Protein AF-0000000072974698 (afdb_homodimer)

Sequence (814 aa):
MSFDVVAVRADFPILSREVNGKPLVYLDSGASAQKPNCVIDAINTAYSQEYANVHRGLHYLSSVATEKYEGVRATVAKFLGAQDGNTIVLNSGTTEGINMVAYAWAMNVMTEGDEIILSVMEHHANIVPWHFLRTRMGVKLVWVDTDANGDLDPQKMLDAITPRTKLIAVTHLSNVLGTVVDVKTICHGARERGVATLIDGSQAAVHMPVNVEDIGCDFYPITGHKLYGPSGSGAIYVRPERMAEMRPFMGGGDMIREVHKTEVIYNDAPMKFEAGTPGIVETIGFGVALEYMMGLGMDNIAAHERTLRDYARNKLEGLNWLNVQGTSADKAAIFSFTLEGAAHAHDISTVLDKKGVAVRAGQHCTGPLMDHLGQTATCRASFAMYNTKEDVDALVEALELCHRLFAMSFDVVAVRADFPILSREVNGKPLVYLDSGASAQKPNCVIDAINTAYSQEYANVHRGLHYLSSVATEKYEGVRATVAKFLGAQDGNTIVLNSGTTEGINMVAYAWAMNVMTEGDEIILSVMEHHANIVPWHFLRTRMGVKLVWVDTDANGDLDPQKMLDAITPRTKLIAVTHLSNVLGTVVDVKTICHGARERGVATLIDGSQAAVHMPVNVEDIGCDFYPITGHKLYGPSGSGAIYVRPERMAEMRPFMGGGDMIREVHKTEVIYNDAPMKFEAGTPGIVETIGFGVALEYMMGLGMDNIAAHERTLRDYARNKLEGLNWLNVQGTSADKAAIFSFTLEGAAHAHDISTVLDKKGVAVRAGQHCTGPLMDHLGQTATCRASFAMYNTKEDVDALVEALELCHRLFA

Solvent-accessible surface area (backbone atoms only — not comparable to full-atom values): 39268 Å² total; per-residue (Å²): 131,82,77,54,47,72,65,53,32,68,37,26,60,42,62,75,36,66,33,80,86,22,65,42,35,79,20,37,29,77,77,25,32,71,40,35,48,70,26,57,48,47,38,51,45,35,54,41,68,34,64,43,45,59,84,60,36,73,17,68,42,13,46,53,30,28,53,51,40,59,49,23,38,46,49,52,17,58,62,35,43,42,94,46,40,66,30,38,36,67,46,44,16,34,32,57,38,45,34,40,46,37,64,14,35,47,64,72,74,56,51,65,64,26,28,36,38,33,44,36,65,31,44,28,34,69,43,40,39,59,47,50,41,30,74,74,48,47,31,40,80,42,79,41,72,55,50,94,41,43,42,59,60,46,63,61,58,60,69,67,58,52,98,46,38,50,35,39,40,41,50,34,25,31,89,49,34,10,24,61,43,58,50,40,63,39,23,52,57,30,49,77,71,71,23,46,31,38,36,41,26,56,49,33,61,61,52,34,77,48,42,47,65,78,32,48,48,41,30,41,25,26,32,14,26,44,42,31,14,34,46,27,6,28,30,24,42,35,34,68,75,61,52,73,68,39,50,71,60,49,30,20,32,68,15,43,71,45,48,47,91,88,47,73,42,66,32,63,77,36,42,22,60,38,40,31,79,57,28,49,54,27,37,36,16,24,33,48,20,49,50,52,46,57,70,68,28,41,64,44,44,27,53,54,36,47,53,47,25,54,54,43,49,57,58,51,70,68,36,88,53,49,48,70,43,40,64,37,91,76,31,49,40,31,46,19,32,45,50,66,71,82,54,47,33,63,58,50,29,46,54,24,25,60,64,11,33,32,31,33,32,38,53,84,46,18,41,40,32,30,60,75,69,74,39,87,48,28,25,34,41,17,61,51,74,61,57,50,69,68,47,45,52,51,50,52,52,39,49,52,52,47,48,63,71,57,99,132,82,80,54,46,71,65,52,32,68,38,24,59,42,61,76,37,66,33,80,89,22,66,42,34,80,19,37,30,77,77,24,32,70,37,35,50,71,27,56,49,47,38,50,45,35,53,41,68,34,63,43,45,58,83,62,35,72,18,68,40,14,46,55,30,26,52,50,38,58,50,23,37,46,49,51,17,59,63,35,44,42,95,45,39,64,32,38,36,68,46,44,16,36,32,56,40,45,34,39,45,36,62,14,34,48,64,73,74,55,51,66,64,26,27,36,39,33,44,38,64,32,43,30,35,69,43,41,38,59,48,49,40,30,76,75,47,47,30,38,80,43,78,41,72,55,52,93,41,44,43,59,59,46,62,60,59,59,67,68,57,52,98,47,37,51,34,39,40,39,51,34,24,31,88,51,33,10,26,63,42,60,50,41,61,38,24,51,56,30,49,79,70,72,24,46,29,37,37,40,26,56,48,34,61,59,54,36,77,48,40,46,65,78,29,50,48,40,30,41,23,28,31,15,26,44,43,29,15,33,46,27,6,26,29,23,41,35,33,66,74,60,54,72,67,39,50,70,61,49,33,19,32,70,15,44,70,45,47,48,91,88,45,74,42,65,33,62,75,37,42,22,59,36,40,32,80,56,27,49,54,27,36,36,16,24,32,47,19,48,50,52,46,58,71,68,28,41,66,44,44,27,51,53,36,47,54,47,25,54,52,42,50,56,58,50,68,68,36,88,53,50,48,69,42,40,64,37,91,76,32,50,39,31,46,19,33,44,51,68,70,80,55,48,33,64,56,50,28,45,54,24,25,60,62,11,33,32,33,33,32,38,52,82,46,18,40,38,33,30,60,74,70,73,40,87,47,28,25,32,42,17,64,52,72,58,58,52,70,65,49,45,50,52,50,51,53,40,50,52,50,47,49,63,71,57,98

InterPro domains:
  IPR000192 Aminotransferase class V domain [PF00266] (25-395)
  IPR010970 Cysteine desulfurase, SufS [TIGR01979] (7-406)
  IPR010970 Cysteine desulfurase, SufS [cd06453] (25-399)
  IPR015421 Pyridoxal phosphate-dependent transferase, major domain [G3DSA:3.40.640.10] (36-296)
  IPR015422 Pyridoxal phosphate-dependent transferase, small domain [G3DSA:3.90.1150.10] (8-399)
  IPR015424 Pyridoxal phosphate-dependent transferase [SSF53383] (4-400)
  IPR020578 Aminotransferase class-V, pyridoxal-phosphate binding site [PS00595] (217-236)

Secondary structure (DSSP, 8-state):
----HHHHHHT-GGGG-EETTEE-EE-BTTT-----HHHHHHHHHIIIII---SSS--SHHHHHHHHHHHHHHHHHHHHHT-S-GGGEEEES-HHHHHHHHIIIIIHHH--TT-EEEEETT--GGGTHHHHHHHHHH-PEEEEE---TTS---HHHHHHT--TTEEEEEEESB-TTT-PBP-HHHHHHHHHHTT-EEEEE-TTHHHHS---HHHHT-SEEEEEGGGTTS-TT-EEEEE-HHHHHHPPPSS-SSSSEEEE-SS-EEEPPTTGGG--SS--HHHHHHHHHHHHHHHHH-HHHHHHHHHHHHHHHHHHHHT-TTEEEE---TT--SEEEEEESSS--HHHHHHHHHHTTEE-EEE-TT-HHHHHHHT-S-EEEEE--TT--HHHHHHHHHHHHHHHHHH-/----HHHHHHT-GGGG-EETTEE-EE-BTTT-----HHHHHHHHHIIIII---SSS--SHHHHHHHHHHHHHHHHHHHHHT-S-GGGEEEES-HHHHHHHHIIIIIHHH--TT-EEEEETT--GGGTHHHHHHHHHH-PEEEEE---TTS---HHHHHHT--TTEEEEEEESB-TTT-PBP-HHHHHHHHHHTT-EEEEE-TTHHHHS---HHHHT-SEEEEEGGGTTS-TT-EEEEE-HHHHHHPPPSS-SSSSEEEE-SS-EEEPPTTGGG--SS--HHHHHHHHHHHHHHHHH-HHHHHHHHHHHHHHHHHHHHT-TTEEEE---TT--SEEEEEESSS--HHHHHHHH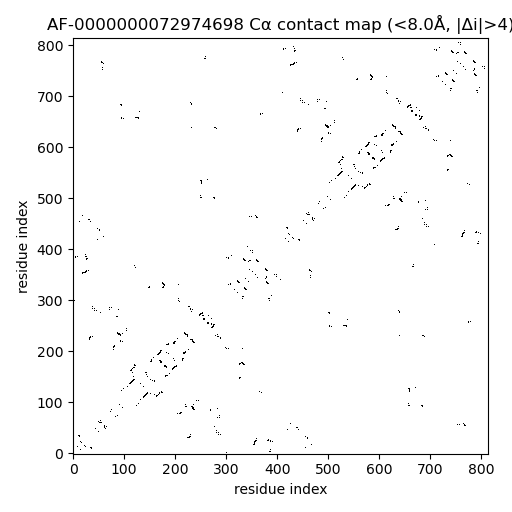HHTTEE-EEE-TT-HHHHHHHT-S-EEEEE--TT--HHHHHHHHHHHHHHHHHH-

Structure (mmCIF, N/CA/C/O backbone):
data_AF-0000000072974698-model_v1
#
loop_
_entity.id
_entity.type
_entity.pdbx_description
1 polymer 'Cysteine desulfurase'
#
loop_
_atom_site.group_PDB
_atom_site.id
_atom_site.type_symbol
_atom_site.label_atom_id
_atom_site.label_alt_id
_atom_site.label_comp_id
_atom_site.label_asym_id
_atom_site.label_entity_id
_atom_site.label_seq_id
_atom_site.pdbx_PDB_ins_code
_atom_site.Cartn_x
_atom_site.Cartn_y
_atom_site.Cartn_z
_atom_site.occupancy
_atom_site.B_iso_or_equiv
_atom_site.auth_seq_id
_atom_site.auth_comp_id
_atom_site.auth_asym_id
_atom_site.auth_atom_id
_atom_site.pdbx_PDB_model_num
ATOM 1 N N . MET A 1 1 ? -24.875 -28.281 -3.152 1 51.97 1 MET A N 1
ATOM 2 C CA . MET A 1 1 ? -25.469 -27.828 -4.41 1 51.97 1 MET A CA 1
ATOM 3 C C . MET A 1 1 ? -24.406 -27.719 -5.5 1 51.97 1 MET A C 1
ATOM 5 O O . MET A 1 1 ? -23.234 -27.453 -5.215 1 51.97 1 MET A O 1
ATOM 9 N N . SER A 1 2 ? -24.641 -28.312 -6.684 1 75.69 2 SER A N 1
ATOM 10 C CA . SER A 1 2 ? -23.703 -28.375 -7.805 1 75.69 2 SER A CA 1
ATOM 11 C C . SER A 1 2 ? -23.297 -26.984 -8.266 1 75.69 2 SER A C 1
ATOM 13 O O . SER A 1 2 ? -24.062 -26.016 -8.125 1 75.69 2 SER A O 1
ATOM 15 N N . PHE A 1 3 ? -22.047 -26.734 -8.547 1 92.62 3 PHE A N 1
ATOM 16 C CA . PHE A 1 3 ? -21.531 -25.484 -9.07 1 92.62 3 PHE A CA 1
ATOM 17 C C . PHE A 1 3 ? -22.234 -25.094 -10.367 1 92.62 3 PHE A C 1
ATOM 19 O O . PHE A 1 3 ? -22.156 -25.812 -11.359 1 92.62 3 PHE A O 1
ATOM 26 N N . ASP A 1 4 ? -23.078 -24.078 -10.336 1 96.75 4 ASP A N 1
ATOM 27 C CA . ASP A 1 4 ? -23.828 -23.609 -11.492 1 96.75 4 ASP A CA 1
ATOM 28 C C . ASP A 1 4 ? -23.078 -22.5 -12.219 1 96.75 4 ASP A C 1
ATOM 30 O O . ASP A 1 4 ? -23.266 -21.312 -11.922 1 96.75 4 ASP A O 1
ATOM 34 N N . VAL A 1 5 ? -22.344 -22.844 -13.273 1 97.56 5 VAL A N 1
ATOM 35 C CA . VAL A 1 5 ? -21.469 -21.906 -13.953 1 97.56 5 VAL A CA 1
ATOM 36 C C . VAL A 1 5 ? -22.297 -20.828 -14.641 1 97.56 5 VAL A C 1
ATOM 38 O O . VAL A 1 5 ? -21.859 -19.672 -14.75 1 97.56 5 VAL A O 1
ATOM 41 N N . VAL A 1 6 ? -23.5 -21.078 -15.094 1 96.94 6 VAL A N 1
ATOM 42 C CA . VAL A 1 6 ? -24.359 -20.109 -15.758 1 96.94 6 VAL A CA 1
ATOM 43 C C . VAL A 1 6 ? -24.734 -19 -14.781 1 96.94 6 VAL A C 1
ATOM 45 O O . VAL A 1 6 ? -24.672 -17.812 -15.125 1 96.94 6 VAL A O 1
ATOM 48 N N . ALA A 1 7 ? -25.109 -19.391 -13.609 1 97.62 7 ALA A N 1
ATOM 49 C CA . ALA A 1 7 ? -25.453 -18.422 -12.57 1 97.62 7 ALA A CA 1
ATOM 50 C C . ALA A 1 7 ? -24.234 -17.594 -12.172 1 97.62 7 ALA A C 1
ATOM 52 O O . ALA A 1 7 ? -24.328 -16.375 -11.969 1 97.62 7 ALA A O 1
ATOM 53 N N . VAL A 1 8 ? -23.078 -18.266 -12.039 1 98.38 8 VAL A N 1
ATOM 54 C CA . VAL A 1 8 ? -21.844 -17.594 -11.656 1 98.38 8 VAL A CA 1
ATOM 55 C C . VAL A 1 8 ? -21.453 -16.578 -12.727 1 98.38 8 VAL A C 1
ATOM 57 O O . VAL A 1 8 ? -21.125 -15.43 -12.414 1 98.38 8 VAL A O 1
ATOM 60 N N . ARG A 1 9 ? -21.469 -16.984 -13.945 1 97.88 9 ARG A N 1
ATOM 61 C CA . ARG A 1 9 ? -21.094 -16.109 -15.062 1 97.88 9 ARG A CA 1
ATOM 62 C C . ARG A 1 9 ? -21.969 -14.867 -15.094 1 97.88 9 ARG A C 1
ATOM 64 O O . ARG A 1 9 ? -21.484 -13.773 -15.414 1 97.88 9 ARG A O 1
ATOM 71 N N . ALA A 1 10 ? -23.266 -14.945 -14.742 1 97.94 10 ALA A N 1
ATOM 72 C CA . ALA A 1 10 ? -24.219 -13.836 -14.75 1 97.94 10 ALA A CA 1
ATOM 73 C C . ALA A 1 10 ? -23.859 -12.797 -13.688 1 97.94 10 ALA A C 1
ATOM 75 O O . ALA A 1 10 ? -24.281 -11.641 -13.781 1 97.94 10 ALA A O 1
ATOM 76 N N . ASP A 1 11 ? -23.062 -13.211 -12.727 1 98.62 11 ASP A N 1
ATOM 77 C CA . ASP A 1 11 ? -22.641 -12.289 -11.672 1 98.62 11 ASP A CA 1
ATOM 78 C C . ASP A 1 11 ? -21.578 -11.32 -12.188 1 98.62 11 ASP A C 1
ATOM 80 O O . ASP A 1 11 ? -21.297 -10.305 -11.547 1 98.62 11 ASP A O 1
ATOM 84 N N . PHE A 1 12 ? -21 -11.625 -13.328 1 98.81 12 PHE A N 1
ATOM 85 C CA . PHE A 1 12 ? -19.922 -10.805 -13.883 1 98.81 12 PHE A CA 1
ATOM 86 C C . PHE A 1 12 ? -20.406 -10.008 -15.086 1 98.81 12 PHE A C 1
ATOM 88 O O . PHE A 1 12 ? -20.391 -10.508 -16.219 1 98.81 12 PHE A O 1
ATOM 95 N N . PRO A 1 13 ? -20.719 -8.75 -14.883 1 98.38 13 PRO A N 1
ATOM 96 C CA . PRO A 1 13 ? -21.391 -7.98 -15.938 1 98.38 13 PRO A CA 1
ATOM 97 C C . PRO A 1 13 ? -20.531 -7.832 -17.188 1 98.38 13 PRO A C 1
ATOM 99 O O . PRO A 1 13 ? -21.062 -7.824 -18.312 1 98.38 13 PRO A O 1
ATOM 102 N N . ILE A 1 14 ? -19.281 -7.793 -17.062 1 98.19 14 ILE A N 1
ATOM 103 C CA . ILE A 1 14 ? -18.391 -7.516 -18.188 1 98.19 14 ILE A CA 1
ATOM 104 C C . ILE A 1 14 ? -18.406 -8.688 -19.156 1 98.19 14 ILE A C 1
ATOM 106 O O . ILE A 1 14 ? -18.125 -8.523 -20.359 1 98.19 14 ILE A O 1
ATOM 110 N N . LEU A 1 15 ? -18.719 -9.898 -18.734 1 97.94 15 LEU A N 1
ATOM 111 C CA . LEU A 1 15 ? -18.641 -11.102 -19.547 1 97.94 15 LEU A CA 1
ATOM 112 C C . LEU A 1 15 ? -19.781 -11.141 -20.562 1 97.94 15 LEU A C 1
ATOM 114 O O . LEU A 1 15 ? -19.766 -11.945 -21.5 1 97.94 15 LEU A O 1
ATOM 118 N N . SER A 1 16 ? -20.719 -10.195 -20.484 1 96.12 16 SER A N 1
ATOM 119 C CA . SER A 1 16 ? -21.828 -10.117 -21.438 1 96.12 16 SER A CA 1
ATOM 120 C C . SER A 1 16 ? -21.5 -9.156 -22.578 1 96.12 16 SER A C 1
ATOM 122 O O . SER A 1 16 ? -22.297 -9.016 -23.516 1 96.12 16 SER A O 1
ATOM 124 N N . ARG A 1 17 ? -20.312 -8.617 -22.547 1 94.88 17 ARG A N 1
ATOM 125 C CA . ARG A 1 17 ? -19.922 -7.648 -23.562 1 94.88 17 ARG A CA 1
ATOM 126 C C . ARG A 1 17 ? -19.5 -8.352 -24.844 1 94.88 17 ARG A C 1
ATOM 128 O O . ARG A 1 17 ? -19.156 -9.531 -24.828 1 94.88 17 ARG A O 1
ATOM 135 N N . GLU A 1 18 ? -19.547 -7.523 -25.891 1 95.94 18 GLU A N 1
ATOM 136 C CA . GLU A 1 18 ? -18.938 -7.93 -27.141 1 95.94 18 GLU A CA 1
ATOM 137 C C . GLU A 1 18 ? -17.656 -7.16 -27.422 1 95.94 18 GLU A C 1
ATOM 139 O O . GLU A 1 18 ? -17.531 -5.996 -27.031 1 95.94 18 GLU A O 1
ATOM 144 N N . VAL A 1 19 ? -16.766 -7.875 -27.938 1 93.25 19 VAL A N 1
ATOM 145 C CA . VAL A 1 19 ? -15.531 -7.293 -28.438 1 93.25 19 VAL A CA 1
ATOM 146 C C . VAL A 1 19 ? -15.375 -7.609 -29.938 1 93.25 19 VAL A C 1
ATOM 148 O O . VAL A 1 19 ? -15.414 -8.781 -30.328 1 93.25 19 VAL A O 1
ATOM 151 N N . ASN A 1 20 ? -15.211 -6.594 -30.719 1 92.62 20 ASN A N 1
ATOM 152 C CA . ASN A 1 20 ? -15.117 -6.754 -32.156 1 92.62 20 ASN A CA 1
ATOM 153 C C . ASN A 1 20 ? -16.328 -7.484 -32.719 1 92.62 20 ASN A C 1
ATOM 155 O O . ASN A 1 20 ? -16.203 -8.336 -33.625 1 92.62 20 ASN A O 1
ATOM 159 N N . GLY A 1 21 ? -17.406 -7.312 -32.156 1 95.12 21 GLY A N 1
ATOM 160 C CA . GLY A 1 21 ? -18.641 -7.883 -32.625 1 95.12 21 GLY A CA 1
ATOM 161 C C . GLY A 1 21 ? -18.844 -9.328 -32.219 1 95.12 21 GLY A C 1
ATOM 162 O O . GLY A 1 21 ? -19.766 -10 -32.719 1 95.12 21 GLY A O 1
ATOM 163 N N . LYS A 1 22 ? -17.984 -9.875 -31.422 1 96.44 22 LYS A N 1
ATOM 164 C CA . LYS A 1 22 ? -18.062 -11.25 -30.938 1 96.44 22 LYS A CA 1
ATOM 165 C C . LYS A 1 22 ? -18.219 -11.289 -29.422 1 96.44 22 LYS A C 1
ATOM 167 O O . LYS A 1 22 ? -17.75 -10.398 -28.719 1 96.44 22 LYS A O 1
ATOM 172 N N . PRO A 1 23 ? -18.938 -12.344 -28.984 1 96.81 23 PRO A N 1
ATOM 173 C CA . PRO A 1 23 ? -19 -12.477 -27.531 1 96.81 23 PRO A CA 1
ATOM 174 C C . PRO A 1 23 ? -17.625 -12.57 -26.875 1 96.81 23 PRO A C 1
ATOM 176 O O . PRO A 1 23 ? -16.734 -13.266 -27.391 1 96.81 23 PRO A O 1
ATOM 179 N N . LEU A 1 24 ? -17.484 -11.891 -25.797 1 98.06 24 LEU A N 1
ATOM 180 C CA . LEU A 1 24 ? -16.203 -11.898 -25.094 1 98.06 24 LEU A CA 1
ATOM 181 C C . LEU A 1 24 ? -15.93 -13.266 -24.469 1 98.06 24 LEU A C 1
ATOM 183 O O . LEU A 1 24 ? -16.75 -13.773 -23.703 1 98.06 24 LEU A O 1
ATOM 187 N N . VAL A 1 25 ? -14.875 -13.883 -24.828 1 98.44 25 VAL A N 1
ATOM 188 C CA . VAL A 1 25 ? -14.289 -15.039 -24.156 1 98.44 25 VAL A CA 1
ATOM 189 C C . VAL A 1 25 ? -13.016 -14.609 -23.422 1 98.44 25 VAL A C 1
ATOM 191 O O . VAL A 1 25 ? -11.953 -14.469 -24.031 1 98.44 25 VAL A O 1
ATOM 194 N N . TYR A 1 26 ? -13.148 -14.375 -22.156 1 98.5 26 TYR A N 1
ATOM 195 C CA . TYR A 1 26 ? -12.047 -13.812 -21.375 1 98.5 26 TYR A CA 1
ATOM 196 C C . TYR A 1 26 ? -11.18 -14.914 -20.781 1 98.5 26 TYR A C 1
ATOM 198 O O . TYR A 1 26 ? -11.586 -15.578 -19.812 1 98.5 26 TYR A O 1
ATOM 206 N N . LEU A 1 27 ? -9.969 -15.086 -21.281 1 98.69 27 LEU A N 1
ATOM 207 C CA . LEU A 1 27 ? -9.047 -16.141 -20.844 1 98.69 27 LEU A CA 1
ATOM 208 C C . LEU A 1 27 ? -7.723 -15.539 -20.391 1 98.69 27 LEU A C 1
ATOM 210 O O . LEU A 1 27 ? -6.66 -16.109 -20.656 1 98.69 27 LEU A O 1
ATOM 214 N N . ASP A 1 28 ? -7.777 -14.367 -19.766 1 98.25 28 ASP A N 1
ATOM 215 C CA . ASP A 1 28 ? -6.598 -13.711 -19.203 1 98.25 28 ASP A CA 1
ATOM 216 C C . ASP A 1 28 ? -6.762 -13.469 -17.703 1 98.25 28 ASP A C 1
ATOM 218 O O . ASP A 1 28 ? -6.281 -12.469 -17.172 1 98.25 28 ASP A O 1
ATOM 222 N N . SER A 1 29 ? -7.465 -14.359 -17 1 98.31 29 SER A N 1
ATOM 223 C CA . SER A 1 29 ? -7.742 -14.227 -15.578 1 98.31 29 SER A CA 1
ATOM 224 C C . SER A 1 29 ? -6.48 -14.43 -14.75 1 98.31 29 SER A C 1
ATOM 226 O O . SER A 1 29 ? -6.406 -13.984 -13.602 1 98.31 29 SER A O 1
ATOM 228 N N . GLY A 1 30 ? -5.473 -15.125 -15.32 1 98.06 30 GLY A N 1
ATOM 229 C CA . GLY A 1 30 ? -4.203 -15.281 -14.633 1 98.06 30 GLY A CA 1
ATOM 230 C C . GLY A 1 30 ? -3.465 -13.969 -14.43 1 98.06 30 GLY A C 1
ATOM 231 O O . GLY A 1 30 ? -2.637 -13.844 -13.523 1 98.06 30 GLY A O 1
ATOM 232 N N . ALA A 1 31 ? -3.688 -13.008 -15.352 1 97.94 31 ALA A N 1
ATOM 233 C CA . ALA A 1 31 ? -3.15 -11.656 -15.188 1 97.94 31 ALA A CA 1
ATOM 234 C C . ALA A 1 31 ? -4.012 -10.836 -14.227 1 97.94 31 ALA A C 1
ATOM 236 O O . ALA A 1 31 ? -3.49 -10.164 -13.336 1 97.94 31 ALA A O 1
ATOM 237 N N . SER A 1 32 ? -5.324 -10.891 -14.43 1 98.31 32 SER A N 1
ATOM 238 C CA . SER A 1 32 ? -6.312 -10.273 -13.547 1 98.31 32 SER A CA 1
ATOM 239 C C . SER A 1 32 ? -7.715 -10.789 -13.852 1 98.31 32 SER A C 1
ATOM 241 O O . SER A 1 32 ? -8.078 -10.977 -15.008 1 98.31 32 SER A O 1
ATOM 243 N N . ALA A 1 33 ? -8.484 -10.992 -12.852 1 98.75 33 ALA A N 1
ATOM 244 C CA . ALA A 1 33 ? -9.812 -11.57 -13.008 1 98.75 33 ALA A CA 1
ATOM 245 C C . ALA A 1 33 ? -10.883 -10.484 -13.07 1 98.75 33 ALA A C 1
ATOM 247 O O . ALA A 1 33 ? -10.648 -9.352 -12.656 1 98.75 33 ALA A O 1
ATOM 248 N N . GLN A 1 34 ? -12.031 -10.812 -13.664 1 98.81 34 GLN A N 1
ATOM 249 C CA . GLN A 1 34 ? -13.18 -9.914 -13.695 1 98.81 34 GLN A CA 1
ATOM 250 C C . GLN A 1 34 ? -13.859 -9.852 -12.328 1 98.81 34 GLN A C 1
ATOM 252 O O . GLN A 1 34 ? -13.625 -10.703 -11.469 1 98.81 34 GLN A O 1
ATOM 257 N N . LYS A 1 35 ? -14.711 -8.844 -12.102 1 98.88 35 LYS A N 1
ATOM 258 C CA . LYS A 1 35 ? -15.312 -8.602 -10.789 1 98.88 35 LYS A CA 1
ATOM 259 C C . LYS A 1 35 ? -16.812 -8.906 -10.805 1 98.88 35 LYS A C 1
ATOM 261 O O . LYS A 1 35 ? -17.516 -8.508 -11.742 1 98.88 35 LYS A O 1
ATOM 266 N N . PRO A 1 36 ? -17.297 -9.609 -9.805 1 98.88 36 PRO A N 1
ATOM 267 C CA . PRO A 1 36 ? -18.734 -9.836 -9.727 1 98.88 36 PRO A CA 1
ATOM 268 C C . PRO A 1 36 ? -19.5 -8.617 -9.219 1 98.88 36 PRO A C 1
ATOM 270 O O . PRO A 1 36 ? -18.922 -7.754 -8.555 1 98.88 36 PRO A O 1
ATOM 273 N N . ASN A 1 37 ? -20.766 -8.594 -9.438 1 98.81 37 ASN A N 1
ATOM 274 C CA . ASN A 1 37 ? -21.641 -7.477 -9.086 1 98.81 37 ASN A CA 1
ATOM 275 C C . ASN A 1 37 ? -21.594 -7.18 -7.59 1 98.81 37 ASN A C 1
ATOM 277 O O . ASN A 1 37 ? -21.672 -6.02 -7.18 1 98.81 37 ASN A O 1
ATOM 281 N N . CYS A 1 38 ? -21.484 -8.172 -6.773 1 98.88 38 CYS A N 1
ATOM 282 C CA . CYS A 1 38 ? -21.484 -7.934 -5.332 1 98.88 38 CYS A CA 1
ATOM 283 C C . CYS A 1 38 ? -20.281 -7.094 -4.918 1 98.88 38 CYS A C 1
ATOM 285 O O . CYS A 1 38 ? -20.375 -6.27 -4.004 1 98.88 38 CYS A O 1
ATOM 287 N N . VAL A 1 39 ? -19.141 -7.316 -5.582 1 98.94 39 VAL A N 1
ATOM 288 C CA . VAL A 1 39 ? -17.938 -6.527 -5.309 1 98.94 39 VAL A CA 1
ATOM 289 C C . VAL A 1 39 ? -18.141 -5.102 -5.812 1 98.94 39 VAL A C 1
ATOM 291 O O . VAL A 1 39 ? -17.859 -4.137 -5.098 1 98.94 39 VAL A O 1
ATOM 294 N N . ILE A 1 40 ? -18.641 -4.922 -7.055 1 98.88 40 ILE A N 1
ATOM 295 C CA . ILE A 1 40 ? -18.859 -3.613 -7.66 1 98.88 40 ILE A CA 1
ATOM 296 C C . ILE A 1 40 ? -19.859 -2.82 -6.824 1 98.88 40 ILE A C 1
ATOM 298 O O . ILE A 1 40 ? -19.656 -1.634 -6.559 1 98.88 40 ILE A O 1
ATOM 302 N N . ASP A 1 41 ? -20.891 -3.494 -6.344 1 98.81 41 ASP A N 1
ATOM 303 C CA . ASP A 1 41 ? -21.922 -2.865 -5.508 1 98.81 41 ASP A CA 1
ATOM 304 C C . ASP A 1 41 ? -21.328 -2.418 -4.172 1 98.81 41 ASP A C 1
ATOM 306 O O . ASP A 1 41 ? -21.672 -1.349 -3.664 1 98.81 41 ASP A O 1
ATOM 310 N N . ALA A 1 42 ? -20.5 -3.232 -3.596 1 98.88 42 ALA A N 1
ATOM 311 C CA . ALA A 1 42 ? -19.875 -2.891 -2.32 1 98.88 42 ALA A CA 1
ATOM 312 C C . ALA A 1 42 ? -19.016 -1.639 -2.449 1 98.88 42 ALA A C 1
ATOM 314 O O . ALA A 1 42 ? -19 -0.787 -1.559 1 98.88 42 ALA A O 1
ATOM 315 N N . ILE A 1 43 ? -18.281 -1.534 -3.535 1 98.81 43 ILE A N 1
ATOM 316 C CA . ILE A 1 43 ? -17.422 -0.376 -3.789 1 98.81 43 ILE A CA 1
ATOM 317 C C . ILE A 1 43 ? -18.297 0.873 -3.949 1 98.81 43 ILE A C 1
ATOM 319 O O . ILE A 1 43 ? -18.016 1.911 -3.346 1 98.81 43 ILE A O 1
ATOM 323 N N . ASN A 1 44 ? -19.344 0.752 -4.723 1 98.69 44 ASN A N 1
ATOM 324 C CA . ASN A 1 44 ? -20.266 1.866 -4.938 1 98.69 44 ASN A CA 1
ATOM 325 C C . ASN A 1 44 ? -20.906 2.326 -3.633 1 98.69 44 ASN A C 1
ATOM 327 O O . ASN A 1 44 ? -20.969 3.525 -3.361 1 98.69 44 ASN A O 1
ATOM 331 N N . THR A 1 45 ? -21.328 1.391 -2.861 1 98.69 45 THR A N 1
ATOM 332 C CA . THR A 1 45 ? -21.953 1.702 -1.587 1 98.69 45 THR A CA 1
ATOM 333 C C . THR A 1 45 ? -20.969 2.379 -0.64 1 98.69 45 THR A C 1
ATOM 335 O O . THR A 1 45 ? -21.312 3.354 0.031 1 98.69 45 THR A O 1
ATOM 338 N N . ALA A 1 46 ? -19.781 1.884 -0.595 1 98.62 46 ALA A N 1
ATOM 339 C CA . ALA A 1 46 ? -18.766 2.451 0.287 1 98.62 46 ALA A CA 1
ATOM 340 C C . ALA A 1 46 ? -18.531 3.922 -0.035 1 98.62 46 ALA A C 1
ATOM 342 O O . ALA A 1 46 ? -18.547 4.773 0.858 1 98.62 46 ALA A O 1
ATOM 343 N N . TYR A 1 47 ? -18.359 4.285 -1.321 1 98.62 47 TYR A N 1
ATOM 344 C CA . TYR A 1 47 ? -17.984 5.648 -1.7 1 98.62 47 TYR A CA 1
ATOM 345 C C . TYR A 1 47 ? -19.203 6.566 -1.654 1 98.62 47 TYR A C 1
ATOM 347 O O . TYR A 1 47 ? -19.078 7.758 -1.353 1 98.62 47 TYR A O 1
ATOM 355 N N . SER A 1 48 ? -20.391 6.039 -1.846 1 98.38 48 SER A N 1
ATOM 356 C CA . SER A 1 48 ? -21.562 6.902 -2.006 1 98.38 48 SER A CA 1
ATOM 357 C C . SER A 1 48 ? -22.297 7.086 -0.683 1 98.38 48 SER A C 1
ATOM 359 O O . SER A 1 48 ? -23.062 8.031 -0.523 1 98.38 48 SER A O 1
ATOM 361 N N . GLN A 1 49 ? -21.984 6.129 0.322 1 97.81 49 GLN A N 1
ATOM 362 C CA . GLN A 1 49 ? -22.875 6.164 1.479 1 97.81 49 GLN A CA 1
ATOM 363 C C . GLN A 1 49 ? -22.078 6 2.779 1 97.81 49 GLN A C 1
ATOM 365 O O . GLN A 1 49 ? -22.578 6.344 3.854 1 97.81 49 GLN A O 1
ATOM 370 N N . GLU A 1 50 ? -20.875 5.598 2.736 1 97.62 50 GLU A N 1
ATOM 371 C CA . GLU A 1 50 ? -20.297 5.105 3.984 1 97.62 50 GLU A CA 1
ATOM 372 C C . GLU A 1 50 ? -18.859 5.586 4.156 1 97.62 50 GLU A C 1
ATOM 374 O O . GLU A 1 50 ? -18.203 5.262 5.148 1 97.62 50 GLU A O 1
ATOM 379 N N . TYR A 1 51 ? -18.391 6.422 3.365 1 97.94 51 TYR A N 1
ATOM 380 C CA . TYR A 1 51 ? -16.953 6.648 3.26 1 97.94 51 TYR A CA 1
ATOM 381 C C . TYR A 1 51 ? -16.469 7.602 4.344 1 97.94 51 TYR A C 1
ATOM 383 O O . TYR A 1 51 ? -17.078 8.648 4.582 1 97.94 51 TYR A O 1
ATOM 391 N N . ALA A 1 52 ? -15.391 7.297 4.941 1 97.69 52 ALA A N 1
ATOM 392 C CA . ALA A 1 52 ? -14.5 8.117 5.754 1 97.69 52 ALA A CA 1
ATOM 393 C C . ALA A 1 52 ? -13.156 7.426 5.969 1 97.69 52 ALA A C 1
ATOM 395 O O . ALA A 1 52 ? -13.008 6.238 5.676 1 97.69 52 ALA A O 1
ATOM 396 N N . ASN A 1 53 ? -12.18 8.188 6.316 1 96.31 53 ASN A N 1
ATOM 397 C CA . ASN A 1 53 ? -10.922 7.57 6.711 1 96.31 53 ASN A CA 1
ATOM 398 C C . ASN A 1 53 ? -11.109 6.609 7.879 1 96.31 53 ASN A C 1
ATOM 400 O O . ASN A 1 53 ? -12.07 6.73 8.641 1 96.31 53 ASN A O 1
ATOM 404 N N . VAL A 1 54 ? -10.227 5.633 7.992 1 95.12 54 VAL A N 1
ATOM 405 C CA . VAL A 1 54 ? -10.391 4.574 8.984 1 95.12 54 VAL A CA 1
ATOM 406 C C . VAL A 1 54 ? -9.531 4.871 10.211 1 95.12 54 VAL A C 1
ATOM 408 O O . VAL A 1 54 ? -8.609 5.691 10.148 1 95.12 54 VAL A O 1
ATOM 411 N N . HIS A 1 55 ? -9.773 4.102 11.406 1 88.25 55 HIS A N 1
ATOM 412 C CA . HIS A 1 55 ? -9.023 3.92 12.641 1 88.25 55 HIS A CA 1
ATOM 413 C C . HIS A 1 55 ? -9.141 5.145 13.539 1 88.25 55 HIS A C 1
ATOM 415 O O . HIS A 1 55 ? -9.484 5.023 14.719 1 88.25 55 HIS A O 1
ATOM 421 N N . ARG A 1 56 ? -8.977 6.434 13.078 1 76.69 56 ARG A N 1
ATOM 422 C CA . ARG A 1 56 ? -8.711 7.535 13.992 1 76.69 56 ARG A CA 1
ATOM 423 C C . ARG A 1 56 ? -9.914 8.469 14.094 1 76.69 56 ARG A C 1
ATOM 425 O O . ARG A 1 56 ? -9.922 9.391 14.914 1 76.69 56 ARG A O 1
ATOM 432 N N . GLY A 1 57 ? -10.844 8.156 13.359 1 79.94 57 GLY A N 1
ATOM 433 C CA . GLY A 1 57 ? -12.039 8.984 13.453 1 79.94 57 GLY A CA 1
ATOM 434 C C . GLY A 1 57 ? -13.078 8.43 14.406 1 79.94 57 GLY A C 1
ATOM 435 O O . GLY A 1 57 ? -13.273 7.215 14.469 1 79.94 57 GLY A O 1
ATOM 436 N N . LEU A 1 58 ? -13.703 9.328 15.133 1 83.88 58 LEU A N 1
ATOM 437 C CA . LEU A 1 58 ? -14.664 8.891 16.141 1 83.88 58 LEU A CA 1
ATOM 438 C C . LEU A 1 58 ? -16.094 9.156 15.695 1 83.88 58 LEU A C 1
ATOM 440 O O . LEU A 1 58 ? -17.047 8.766 16.375 1 83.88 58 LEU A O 1
ATOM 444 N N . HIS A 1 59 ? -16.234 9.711 14.578 1 91.81 59 HIS A N 1
ATOM 445 C CA . HIS A 1 59 ? -17.594 9.945 14.086 1 91.81 59 HIS A CA 1
ATOM 446 C C . HIS A 1 59 ? -18.156 8.711 13.383 1 91.81 59 HIS A C 1
ATOM 448 O O . HIS A 1 59 ? -17.406 7.793 13.047 1 91.81 59 HIS A O 1
ATOM 454 N N . TYR A 1 60 ? -19.359 8.711 13.102 1 93.44 60 TYR A N 1
ATOM 455 C CA . TYR A 1 60 ? -20.125 7.551 12.648 1 93.44 60 TYR A CA 1
ATOM 456 C C . TYR A 1 60 ? -19.516 6.953 11.383 1 93.44 60 TYR A C 1
ATOM 458 O O . TYR A 1 60 ? -19.25 5.75 11.328 1 93.44 60 TYR A O 1
ATOM 466 N N . LEU A 1 61 ? -19.281 7.762 10.406 1 95 61 LEU A N 1
ATOM 467 C CA . LEU A 1 61 ? -18.781 7.27 9.125 1 95 61 LEU A CA 1
ATOM 468 C C . LEU A 1 61 ? -17.422 6.609 9.273 1 95 61 LEU A C 1
ATOM 470 O O . LEU A 1 61 ? -17.141 5.605 8.617 1 95 61 LEU A O 1
ATOM 474 N N . SER A 1 62 ? -16.578 7.168 10.07 1 95.75 62 SER A N 1
ATOM 475 C CA . SER A 1 62 ? -15.273 6.555 10.32 1 95.75 62 SER A CA 1
ATOM 476 C C . SER A 1 62 ? -15.422 5.203 11.008 1 95.75 62 SER A C 1
ATOM 478 O O . SER A 1 62 ? -14.68 4.262 10.703 1 95.75 62 SER A O 1
ATOM 480 N N . SER A 1 63 ? -16.328 5.121 11.922 1 95.44 63 SER A N 1
ATOM 481 C CA . SER A 1 63 ? -16.578 3.863 12.617 1 95.44 63 SER A CA 1
ATOM 482 C C . SER A 1 63 ? -17.062 2.787 11.648 1 95.44 63 SER A C 1
ATOM 484 O O . SER A 1 63 ? -16.594 1.647 11.695 1 95.44 63 SER A O 1
ATOM 486 N N . VAL A 1 64 ? -17.984 3.146 10.781 1 95.81 64 VAL A N 1
ATOM 487 C CA . VAL A 1 64 ? -18.516 2.225 9.789 1 95.81 64 VAL A CA 1
ATOM 488 C C . VAL A 1 64 ? -17.391 1.738 8.875 1 95.81 64 VAL A C 1
ATOM 490 O O . VAL A 1 64 ? -17.25 0.534 8.648 1 95.81 64 VAL A O 1
ATOM 493 N N . ALA A 1 65 ? -16.609 2.676 8.359 1 96.75 65 ALA A N 1
ATOM 494 C CA . ALA A 1 65 ? -15.508 2.344 7.457 1 96.75 65 ALA A CA 1
ATOM 495 C C . ALA A 1 65 ? -14.477 1.458 8.148 1 96.75 65 ALA A C 1
ATOM 497 O O . ALA A 1 65 ? -13.969 0.505 7.555 1 96.75 65 ALA A O 1
ATOM 498 N N . THR A 1 66 ? -14.156 1.736 9.422 1 97.06 66 THR A N 1
ATOM 499 C CA . THR A 1 66 ? -13.164 0.979 10.18 1 97.06 66 THR A CA 1
ATOM 500 C C . THR A 1 66 ? -13.633 -0.456 10.398 1 97.06 66 THR A C 1
ATOM 502 O O . THR A 1 66 ? -12.859 -1.4 10.234 1 97.06 66 THR A O 1
ATOM 505 N N . GLU A 1 67 ? -14.867 -0.586 10.758 1 97.31 67 GLU A N 1
ATOM 506 C CA . GLU A 1 67 ? -15.422 -1.916 10.992 1 97.31 67 GLU A CA 1
ATOM 507 C C . GLU A 1 67 ? -15.367 -2.771 9.734 1 97.31 67 GLU A C 1
ATOM 509 O O . GLU A 1 67 ? -14.945 -3.93 9.781 1 97.31 67 GLU A O 1
ATOM 514 N N . LYS A 1 68 ? -15.758 -2.207 8.688 1 98.06 68 LYS A N 1
ATOM 515 C CA . LYS A 1 68 ? -15.758 -2.936 7.422 1 98.06 68 LYS A CA 1
ATOM 516 C C . LYS A 1 68 ? -14.336 -3.258 6.969 1 98.06 68 LYS A C 1
ATOM 518 O O . LYS A 1 68 ? -14.062 -4.367 6.512 1 98.06 68 LYS A O 1
ATOM 523 N N . TYR A 1 69 ? -13.453 -2.314 7.098 1 98 69 TYR A N 1
ATOM 524 C CA . TYR A 1 69 ? -12.062 -2.504 6.691 1 98 69 TYR A CA 1
ATOM 525 C C . TYR A 1 69 ? -11.398 -3.586 7.531 1 98 69 TYR A C 1
ATOM 527 O O . TYR A 1 69 ? -10.836 -4.539 6.992 1 98 69 TYR A O 1
ATOM 535 N N . GLU A 1 70 ? -11.453 -3.473 8.852 1 97 70 GLU A N 1
ATOM 536 C CA . GLU A 1 70 ? -10.766 -4.398 9.742 1 97 70 GLU A CA 1
ATOM 537 C C . GLU A 1 70 ? -11.406 -5.781 9.703 1 97 70 GLU A C 1
ATOM 539 O O . GLU A 1 70 ? -10.742 -6.789 9.961 1 97 70 GLU A O 1
ATOM 544 N N . GLY A 1 71 ? -12.688 -5.824 9.375 1 98.06 71 GLY A N 1
ATOM 545 C CA . GLY A 1 71 ? -13.359 -7.105 9.227 1 98.06 71 GLY A CA 1
ATOM 546 C C . GLY A 1 71 ? -12.75 -7.969 8.133 1 98.06 71 GLY A C 1
ATOM 547 O O . GLY A 1 71 ? -12.812 -9.195 8.203 1 98.06 71 GLY A O 1
ATOM 548 N N . VAL A 1 72 ? -12.125 -7.34 7.191 1 98.69 72 VAL A N 1
ATOM 549 C CA . VAL A 1 72 ? -11.539 -8.062 6.066 1 98.69 72 VAL A CA 1
ATOM 550 C C . VAL A 1 72 ? -10.375 -8.922 6.551 1 98.69 72 VAL A C 1
ATOM 552 O O . VAL A 1 72 ? -10.133 -10.008 6.02 1 98.69 72 VAL A O 1
ATOM 555 N N . ARG A 1 73 ? -9.633 -8.453 7.566 1 98.31 73 ARG A N 1
ATOM 556 C CA . ARG A 1 73 ? -8.508 -9.219 8.109 1 98.31 73 ARG A CA 1
ATOM 557 C C . ARG A 1 73 ? -8.961 -10.602 8.57 1 98.31 73 ARG A C 1
ATOM 559 O O . ARG A 1 73 ? -8.305 -11.602 8.273 1 98.31 73 ARG A O 1
ATOM 566 N N . ALA A 1 74 ? -10.055 -10.672 9.25 1 98.31 74 ALA A N 1
ATOM 567 C CA . ALA A 1 74 ? -10.625 -11.945 9.695 1 98.31 74 ALA A CA 1
ATOM 568 C C . ALA A 1 74 ? -11.07 -12.789 8.508 1 98.31 74 ALA A C 1
ATOM 570 O O . ALA A 1 74 ? -10.922 -14.016 8.523 1 98.31 74 ALA A O 1
ATOM 571 N N . THR A 1 75 ? -11.672 -12.133 7.543 1 98.81 75 THR A N 1
ATOM 572 C CA . THR A 1 75 ? -12.125 -12.828 6.344 1 98.81 75 THR A CA 1
ATOM 573 C C . THR A 1 75 ? -10.945 -13.477 5.625 1 98.81 75 THR A C 1
ATOM 575 O O . THR A 1 75 ? -11.031 -14.625 5.184 1 98.81 75 THR A O 1
ATOM 578 N N . VAL A 1 76 ? -9.812 -12.789 5.531 1 98.94 76 VAL A N 1
ATOM 579 C CA . VAL A 1 76 ? -8.617 -13.312 4.887 1 98.94 76 VAL A CA 1
ATOM 580 C C . VAL A 1 76 ? -8.078 -14.5 5.684 1 98.94 76 VAL A C 1
ATOM 582 O O . VAL A 1 76 ? -7.688 -15.516 5.105 1 98.94 76 VAL A O 1
ATOM 585 N N . ALA A 1 77 ? -8.047 -14.328 6.988 1 98.88 77 ALA A N 1
ATOM 586 C CA . ALA A 1 77 ? -7.586 -15.422 7.84 1 98.88 77 ALA A CA 1
ATOM 587 C C . ALA A 1 77 ? -8.414 -16.688 7.609 1 98.88 77 ALA A C 1
ATOM 589 O O . ALA A 1 77 ? -7.863 -17.781 7.465 1 98.88 77 ALA A O 1
ATOM 590 N N . LYS A 1 78 ? -9.703 -16.5 7.578 1 98.75 78 LYS A N 1
ATOM 591 C CA . LYS A 1 78 ? -10.602 -17.625 7.324 1 98.75 78 LYS A CA 1
ATOM 592 C C . LYS A 1 78 ? -10.344 -18.234 5.949 1 98.75 78 LYS A C 1
ATOM 594 O O . LYS A 1 78 ? -10.258 -19.469 5.816 1 98.75 78 LYS A O 1
ATOM 599 N N . PHE A 1 79 ? -10.195 -17.469 4.977 1 98.88 79 PHE A N 1
ATOM 600 C CA . PHE A 1 79 ? -9.992 -17.891 3.598 1 98.88 79 PHE A CA 1
ATOM 601 C C . PHE A 1 79 ? -8.711 -18.719 3.467 1 98.88 79 PHE A C 1
ATOM 603 O O . PHE A 1 79 ? -8.664 -19.688 2.717 1 98.88 79 PHE A O 1
ATOM 610 N N . LEU A 1 80 ? -7.641 -18.328 4.27 1 98.88 80 LEU A N 1
ATOM 611 C CA . LEU A 1 80 ? -6.328 -18.953 4.156 1 98.88 80 LEU A CA 1
ATOM 612 C C . LEU A 1 80 ? -6.156 -20.047 5.207 1 98.88 80 LEU A C 1
ATOM 614 O O . LEU A 1 80 ? -5.098 -20.656 5.293 1 98.88 80 LEU A O 1
ATOM 618 N N . GLY A 1 81 ? -7.121 -20.234 6.062 1 98.56 81 GLY A N 1
ATOM 619 C CA . GLY A 1 81 ? -7.023 -21.234 7.105 1 98.56 81 GLY A CA 1
ATOM 620 C C . GLY A 1 81 ? -6.09 -20.844 8.234 1 98.56 81 GLY A C 1
ATOM 621 O O . GLY A 1 81 ? -5.512 -21.703 8.898 1 98.56 81 GLY A O 1
ATOM 622 N N . ALA A 1 82 ? -5.906 -19.531 8.414 1 97.94 82 ALA A N 1
ATOM 623 C CA . ALA A 1 82 ? -5.105 -19.031 9.523 1 97.94 82 ALA A CA 1
ATOM 624 C C . ALA A 1 82 ? -5.934 -18.938 10.805 1 97.94 82 ALA A C 1
ATOM 626 O O . ALA A 1 82 ? -7.117 -18.594 10.758 1 97.94 82 ALA A O 1
ATOM 627 N N . GLN A 1 83 ? -5.367 -19.219 11.906 1 90.69 83 GLN A N 1
ATOM 628 C CA . GLN A 1 83 ? -6.102 -19.328 13.164 1 90.69 83 GLN A CA 1
ATOM 629 C C . GLN A 1 83 ? -6.359 -17.938 13.758 1 90.69 83 GLN A C 1
ATOM 631 O O . GLN A 1 83 ? -7.281 -17.766 14.555 1 90.69 83 GLN A O 1
ATOM 636 N N . ASP A 1 84 ? -5.582 -16.953 13.383 1 94.38 84 ASP A N 1
ATOM 637 C CA . ASP A 1 84 ? -5.625 -15.633 14 1 94.38 84 ASP A CA 1
ATOM 638 C C . ASP A 1 84 ? -5.516 -14.531 12.953 1 94.38 84 ASP A C 1
ATOM 640 O O . ASP A 1 84 ? -4.598 -14.539 12.125 1 94.38 84 ASP A O 1
ATOM 644 N N . GLY A 1 85 ? -6.477 -13.609 13.008 1 96.38 85 GLY A N 1
ATOM 645 C CA . GLY A 1 85 ? -6.434 -12.469 12.102 1 96.38 85 GLY A CA 1
ATOM 646 C C . GLY A 1 85 ? -5.184 -11.633 12.25 1 96.38 85 GLY A C 1
ATOM 647 O O . GLY A 1 85 ? -4.77 -10.945 11.32 1 96.38 85 GLY A O 1
ATOM 648 N N . ASN A 1 86 ? -4.547 -11.695 13.352 1 96.88 86 ASN A N 1
ATOM 649 C CA . ASN A 1 86 ? -3.354 -10.898 13.625 1 96.88 86 ASN A CA 1
ATOM 650 C C . ASN A 1 86 ? -2.141 -11.438 12.867 1 96.88 86 ASN A C 1
ATOM 652 O O . ASN A 1 86 ? -1.088 -10.797 12.844 1 96.88 86 ASN A O 1
ATOM 656 N N . THR A 1 87 ? -2.312 -12.547 12.18 1 98.56 87 THR A N 1
ATOM 657 C CA . THR A 1 87 ? -1.246 -13.086 11.344 1 98.56 87 THR A CA 1
ATOM 658 C C . THR A 1 87 ? -1.346 -12.547 9.922 1 98.56 87 THR A C 1
ATOM 660 O O . THR A 1 87 ? -0.521 -12.875 9.062 1 98.56 87 THR A O 1
ATOM 663 N N . ILE A 1 88 ? -2.398 -11.719 9.742 1 98.88 88 ILE A N 1
ATOM 664 C CA . ILE A 1 88 ? -2.648 -11.188 8.406 1 98.88 88 ILE A CA 1
ATOM 665 C C . ILE A 1 88 ? -2.23 -9.719 8.344 1 98.88 88 ILE A C 1
ATOM 667 O O . ILE A 1 88 ? -2.707 -8.898 9.125 1 98.88 88 ILE A O 1
ATOM 671 N N . VAL A 1 89 ? -1.341 -9.367 7.418 1 98.81 89 VAL A N 1
ATOM 672 C CA . VAL A 1 89 ? -1.023 -7.98 7.094 1 98.81 89 VAL A CA 1
ATOM 673 C C . VAL A 1 89 ? -1.732 -7.574 5.805 1 98.81 89 VAL A C 1
ATOM 675 O O . VAL A 1 89 ? -1.58 -8.234 4.773 1 98.81 89 VAL A O 1
ATOM 678 N N . LEU A 1 90 ? -2.551 -6.539 5.844 1 98.75 90 LEU A N 1
ATOM 679 C CA . LEU A 1 90 ? -3.232 -6.027 4.66 1 98.75 90 LEU A CA 1
ATOM 680 C C . LEU A 1 90 ? -2.309 -5.133 3.842 1 98.75 90 LEU A C 1
ATOM 682 O O . LEU A 1 90 ? -1.522 -4.367 4.406 1 98.75 90 LEU A O 1
ATOM 686 N N . ASN A 1 91 ? -2.326 -5.289 2.545 1 98.44 91 ASN A N 1
ATOM 687 C CA . ASN A 1 91 ? -1.499 -4.492 1.644 1 98.44 91 ASN A CA 1
ATOM 688 C C . ASN A 1 91 ? -2.139 -4.359 0.264 1 98.44 91 ASN A C 1
ATOM 690 O O . ASN A 1 91 ? -3.34 -4.586 0.108 1 98.44 91 ASN A O 1
ATOM 694 N N . SER A 1 92 ? -1.393 -3.912 -0.748 1 98.38 92 SER A N 1
ATOM 695 C CA . SER A 1 92 ? -1.968 -3.605 -2.053 1 98.38 92 SER A CA 1
ATOM 696 C C . SER A 1 92 ? -1.87 -4.801 -2.994 1 98.38 92 SER A C 1
ATOM 698 O O . SER A 1 92 ? -2.418 -4.773 -4.098 1 98.38 92 SER A O 1
ATOM 700 N N . GLY A 1 93 ? -1.167 -5.867 -2.582 1 98.44 93 GLY A N 1
ATOM 701 C CA . GLY A 1 93 ? -0.995 -7.039 -3.422 1 98.44 93 GLY A CA 1
ATOM 702 C C . GLY A 1 93 ? 0.239 -7.852 -3.07 1 98.44 93 GLY A C 1
ATOM 703 O O . GLY A 1 93 ? 0.997 -7.477 -2.172 1 98.44 93 GLY A O 1
ATOM 704 N N . THR A 1 94 ? 0.437 -8.891 -3.766 1 98.69 94 THR A N 1
ATOM 705 C CA . THR A 1 94 ? 1.513 -9.836 -3.5 1 98.69 94 THR A CA 1
ATOM 706 C C . THR A 1 94 ? 2.875 -9.172 -3.672 1 98.69 94 THR A C 1
ATOM 708 O O . THR A 1 94 ? 3.805 -9.445 -2.906 1 98.69 94 THR A O 1
ATOM 711 N N . THR A 1 95 ? 3.012 -8.312 -4.715 1 98.81 95 THR A N 1
ATOM 712 C CA . THR A 1 95 ? 4.285 -7.645 -4.941 1 98.81 95 THR A CA 1
ATOM 713 C C . THR A 1 95 ? 4.703 -6.84 -3.715 1 98.81 95 THR A C 1
ATOM 715 O O . THR A 1 95 ? 5.84 -6.953 -3.25 1 98.81 95 THR A O 1
ATOM 718 N N . GLU A 1 96 ? 3.789 -6.082 -3.146 1 98.75 96 GLU A N 1
ATOM 719 C CA . GLU A 1 96 ? 4.098 -5.328 -1.937 1 98.75 96 GLU A CA 1
ATOM 720 C C . GLU A 1 96 ? 4.395 -6.262 -0.766 1 98.75 96 GLU A C 1
ATOM 722 O O . GLU A 1 96 ? 5.301 -6 0.03 1 98.75 96 GLU A O 1
ATOM 727 N N . GLY A 1 97 ? 3.609 -7.32 -0.637 1 98.88 97 GLY A N 1
ATOM 728 C CA . GLY A 1 97 ? 3.834 -8.281 0.431 1 98.88 97 GLY A CA 1
ATOM 729 C C . GLY A 1 97 ? 5.223 -8.891 0.405 1 98.88 97 GLY A C 1
ATOM 730 O O . GLY A 1 97 ? 5.883 -8.992 1.442 1 98.88 97 GLY A O 1
ATOM 731 N N . ILE A 1 98 ? 5.676 -9.297 -0.774 1 98.94 98 ILE A N 1
ATOM 732 C CA . ILE A 1 98 ? 6.984 -9.922 -0.901 1 98.94 98 ILE A CA 1
ATOM 733 C C . ILE A 1 98 ? 8.078 -8.891 -0.634 1 98.94 98 ILE A C 1
ATOM 735 O O . ILE A 1 98 ? 9.086 -9.203 0.007 1 98.94 98 ILE A O 1
ATOM 739 N N . ASN A 1 99 ? 7.926 -7.668 -1.109 1 98.94 99 ASN A N 1
ATOM 740 C CA . ASN A 1 99 ? 8.883 -6.617 -0.795 1 98.94 99 ASN A CA 1
ATOM 741 C C . ASN A 1 99 ? 8.953 -6.352 0.706 1 98.94 99 ASN A C 1
ATOM 743 O O . ASN A 1 99 ? 10.031 -6.09 1.246 1 98.94 99 ASN A O 1
ATOM 747 N N . MET A 1 100 ? 7.77 -6.387 1.389 1 98.88 100 MET A N 1
ATOM 748 C CA . MET A 1 100 ? 7.773 -6.242 2.842 1 98.88 100 MET A CA 1
ATOM 749 C C . MET A 1 100 ? 8.648 -7.312 3.492 1 98.88 100 MET A C 1
ATOM 751 O O . MET A 1 100 ? 9.438 -7.012 4.391 1 98.88 100 MET A O 1
ATOM 755 N N . VAL A 1 101 ? 8.555 -8.57 3.025 1 98.94 101 VAL A N 1
ATOM 756 C CA . VAL A 1 101 ? 9.367 -9.648 3.578 1 98.94 101 VAL A CA 1
ATOM 757 C C . VAL A 1 101 ? 10.844 -9.375 3.301 1 98.94 101 VAL A C 1
ATOM 759 O O . VAL A 1 101 ? 11.703 -9.609 4.164 1 98.94 101 VAL A O 1
ATOM 762 N N . ALA A 1 102 ? 11.164 -8.914 2.104 1 98.88 102 ALA A N 1
ATOM 763 C CA . ALA A 1 102 ? 12.547 -8.625 1.732 1 98.88 102 ALA A CA 1
ATOM 764 C C . ALA A 1 102 ? 13.141 -7.547 2.631 1 98.88 102 ALA A C 1
ATOM 766 O O . ALA A 1 102 ? 14.219 -7.73 3.199 1 98.88 102 ALA A O 1
ATOM 767 N N . TYR A 1 103 ? 12.438 -6.438 2.814 1 98.31 103 TYR A N 1
ATOM 768 C CA . TYR A 1 103 ? 12.961 -5.281 3.529 1 98.31 103 TYR A CA 1
ATOM 769 C C . TYR A 1 103 ? 12.891 -5.492 5.035 1 98.31 103 TYR A C 1
ATOM 771 O O . TYR A 1 103 ? 13.812 -5.121 5.766 1 98.31 103 TYR A O 1
ATOM 779 N N . ALA A 1 104 ? 11.75 -6.043 5.469 1 98.5 104 ALA A N 1
ATOM 780 C CA . ALA A 1 104 ? 11.438 -6.027 6.895 1 98.5 104 ALA A CA 1
ATOM 781 C C . ALA A 1 104 ? 12 -7.262 7.594 1 98.5 104 ALA A C 1
ATOM 783 O O . ALA A 1 104 ? 12.125 -7.285 8.82 1 98.5 104 ALA A O 1
ATOM 784 N N . TRP A 1 105 ? 12.352 -8.32 6.852 1 98.69 105 TRP A N 1
ATOM 785 C CA . TRP A 1 105 ? 12.844 -9.547 7.461 1 98.69 105 TRP A CA 1
ATOM 786 C C . TRP A 1 105 ? 14.18 -9.961 6.852 1 98.69 105 TRP A C 1
ATOM 788 O O . TRP A 1 105 ? 15.211 -9.938 7.531 1 98.69 105 TRP A O 1
ATOM 798 N N . ALA A 1 106 ? 14.25 -10.227 5.535 1 98.81 106 ALA A N 1
ATOM 799 C CA . ALA A 1 106 ? 15.398 -10.867 4.898 1 98.81 106 ALA A CA 1
ATOM 800 C C . ALA A 1 106 ? 16.641 -10 5.012 1 98.81 106 ALA A C 1
ATOM 802 O O . ALA A 1 106 ? 17.719 -10.5 5.34 1 98.81 106 ALA A O 1
ATOM 803 N N . MET A 1 107 ? 16.516 -8.727 4.766 1 97.5 107 MET A N 1
ATOM 804 C CA . MET A 1 107 ? 17.656 -7.824 4.785 1 97.5 107 MET A CA 1
ATOM 805 C C . MET A 1 107 ? 18.203 -7.664 6.203 1 97.5 107 MET A C 1
ATOM 807 O O . MET A 1 107 ? 19.344 -7.254 6.391 1 97.5 107 MET A O 1
ATOM 811 N N . ASN A 1 108 ? 17.375 -7.98 7.172 1 96.25 108 ASN A N 1
ATOM 812 C CA . ASN A 1 108 ? 17.766 -7.809 8.562 1 96.25 108 ASN A CA 1
ATOM 813 C C . ASN A 1 108 ? 18.422 -9.078 9.117 1 96.25 108 ASN A C 1
ATOM 815 O O . ASN A 1 108 ? 19.141 -9.023 10.125 1 96.25 108 ASN A O 1
ATOM 819 N N . VAL A 1 109 ? 18.203 -10.203 8.469 1 97.12 109 VAL A N 1
ATOM 820 C CA . VAL A 1 109 ? 18.672 -11.438 9.086 1 97.12 109 VAL A CA 1
ATOM 821 C C . VAL A 1 109 ? 19.75 -12.07 8.211 1 97.12 109 VAL A C 1
ATOM 823 O O . VAL A 1 109 ? 20.516 -12.93 8.672 1 97.12 109 VAL A O 1
ATOM 826 N N . MET A 1 110 ? 19.922 -11.625 6.988 1 98.38 110 MET A N 1
ATOM 827 C CA . MET A 1 110 ? 20.875 -12.25 6.074 1 98.38 110 MET A CA 1
ATOM 828 C C . MET A 1 110 ? 22.141 -11.422 5.957 1 98.38 110 MET A C 1
ATOM 830 O O . MET A 1 110 ? 22.141 -10.219 6.227 1 98.38 110 MET A O 1
ATOM 834 N N . THR A 1 111 ? 23.219 -12.07 5.613 1 98.31 111 THR A N 1
ATOM 835 C CA . THR A 1 111 ? 24.531 -11.469 5.355 1 98.31 111 THR A CA 1
ATOM 836 C C . THR A 1 111 ? 25.141 -12.047 4.082 1 98.31 111 THR A C 1
ATOM 838 O O . THR A 1 111 ? 24.531 -12.898 3.424 1 98.31 111 THR A O 1
ATOM 841 N N . GLU A 1 112 ? 26.266 -11.5 3.721 1 98.56 112 GLU A N 1
ATOM 842 C CA . GLU A 1 112 ? 26.969 -11.93 2.516 1 98.56 112 GLU A CA 1
ATOM 843 C C . GLU A 1 112 ? 27.172 -13.438 2.5 1 98.56 112 GLU A C 1
ATOM 845 O O . GLU A 1 112 ? 27.594 -14.023 3.498 1 98.56 112 GLU A O 1
ATOM 850 N N . GLY A 1 113 ? 26.812 -14.008 1.398 1 98.69 113 GLY A N 1
ATOM 851 C CA . GLY A 1 113 ? 27.047 -15.43 1.233 1 98.69 113 GLY A CA 1
ATOM 852 C C . GLY A 1 113 ? 25.844 -16.281 1.605 1 98.69 113 GLY A C 1
ATOM 853 O O . GLY A 1 113 ? 25.75 -17.453 1.233 1 98.69 113 GLY A O 1
ATOM 854 N N . ASP A 1 114 ? 24.875 -15.695 2.35 1 98.88 114 ASP A N 1
ATOM 855 C CA . ASP A 1 114 ? 23.625 -16.422 2.621 1 98.88 114 ASP A CA 1
ATOM 856 C C . ASP A 1 114 ? 22.875 -16.703 1.329 1 98.88 114 ASP A C 1
ATOM 858 O O . ASP A 1 114 ? 23.094 -16.047 0.309 1 98.88 114 ASP A O 1
ATOM 862 N N . GLU A 1 115 ? 22.047 -17.719 1.372 1 98.94 115 GLU A N 1
ATOM 863 C CA . GLU A 1 115 ? 21.438 -18.219 0.14 1 98.94 115 GLU A CA 1
ATOM 864 C C . GLU A 1 115 ? 19.906 -18.141 0.206 1 98.94 115 GLU A C 1
ATOM 866 O O . GLU A 1 115 ? 19.312 -18.391 1.255 1 98.94 115 GLU A O 1
ATOM 871 N N . ILE A 1 116 ? 19.344 -17.797 -0.862 1 98.94 116 ILE A N 1
ATOM 872 C CA . ILE A 1 116 ? 17.906 -17.922 -1.119 1 98.94 116 ILE A CA 1
ATOM 873 C C . ILE A 1 116 ? 17.672 -18.891 -2.281 1 98.94 116 ILE A C 1
ATOM 875 O O . ILE A 1 116 ? 18.25 -18.719 -3.359 1 98.94 116 ILE A O 1
ATOM 879 N N . ILE A 1 117 ? 16.844 -19.891 -2.104 1 98.94 117 ILE A N 1
ATOM 880 C CA . ILE A 1 117 ? 16.547 -20.875 -3.135 1 98.94 117 ILE A CA 1
ATOM 881 C C . ILE A 1 117 ? 15.242 -20.5 -3.84 1 98.94 117 ILE A C 1
ATOM 883 O O . ILE A 1 117 ? 14.227 -20.234 -3.189 1 98.94 117 ILE A O 1
ATOM 887 N N . LEU A 1 118 ? 15.258 -20.453 -5.125 1 98.88 118 LEU A N 1
ATOM 888 C CA . LEU A 1 118 ? 14.117 -20.188 -5.996 1 98.88 118 LEU A CA 1
ATOM 889 C C . LEU A 1 118 ? 13.945 -21.297 -7.027 1 98.88 118 LEU A C 1
ATOM 891 O O . LEU A 1 118 ? 14.898 -22 -7.348 1 98.88 118 LEU A O 1
ATOM 895 N N . SER A 1 119 ? 12.742 -21.453 -7.539 1 98.81 119 SER A N 1
ATOM 896 C CA . SER A 1 119 ? 12.555 -22.25 -8.75 1 98.81 119 SER A CA 1
ATOM 897 C C . SER A 1 119 ? 12.586 -21.359 -9.992 1 98.81 119 SER A C 1
ATOM 899 O O . SER A 1 119 ? 12.367 -20.156 -9.914 1 98.81 119 SER A O 1
ATOM 901 N N . VAL A 1 120 ? 12.797 -21.922 -11.133 1 98.5 120 VAL A N 1
ATOM 902 C CA . VAL A 1 120 ? 12.836 -21.188 -12.391 1 98.5 120 VAL A CA 1
ATOM 903 C C . VAL A 1 120 ? 11.43 -20.703 -12.75 1 98.5 120 VAL A C 1
ATOM 905 O O . VAL A 1 120 ? 11.258 -19.812 -13.586 1 98.5 120 VAL A O 1
ATOM 908 N N . MET A 1 121 ? 10.375 -21.141 -12.039 1 98.44 121 MET A N 1
ATOM 909 C CA . MET A 1 121 ? 8.984 -20.859 -12.367 1 98.44 121 MET A CA 1
ATOM 910 C C . MET A 1 121 ? 8.539 -19.531 -11.75 1 98.44 121 MET A C 1
ATOM 912 O O . MET A 1 121 ? 7.422 -19.078 -12 1 98.44 121 MET A O 1
ATOM 916 N N . GLU A 1 122 ? 9.406 -18.922 -10.992 1 98.81 122 GLU A N 1
ATOM 917 C CA . GLU A 1 122 ? 8.953 -17.812 -10.148 1 98.81 122 GLU A CA 1
ATOM 918 C C . GLU A 1 122 ? 8.531 -16.609 -10.992 1 98.81 122 GLU A C 1
ATOM 920 O O . GLU A 1 122 ? 9.172 -16.297 -12 1 98.81 122 GLU A O 1
ATOM 925 N N . HIS A 1 123 ? 7.375 -16.031 -10.617 1 98.75 123 HIS A N 1
ATOM 926 C CA . HIS A 1 123 ? 6.992 -14.711 -11.094 1 98.75 123 HIS A CA 1
ATOM 927 C C . HIS A 1 123 ? 8.039 -13.664 -10.719 1 98.75 123 HIS A C 1
ATOM 929 O O . HIS A 1 123 ? 8.703 -13.789 -9.688 1 98.75 123 HIS A O 1
ATOM 935 N N . HIS A 1 124 ? 8.18 -12.617 -11.484 1 98.75 124 HIS A N 1
ATOM 936 C CA . HIS A 1 124 ? 9.156 -11.562 -11.242 1 98.75 124 HIS A CA 1
ATOM 937 C C . HIS A 1 124 ? 9 -10.977 -9.844 1 98.75 124 HIS A C 1
ATOM 939 O O . HIS A 1 124 ? 9.984 -10.578 -9.219 1 98.75 124 HIS A O 1
ATOM 945 N N . ALA A 1 125 ? 7.754 -10.852 -9.312 1 98.81 125 ALA A N 1
ATOM 946 C CA . ALA A 1 125 ? 7.512 -10.352 -7.965 1 98.81 125 ALA A CA 1
ATOM 947 C C . ALA A 1 125 ? 8.242 -11.195 -6.926 1 98.81 125 ALA A C 1
ATOM 949 O O . ALA A 1 125 ? 8.586 -10.703 -5.848 1 98.81 125 ALA A O 1
ATOM 950 N N . ASN A 1 126 ? 8.523 -12.461 -7.25 1 98.81 126 ASN A N 1
ATOM 951 C CA . ASN A 1 126 ? 9.211 -13.383 -6.359 1 98.81 126 ASN A CA 1
ATOM 952 C C . ASN A 1 126 ? 10.648 -13.633 -6.812 1 98.81 126 ASN A C 1
ATOM 954 O O . ASN A 1 126 ? 11.195 -14.711 -6.574 1 98.81 126 ASN A O 1
ATOM 958 N N . ILE A 1 127 ? 11.242 -12.742 -7.605 1 98.88 127 ILE A N 1
ATOM 959 C CA . ILE A 1 127 ? 12.625 -12.82 -8.047 1 98.88 127 ILE A CA 1
ATOM 960 C C . ILE A 1 127 ? 13.336 -11.5 -7.758 1 98.88 127 ILE A C 1
ATOM 962 O O . ILE A 1 127 ? 14.383 -11.484 -7.098 1 98.88 127 ILE A O 1
ATOM 966 N N . VAL A 1 128 ? 12.773 -10.375 -8.148 1 98.81 128 VAL A N 1
ATOM 967 C CA . VAL A 1 128 ? 13.461 -9.094 -8.234 1 98.81 128 VAL A CA 1
ATOM 968 C C . VAL A 1 128 ? 13.812 -8.594 -6.836 1 98.81 128 VAL A C 1
ATOM 970 O O . VAL A 1 128 ? 14.922 -8.102 -6.605 1 98.81 128 VAL A O 1
ATOM 973 N N . PRO A 1 129 ? 12.914 -8.688 -5.793 1 98.81 129 PRO A N 1
ATOM 974 C CA . PRO A 1 129 ? 13.32 -8.258 -4.453 1 98.81 129 PRO A CA 1
ATOM 975 C C . PRO A 1 129 ? 14.539 -9.016 -3.934 1 98.81 129 PRO A C 1
ATOM 977 O O . PRO A 1 129 ? 15.367 -8.445 -3.213 1 98.81 129 PRO A O 1
ATOM 980 N N . TRP A 1 130 ? 14.648 -10.281 -4.305 1 98.81 130 TRP A N 1
ATOM 981 C CA . TRP A 1 130 ? 15.781 -11.094 -3.859 1 98.81 130 TRP A CA 1
ATOM 982 C C . TRP A 1 130 ? 17.047 -10.703 -4.605 1 98.81 130 TRP A C 1
ATOM 984 O O . TRP A 1 130 ? 18.156 -10.789 -4.055 1 98.81 130 TRP A O 1
ATOM 994 N N . HIS A 1 131 ? 16.891 -10.266 -5.863 1 98.38 131 HIS A N 1
ATOM 995 C CA . HIS A 1 131 ? 18.031 -9.727 -6.602 1 98.38 131 HIS A CA 1
ATOM 996 C C . HIS A 1 131 ? 18.562 -8.461 -5.945 1 98.38 131 HIS A C 1
ATOM 998 O O . HIS A 1 131 ? 19.766 -8.172 -6.02 1 98.38 131 HIS A O 1
ATOM 1004 N N . PHE A 1 132 ? 17.672 -7.617 -5.316 1 97.94 132 PHE A N 1
ATOM 1005 C CA . PHE A 1 132 ? 18.141 -6.484 -4.531 1 97.94 132 PHE A CA 1
ATOM 1006 C C . PHE A 1 132 ? 19.141 -6.941 -3.479 1 97.94 132 PHE A C 1
ATOM 1008 O O . PHE A 1 132 ? 20.188 -6.312 -3.297 1 97.94 132 PHE A O 1
ATOM 1015 N N . LEU A 1 133 ? 18.828 -8.055 -2.762 1 98.25 133 LEU A N 1
ATOM 1016 C CA . LEU A 1 133 ? 19.719 -8.578 -1.729 1 98.25 133 LEU A CA 1
ATOM 1017 C C . LEU A 1 133 ? 21.031 -9.07 -2.338 1 98.25 133 LEU A C 1
ATOM 1019 O O . LEU A 1 133 ? 22.094 -8.883 -1.751 1 98.25 133 LEU A O 1
ATOM 1023 N N . ARG A 1 134 ? 20.891 -9.727 -3.506 1 97.88 134 ARG A N 1
ATOM 1024 C CA . ARG A 1 134 ? 22.094 -10.195 -4.195 1 97.88 134 ARG A CA 1
ATOM 1025 C C . ARG A 1 134 ? 23.031 -9.031 -4.512 1 97.88 134 ARG A C 1
ATOM 1027 O O . ARG A 1 134 ? 24.219 -9.086 -4.191 1 97.88 134 ARG A O 1
ATOM 1034 N N . THR A 1 135 ? 22.484 -7.961 -5.066 1 95.81 135 THR A N 1
ATOM 1035 C CA . THR A 1 135 ? 23.281 -6.84 -5.559 1 95.81 135 THR A CA 1
ATOM 1036 C C . THR A 1 135 ? 23.766 -5.969 -4.398 1 95.81 135 THR A C 1
ATOM 1038 O O . THR A 1 135 ? 24.891 -5.48 -4.41 1 95.81 135 THR A O 1
ATOM 1041 N N . ARG A 1 136 ? 22.984 -5.824 -3.361 1 94.12 136 ARG A N 1
ATOM 1042 C CA . ARG A 1 136 ? 23.266 -4.852 -2.312 1 94.12 136 ARG A CA 1
ATOM 1043 C C . ARG A 1 136 ? 24.016 -5.5 -1.154 1 94.12 136 ARG A C 1
ATOM 1045 O O . ARG A 1 136 ? 24.766 -4.832 -0.441 1 94.12 136 ARG A O 1
ATOM 1052 N N . MET A 1 137 ? 23.828 -6.871 -0.963 1 97.12 137 MET A N 1
ATOM 1053 C CA . MET A 1 137 ? 24.328 -7.465 0.273 1 97.12 137 MET A CA 1
ATOM 1054 C C . MET A 1 137 ? 25.188 -8.695 -0.021 1 97.12 137 MET A C 1
ATOM 1056 O O . MET A 1 137 ? 25.766 -9.273 0.892 1 97.12 137 MET A O 1
ATOM 1060 N N . GLY A 1 138 ? 25.234 -9.117 -1.276 1 98.25 138 GLY A N 1
ATOM 1061 C CA . GLY A 1 138 ? 26.062 -10.25 -1.645 1 98.25 138 GLY A CA 1
ATOM 1062 C C . GLY A 1 138 ? 25.406 -11.594 -1.364 1 98.25 138 GLY A C 1
ATOM 1063 O O . GLY A 1 138 ? 26.078 -12.617 -1.29 1 98.25 138 GLY A O 1
ATOM 1064 N N . VAL A 1 139 ? 24.094 -11.617 -1.203 1 98.69 139 VAL A N 1
ATOM 1065 C CA . VAL A 1 139 ? 23.328 -12.852 -1.034 1 98.69 139 VAL A CA 1
ATOM 1066 C C . VAL A 1 139 ? 23.375 -13.664 -2.328 1 98.69 139 VAL A C 1
ATOM 1068 O O . VAL A 1 139 ? 23.438 -13.094 -3.422 1 98.69 139 VAL A O 1
ATOM 1071 N N . LYS A 1 140 ? 23.359 -14.977 -2.205 1 98.69 140 LYS A N 1
ATOM 1072 C CA . LYS A 1 140 ? 23.391 -15.852 -3.375 1 98.69 140 LYS A CA 1
ATOM 1073 C C . LYS A 1 140 ? 22 -16.391 -3.697 1 98.69 140 LYS A C 1
ATOM 1075 O O . LYS A 1 140 ? 21.297 -16.875 -2.809 1 98.69 140 LYS A O 1
ATOM 1080 N N . LEU A 1 141 ? 21.625 -16.312 -4.922 1 98.81 141 LEU A N 1
ATOM 1081 C CA . LEU A 1 141 ? 20.391 -16.938 -5.383 1 98.81 141 LEU A CA 1
ATOM 1082 C C . LEU A 1 141 ? 20.672 -18.297 -5.996 1 98.81 141 LEU A C 1
ATOM 1084 O O . LEU A 1 141 ? 21.5 -18.422 -6.906 1 98.81 141 LEU A O 1
ATOM 1088 N N . VAL A 1 142 ? 20.062 -19.297 -5.445 1 98.88 142 VAL A N 1
ATOM 1089 C CA . VAL A 1 142 ? 20.203 -20.672 -5.906 1 98.88 142 VAL A CA 1
ATOM 1090 C C . VAL A 1 142 ? 18.938 -21.109 -6.648 1 98.88 142 VAL A C 1
ATOM 1092 O O . VAL A 1 142 ? 17.828 -20.984 -6.117 1 98.88 142 VAL A O 1
ATOM 1095 N N . TRP A 1 143 ? 19.109 -21.656 -7.816 1 98.81 143 TRP A N 1
ATOM 1096 C CA . TRP A 1 143 ? 17.969 -21.938 -8.688 1 98.81 143 TRP A CA 1
ATOM 1097 C C . TRP A 1 143 ? 17.734 -23.438 -8.844 1 98.81 143 TRP A C 1
ATOM 1099 O O . TRP A 1 143 ? 18.703 -24.203 -8.969 1 98.81 143 TRP A O 1
ATOM 1109 N N . VAL A 1 144 ? 16.5 -23.828 -8.797 1 98.88 144 VAL A N 1
ATOM 1110 C CA . VAL A 1 144 ? 16.094 -25.219 -9.062 1 98.88 144 VAL A CA 1
ATOM 1111 C C . VAL A 1 144 ? 15.219 -25.266 -10.312 1 98.88 144 VAL A C 1
ATOM 1113 O O . VAL A 1 144 ? 14.227 -24.531 -10.414 1 98.88 144 VAL A O 1
ATOM 1116 N N . ASP A 1 145 ? 15.508 -26.094 -11.273 1 98.5 145 ASP A N 1
ATOM 1117 C CA . ASP A 1 145 ? 14.789 -26.203 -12.539 1 98.5 145 ASP A CA 1
ATOM 1118 C C . ASP A 1 145 ? 13.641 -27.203 -12.438 1 98.5 145 ASP A C 1
ATOM 1120 O O . ASP A 1 145 ? 13.664 -28.094 -11.594 1 98.5 145 ASP A O 1
ATOM 1124 N N . THR A 1 146 ? 12.68 -27.031 -13.242 1 98.25 146 THR A N 1
ATOM 1125 C CA . THR A 1 146 ? 11.617 -28.016 -13.414 1 98.25 146 THR A CA 1
ATOM 1126 C C . THR A 1 146 ? 12.078 -29.156 -14.328 1 98.25 146 THR A C 1
ATOM 1128 O O . THR A 1 146 ? 13.094 -29.031 -15.016 1 98.25 146 THR A O 1
ATOM 1131 N N . ASP A 1 147 ? 11.328 -30.281 -14.32 1 97.62 147 ASP A N 1
ATOM 1132 C CA . ASP A 1 147 ? 11.594 -31.328 -15.297 1 97.62 147 ASP A CA 1
ATOM 1133 C C . ASP A 1 147 ? 10.898 -31.031 -16.625 1 97.62 147 ASP A C 1
ATOM 1135 O O . ASP A 1 147 ? 10.367 -29.938 -16.828 1 97.62 147 ASP A O 1
ATOM 1139 N N . ALA A 1 148 ? 10.938 -31.922 -17.516 1 95.56 148 ALA A N 1
ATOM 1140 C CA . ALA A 1 148 ? 10.461 -31.703 -18.891 1 95.56 148 ALA A CA 1
ATOM 1141 C C . ALA A 1 148 ? 8.945 -31.531 -18.922 1 95.56 148 ALA A C 1
ATOM 1143 O O . ALA A 1 148 ? 8.414 -30.859 -19.812 1 95.56 148 ALA A O 1
ATOM 1144 N N . ASN A 1 149 ? 8.273 -32.062 -17.922 1 96.44 149 ASN A N 1
ATOM 1145 C CA . ASN A 1 149 ? 6.82 -31.938 -17.828 1 96.44 149 ASN A CA 1
ATOM 1146 C C . ASN A 1 149 ? 6.41 -30.625 -17.172 1 96.44 149 ASN A C 1
ATOM 1148 O O . ASN A 1 149 ? 5.227 -30.281 -17.141 1 96.44 149 ASN A O 1
ATOM 1152 N N . GLY A 1 150 ? 7.398 -29.891 -16.656 1 97.94 150 GLY A N 1
ATOM 1153 C CA . GLY A 1 150 ? 7.117 -28.688 -15.898 1 97.94 150 GLY A CA 1
ATOM 1154 C C . GLY A 1 150 ? 6.93 -28.938 -14.414 1 97.94 150 GLY A C 1
ATOM 1155 O O . GLY A 1 150 ? 6.602 -28.031 -13.656 1 97.94 150 GLY A O 1
ATOM 1156 N N . ASP A 1 151 ? 7.121 -30.172 -13.969 1 98.38 151 ASP A N 1
ATOM 1157 C CA . ASP A 1 151 ? 6.98 -30.5 -12.555 1 98.38 151 ASP A CA 1
ATOM 1158 C C . ASP A 1 151 ? 8.203 -30.047 -11.758 1 98.38 151 ASP A C 1
ATOM 1160 O O . ASP A 1 151 ? 9.32 -30.047 -12.281 1 98.38 151 ASP A O 1
ATOM 1164 N N . LEU A 1 152 ? 7.98 -29.672 -10.562 1 98.56 152 LEU A N 1
ATOM 1165 C CA . LEU A 1 152 ? 9.047 -29.344 -9.617 1 98.56 152 LEU A CA 1
ATOM 1166 C C . LEU A 1 152 ? 9.133 -30.391 -8.508 1 98.56 152 LEU A C 1
ATOM 1168 O O . LEU A 1 152 ? 8.211 -30.516 -7.703 1 98.56 152 LEU A O 1
ATOM 1172 N N . ASP A 1 153 ? 10.203 -31.125 -8.5 1 98.25 153 ASP A N 1
ATOM 1173 C CA . ASP A 1 153 ? 10.43 -32.125 -7.453 1 98.25 153 ASP A CA 1
ATOM 1174 C C . ASP A 1 153 ? 10.742 -31.453 -6.117 1 98.25 153 ASP A C 1
ATOM 1176 O O . ASP A 1 153 ? 11.781 -30.797 -5.969 1 98.25 153 A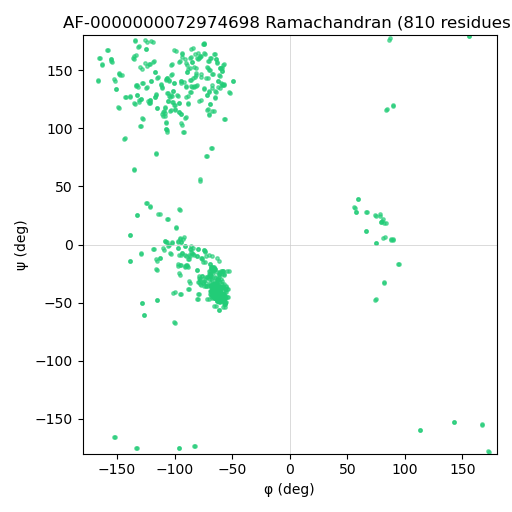SP A O 1
ATOM 1180 N N . PRO A 1 154 ? 9.867 -31.656 -5.129 1 98.5 154 PRO A N 1
ATOM 1181 C CA . PRO A 1 154 ? 10.133 -31.016 -3.836 1 98.5 154 PRO A CA 1
ATOM 1182 C C . PRO A 1 154 ? 11.469 -31.453 -3.23 1 98.5 154 PRO A C 1
ATOM 1184 O O . PRO A 1 154 ? 12.117 -30.672 -2.533 1 98.5 154 PRO A O 1
ATOM 1187 N N . GLN A 1 155 ? 11.875 -32.656 -3.527 1 98.38 155 GLN A N 1
ATOM 1188 C CA . GLN A 1 155 ? 13.148 -33.125 -2.986 1 98.38 155 GLN A CA 1
ATOM 1189 C C . GLN A 1 155 ? 14.32 -32.375 -3.58 1 98.38 155 GLN A C 1
ATOM 1191 O O . GLN A 1 155 ? 15.328 -32.156 -2.904 1 98.38 155 GLN A O 1
ATOM 1196 N N . LYS A 1 156 ? 14.25 -32 -4.82 1 98.5 156 LYS A N 1
ATOM 1197 C CA . LYS A 1 156 ? 15.312 -31.203 -5.434 1 98.5 156 LYS A CA 1
ATOM 1198 C C . LYS A 1 156 ? 15.453 -29.859 -4.738 1 98.5 156 LYS A C 1
ATOM 1200 O O . LYS A 1 156 ? 16.562 -29.344 -4.594 1 98.5 156 LYS A O 1
ATOM 1205 N N . MET A 1 157 ? 14.352 -29.266 -4.34 1 98.62 157 MET A N 1
ATOM 1206 C CA . MET A 1 157 ? 14.383 -28.016 -3.582 1 98.62 157 MET A CA 1
ATOM 1207 C C . MET A 1 157 ? 15.094 -28.219 -2.244 1 98.62 157 MET A C 1
ATOM 1209 O O . MET A 1 157 ? 15.906 -27.391 -1.841 1 98.62 157 MET A O 1
ATOM 1213 N N . LEU A 1 158 ? 14.742 -29.297 -1.567 1 98.81 158 LEU A N 1
ATOM 1214 C CA . LEU A 1 158 ? 15.305 -29.578 -0.25 1 98.81 158 LEU A CA 1
ATOM 1215 C C . LEU A 1 158 ? 16.781 -29.938 -0.355 1 98.81 158 LEU A C 1
ATOM 1217 O O . LEU A 1 158 ? 17.578 -29.594 0.517 1 98.81 158 LEU A O 1
ATOM 1221 N N . ASP A 1 159 ? 17.156 -30.641 -1.485 1 98.75 159 ASP A N 1
ATOM 1222 C CA . ASP A 1 159 ? 18.547 -31.047 -1.698 1 98.75 159 ASP A CA 1
ATOM 1223 C C . ASP A 1 159 ? 19.438 -29.828 -1.959 1 98.75 159 ASP A C 1
ATOM 1225 O O . ASP A 1 159 ? 20.656 -29.891 -1.779 1 98.75 159 ASP A O 1
ATOM 1229 N N . ALA A 1 160 ? 18.828 -28.75 -2.338 1 98.81 160 ALA A N 1
ATOM 1230 C CA . ALA A 1 160 ? 19.594 -27.547 -2.645 1 98.81 160 ALA A CA 1
ATOM 1231 C C . ALA A 1 160 ? 19.969 -26.797 -1.371 1 98.81 160 ALA A C 1
ATOM 1233 O O . ALA A 1 160 ? 20.812 -25.891 -1.397 1 98.81 160 ALA A O 1
ATOM 1234 N N . ILE A 1 161 ? 19.422 -27.172 -0.198 1 98.81 161 ILE A N 1
ATOM 1235 C CA . ILE A 1 161 ? 19.672 -26.484 1.067 1 98.81 161 ILE A CA 1
ATOM 1236 C C . ILE A 1 161 ? 21.109 -26.734 1.521 1 98.81 161 ILE A C 1
ATOM 1238 O O . ILE A 1 161 ? 21.578 -27.875 1.481 1 98.81 161 ILE A O 1
ATOM 1242 N N . THR A 1 162 ? 21.797 -25.75 1.873 1 98.69 162 THR A N 1
ATOM 1243 C CA . THR A 1 162 ? 23.094 -25.781 2.547 1 98.69 162 THR A CA 1
ATOM 1244 C C . THR A 1 162 ? 23.016 -25.094 3.906 1 98.69 162 THR A C 1
ATOM 1246 O O . THR A 1 162 ? 21.969 -24.531 4.262 1 98.69 162 THR A O 1
ATOM 1249 N N . PRO A 1 163 ? 24.062 -25.125 4.707 1 98.25 163 PRO A N 1
ATOM 1250 C CA . PRO A 1 163 ? 24.062 -24.422 5.988 1 98.25 163 PRO A CA 1
ATOM 1251 C C . PRO A 1 163 ? 23.891 -22.922 5.832 1 98.25 163 PRO A C 1
ATOM 1253 O O . PRO A 1 163 ? 23.609 -22.219 6.805 1 98.25 163 PRO A O 1
ATOM 1256 N N . ARG A 1 164 ? 24.062 -22.406 4.594 1 98.5 164 ARG A N 1
ATOM 1257 C CA . ARG A 1 164 ? 23.969 -20.969 4.336 1 98.5 164 ARG A CA 1
ATOM 1258 C C . ARG A 1 164 ? 22.562 -20.578 3.875 1 98.5 164 ARG A C 1
ATOM 1260 O O . ARG A 1 164 ? 22.25 -19.391 3.77 1 98.5 164 ARG A O 1
ATOM 1267 N N . THR A 1 165 ? 21.734 -21.516 3.607 1 98.88 165 THR A N 1
ATOM 1268 C CA . THR A 1 165 ? 20.391 -21.234 3.107 1 98.88 165 THR A CA 1
ATOM 1269 C C . THR A 1 165 ? 19.516 -20.641 4.207 1 98.88 165 THR A C 1
ATOM 1271 O O . THR A 1 165 ? 19.406 -21.203 5.301 1 98.88 165 THR A O 1
ATOM 1274 N N . LYS A 1 166 ? 18.875 -19.516 3.898 1 98.88 166 LYS A N 1
ATOM 1275 C CA . LYS A 1 166 ? 18.031 -18.859 4.898 1 98.88 166 LYS A CA 1
ATOM 1276 C C . LYS A 1 166 ? 16.578 -18.844 4.469 1 98.88 166 LYS A C 1
ATOM 1278 O O . LYS A 1 166 ? 15.672 -18.703 5.305 1 98.88 166 LYS A O 1
ATOM 1283 N N . LEU A 1 167 ? 16.297 -18.984 3.18 1 98.94 167 LEU A N 1
ATOM 1284 C CA . LEU A 1 167 ? 14.945 -18.844 2.662 1 98.94 167 LEU A CA 1
ATOM 1285 C C . LEU A 1 167 ? 14.75 -19.688 1.412 1 98.94 167 LEU A C 1
ATOM 1287 O O . LEU A 1 167 ? 15.625 -19.75 0.546 1 98.94 167 LEU A O 1
ATOM 1291 N N . ILE A 1 168 ? 13.68 -20.406 1.325 1 98.94 168 ILE A N 1
ATOM 1292 C CA . ILE A 1 168 ? 13.125 -20.922 0.081 1 98.94 168 ILE A CA 1
ATOM 1293 C C . ILE A 1 168 ? 11.906 -20.094 -0.329 1 98.94 168 ILE A C 1
ATOM 1295 O O . ILE A 1 168 ? 10.945 -19.969 0.43 1 98.94 168 ILE A O 1
ATOM 1299 N N . ALA A 1 169 ? 11.945 -19.391 -1.412 1 98.94 169 ALA A N 1
ATOM 1300 C CA . ALA A 1 169 ? 10.836 -18.641 -1.986 1 98.94 169 ALA A CA 1
ATOM 1301 C C . ALA A 1 169 ? 10.336 -19.297 -3.268 1 98.94 169 ALA A C 1
ATOM 1303 O O . ALA A 1 169 ? 11.055 -19.359 -4.27 1 98.94 169 ALA A O 1
ATOM 1304 N N . VAL A 1 170 ? 9.094 -19.812 -3.291 1 98.94 170 VAL A N 1
ATOM 1305 C CA . VAL A 1 170 ? 8.633 -20.609 -4.418 1 98.94 170 VAL A CA 1
ATOM 1306 C C . VAL A 1 170 ? 7.137 -20.391 -4.637 1 98.94 170 VAL A C 1
ATOM 1308 O O . VAL A 1 170 ? 6.406 -20.078 -3.697 1 98.94 170 VAL A O 1
ATOM 1311 N N . THR A 1 171 ? 6.723 -20.422 -5.848 1 98.88 171 THR A N 1
ATOM 1312 C CA . THR A 1 171 ? 5.312 -20.297 -6.188 1 98.88 171 THR A CA 1
ATOM 1313 C C . THR A 1 171 ? 4.535 -21.547 -5.789 1 98.88 171 THR A C 1
ATOM 1315 O O . THR A 1 171 ? 5.051 -22.656 -5.887 1 98.88 171 THR A O 1
ATOM 1318 N N . HIS A 1 172 ? 3.289 -21.375 -5.32 1 98.94 172 HIS A N 1
ATOM 1319 C CA . HIS A 1 172 ? 2.4 -22.5 -5.047 1 98.94 172 HIS A CA 1
ATOM 1320 C C . HIS A 1 172 ? 1.797 -23.047 -6.336 1 98.94 172 HIS A C 1
ATOM 1322 O O . HIS A 1 172 ? 1.5 -24.234 -6.422 1 98.94 172 HIS A O 1
ATOM 1328 N N . LEU A 1 173 ? 1.624 -22.203 -7.312 1 98.88 173 LEU A N 1
ATOM 1329 C CA . LEU A 1 173 ? 1.049 -22.547 -8.609 1 98.88 173 LEU A CA 1
ATOM 1330 C C . LEU A 1 173 ? 1.635 -21.672 -9.711 1 98.88 173 LEU A C 1
ATOM 1332 O O . LEU A 1 173 ? 1.548 -20.438 -9.641 1 98.88 173 LEU A O 1
ATOM 1336 N N . SER A 1 174 ? 2.312 -22.281 -10.703 1 98.88 174 SER A N 1
ATOM 1337 C CA . SER A 1 174 ? 2.941 -21.547 -11.789 1 98.88 174 SER A CA 1
ATOM 1338 C C . SER A 1 174 ? 1.902 -20.828 -12.648 1 98.88 174 SER A C 1
ATOM 1340 O O . SER A 1 174 ? 0.934 -21.438 -13.102 1 98.88 174 SER A O 1
ATOM 1342 N N . ASN A 1 175 ? 2.156 -19.547 -12.914 1 98.62 175 ASN A N 1
ATOM 1343 C CA . ASN A 1 175 ? 1.229 -18.766 -13.734 1 98.62 175 ASN A CA 1
ATOM 1344 C C . ASN A 1 175 ? 1.424 -19.062 -15.219 1 98.62 175 ASN A C 1
ATOM 1346 O O . ASN A 1 175 ? 0.659 -18.578 -16.047 1 98.62 175 ASN A O 1
ATOM 1350 N N . VAL A 1 176 ? 2.395 -19.859 -15.555 1 98.69 176 VAL A N 1
ATOM 1351 C CA . VAL A 1 176 ? 2.676 -20.141 -16.953 1 98.69 176 VAL A CA 1
ATOM 1352 C C . VAL A 1 176 ? 2.424 -21.625 -17.25 1 98.69 176 VAL A C 1
ATOM 1354 O O . VAL A 1 176 ? 1.694 -21.969 -18.172 1 98.69 176 VAL A O 1
ATOM 1357 N N . LEU A 1 177 ? 2.973 -22.5 -16.359 1 98.81 177 LEU A N 1
ATOM 1358 C CA . LEU A 1 177 ? 2.941 -23.938 -16.594 1 98.81 177 LEU A CA 1
ATOM 1359 C C . LEU A 1 177 ? 1.671 -24.562 -16.031 1 98.81 177 LEU A C 1
ATOM 1361 O O . LEU A 1 177 ? 1.299 -25.672 -16.391 1 98.81 177 LEU A O 1
ATOM 1365 N N . GLY A 1 178 ? 1.012 -23.859 -15.109 1 98.75 178 GLY A N 1
ATOM 1366 C CA . GLY A 1 178 ? -0.138 -24.422 -14.414 1 98.75 178 GLY A CA 1
ATOM 1367 C C . GLY A 1 178 ? 0.239 -25.453 -13.367 1 98.75 178 GLY A C 1
ATOM 1368 O O . GLY A 1 178 ? -0.625 -25.953 -12.648 1 98.75 178 GLY A O 1
ATOM 1369 N N . THR A 1 179 ? 1.515 -25.688 -13.203 1 98.75 179 THR A N 1
ATOM 1370 C CA . THR A 1 179 ? 2.016 -26.688 -12.273 1 98.75 179 THR A CA 1
ATOM 1371 C C . THR A 1 179 ? 1.674 -26.312 -10.836 1 98.75 179 THR A C 1
ATOM 1373 O O . THR A 1 179 ? 1.921 -25.188 -10.406 1 98.75 179 THR A O 1
ATOM 1376 N N . VAL A 1 180 ? 1.046 -27.219 -10.133 1 98.75 180 VAL A N 1
ATOM 1377 C CA . VAL A 1 180 ? 0.842 -27.078 -8.695 1 98.75 180 VAL A CA 1
ATOM 1378 C C . VAL A 1 180 ? 2.037 -27.656 -7.945 1 98.75 180 VAL A C 1
ATOM 1380 O O . VAL A 1 180 ? 2.342 -28.844 -8.07 1 98.75 180 VAL A O 1
ATOM 1383 N N . VAL A 1 181 ? 2.688 -26.875 -7.164 1 98.81 181 VAL A N 1
ATOM 1384 C CA . VAL A 1 181 ? 3.9 -27.281 -6.461 1 98.81 181 VAL A CA 1
ATOM 1385 C C . VAL A 1 181 ? 3.533 -27.875 -5.102 1 98.81 181 VAL A C 1
ATOM 1387 O O . VAL A 1 181 ? 2.652 -27.359 -4.41 1 98.81 181 VAL A O 1
ATOM 1390 N N . ASP A 1 182 ? 4.16 -29.016 -4.73 1 98.75 182 ASP A N 1
ATOM 1391 C CA . ASP A 1 182 ? 3.994 -29.594 -3.408 1 98.75 182 ASP A CA 1
ATOM 1392 C C . ASP A 1 182 ? 4.699 -28.766 -2.34 1 98.75 182 ASP A C 1
ATOM 1394 O O . ASP A 1 182 ? 5.699 -29.203 -1.763 1 98.75 182 ASP A O 1
ATOM 1398 N N . VAL A 1 183 ? 4.117 -27.656 -1.966 1 98.88 183 VAL A N 1
ATOM 1399 C CA . VAL A 1 183 ? 4.758 -26.688 -1.076 1 98.88 183 VAL A CA 1
ATOM 1400 C C . VAL A 1 183 ? 4.707 -27.203 0.362 1 98.88 183 VAL A C 1
ATOM 1402 O O . VAL A 1 183 ? 5.559 -26.859 1.182 1 98.88 183 VAL A O 1
ATOM 1405 N N . LYS A 1 184 ? 3.699 -28.047 0.705 1 98.81 184 LYS A N 1
ATOM 1406 C CA . LYS A 1 184 ? 3.633 -28.609 2.047 1 98.81 184 LYS A CA 1
ATOM 1407 C C . LYS A 1 184 ? 4.898 -29.406 2.375 1 98.81 184 LYS A C 1
ATOM 1409 O O . LYS A 1 184 ? 5.5 -29.203 3.43 1 98.81 184 LYS A O 1
ATOM 1414 N N . THR A 1 185 ? 5.281 -30.297 1.422 1 98.88 185 THR A N 1
ATOM 1415 C CA . THR A 1 185 ? 6.504 -31.062 1.601 1 98.88 185 THR A CA 1
ATOM 1416 C C . THR A 1 185 ? 7.715 -30.156 1.717 1 98.88 185 THR A C 1
ATOM 1418 O O . THR A 1 185 ? 8.57 -30.344 2.584 1 98.88 185 THR A O 1
ATOM 1421 N N . ILE A 1 186 ? 7.805 -29.141 0.896 1 98.94 186 ILE A N 1
ATOM 1422 C CA . ILE A 1 186 ? 8.922 -28.203 0.9 1 98.94 186 ILE A CA 1
ATOM 1423 C C . ILE A 1 186 ? 8.984 -27.469 2.242 1 98.94 186 ILE A C 1
ATOM 1425 O O . ILE A 1 186 ? 10.047 -27.375 2.855 1 98.94 186 ILE A O 1
ATOM 1429 N N . CYS A 1 187 ? 7.836 -26.969 2.74 1 98.94 187 CYS A N 1
ATOM 1430 C CA . CYS A 1 187 ? 7.785 -26.188 3.971 1 98.94 187 CYS A CA 1
ATOM 1431 C C . CYS A 1 187 ? 8.188 -27.031 5.172 1 98.94 187 CYS A C 1
ATOM 1433 O O . CYS A 1 187 ? 8.953 -26.578 6.023 1 98.94 187 CYS A O 1
ATOM 1435 N N . HIS A 1 188 ? 7.656 -28.234 5.273 1 98.75 188 HIS A N 1
ATOM 1436 C CA . HIS A 1 188 ? 7.992 -29.109 6.398 1 98.75 188 HIS A CA 1
ATOM 1437 C C . HIS A 1 188 ? 9.469 -29.484 6.371 1 98.75 188 HIS A C 1
ATOM 1439 O O . HIS A 1 188 ? 10.141 -29.469 7.41 1 98.75 188 HIS A O 1
ATOM 1445 N N . GLY A 1 189 ? 9.977 -29.859 5.195 1 98.75 189 GLY A N 1
ATOM 1446 C CA . GLY A 1 189 ? 11.391 -30.188 5.066 1 98.75 189 GLY A CA 1
ATOM 1447 C C . GLY A 1 189 ? 12.297 -29.016 5.387 1 98.75 189 GLY A C 1
ATOM 1448 O O . GLY A 1 189 ? 13.344 -29.188 6.008 1 98.75 189 GLY A O 1
ATOM 1449 N N . ALA A 1 190 ? 11.961 -27.828 4.934 1 98.81 190 ALA A N 1
ATOM 1450 C CA . ALA A 1 190 ? 12.742 -26.609 5.195 1 98.81 190 ALA A CA 1
ATOM 1451 C C . ALA A 1 190 ? 12.781 -26.297 6.691 1 98.81 190 ALA A C 1
ATOM 1453 O O . ALA A 1 190 ? 13.836 -25.953 7.23 1 98.81 190 ALA A O 1
ATOM 1454 N N . ARG A 1 191 ? 11.617 -26.406 7.336 1 97.88 191 ARG A N 1
ATOM 1455 C CA . ARG A 1 191 ? 11.516 -26.109 8.758 1 97.88 191 ARG A CA 1
ATOM 1456 C C . ARG A 1 191 ? 12.453 -27.016 9.57 1 97.88 191 ARG A C 1
ATOM 1458 O O . ARG A 1 191 ? 13.094 -26.547 10.516 1 97.88 191 ARG A O 1
ATOM 1465 N N . GLU A 1 192 ? 12.508 -28.281 9.25 1 97.69 192 GLU A N 1
ATOM 1466 C CA . GLU A 1 192 ? 13.375 -29.234 9.938 1 97.69 192 GLU A CA 1
ATOM 1467 C C . GLU A 1 192 ? 14.836 -28.812 9.859 1 97.69 192 GLU A C 1
ATOM 1469 O O . GLU A 1 192 ? 15.641 -29.188 10.719 1 97.69 192 GLU A O 1
ATOM 1474 N N . ARG A 1 193 ? 15.156 -28.062 8.93 1 97.75 193 ARG A N 1
ATOM 1475 C CA . ARG A 1 193 ? 16.531 -27.641 8.695 1 97.75 193 ARG A CA 1
ATOM 1476 C C . ARG A 1 193 ? 16.75 -26.188 9.086 1 97.75 193 ARG A C 1
ATOM 1478 O O . ARG A 1 193 ? 17.797 -25.609 8.805 1 97.75 193 ARG A O 1
ATOM 1485 N N . GLY A 1 194 ? 15.703 -25.516 9.625 1 97.69 194 GLY A N 1
ATOM 1486 C CA . GLY A 1 194 ? 15.797 -24.156 10.109 1 97.69 194 GLY A CA 1
ATOM 1487 C C . GLY A 1 194 ? 15.719 -23.109 9.008 1 97.69 194 GLY A C 1
ATOM 1488 O O . GLY A 1 194 ? 16.219 -22 9.164 1 97.69 194 GLY A O 1
ATOM 1489 N N . VAL A 1 195 ? 15.18 -23.422 7.832 1 98.81 195 VAL A N 1
ATOM 1490 C CA . VAL A 1 195 ? 15.094 -22.531 6.68 1 98.81 195 VAL A CA 1
ATOM 1491 C C . VAL A 1 195 ? 13.672 -21.984 6.562 1 98.81 195 VAL A C 1
ATOM 1493 O O . VAL A 1 195 ? 12.703 -22.734 6.652 1 98.81 195 VAL A O 1
ATOM 1496 N N . ALA A 1 196 ? 13.461 -20.656 6.461 1 98.88 196 ALA A N 1
ATOM 1497 C CA . ALA A 1 196 ? 12.156 -20.016 6.281 1 98.88 196 ALA A CA 1
ATOM 1498 C C . ALA A 1 196 ? 11.602 -20.281 4.883 1 98.88 196 ALA A C 1
ATOM 1500 O O . ALA A 1 196 ? 12.359 -20.609 3.963 1 98.88 196 ALA A O 1
ATOM 1501 N N . THR A 1 197 ? 10.297 -20.172 4.719 1 98.94 197 THR A N 1
ATOM 1502 C CA . THR A 1 197 ? 9.672 -20.406 3.422 1 98.94 197 THR A CA 1
ATOM 1503 C C . THR A 1 197 ? 8.688 -19.281 3.09 1 98.94 197 THR A C 1
ATOM 1505 O O . THR A 1 197 ? 7.922 -18.844 3.949 1 98.94 197 THR A O 1
ATOM 1508 N N . LEU A 1 198 ? 8.805 -18.703 1.936 1 98.94 198 LEU A N 1
ATOM 1509 C CA . LEU A 1 198 ? 7.797 -17.844 1.329 1 98.94 198 LEU A CA 1
ATOM 1510 C C . LEU A 1 198 ? 7.113 -18.531 0.156 1 98.94 198 LEU A C 1
ATOM 1512 O O . LEU A 1 198 ? 7.773 -18.906 -0.816 1 98.94 198 LEU A O 1
ATOM 1516 N N . ILE A 1 199 ? 5.824 -18.719 0.269 1 99 199 ILE A N 1
ATOM 1517 C CA . ILE A 1 199 ? 5.035 -19.391 -0.759 1 99 199 ILE A CA 1
ATOM 1518 C C . ILE A 1 199 ? 4.129 -18.375 -1.456 1 99 199 ILE A C 1
ATOM 1520 O O . ILE A 1 199 ? 3.193 -17.844 -0.85 1 99 199 ILE A O 1
ATOM 1524 N N . ASP A 1 200 ? 4.449 -18.094 -2.717 1 98.94 200 ASP A N 1
ATOM 1525 C CA . ASP A 1 200 ? 3.625 -17.172 -3.492 1 98.94 200 ASP A CA 1
ATOM 1526 C C . ASP A 1 200 ? 2.268 -17.797 -3.816 1 98.94 200 ASP A C 1
ATOM 1528 O O . ASP A 1 200 ? 2.17 -18.672 -4.664 1 98.94 200 ASP A O 1
ATOM 1532 N N . GLY A 1 201 ? 1.22 -17.234 -3.217 1 98.94 201 GLY A N 1
ATOM 1533 C CA . GLY A 1 201 ? -0.113 -17.797 -3.328 1 98.94 201 GLY A CA 1
ATOM 1534 C C . GLY A 1 201 ? -0.975 -17.109 -4.363 1 98.94 201 GLY A C 1
ATOM 1535 O O . GLY A 1 201 ? -2.186 -17.328 -4.426 1 98.94 201 GLY A O 1
ATOM 1536 N N . SER A 1 202 ? -0.42 -16.297 -5.246 1 98.81 202 SER A N 1
ATOM 1537 C CA . SER A 1 202 ? -1.146 -15.398 -6.141 1 98.81 202 SER A CA 1
ATOM 1538 C C . SER A 1 202 ? -2.084 -16.172 -7.059 1 98.81 202 SER A C 1
ATOM 1540 O O . SER A 1 202 ? -3.172 -15.703 -7.391 1 98.81 202 SER A O 1
ATOM 1542 N N . GLN A 1 203 ? -1.632 -17.359 -7.504 1 98.88 203 GLN A N 1
ATOM 1543 C CA . GLN A 1 203 ? -2.465 -18.156 -8.406 1 98.88 203 GLN A CA 1
ATOM 1544 C C . GLN A 1 203 ? -3.191 -19.266 -7.656 1 98.88 203 GLN A C 1
ATOM 1546 O O . GLN A 1 203 ? -4.387 -19.484 -7.859 1 98.88 203 GLN A O 1
ATOM 1551 N N . ALA A 1 204 ? -2.496 -19.922 -6.715 1 98.88 204 ALA A N 1
ATOM 1552 C CA . ALA A 1 204 ? -3.051 -21.094 -6.051 1 98.88 204 ALA A CA 1
ATOM 1553 C C . ALA A 1 204 ? -4.316 -20.734 -5.273 1 98.88 204 ALA A C 1
ATOM 1555 O O . ALA A 1 204 ? -5.297 -21.484 -5.301 1 98.88 204 ALA A O 1
ATOM 1556 N N . ALA A 1 205 ? -4.32 -19.594 -4.617 1 98.88 205 ALA A N 1
ATOM 1557 C CA . ALA A 1 205 ? -5.445 -19.203 -3.775 1 98.88 205 ALA A CA 1
ATOM 1558 C C . ALA A 1 205 ? -6.703 -18.984 -4.609 1 98.88 205 ALA A C 1
ATOM 1560 O O . ALA A 1 205 ? -7.82 -19.047 -4.086 1 98.88 205 ALA A O 1
ATOM 1561 N N . VAL A 1 206 ? -6.539 -18.75 -5.898 1 98.88 206 VAL A N 1
ATOM 1562 C CA . VAL A 1 206 ? -7.664 -18.5 -6.793 1 98.88 206 VAL A CA 1
ATOM 1563 C C . VAL A 1 206 ? -8.32 -19.828 -7.168 1 98.88 206 VAL A C 1
ATOM 1565 O O . VAL A 1 206 ? -9.547 -19.906 -7.312 1 98.88 206 VAL A O 1
ATOM 1568 N N . HIS A 1 207 ? -7.523 -20.906 -7.246 1 98.75 207 HIS A N 1
ATOM 1569 C CA . HIS A 1 207 ? -7.949 -22.078 -8.008 1 98.75 207 HIS A CA 1
ATOM 1570 C C . HIS A 1 207 ? -8.211 -23.266 -7.098 1 98.75 207 HIS A C 1
ATOM 1572 O O . HIS A 1 207 ? -8.773 -24.281 -7.531 1 98.75 207 HIS A O 1
ATOM 1578 N N . MET A 1 208 ? -7.785 -23.141 -5.812 1 98.31 208 MET A N 1
ATOM 1579 C CA . MET A 1 208 ? -7.938 -24.297 -4.922 1 98.31 208 MET A CA 1
ATOM 1580 C C . MET A 1 208 ? -7.996 -23.844 -3.465 1 98.31 208 MET A C 1
ATOM 1582 O O . MET A 1 208 ? -7.598 -22.734 -3.137 1 98.31 208 MET A O 1
ATOM 1586 N N . PRO A 1 209 ? -8.539 -24.688 -2.555 1 98.38 209 PRO A N 1
ATOM 1587 C CA . PRO A 1 209 ? -8.469 -24.375 -1.129 1 98.38 209 PRO A CA 1
ATOM 1588 C C . PRO A 1 209 ? -7.031 -24.297 -0.608 1 98.38 209 PRO A C 1
ATOM 1590 O O . PRO A 1 209 ? -6.188 -25.094 -1.006 1 98.38 209 PRO A O 1
ATOM 1593 N N . VAL A 1 210 ? -6.762 -23.359 0.259 1 98.75 210 VAL A N 1
ATOM 1594 C CA . VAL A 1 210 ? -5.457 -23.188 0.889 1 98.75 210 VAL A CA 1
ATOM 1595 C C . VAL A 1 210 ? -5.605 -23.219 2.408 1 98.75 210 VAL A C 1
ATOM 1597 O O . VAL A 1 210 ? -6.562 -22.656 2.955 1 98.75 210 VAL A O 1
ATOM 1600 N N . ASN A 1 211 ? -4.773 -23.906 3.068 1 98.81 211 ASN A N 1
ATOM 1601 C CA . ASN A 1 211 ? -4.629 -23.891 4.52 1 98.81 211 ASN A CA 1
ATOM 1602 C C . ASN A 1 211 ? -3.176 -23.688 4.934 1 98.81 211 ASN A C 1
ATOM 1604 O O . ASN A 1 211 ? -2.389 -24.641 4.953 1 98.81 211 ASN A O 1
ATOM 1608 N N . VAL A 1 212 ? -2.879 -22.453 5.336 1 98.81 212 VAL A N 1
ATOM 1609 C CA . VAL A 1 212 ? -1.49 -22.094 5.586 1 98.81 212 VAL A CA 1
ATOM 1610 C C . VAL A 1 212 ? -0.972 -22.828 6.82 1 98.81 212 VAL A C 1
ATOM 1612 O O . VAL A 1 212 ? 0.225 -23.094 6.93 1 98.81 212 VAL A O 1
ATOM 1615 N N . GLU A 1 213 ? -1.875 -23.172 7.734 1 97.88 213 GLU A N 1
ATOM 1616 C CA . GLU A 1 213 ? -1.461 -23.953 8.898 1 97.88 213 GLU A CA 1
ATOM 1617 C C . GLU A 1 213 ? -1.02 -25.359 8.492 1 97.88 213 GLU A C 1
ATOM 1619 O O . GLU A 1 213 ? -0.047 -25.891 9.039 1 97.88 213 GLU A O 1
ATOM 1624 N N . ASP A 1 214 ? -1.785 -25.953 7.586 1 98.38 214 ASP A N 1
ATOM 1625 C CA . ASP A 1 214 ? -1.441 -27.281 7.074 1 98.38 214 ASP A CA 1
ATOM 1626 C C . ASP A 1 214 ? -0.172 -27.234 6.227 1 98.38 214 ASP A C 1
ATOM 1628 O O . ASP A 1 214 ? 0.667 -28.125 6.301 1 98.38 214 ASP A O 1
ATOM 1632 N N . ILE A 1 215 ? -0.009 -26.188 5.398 1 98.75 215 ILE A N 1
ATOM 1633 C CA . ILE A 1 215 ? 1.16 -26 4.547 1 98.75 215 ILE A CA 1
ATOM 1634 C C . ILE A 1 215 ? 2.398 -25.781 5.41 1 98.75 215 ILE A C 1
ATOM 1636 O O . ILE A 1 215 ? 3.482 -26.281 5.094 1 98.75 215 ILE A O 1
ATOM 1640 N N . GLY A 1 216 ? 2.221 -25.016 6.465 1 98.5 216 GLY A N 1
ATOM 1641 C CA . GLY A 1 216 ? 3.307 -24.766 7.395 1 98.5 216 GLY A CA 1
ATOM 1642 C C . GLY A 1 216 ? 4.293 -23.719 6.887 1 98.5 216 GLY A C 1
ATOM 1643 O O . GLY A 1 216 ? 5.469 -23.75 7.25 1 98.5 216 GLY A O 1
ATOM 1644 N N . CYS A 1 217 ? 3.916 -22.844 6.039 1 98.81 217 CYS A N 1
ATOM 1645 C CA . CYS A 1 217 ? 4.793 -21.812 5.484 1 98.81 217 CYS A CA 1
ATOM 1646 C C . CYS A 1 217 ? 4.996 -20.672 6.48 1 98.81 217 CYS A C 1
ATOM 1648 O O . CYS A 1 217 ? 4.246 -20.547 7.445 1 98.81 217 CYS A O 1
ATOM 1650 N N . ASP A 1 218 ? 6.043 -19.859 6.297 1 98.88 218 ASP A N 1
ATOM 1651 C CA . ASP A 1 218 ? 6.297 -18.688 7.113 1 98.88 218 ASP A CA 1
ATOM 1652 C C . ASP A 1 218 ? 5.574 -17.453 6.543 1 98.88 218 ASP A C 1
ATOM 1654 O O . ASP A 1 218 ? 5.141 -16.578 7.297 1 98.88 218 ASP A O 1
ATOM 1658 N N . PHE A 1 219 ? 5.562 -17.375 5.234 1 98.94 219 PHE A N 1
ATOM 1659 C CA . PHE A 1 219 ? 4.926 -16.281 4.523 1 98.94 219 PHE A CA 1
ATOM 1660 C C . PHE A 1 219 ? 4.062 -16.797 3.379 1 98.94 219 PHE A C 1
ATOM 1662 O O . PHE A 1 219 ? 4.473 -17.703 2.645 1 98.94 219 PHE A O 1
ATOM 1669 N N . TYR A 1 220 ? 2.816 -16.219 3.199 1 98.94 220 TYR A N 1
ATOM 1670 C CA . TYR A 1 220 ? 1.925 -16.594 2.104 1 98.94 220 TYR A CA 1
ATOM 1671 C C . TYR A 1 220 ? 1.159 -15.375 1.594 1 98.94 220 TYR A C 1
ATOM 1673 O O . TYR A 1 220 ? 0.058 -15.086 2.068 1 98.94 220 TYR A O 1
ATOM 1681 N N . PRO A 1 221 ? 1.678 -14.672 0.606 1 98.94 221 PRO A N 1
ATOM 1682 C CA . PRO A 1 221 ? 1.005 -13.5 0.046 1 98.94 221 PRO A CA 1
ATOM 1683 C C . PRO A 1 221 ? -0.08 -13.867 -0.964 1 98.94 221 PRO A C 1
ATOM 1685 O O . PRO A 1 221 ? 0.045 -14.867 -1.672 1 98.94 221 PRO A O 1
ATOM 1688 N N . ILE A 1 222 ? -1.157 -13.055 -1.035 1 98.94 222 ILE A N 1
ATOM 1689 C CA . ILE A 1 222 ? -2.23 -13.172 -2.016 1 98.94 222 ILE A CA 1
ATOM 1690 C C . ILE A 1 222 ? -2.596 -11.789 -2.549 1 98.94 222 ILE A C 1
ATOM 1692 O O . ILE A 1 222 ? -2.262 -10.773 -1.937 1 98.94 222 ILE A O 1
ATOM 1696 N N . THR A 1 223 ? -3.24 -11.703 -3.682 1 98.81 223 THR A N 1
ATOM 1697 C CA . THR A 1 223 ? -3.58 -10.438 -4.309 1 98.81 223 THR A CA 1
ATOM 1698 C C . THR A 1 223 ? -5.039 -10.422 -4.754 1 98.81 223 THR A C 1
ATOM 1700 O O . THR A 1 223 ? -5.531 -11.406 -5.316 1 98.81 223 THR A O 1
ATOM 1703 N N . GLY A 1 224 ? -5.707 -9.359 -4.523 1 98.88 224 GLY A N 1
ATOM 1704 C CA . GLY A 1 224 ? -7.145 -9.242 -4.707 1 98.88 224 GLY A CA 1
ATOM 1705 C C . GLY A 1 224 ? -7.559 -9.242 -6.168 1 98.88 224 GLY A C 1
ATOM 1706 O O . GLY A 1 224 ? -8.594 -9.812 -6.523 1 98.88 224 GLY A O 1
ATOM 1707 N N . HIS A 1 225 ? -6.746 -8.633 -7.066 1 98.69 225 HIS A N 1
ATOM 1708 C CA . HIS A 1 225 ? -7.184 -8.422 -8.445 1 98.69 225 HIS A CA 1
ATOM 1709 C C . HIS A 1 225 ? -7.273 -9.75 -9.195 1 98.69 225 HIS A C 1
ATOM 1711 O O . HIS A 1 225 ? -7.914 -9.828 -10.25 1 98.69 225 HIS A O 1
ATOM 1717 N N . LYS A 1 226 ? -6.645 -10.828 -8.664 1 98.88 226 LYS A N 1
ATOM 1718 C CA . LYS A 1 226 ? -6.797 -12.156 -9.25 1 98.88 226 LYS A CA 1
ATOM 1719 C C . LYS A 1 226 ? -7.867 -12.969 -8.516 1 98.88 226 LYS A C 1
ATOM 1721 O O . LYS A 1 226 ? -8.352 -13.977 -9.031 1 98.88 226 LYS A O 1
ATOM 1726 N N . LEU A 1 227 ? -8.211 -12.523 -7.324 1 98.94 227 LEU A N 1
ATOM 1727 C CA . LEU A 1 227 ? -9.211 -13.164 -6.473 1 98.94 227 LEU A CA 1
ATOM 1728 C C . LEU A 1 227 ? -10.57 -12.492 -6.637 1 98.94 227 LEU A C 1
ATOM 1730 O O . LEU A 1 227 ? -11.312 -12.328 -5.664 1 98.94 227 LEU A O 1
ATOM 1734 N N . TYR A 1 228 ? -10.797 -11.984 -7.793 1 98.94 228 TYR A N 1
ATOM 1735 C CA . TYR A 1 228 ? -12.07 -11.406 -8.219 1 98.94 228 TYR A CA 1
ATOM 1736 C C . TYR A 1 228 ? -12.391 -10.148 -7.418 1 98.94 228 TYR A C 1
ATOM 1738 O O . TYR A 1 228 ? -13.531 -9.695 -7.398 1 98.94 228 TYR A O 1
ATOM 1746 N N . GLY A 1 229 ? -11.43 -9.625 -6.656 1 98.88 229 GLY A N 1
ATOM 1747 C CA . GLY A 1 229 ? -11.539 -8.352 -5.957 1 98.88 229 GLY A CA 1
ATOM 1748 C C . GLY A 1 229 ? -10.922 -7.199 -6.719 1 98.88 229 GLY A C 1
ATOM 1749 O O . GLY A 1 229 ? -10.477 -7.363 -7.859 1 98.88 229 GLY A O 1
ATOM 1750 N N . PRO A 1 230 ? -10.914 -6.059 -6.09 1 98.69 230 PRO A N 1
ATOM 1751 C CA . PRO A 1 230 ? -10.406 -4.852 -6.754 1 98.69 230 PRO A CA 1
ATOM 1752 C C . PRO A 1 230 ? -8.891 -4.871 -6.93 1 98.69 230 PRO A C 1
ATOM 1754 O O . PRO A 1 230 ? -8.18 -5.52 -6.156 1 98.69 230 PRO A O 1
ATOM 1757 N N . SER A 1 231 ? -8.398 -4.168 -7.992 1 97.75 231 SER A N 1
ATOM 1758 C CA . SER A 1 231 ? -6.973 -3.865 -8.055 1 97.75 231 SER A CA 1
ATOM 1759 C C . SER A 1 231 ? -6.531 -3.027 -6.863 1 97.75 231 SER A C 1
ATOM 1761 O O . SER A 1 231 ? -7.344 -2.326 -6.254 1 97.75 231 SER A O 1
ATOM 1763 N N . GLY A 1 232 ? -5.27 -3.156 -6.48 1 97.94 232 GLY A N 1
ATOM 1764 C CA . GLY A 1 232 ? -4.75 -2.389 -5.359 1 97.94 232 GLY A CA 1
ATOM 1765 C C . GLY A 1 232 ? -5.133 -2.969 -4.012 1 97.94 232 GLY A C 1
ATOM 1766 O O . GLY A 1 232 ? -5.125 -2.262 -3.002 1 97.94 232 GLY A O 1
ATOM 1767 N N . SER A 1 233 ? -5.504 -4.219 -3.961 1 98.62 233 SER A N 1
ATOM 1768 C CA . SER A 1 233 ? -5.836 -4.895 -2.711 1 98.62 233 SER A CA 1
ATOM 1769 C C . SER A 1 233 ? -5.09 -6.219 -2.586 1 98.62 233 SER A C 1
ATOM 1771 O O . SER A 1 233 ? -4.727 -6.832 -3.592 1 98.62 233 SER A O 1
ATOM 1773 N N . GLY A 1 234 ? -4.836 -6.664 -1.363 1 98.75 234 GLY A N 1
ATOM 1774 C CA . GLY A 1 234 ? -4.148 -7.914 -1.086 1 98.75 234 GLY A CA 1
ATOM 1775 C C . GLY A 1 234 ? -3.811 -8.094 0.382 1 98.75 234 GLY A C 1
ATOM 1776 O O . GLY A 1 234 ? -4.203 -7.281 1.221 1 98.75 234 GLY A O 1
ATOM 1777 N N . ALA A 1 235 ? -3.16 -9.164 0.68 1 98.94 235 ALA A N 1
ATOM 1778 C CA . ALA A 1 235 ? -2.762 -9.508 2.043 1 98.94 235 ALA A CA 1
ATOM 1779 C C . ALA A 1 235 ? -1.607 -10.508 2.041 1 98.94 235 ALA A C 1
ATOM 1781 O O . ALA A 1 235 ? -1.287 -11.094 1.004 1 98.94 235 ALA A O 1
ATOM 1782 N N . ILE A 1 236 ? -1.021 -10.68 3.199 1 98.94 236 ILE A N 1
ATOM 1783 C CA . ILE A 1 236 ? 0.003 -11.703 3.389 1 98.94 236 ILE A CA 1
ATOM 1784 C C . ILE A 1 236 ? -0.133 -12.32 4.777 1 98.94 236 ILE A C 1
ATOM 1786 O O . ILE A 1 236 ? -0.287 -11.602 5.77 1 98.94 236 ILE A O 1
ATOM 1790 N N . TYR A 1 237 ? -0.211 -13.633 4.781 1 98.94 237 TYR A N 1
ATOM 1791 C CA . TYR A 1 237 ? -0.061 -14.352 6.039 1 98.94 237 TYR A CA 1
ATOM 1792 C C . TYR A 1 237 ? 1.396 -14.375 6.488 1 98.94 237 TYR A C 1
ATOM 1794 O O . TYR A 1 237 ? 2.293 -14.648 5.688 1 98.94 237 TYR A O 1
ATOM 1802 N N . VAL A 1 238 ? 1.644 -14.102 7.711 1 98.88 238 VAL A N 1
ATOM 1803 C CA . VAL A 1 238 ? 2.971 -14.195 8.312 1 98.88 238 VAL A CA 1
ATOM 1804 C C . VAL A 1 238 ? 2.902 -15.016 9.594 1 98.88 238 VAL A C 1
ATOM 1806 O O . VAL A 1 238 ? 2.135 -14.703 10.508 1 98.88 238 VAL A O 1
ATOM 1809 N N . ARG A 1 239 ? 3.711 -16.016 9.648 1 98.25 239 ARG A N 1
ATOM 1810 C CA . ARG A 1 239 ? 3.803 -16.812 10.867 1 98.25 239 ARG A CA 1
ATOM 1811 C C . ARG A 1 239 ? 4.223 -15.953 12.055 1 98.25 239 ARG A C 1
ATOM 1813 O O . ARG A 1 239 ? 5.109 -15.109 11.93 1 98.25 239 ARG A O 1
ATOM 1820 N N . PRO A 1 240 ? 3.615 -16.172 13.203 1 97.12 240 PRO A N 1
ATOM 1821 C CA . PRO A 1 240 ? 3.84 -15.281 14.352 1 97.12 240 PRO A CA 1
ATOM 1822 C C . PRO A 1 240 ? 5.316 -15.164 14.727 1 97.12 240 PRO A C 1
ATOM 1824 O O . PRO A 1 240 ? 5.801 -14.062 15 1 97.12 240 PRO A O 1
ATOM 1827 N N . GLU A 1 241 ? 6.062 -16.234 14.695 1 96.25 241 GLU A N 1
ATOM 1828 C CA . GLU A 1 241 ? 7.477 -16.203 15.055 1 96.25 241 GLU A CA 1
ATOM 1829 C C . GLU A 1 241 ? 8.281 -15.352 14.086 1 96.25 241 GLU A C 1
ATOM 1831 O O . GLU A 1 241 ? 9.18 -14.617 14.492 1 96.25 241 GLU A O 1
ATOM 1836 N N . ARG A 1 242 ? 7.984 -15.484 12.844 1 97.38 242 ARG A N 1
ATOM 1837 C CA . ARG A 1 242 ? 8.656 -14.68 11.828 1 97.38 242 ARG A CA 1
ATOM 1838 C C . ARG A 1 242 ? 8.273 -13.203 11.969 1 97.38 242 ARG A C 1
ATOM 1840 O O . ARG A 1 242 ? 9.125 -12.32 11.82 1 97.38 242 ARG A O 1
ATOM 1847 N N . MET A 1 243 ? 7.004 -12.938 12.188 1 97.62 243 MET A N 1
ATOM 1848 C CA . MET A 1 243 ? 6.504 -11.57 12.336 1 97.62 243 MET A CA 1
ATOM 1849 C C . MET A 1 243 ? 7.238 -10.844 13.453 1 97.62 243 MET A C 1
ATOM 1851 O O . MET A 1 243 ? 7.523 -9.648 13.336 1 97.62 243 MET A O 1
ATOM 1855 N N . ALA A 1 244 ? 7.539 -11.531 14.516 1 96.94 244 ALA A N 1
ATOM 1856 C CA . ALA A 1 244 ? 8.219 -10.969 15.68 1 96.94 244 ALA A CA 1
ATOM 1857 C C . ALA A 1 244 ? 9.641 -10.539 15.336 1 96.94 244 ALA A C 1
ATOM 1859 O O . ALA A 1 244 ? 10.203 -9.648 15.977 1 96.94 244 ALA A O 1
ATOM 1860 N N . GLU A 1 245 ? 10.195 -11.086 14.297 1 97.12 245 GLU A N 1
ATOM 1861 C CA . GLU A 1 245 ? 11.562 -10.789 13.867 1 97.12 245 GLU A CA 1
ATOM 1862 C C . GLU A 1 245 ? 11.594 -9.578 12.938 1 97.12 245 GLU A C 1
ATOM 1864 O O . GLU A 1 245 ? 12.656 -9 12.703 1 97.12 245 GLU A O 1
ATOM 1869 N N . MET A 1 246 ? 10.453 -9.188 12.484 1 98.31 246 MET A N 1
ATOM 1870 C CA . MET A 1 246 ? 10.398 -8.211 11.398 1 98.31 246 MET A CA 1
ATOM 1871 C C . MET A 1 246 ? 10.461 -6.789 11.945 1 98.31 246 MET A C 1
ATOM 1873 O O . MET A 1 246 ? 9.875 -6.492 12.984 1 98.31 246 MET A O 1
ATOM 1877 N N . ARG A 1 247 ? 11.164 -5.922 11.234 1 97.31 247 ARG A N 1
ATOM 1878 C CA . ARG A 1 247 ? 11.18 -4.48 11.469 1 97.31 247 ARG A CA 1
ATOM 1879 C C . ARG A 1 247 ? 10.141 -3.777 10.594 1 97.31 247 ARG A C 1
ATOM 1881 O O . ARG A 1 247 ? 9.633 -4.359 9.633 1 97.31 247 ARG A O 1
ATOM 1888 N N . PRO A 1 248 ? 9.828 -2.512 10.953 1 97.88 248 PRO A N 1
ATOM 1889 C CA . PRO A 1 248 ? 8.883 -1.8 10.094 1 97.88 248 PRO A CA 1
ATOM 1890 C C . PRO A 1 248 ? 9.375 -1.68 8.648 1 97.88 248 PRO A C 1
ATOM 1892 O O . PRO A 1 248 ? 10.578 -1.525 8.414 1 97.88 248 PRO A O 1
ATOM 1895 N N . PHE A 1 249 ? 8.445 -1.645 7.711 1 97.88 249 PHE A N 1
ATOM 1896 C CA . PHE A 1 249 ? 8.727 -1.538 6.281 1 97.88 249 PHE A CA 1
ATOM 1897 C C . PHE A 1 249 ? 8.531 -0.107 5.797 1 97.88 249 PHE A C 1
ATOM 1899 O O . PHE A 1 249 ? 9.5 0.614 5.566 1 97.88 249 PHE A O 1
ATOM 1906 N N . MET A 1 250 ? 7.344 0.388 5.805 1 98.56 250 MET A N 1
ATOM 1907 C CA . MET A 1 250 ? 7.062 1.783 5.48 1 98.56 250 MET A CA 1
ATOM 1908 C C . MET A 1 250 ? 6.68 2.568 6.73 1 98.56 250 MET A C 1
ATOM 1910 O O . MET A 1 250 ? 5.988 2.049 7.605 1 98.56 250 MET A O 1
ATOM 1914 N N . GLY A 1 251 ? 7.16 3.803 6.73 1 98.56 251 GLY A N 1
ATOM 1915 C CA . GLY A 1 251 ? 6.871 4.652 7.875 1 98.56 251 GLY A CA 1
ATOM 1916 C C . GLY A 1 251 ? 5.812 5.695 7.59 1 98.56 251 GLY A C 1
ATOM 1917 O O . GLY A 1 251 ? 5.758 6.25 6.492 1 98.56 251 GLY A O 1
ATOM 1918 N N . GLY A 1 252 ? 4.938 6 8.461 1 97.81 252 GLY A N 1
ATOM 1919 C CA . GLY A 1 252 ? 3.889 7.004 8.375 1 97.81 252 GLY A CA 1
ATOM 1920 C C . GLY A 1 252 ? 2.848 6.871 9.469 1 97.81 252 GLY A C 1
ATOM 1921 O O . GLY A 1 252 ? 3.146 6.387 10.562 1 97.81 252 GLY A O 1
ATOM 1922 N N . GLY A 1 253 ? 1.645 7.352 9.188 1 94.38 253 GLY A N 1
ATOM 1923 C CA . GLY A 1 253 ? 0.54 7.195 10.125 1 94.38 253 GLY A CA 1
ATOM 1924 C C . GLY A 1 253 ? 0.063 5.758 10.242 1 94.38 253 GLY A C 1
ATOM 1925 O O . GLY A 1 253 ? 0.36 4.926 9.391 1 94.38 253 GLY A O 1
ATOM 1926 N N . ASP A 1 254 ? -0.64 5.414 11.32 1 92.38 254 ASP A N 1
ATOM 1927 C CA . ASP A 1 254 ? -1.326 4.156 11.602 1 92.38 254 ASP A CA 1
ATOM 1928 C C . ASP A 1 254 ? -0.354 3.105 12.133 1 92.38 254 ASP A C 1
ATOM 1930 O O . ASP A 1 254 ? -0.7 2.328 13.023 1 92.38 254 ASP A O 1
ATOM 1934 N N . MET A 1 255 ? 0.873 3.133 11.703 1 96.62 255 MET A N 1
ATOM 1935 C CA . MET A 1 255 ? 1.796 2.059 12.062 1 96.62 255 MET A CA 1
ATOM 1936 C C . MET A 1 255 ? 2.572 2.408 13.32 1 96.62 255 MET A C 1
ATOM 1938 O O . MET A 1 255 ? 3.482 1.679 13.719 1 96.62 255 MET A O 1
ATOM 1942 N N . ILE A 1 256 ? 2.256 3.531 13.961 1 97 256 ILE A N 1
ATOM 1943 C CA . ILE A 1 256 ? 2.961 4.016 15.141 1 97 256 ILE A CA 1
ATOM 1944 C C . ILE A 1 256 ? 1.998 4.078 16.328 1 97 256 ILE A C 1
ATOM 1946 O O . ILE A 1 256 ? 0.781 4.152 16.141 1 97 256 ILE A O 1
ATOM 1950 N N . ARG A 1 257 ? 2.578 4.062 17.562 1 96.19 257 ARG A N 1
ATOM 1951 C CA . ARG A 1 257 ? 1.86 4.418 18.781 1 96.19 257 ARG A CA 1
ATOM 1952 C C . ARG A 1 257 ? 2.092 5.879 19.141 1 96.19 257 ARG A C 1
ATOM 1954 O O . ARG A 1 257 ? 1.142 6.609 19.422 1 96.19 257 ARG A O 1
ATOM 1961 N N . GLU A 1 258 ? 3.328 6.297 19.016 1 96.94 258 GLU A N 1
ATOM 1962 C CA . GLU A 1 258 ? 3.707 7.668 19.344 1 96.94 258 GLU A CA 1
ATOM 1963 C C . GLU A 1 258 ? 4.848 8.148 18.453 1 96.94 258 GLU A C 1
ATOM 1965 O O . GLU A 1 258 ? 5.715 7.363 18.062 1 96.94 258 GLU A O 1
ATOM 1970 N N . VAL A 1 259 ? 4.836 9.375 18.172 1 97.88 259 VAL A N 1
ATOM 1971 C CA . VAL A 1 259 ? 5.918 10.023 17.438 1 97.88 259 VAL A CA 1
ATOM 1972 C C . VAL A 1 259 ? 6.344 11.297 18.156 1 97.88 259 VAL A C 1
ATOM 1974 O O . VAL A 1 259 ? 5.516 12.164 18.453 1 97.88 259 VAL A O 1
ATOM 1977 N N . HIS A 1 260 ? 7.523 11.43 18.469 1 97.12 260 HIS A N 1
ATOM 1978 C CA . HIS A 1 260 ? 8.172 12.609 19.031 1 97.12 260 HIS A CA 1
ATOM 1979 C C . HIS A 1 260 ? 9.375 13.031 18.203 1 97.12 260 HIS A C 1
ATOM 1981 O O . HIS A 1 260 ? 9.742 12.344 17.25 1 97.12 260 HIS A O 1
ATOM 1987 N N . LYS A 1 261 ? 10.008 14.164 18.578 1 97.12 261 LYS A N 1
ATOM 1988 C CA . LYS A 1 261 ? 11.172 14.648 17.844 1 97.12 261 LYS A CA 1
ATOM 1989 C C . LYS A 1 261 ? 12.32 13.641 17.891 1 97.12 261 LYS A C 1
ATOM 1991 O O . LYS A 1 261 ? 13.031 13.453 16.906 1 97.12 261 LYS A O 1
ATOM 1996 N N . THR A 1 262 ? 12.445 12.859 18.984 1 95.19 262 THR A N 1
ATOM 1997 C CA . THR A 1 262 ? 13.656 12.07 19.172 1 95.19 262 THR A CA 1
ATOM 1998 C C . THR A 1 262 ? 13.328 10.578 19.203 1 95.19 262 THR A C 1
ATOM 2000 O O . THR A 1 262 ? 14.234 9.742 19.312 1 95.19 262 THR A O 1
ATOM 2003 N N . GLU A 1 263 ? 12.023 10.281 19.141 1 95.31 263 GLU A N 1
ATOM 2004 C CA . GLU A 1 263 ? 11.672 8.875 19.297 1 95.31 263 GLU A CA 1
ATOM 2005 C C . GLU A 1 263 ? 10.367 8.539 18.578 1 95.31 263 GLU A C 1
ATOM 2007 O O . GLU A 1 263 ? 9.438 9.352 18.562 1 95.31 263 GLU A O 1
ATOM 2012 N N . VAL A 1 264 ? 10.359 7.391 18.016 1 97.62 264 VAL A N 1
ATOM 2013 C CA . VAL A 1 264 ? 9.141 6.812 17.453 1 97.62 264 VAL A CA 1
ATOM 2014 C C . VAL A 1 264 ? 8.852 5.473 18.125 1 97.62 264 VAL A C 1
ATOM 2016 O O . VAL A 1 264 ? 9.727 4.609 18.203 1 97.62 264 VAL A O 1
ATOM 2019 N N . ILE A 1 265 ? 7.695 5.312 18.688 1 98.06 265 ILE A N 1
ATOM 2020 C CA . ILE A 1 265 ? 7.207 4.031 19.188 1 98.06 265 ILE A CA 1
ATOM 2021 C C . ILE A 1 265 ? 6.238 3.42 18.188 1 98.06 265 ILE A C 1
ATOM 2023 O O . ILE A 1 265 ? 5.203 4.008 17.875 1 98.06 265 ILE A O 1
ATOM 2027 N N . TYR A 1 266 ? 6.586 2.266 17.734 1 97.88 266 TYR A N 1
ATOM 2028 C CA . TYR A 1 266 ? 5.805 1.621 16.672 1 97.88 266 TYR A CA 1
ATOM 2029 C C . TYR A 1 266 ? 4.598 0.897 17.266 1 97.88 266 TYR A C 1
ATOM 2031 O O . TYR A 1 266 ? 4.605 0.509 18.438 1 97.88 266 TYR A O 1
ATOM 2039 N N . ASN A 1 267 ? 3.521 0.754 16.469 1 97.38 267 ASN A N 1
ATOM 2040 C CA . ASN A 1 267 ? 2.385 -0.088 16.828 1 97.38 267 ASN A CA 1
ATOM 2041 C C . ASN A 1 267 ? 2.775 -1.562 16.891 1 97.38 267 ASN A C 1
ATOM 2043 O O . ASN A 1 267 ? 3.842 -1.944 16.406 1 97.38 267 ASN A O 1
ATOM 2047 N N . ASP A 1 268 ? 1.935 -2.381 17.516 1 96.5 268 ASP A N 1
ATOM 2048 C CA . ASP A 1 268 ? 2.119 -3.826 17.453 1 96.5 268 ASP A CA 1
ATOM 2049 C C . ASP A 1 268 ? 1.808 -4.363 16.062 1 96.5 268 ASP A C 1
ATOM 2051 O O . ASP A 1 268 ? 0.994 -3.785 15.336 1 96.5 268 ASP A O 1
ATOM 2055 N N . ALA A 1 269 ? 2.479 -5.434 15.703 1 96.12 269 ALA A N 1
ATOM 2056 C CA . ALA A 1 269 ? 2.092 -6.145 14.484 1 96.12 269 ALA A CA 1
ATOM 2057 C C . ALA A 1 269 ? 0.657 -6.652 14.578 1 96.12 269 ALA A C 1
ATOM 2059 O O . ALA A 1 269 ? 0.198 -7.039 15.656 1 96.12 269 ALA A O 1
ATOM 2060 N N . PRO A 1 270 ? -0.125 -6.684 13.523 1 97 270 PRO A N 1
ATOM 2061 C CA . PRO A 1 270 ? 0.297 -6.445 12.141 1 97 270 PRO A CA 1
ATOM 2062 C C . PRO A 1 270 ? 0.254 -4.969 11.75 1 97 270 PRO A C 1
ATOM 2064 O O . PRO A 1 270 ? 0.792 -4.586 10.711 1 97 270 PRO A O 1
ATOM 2067 N N . MET A 1 271 ? -0.302 -4.07 12.562 1 96.5 271 MET A N 1
ATOM 2068 C CA . MET A 1 271 ? -0.474 -2.662 12.211 1 96.5 271 MET A CA 1
ATOM 2069 C C . MET A 1 271 ? 0.875 -1.993 11.969 1 96.5 271 MET A C 1
ATOM 2071 O O . MET A 1 271 ? 0.975 -1.061 11.172 1 96.5 271 MET A O 1
ATOM 2075 N N . LYS A 1 272 ? 1.902 -2.523 12.625 1 97.5 272 LYS A N 1
ATOM 2076 C CA . LYS A 1 272 ? 3.271 -2.035 12.477 1 97.5 272 LYS A CA 1
ATOM 2077 C C . LYS A 1 272 ? 3.688 -1.99 11.016 1 97.5 272 LYS A C 1
ATOM 2079 O O . LYS A 1 272 ? 4.574 -1.222 10.633 1 97.5 272 LYS A O 1
ATOM 2084 N N . PHE A 1 273 ? 3.037 -2.793 10.141 1 98.5 273 PHE A N 1
ATOM 2085 C CA . PHE A 1 273 ? 3.469 -2.961 8.766 1 98.5 273 PHE A CA 1
ATOM 2086 C C . PHE A 1 273 ? 2.51 -2.264 7.805 1 98.5 273 PHE A C 1
ATOM 2088 O O . PHE A 1 273 ? 2.662 -2.361 6.586 1 98.5 273 PHE A O 1
ATOM 2095 N N . GLU A 1 274 ? 1.492 -1.568 8.328 1 98 274 GLU A N 1
ATOM 2096 C CA . GLU A 1 274 ? 0.44 -0.935 7.539 1 98 274 GLU A CA 1
ATOM 2097 C C . GLU A 1 274 ? 0.468 0.582 7.699 1 98 274 GLU A C 1
ATOM 2099 O O . GLU A 1 274 ? -0.402 1.159 8.352 1 98 274 GLU A O 1
ATOM 2104 N N . ALA A 1 275 ? 1.405 1.2 7.008 1 97.94 275 ALA A N 1
ATOM 2105 C CA . ALA A 1 275 ? 1.628 2.639 7.133 1 97.94 275 ALA A CA 1
ATOM 2106 C C . ALA A 1 275 ? 0.694 3.42 6.211 1 97.94 275 ALA A C 1
ATOM 2108 O O . ALA A 1 275 ? 0.475 3.031 5.062 1 97.94 275 ALA A O 1
ATOM 2109 N N . GLY A 1 276 ? 0.093 4.527 6.777 1 96.75 276 GLY A N 1
ATOM 2110 C CA . GLY A 1 276 ? 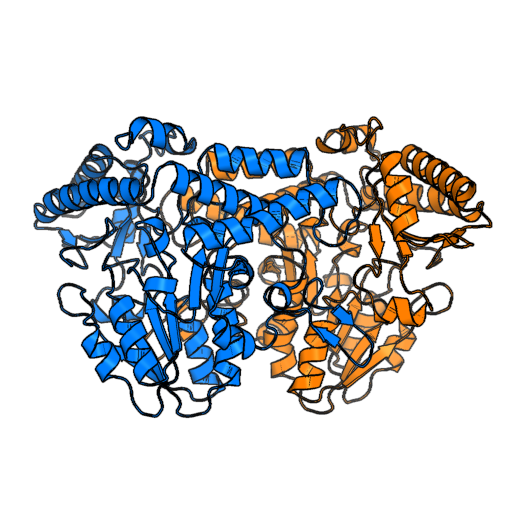-0.642 5.477 5.957 1 96.75 276 GLY A CA 1
ATOM 2111 C C . GLY A 1 276 ? -2.096 5.094 5.758 1 96.75 276 GLY A C 1
ATOM 2112 O O . GLY A 1 276 ? -2.551 4.07 6.273 1 96.75 276 GLY A O 1
ATOM 2113 N N . THR A 1 277 ? -2.85 5.93 5.059 1 96.31 277 THR A N 1
ATOM 2114 C CA . THR A 1 277 ? -4.215 5.609 4.656 1 96.31 277 THR A CA 1
ATOM 2115 C C . THR A 1 277 ? -4.223 4.477 3.631 1 96.31 277 THR A C 1
ATOM 2117 O O . THR A 1 277 ? -3.643 4.605 2.551 1 96.31 277 THR A O 1
ATOM 2120 N N . PRO A 1 278 ? -4.789 3.367 4.02 1 97 278 PRO A N 1
ATOM 2121 C CA . PRO A 1 278 ? -4.801 2.23 3.096 1 97 278 PRO A CA 1
ATOM 2122 C C . PRO A 1 278 ? -5.816 2.395 1.969 1 97 278 PRO A C 1
ATOM 2124 O O . PRO A 1 278 ? -6.508 3.414 1.9 1 97 278 PRO A O 1
ATOM 2127 N N . GLY A 1 279 ? -5.742 1.429 1.008 1 98.25 279 GLY A N 1
ATOM 2128 C CA . GLY A 1 279 ? -6.867 1.304 0.096 1 98.25 279 GLY A CA 1
ATOM 2129 C C . GLY A 1 279 ? -8.133 0.809 0.774 1 98.25 279 GLY A C 1
ATOM 2130 O O . GLY A 1 279 ? -8.445 -0.383 0.723 1 98.25 279 GLY A O 1
ATOM 2131 N N . ILE A 1 280 ? -8.844 1.711 1.378 1 98.69 280 ILE A N 1
ATOM 2132 C CA . ILE A 1 280 ? -9.953 1.379 2.266 1 98.69 280 ILE A CA 1
ATOM 2133 C C . ILE A 1 280 ? -11.023 0.617 1.488 1 98.69 280 ILE A C 1
ATOM 2135 O O . ILE A 1 280 ? -11.359 -0.519 1.832 1 98.69 280 ILE A O 1
ATOM 2139 N N . VAL A 1 281 ? -11.492 1.203 0.431 1 98.81 281 VAL A N 1
ATOM 2140 C CA . VAL A 1 281 ? -12.633 0.655 -0.292 1 98.81 281 VAL A CA 1
ATOM 2141 C C . VAL A 1 281 ? -12.195 -0.558 -1.109 1 98.81 281 VAL A C 1
ATOM 2143 O O . VAL A 1 281 ? -12.953 -1.518 -1.263 1 98.81 281 VAL A O 1
ATOM 2146 N N . GLU A 1 282 ? -10.953 -0.522 -1.596 1 98.62 282 GLU A N 1
ATOM 2147 C CA . GLU A 1 282 ? -10.383 -1.667 -2.299 1 98.62 282 GLU A CA 1
ATOM 2148 C C . GLU A 1 282 ? -10.305 -2.891 -1.389 1 98.62 282 GLU A C 1
ATOM 2150 O O . GLU A 1 282 ? -10.617 -4.004 -1.811 1 98.62 282 GLU A O 1
ATOM 2155 N N . THR A 1 283 ? -9.859 -2.646 -0.145 1 98.88 283 THR A N 1
ATOM 2156 C CA . THR A 1 283 ? -9.758 -3.73 0.824 1 98.88 283 THR A CA 1
ATOM 2157 C C . THR A 1 283 ? -11.141 -4.27 1.185 1 98.88 283 THR A C 1
ATOM 2159 O O . THR A 1 283 ? -11.328 -5.484 1.29 1 98.88 283 THR A O 1
ATOM 2162 N N . ILE A 1 284 ? -12.141 -3.363 1.334 1 98.88 284 ILE A N 1
ATOM 2163 C CA . ILE A 1 284 ? -13.508 -3.785 1.621 1 98.88 284 ILE A CA 1
ATOM 2164 C C . ILE A 1 284 ? -14.023 -4.66 0.483 1 98.88 284 ILE A C 1
ATOM 2166 O O . ILE A 1 284 ? -14.586 -5.734 0.722 1 98.88 284 ILE A O 1
ATOM 2170 N N . GLY A 1 285 ? -13.797 -4.207 -0.768 1 98.94 285 GLY A N 1
ATOM 2171 C CA . GLY A 1 285 ? -14.195 -5.004 -1.92 1 98.94 285 GLY A CA 1
ATOM 2172 C C . GLY A 1 285 ? -13.508 -6.352 -1.978 1 98.94 285 GLY A C 1
ATOM 2173 O O . GLY A 1 285 ? -14.117 -7.352 -2.373 1 98.94 285 GLY A O 1
ATOM 2174 N N . PHE A 1 286 ? -12.266 -6.402 -1.588 1 98.94 286 PHE A N 1
ATOM 2175 C CA . PHE A 1 286 ? -11.484 -7.633 -1.519 1 98.94 286 PHE A CA 1
ATOM 2176 C C . PHE A 1 286 ? -12.125 -8.625 -0.557 1 98.94 286 PHE A C 1
ATOM 2178 O O . PHE A 1 286 ? -12.273 -9.805 -0.883 1 98.94 286 PHE A O 1
ATOM 2185 N N . GLY A 1 287 ? -12.531 -8.133 0.627 1 98.94 287 GLY A N 1
ATOM 2186 C CA . GLY A 1 287 ? -13.25 -8.977 1.568 1 98.94 287 GLY A CA 1
ATOM 2187 C C . GLY A 1 287 ? -14.523 -9.562 0.994 1 98.94 287 GLY A C 1
ATOM 2188 O O . GLY A 1 287 ? -14.797 -10.758 1.16 1 98.94 287 GLY A O 1
ATOM 2189 N N . VAL A 1 288 ? -15.281 -8.734 0.269 1 98.94 288 VAL A N 1
ATOM 2190 C CA . VAL A 1 288 ? -16.547 -9.164 -0.336 1 98.94 288 VAL A CA 1
ATOM 2191 C C . VAL A 1 288 ? -16.266 -10.242 -1.384 1 98.94 288 VAL A C 1
ATOM 2193 O O . VAL A 1 288 ? -17.031 -11.211 -1.502 1 98.94 288 VAL A O 1
ATOM 2196 N N . ALA A 1 289 ? -15.195 -10.109 -2.123 1 98.94 289 ALA A N 1
ATOM 2197 C CA . ALA A 1 289 ? -14.82 -11.094 -3.131 1 98.94 289 ALA A CA 1
ATOM 2198 C C . ALA A 1 289 ? -14.508 -12.445 -2.486 1 98.94 289 ALA A C 1
ATOM 2200 O O . ALA A 1 289 ? -14.922 -13.492 -2.99 1 98.94 289 ALA A O 1
ATOM 2201 N N . LEU A 1 290 ? -13.719 -12.391 -1.381 1 98.94 290 LEU A N 1
ATOM 2202 C CA . LEU A 1 290 ? -13.367 -13.625 -0.689 1 98.94 290 LEU A CA 1
ATOM 2203 C C . LEU A 1 290 ? -14.609 -14.312 -0.126 1 98.94 290 LEU A C 1
ATOM 2205 O O . LEU A 1 290 ? -14.727 -15.539 -0.181 1 98.94 290 LEU A O 1
ATOM 2209 N N . GLU A 1 291 ? -15.508 -13.516 0.418 1 98.88 291 GLU A N 1
ATOM 2210 C CA . GLU A 1 291 ? -16.766 -14.07 0.919 1 98.88 291 GLU A CA 1
ATOM 2211 C C . GLU A 1 291 ? -17.562 -14.719 -0.205 1 98.88 291 GLU A C 1
ATOM 2213 O O . GLU A 1 291 ? -18.156 -15.789 -0.017 1 98.88 291 GLU A O 1
ATOM 2218 N N . TYR A 1 292 ? -17.609 -14.078 -1.335 1 98.88 292 TYR A N 1
ATOM 2219 C CA . TYR A 1 292 ? -18.281 -14.625 -2.508 1 98.88 292 TYR A CA 1
ATOM 2220 C C . TYR A 1 292 ? -17.719 -15.984 -2.887 1 98.88 292 TYR A C 1
ATOM 2222 O O . TYR A 1 292 ? -18.453 -16.938 -3.094 1 98.88 292 TYR A O 1
ATOM 2230 N N . MET A 1 293 ? -16.391 -16.094 -2.928 1 98.88 293 MET A N 1
ATOM 2231 C CA . MET A 1 293 ? -15.711 -17.344 -3.285 1 98.88 293 MET A CA 1
ATOM 2232 C C . MET A 1 293 ? -16 -18.438 -2.254 1 98.88 293 MET A C 1
ATOM 2234 O O . MET A 1 293 ? -16.297 -19.578 -2.615 1 98.88 293 MET A O 1
ATOM 2238 N N . MET A 1 294 ? -15.898 -18.047 -0.965 1 98.69 294 MET A N 1
ATOM 2239 C CA . MET A 1 294 ? -16.172 -19.016 0.093 1 98.69 294 MET A CA 1
ATOM 2240 C C . MET A 1 294 ? -17.641 -19.469 0.052 1 98.69 294 MET A C 1
ATOM 2242 O O . MET A 1 294 ? -17.938 -20.609 0.353 1 98.69 294 MET A O 1
ATOM 2246 N N . GLY A 1 295 ? -18.547 -18.531 -0.312 1 98.5 295 GLY A N 1
ATOM 2247 C CA . GLY A 1 295 ? -19.953 -18.859 -0.47 1 98.5 295 GLY A CA 1
ATOM 2248 C C . GLY A 1 295 ? -20.188 -19.891 -1.554 1 98.5 295 GLY A C 1
ATOM 2249 O O . GLY A 1 295 ? -21.062 -20.766 -1.405 1 98.5 295 GLY A O 1
ATOM 2250 N N . LEU A 1 296 ? -19.453 -19.797 -2.664 1 98.44 296 LEU A N 1
ATOM 2251 C CA . LEU A 1 296 ? -19.531 -20.781 -3.744 1 98.44 296 LEU A CA 1
ATOM 2252 C C . LEU A 1 296 ? -18.891 -22.109 -3.336 1 98.44 296 LEU A C 1
ATOM 2254 O O . LEU A 1 296 ? -19.281 -23.172 -3.82 1 98.44 296 LEU A O 1
ATOM 2258 N N . GLY A 1 297 ? -17.891 -22.016 -2.404 1 98.25 297 GLY A N 1
ATOM 2259 C CA . GLY A 1 297 ? -17.094 -23.172 -2.002 1 98.25 297 GLY A CA 1
ATOM 2260 C C . GLY A 1 297 ? -15.859 -23.375 -2.857 1 98.25 297 GLY A C 1
ATOM 2261 O O . GLY A 1 297 ? -15.969 -23.703 -4.043 1 98.25 297 GLY A O 1
ATOM 2262 N N . MET A 1 298 ? -14.695 -23.328 -2.211 1 98.31 298 MET A N 1
ATOM 2263 C CA . MET A 1 298 ? -13.438 -23.422 -2.945 1 98.31 298 MET A CA 1
ATOM 2264 C C . MET A 1 298 ? -13.289 -24.797 -3.586 1 98.31 298 MET A C 1
ATOM 2266 O O . MET A 1 298 ? -12.719 -24.922 -4.668 1 98.31 298 MET A O 1
ATOM 2270 N N . ASP A 1 299 ? -13.797 -25.797 -2.951 1 98.31 299 ASP A N 1
ATOM 2271 C CA . ASP A 1 299 ? -13.758 -27.141 -3.533 1 98.31 299 ASP A CA 1
ATOM 2272 C C . ASP A 1 299 ? -14.594 -27.219 -4.805 1 98.31 299 ASP A C 1
ATOM 2274 O O . ASP A 1 299 ? -14.219 -27.891 -5.766 1 98.31 299 ASP A O 1
ATOM 2278 N N . ASN A 1 300 ? -15.75 -26.547 -4.785 1 98.56 300 ASN A N 1
ATOM 2279 C CA . ASN A 1 300 ? -16.609 -26.5 -5.961 1 98.56 300 ASN A CA 1
ATOM 2280 C C . ASN A 1 300 ? -15.93 -25.781 -7.121 1 98.56 300 ASN A C 1
ATOM 2282 O O . ASN A 1 300 ? -16 -26.219 -8.266 1 98.56 300 ASN A O 1
ATOM 2286 N N . ILE A 1 301 ? -15.305 -24.656 -6.824 1 98.62 301 ILE A N 1
ATOM 2287 C CA . ILE A 1 301 ? -14.578 -23.891 -7.832 1 98.62 301 ILE A CA 1
ATOM 2288 C C . ILE A 1 301 ? -13.469 -24.75 -8.438 1 98.62 301 ILE A C 1
ATOM 2290 O O . ILE A 1 301 ? -13.352 -24.844 -9.664 1 98.62 301 ILE A O 1
ATOM 2294 N N . ALA A 1 302 ? -12.711 -25.391 -7.578 1 98.5 302 ALA A N 1
ATOM 2295 C CA . ALA A 1 302 ? -11.609 -26.25 -8.023 1 98.5 302 ALA A CA 1
ATOM 2296 C C . ALA A 1 302 ? -12.117 -27.375 -8.914 1 98.5 302 ALA A C 1
ATOM 2298 O O . ALA A 1 302 ? -11.5 -27.688 -9.938 1 98.5 302 ALA A O 1
ATOM 2299 N N . ALA A 1 303 ? -13.164 -28.016 -8.523 1 98.25 303 ALA A N 1
ATOM 2300 C CA . ALA A 1 303 ? -13.727 -29.125 -9.281 1 98.25 303 ALA A CA 1
ATOM 2301 C C . ALA A 1 303 ? -14.18 -28.672 -10.664 1 98.25 303 ALA A C 1
ATOM 2303 O O . ALA A 1 303 ? -13.953 -29.375 -11.656 1 98.25 303 ALA A O 1
ATOM 2304 N N . HIS A 1 304 ? -14.867 -27.547 -10.703 1 98.5 304 HIS A N 1
ATOM 2305 C CA . HIS A 1 304 ? -15.312 -27 -11.984 1 98.5 304 HIS A CA 1
ATOM 2306 C C . HIS A 1 304 ? -14.125 -26.703 -12.891 1 98.5 304 HIS A C 1
ATOM 2308 O O . HIS A 1 304 ? -14.125 -27.094 -14.07 1 98.5 304 HIS A O 1
ATOM 2314 N N . GLU A 1 305 ? -13.07 -26.109 -12.328 1 98.5 305 GLU A N 1
ATOM 2315 C CA . GLU A 1 305 ? -11.914 -25.75 -13.141 1 98.5 305 GLU A CA 1
ATOM 2316 C C . GLU A 1 305 ? -11.133 -26.984 -13.578 1 98.5 305 GLU A C 1
ATOM 2318 O O . GLU A 1 305 ? -10.531 -27 -14.648 1 98.5 305 GLU A O 1
ATOM 2323 N N . ARG A 1 306 ? -11.203 -28.031 -12.781 1 98.12 306 ARG A N 1
ATOM 2324 C CA . ARG A 1 306 ? -10.602 -29.297 -13.188 1 98.12 306 ARG A CA 1
ATOM 2325 C C . ARG A 1 306 ? -11.289 -29.859 -14.43 1 98.12 306 ARG A C 1
ATOM 2327 O O . ARG A 1 306 ? -10.625 -30.406 -15.312 1 98.12 306 ARG A O 1
ATOM 2334 N N . THR A 1 307 ? -12.57 -29.734 -14.484 1 98.19 307 THR A N 1
ATOM 2335 C CA . THR A 1 307 ? -13.305 -30.188 -15.664 1 98.19 307 THR A CA 1
ATOM 2336 C C . THR A 1 307 ? -12.891 -29.391 -16.906 1 98.19 307 THR A C 1
ATOM 2338 O O . THR A 1 307 ? -12.758 -29.953 -17.984 1 98.19 307 THR A O 1
ATOM 2341 N N . LEU A 1 308 ? -12.695 -28.094 -16.719 1 98.56 308 LEU A N 1
ATOM 2342 C CA . LEU A 1 308 ? -12.234 -27.25 -17.828 1 98.56 308 LEU A CA 1
ATOM 2343 C C . LEU A 1 308 ? -10.82 -27.641 -18.234 1 98.56 308 LEU A C 1
ATOM 2345 O O . LEU A 1 308 ? -10.516 -27.703 -19.438 1 98.56 308 LEU A O 1
ATOM 2349 N N . ARG A 1 309 ? -9.977 -27.875 -17.219 1 98.56 309 ARG A N 1
ATOM 2350 C CA . ARG A 1 309 ? -8.602 -28.297 -17.469 1 98.56 309 ARG A CA 1
ATOM 2351 C C . ARG A 1 309 ? -8.562 -29.562 -18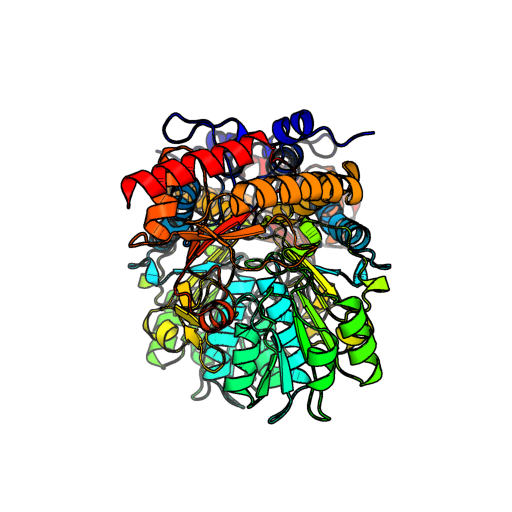.328 1 98.56 309 ARG A C 1
ATOM 2353 O O . ARG A 1 309 ? -7.887 -29.594 -19.359 1 98.56 309 ARG A O 1
ATOM 2360 N N . ASP A 1 310 ? -9.305 -30.578 -17.938 1 98.5 310 ASP A N 1
ATOM 2361 C CA . ASP A 1 310 ? -9.305 -31.859 -18.641 1 98.5 310 ASP A CA 1
ATOM 2362 C C . ASP A 1 310 ? -9.844 -31.703 -20.047 1 98.5 310 ASP A C 1
ATOM 2364 O O . ASP A 1 310 ? -9.289 -32.281 -21 1 98.5 310 ASP A O 1
ATOM 2368 N N . TYR A 1 311 ? -10.938 -30.922 -20.188 1 98.69 311 TYR A N 1
ATOM 2369 C CA . TYR A 1 311 ? -11.539 -30.703 -21.484 1 98.69 311 TYR A CA 1
ATOM 2370 C C . TYR A 1 311 ? -10.578 -29.953 -22.406 1 98.69 311 TYR A C 1
ATOM 2372 O O . TYR A 1 311 ? -10.375 -30.344 -23.562 1 98.69 311 TYR A O 1
ATOM 2380 N N . ALA A 1 312 ? -9.945 -28.891 -21.906 1 98.75 312 ALA A N 1
ATOM 2381 C CA . ALA A 1 312 ? -9.008 -28.078 -22.672 1 98.75 312 ALA A CA 1
ATOM 2382 C C . ALA A 1 312 ? -7.77 -28.891 -23.047 1 98.75 312 ALA A C 1
ATOM 2384 O O . ALA A 1 312 ? -7.277 -28.812 -24.172 1 98.75 312 ALA A O 1
ATOM 2385 N N . ARG A 1 313 ? -7.293 -29.609 -22.062 1 98.31 313 ARG A N 1
ATOM 2386 C CA . ARG A 1 313 ? -6.133 -30.469 -22.312 1 98.31 313 ARG A CA 1
ATOM 2387 C C . ARG A 1 313 ? -6.406 -31.422 -23.469 1 98.31 313 ARG A C 1
ATOM 2389 O O . ARG A 1 313 ? -5.598 -31.531 -24.391 1 98.31 313 ARG A O 1
ATOM 2396 N N . ASN A 1 314 ? -7.516 -32.094 -23.422 1 98 314 ASN A N 1
ATOM 2397 C CA . ASN A 1 314 ? -7.883 -33.031 -24.469 1 98 314 ASN A CA 1
ATOM 2398 C C . ASN A 1 314 ? -7.977 -32.375 -25.844 1 98 314 ASN A C 1
ATOM 2400 O O . ASN A 1 314 ? -7.48 -32.906 -26.828 1 98 314 ASN A O 1
ATOM 2404 N N . LYS A 1 315 ? -8.594 -31.219 -25.906 1 98.19 315 LYS A N 1
ATOM 2405 C CA . LYS A 1 315 ? -8.781 -30.5 -27.172 1 98.19 315 LYS A CA 1
ATOM 2406 C C . LYS A 1 315 ? -7.445 -29.984 -27.703 1 98.19 315 LYS A C 1
ATOM 2408 O O . LYS A 1 315 ? -7.172 -30.094 -28.906 1 98.19 315 LYS A O 1
ATOM 2413 N N . LEU A 1 316 ? -6.59 -29.438 -26.844 1 97.88 316 LEU A N 1
ATOM 2414 C CA . LEU A 1 316 ? -5.332 -28.844 -27.266 1 97.88 316 LEU A CA 1
ATOM 2415 C C . LEU A 1 316 ? -4.32 -29.906 -27.672 1 97.88 316 LEU A C 1
ATOM 2417 O O . LEU A 1 316 ? -3.502 -29.688 -28.562 1 97.88 316 LEU A O 1
ATOM 2421 N N . GLU A 1 317 ? -4.359 -31.031 -27.031 1 95.44 317 GLU A N 1
ATOM 2422 C CA . GLU A 1 317 ? -3.471 -32.125 -27.359 1 95.44 317 GLU A CA 1
ATOM 2423 C C . GLU A 1 317 ? -3.775 -32.688 -28.766 1 95.44 317 GLU A C 1
ATOM 2425 O O . GLU A 1 317 ? -2.9 -33.25 -29.422 1 95.44 317 GLU A O 1
ATOM 2430 N N . GLY A 1 318 ? -4.914 -32.469 -29.188 1 94.31 318 GLY A N 1
ATOM 2431 C CA . GLY A 1 318 ? -5.32 -32.906 -30.516 1 94.31 318 GLY A CA 1
ATOM 2432 C C . GLY A 1 318 ? -4.789 -32.031 -31.625 1 94.31 318 GLY A C 1
ATOM 2433 O O . GLY A 1 318 ? -4.844 -32.406 -32.812 1 94.31 318 GLY A O 1
ATOM 2434 N N . LEU A 1 319 ? -4.281 -30.938 -31.266 1 95.88 319 LEU A N 1
ATOM 2435 C CA . LEU A 1 319 ? -3.73 -30 -32.25 1 95.88 319 LEU A CA 1
ATOM 2436 C C . LEU A 1 319 ? -2.23 -30.219 -32.406 1 95.88 319 LEU A C 1
ATOM 2438 O O . LEU A 1 319 ? -1.43 -29.656 -31.656 1 95.88 319 LEU A O 1
ATOM 2442 N N . ASN A 1 320 ? -1.729 -30.828 -33.469 1 94 320 ASN A N 1
ATOM 2443 C CA . ASN A 1 320 ? -0.349 -31.281 -33.625 1 94 320 ASN A CA 1
ATOM 2444 C C . ASN A 1 320 ? 0.582 -30.094 -33.906 1 94 320 ASN A C 1
ATOM 2446 O O . ASN A 1 320 ? 1.803 -30.234 -33.812 1 94 320 ASN A O 1
ATOM 2450 N N . TRP A 1 321 ? -0.041 -28.953 -34.188 1 94.94 321 TRP A N 1
ATOM 2451 C CA . TRP A 1 321 ? 0.756 -27.781 -34.5 1 94.94 321 TRP A CA 1
ATOM 2452 C C . TRP A 1 321 ? 0.841 -26.828 -33.312 1 94.94 321 TRP A C 1
ATOM 2454 O O . TRP A 1 321 ? 1.418 -25.75 -33.406 1 94.94 321 TRP A O 1
ATOM 2464 N N . LEU A 1 322 ? 0.252 -27.219 -32.219 1 96.38 322 LEU A N 1
ATOM 2465 C CA . LEU A 1 322 ? 0.278 -26.453 -30.984 1 96.38 322 LEU A CA 1
ATOM 2466 C C . LEU A 1 322 ? 1.247 -27.062 -29.969 1 96.38 322 LEU A C 1
ATOM 2468 O O . LEU A 1 322 ? 1.203 -28.266 -29.719 1 96.38 322 LEU A O 1
ATOM 2472 N N . ASN A 1 323 ? 2.148 -26.234 -29.469 1 96 323 ASN A N 1
ATOM 2473 C CA . ASN A 1 323 ? 3.08 -26.688 -28.438 1 96 323 ASN A CA 1
ATOM 2474 C C . ASN A 1 323 ? 2.725 -26.094 -27.062 1 96 323 ASN A C 1
ATOM 2476 O O . ASN A 1 323 ? 3.035 -24.938 -26.781 1 96 323 ASN A O 1
ATOM 2480 N N . VAL A 1 324 ? 2.164 -26.891 -26.219 1 97.38 324 VAL A N 1
ATOM 2481 C CA . VAL A 1 324 ? 1.768 -26.453 -24.875 1 97.38 324 VAL A CA 1
ATOM 2482 C C . VAL A 1 324 ? 2.949 -26.578 -23.922 1 97.38 324 VAL A C 1
ATOM 2484 O O . VAL A 1 324 ? 3.641 -27.594 -23.906 1 97.38 324 VAL A O 1
ATOM 2487 N N . GLN A 1 325 ? 3.201 -25.5 -23.156 1 97.12 325 GLN A N 1
ATOM 2488 C CA . GLN A 1 325 ? 4.242 -25.531 -22.141 1 97.12 325 GLN A CA 1
ATOM 2489 C C . GLN A 1 325 ? 3.688 -26 -20.797 1 97.12 325 GLN A C 1
ATOM 2491 O O . GLN A 1 325 ? 2.738 -25.422 -20.266 1 97.12 325 GLN A O 1
ATOM 2496 N N . GLY A 1 326 ? 4.324 -27.047 -20.156 1 96.62 326 GLY A N 1
ATOM 2497 C CA . GLY A 1 326 ? 3.859 -27.609 -18.906 1 96.62 326 GLY A CA 1
ATOM 2498 C C . GLY A 1 326 ? 2.77 -28.656 -19.094 1 96.62 326 GLY A C 1
ATOM 2499 O O . GLY A 1 326 ? 1.685 -28.344 -19.578 1 96.62 326 GLY A O 1
ATOM 2500 N N . THR A 1 327 ? 3.014 -29.859 -18.734 1 97.06 327 THR A N 1
ATOM 2501 C CA . THR A 1 327 ? 2.07 -30.953 -18.938 1 97.06 327 THR A CA 1
ATOM 2502 C C . THR A 1 327 ? 1.917 -31.766 -17.656 1 97.06 327 THR A C 1
ATOM 2504 O O . THR A 1 327 ? 1.649 -32.969 -17.719 1 97.06 327 THR A O 1
ATOM 2507 N N . SER A 1 328 ? 2.186 -31.062 -16.531 1 97.38 328 SER A N 1
ATOM 2508 C CA . SER A 1 328 ? 1.954 -31.734 -15.258 1 97.38 328 SER A CA 1
ATOM 2509 C C . SER A 1 328 ? 0.564 -32.375 -15.203 1 97.38 328 SER A C 1
ATOM 2511 O O . SER A 1 328 ? -0.407 -31.766 -15.68 1 97.38 328 SER A O 1
ATOM 2513 N N . ALA A 1 329 ? 0.414 -33.562 -14.633 1 95.81 329 ALA A N 1
ATOM 2514 C CA . ALA A 1 329 ? -0.829 -34.312 -14.633 1 95.81 329 ALA A CA 1
ATOM 2515 C C . ALA A 1 329 ? -1.933 -33.594 -13.883 1 95.81 329 ALA A C 1
ATOM 2517 O O . ALA A 1 329 ? -3.1 -33.625 -14.281 1 95.81 329 ALA A O 1
ATOM 2518 N N . ASP A 1 330 ? -1.537 -32.906 -12.891 1 95.38 330 ASP A N 1
ATOM 2519 C CA . ASP A 1 330 ? -2.537 -32.281 -12.031 1 95.38 330 ASP A CA 1
ATOM 2520 C C . ASP A 1 330 ? -2.467 -30.766 -12.117 1 95.38 330 ASP A C 1
ATOM 2522 O O . ASP A 1 330 ? -2.789 -30.062 -11.156 1 95.38 330 ASP A O 1
ATOM 2526 N N . LYS A 1 331 ? -1.968 -30.281 -13.281 1 98.19 331 LYS A N 1
ATOM 2527 C CA . LYS A 1 331 ? -1.821 -28.844 -13.414 1 98.19 331 LYS A CA 1
ATOM 2528 C C . LYS A 1 331 ? -3.178 -28.141 -13.359 1 98.19 331 LYS A C 1
ATOM 2530 O O . LYS A 1 331 ? -4.215 -28.781 -13.562 1 98.19 331 LYS A O 1
ATOM 2535 N N . ALA A 1 332 ? -3.221 -26.844 -13.047 1 98.56 332 ALA A N 1
ATOM 2536 C CA . ALA A 1 332 ? -4.422 -26.016 -13.086 1 98.56 332 ALA A CA 1
ATOM 2537 C C . ALA A 1 332 ? -4.816 -25.688 -14.523 1 98.56 332 ALA A C 1
ATOM 2539 O O . ALA A 1 332 ? -4.109 -26.047 -15.469 1 98.56 332 ALA A O 1
ATOM 2540 N N . ALA A 1 333 ? -5.965 -25.078 -14.711 1 98.5 333 ALA A N 1
ATOM 2541 C CA . ALA A 1 333 ? -6.484 -24.734 -16.031 1 98.5 333 ALA A CA 1
ATOM 2542 C C . ALA A 1 333 ? -5.805 -23.5 -16.594 1 98.5 333 ALA A C 1
ATOM 2544 O O . ALA A 1 333 ? -6.473 -22.516 -16.922 1 98.5 333 ALA A O 1
ATOM 2545 N N . ILE A 1 334 ? -4.504 -23.547 -16.641 1 98.81 334 ILE A N 1
ATOM 2546 C CA . ILE A 1 334 ? -3.635 -22.531 -17.234 1 98.81 334 ILE A CA 1
ATOM 2547 C C . ILE A 1 334 ? -2.793 -23.156 -18.344 1 98.81 334 ILE A C 1
ATOM 2549 O O . ILE A 1 334 ? -2.068 -24.125 -18.109 1 98.81 334 ILE A O 1
ATOM 2553 N N . PHE A 1 335 ? -2.938 -22.594 -19.578 1 98.69 335 PHE A N 1
ATOM 2554 C CA . PHE A 1 335 ? -2.295 -23.188 -20.75 1 98.69 335 PHE A CA 1
ATOM 2555 C C . PHE A 1 335 ? -1.475 -22.156 -21.5 1 98.69 335 PHE A C 1
ATOM 2557 O O . PHE A 1 335 ? -2.031 -21.234 -22.094 1 98.69 335 PHE A O 1
ATOM 2564 N N . SER A 1 336 ? -0.192 -22.25 -21.422 1 98.12 336 SER A N 1
ATOM 2565 C CA . SER A 1 336 ? 0.709 -21.484 -22.266 1 98.12 336 SER A CA 1
ATOM 2566 C C . SER A 1 336 ? 1.13 -22.281 -23.5 1 98.12 336 SER A C 1
ATOM 2568 O O . SER A 1 336 ? 1.356 -23.484 -23.406 1 98.12 336 SER A O 1
ATOM 2570 N N . PHE A 1 337 ? 1.175 -21.562 -24.672 1 97.62 337 PHE A N 1
ATOM 2571 C CA . PHE A 1 337 ? 1.434 -22.328 -25.875 1 97.62 337 PHE A CA 1
ATOM 2572 C C . PHE A 1 337 ? 2.076 -21.469 -26.953 1 97.62 337 PHE A C 1
ATOM 2574 O O . PHE A 1 337 ? 2.004 -20.234 -26.875 1 97.62 337 PHE A O 1
ATOM 2581 N N . THR A 1 338 ? 2.736 -22.062 -27.844 1 96.25 338 THR A N 1
ATOM 2582 C CA . THR A 1 338 ? 3.227 -21.516 -29.094 1 96.25 338 THR A CA 1
ATOM 2583 C C . THR A 1 338 ? 2.678 -22.281 -30.297 1 96.25 338 THR A C 1
ATOM 2585 O O . THR A 1 338 ? 2.18 -23.406 -30.141 1 96.25 338 THR A O 1
ATOM 2588 N N . LEU A 1 339 ? 2.633 -21.656 -31.375 1 94.06 339 LEU A N 1
ATOM 2589 C CA . LEU A 1 339 ? 2.213 -22.297 -32.625 1 94.06 339 LEU A CA 1
ATOM 2590 C C . LEU A 1 339 ? 3.418 -22.656 -33.469 1 94.06 339 LEU A C 1
ATOM 2592 O O . LEU A 1 339 ? 4.371 -21.891 -33.562 1 94.06 339 LEU A O 1
ATOM 2596 N N . GLU A 1 340 ? 3.379 -23.781 -34.062 1 88.5 340 GLU A N 1
ATOM 2597 C CA . GLU A 1 340 ? 4.406 -24.125 -35.062 1 88.5 340 GLU A CA 1
ATOM 2598 C C . GLU A 1 340 ? 4.395 -23.156 -36.219 1 88.5 340 GLU A C 1
ATOM 2600 O O . GLU A 1 340 ? 3.328 -22.75 -36.688 1 88.5 340 GLU A O 1
ATOM 2605 N N . GLY A 1 341 ? 5.555 -22.797 -36.531 1 81.62 341 GLY A N 1
ATOM 2606 C CA . GLY A 1 341 ? 5.641 -21.891 -37.656 1 81.62 341 GLY A CA 1
ATOM 2607 C C . GLY A 1 341 ? 6.133 -20.5 -37.281 1 81.62 341 GLY A C 1
ATOM 2608 O O . GLY A 1 341 ? 6.852 -20.344 -36.312 1 81.62 341 GLY A O 1
ATOM 2609 N N . ALA A 1 342 ? 5.789 -19.609 -38.188 1 72.44 342 ALA A N 1
ATOM 2610 C CA . ALA A 1 342 ? 6.371 -18.266 -38.125 1 72.44 342 ALA A CA 1
ATOM 2611 C C . ALA A 1 342 ? 5.57 -17.375 -37.188 1 72.44 342 ALA A C 1
ATOM 2613 O O . ALA A 1 342 ? 5.992 -16.25 -36.875 1 72.44 342 ALA A O 1
ATOM 2614 N N . ALA A 1 343 ? 4.484 -17.906 -36.594 1 81.69 343 ALA A N 1
ATOM 2615 C CA . ALA A 1 343 ? 3.617 -17.016 -35.812 1 81.69 343 ALA A CA 1
ATOM 2616 C C . ALA A 1 343 ? 4.219 -16.734 -34.438 1 81.69 343 ALA A C 1
ATOM 2618 O O . ALA A 1 343 ? 4.504 -17.641 -33.688 1 81.69 343 ALA A O 1
ATOM 2619 N N . HIS A 1 344 ? 4.367 -15.391 -34.219 1 87.31 344 HIS A N 1
ATOM 2620 C CA . HIS A 1 344 ? 4.809 -14.953 -32.906 1 87.31 344 HIS A CA 1
ATOM 2621 C C . HIS A 1 344 ? 3.633 -14.836 -31.953 1 87.31 344 HIS A C 1
ATOM 2623 O O . HIS A 1 344 ? 2.488 -14.68 -32.375 1 87.31 344 HIS A O 1
ATOM 2629 N N . ALA A 1 345 ? 3.893 -14.906 -30.656 1 89 345 ALA A N 1
ATOM 2630 C CA . ALA A 1 345 ? 2.873 -14.883 -29.609 1 89 345 ALA A CA 1
ATOM 2631 C C . ALA A 1 345 ? 1.975 -13.656 -29.75 1 89 345 ALA A C 1
ATOM 2633 O O . ALA A 1 345 ? 0.761 -13.742 -29.547 1 89 345 ALA A O 1
ATOM 2634 N N . HIS A 1 346 ? 2.49 -12.562 -30.094 1 89 346 HIS A N 1
ATOM 2635 C CA . HIS A 1 346 ? 1.734 -11.32 -30.219 1 89 346 HIS A CA 1
ATOM 2636 C C . HIS A 1 346 ? 0.754 -11.398 -31.391 1 89 346 HIS A C 1
ATOM 2638 O O . HIS A 1 346 ? -0.36 -10.875 -31.297 1 89 346 HIS A O 1
ATOM 2644 N N . ASP A 1 347 ? 1.154 -12.039 -32.469 1 90.31 347 ASP A N 1
ATOM 2645 C CA . ASP A 1 347 ? 0.284 -12.227 -33.625 1 90.31 347 ASP A CA 1
ATOM 2646 C C . ASP A 1 347 ? -0.901 -13.125 -33.281 1 90.31 347 ASP A C 1
ATOM 2648 O O . ASP A 1 347 ? -2.035 -12.844 -33.688 1 90.31 347 ASP A O 1
ATOM 2652 N N . ILE A 1 348 ? -0.562 -14.125 -32.531 1 92.31 348 ILE A N 1
ATOM 2653 C CA . ILE A 1 348 ? -1.592 -15.07 -32.125 1 92.31 348 ILE A CA 1
ATOM 2654 C C . ILE A 1 348 ? -2.641 -14.352 -31.266 1 92.31 348 ILE A C 1
ATOM 2656 O O . ILE A 1 348 ? -3.842 -14.469 -31.531 1 92.31 348 ILE A O 1
ATOM 2660 N N . SER A 1 349 ? -2.191 -13.594 -30.281 1 93.44 349 SER A N 1
ATOM 2661 C CA . SER A 1 349 ? -3.094 -12.883 -29.391 1 93.44 349 SER A CA 1
ATOM 2662 C C . SER A 1 349 ? -3.973 -11.898 -30.156 1 93.44 349 SER A C 1
ATOM 2664 O O . SER A 1 349 ? -5.152 -11.734 -29.828 1 93.44 349 SER A O 1
ATOM 2666 N N . THR A 1 350 ? -3.422 -11.281 -31.156 1 91.56 350 THR A N 1
ATOM 2667 C CA . THR A 1 350 ? -4.164 -10.312 -31.969 1 91.56 350 THR A CA 1
ATOM 2668 C C . THR A 1 350 ? -5.277 -11 -32.75 1 91.56 350 THR A C 1
ATOM 2670 O O . THR A 1 350 ? -6.406 -10.508 -32.781 1 91.56 350 THR A O 1
ATOM 2673 N N . VAL A 1 351 ? -4.969 -12.117 -33.344 1 93.5 351 VAL A N 1
ATOM 2674 C CA . VAL A 1 351 ? -5.957 -12.859 -34.125 1 93.5 351 VAL A CA 1
ATOM 2675 C C . VAL A 1 351 ? -7.055 -13.375 -33.219 1 93.5 351 VAL A C 1
ATOM 2677 O O . VAL A 1 351 ? -8.242 -13.305 -33.531 1 93.5 351 VAL A O 1
ATOM 2680 N N . LEU A 1 352 ? -6.652 -13.891 -32.062 1 96.38 352 LEU A N 1
ATOM 2681 C CA . LEU A 1 352 ? -7.629 -14.391 -31.109 1 96.38 352 LEU A CA 1
ATOM 2682 C C . LEU A 1 352 ? -8.555 -13.266 -30.641 1 96.38 352 LEU A C 1
ATOM 2684 O O . LEU A 1 352 ? -9.766 -13.477 -30.516 1 96.38 352 LEU A O 1
ATOM 2688 N N . ASP A 1 353 ? -7.953 -12.156 -30.453 1 95.69 353 ASP A N 1
ATOM 2689 C CA . ASP A 1 353 ? -8.727 -11.016 -29.969 1 95.69 353 ASP A CA 1
ATOM 2690 C C . ASP A 1 353 ? -9.781 -10.602 -31 1 95.69 353 ASP A C 1
ATOM 2692 O O . ASP A 1 353 ? -10.875 -10.18 -30.625 1 95.69 353 ASP A O 1
ATOM 2696 N N . LYS A 1 354 ? -9.492 -10.633 -32.25 1 94.75 354 LYS A N 1
ATOM 2697 C CA . LYS A 1 354 ? -10.438 -10.312 -33.312 1 94.75 354 LYS A CA 1
ATOM 2698 C C . LYS A 1 354 ? -11.648 -11.242 -33.25 1 94.75 354 LYS A C 1
ATOM 2700 O O . LYS A 1 354 ? -12.727 -10.883 -33.75 1 94.75 354 LYS A O 1
ATOM 2705 N N . LYS A 1 355 ? -11.445 -12.422 -32.688 1 95.62 355 LYS A N 1
ATOM 2706 C CA . LYS A 1 355 ? -12.523 -13.391 -32.562 1 95.62 355 LYS A CA 1
ATOM 2707 C C . LYS A 1 355 ? -13.195 -13.297 -31.203 1 95.62 355 LYS A C 1
ATOM 2709 O O . LYS A 1 355 ? -13.992 -14.164 -30.844 1 95.62 355 LYS A O 1
ATOM 2714 N N . GLY A 1 356 ? -12.789 -12.297 -30.406 1 96.62 356 GLY A N 1
ATOM 2715 C CA . GLY A 1 356 ? -13.398 -12.055 -29.109 1 96.62 356 GLY A CA 1
ATOM 2716 C C . GLY A 1 356 ? -12.75 -12.852 -27.984 1 96.62 356 GLY A C 1
ATOM 2717 O O . GLY A 1 356 ? -13.234 -12.844 -26.844 1 96.62 356 GLY A O 1
ATOM 2718 N N . VAL A 1 357 ? -11.68 -13.578 -28.312 1 98.12 357 VAL A N 1
ATOM 2719 C CA . VAL A 1 357 ? -10.984 -14.383 -27.312 1 98.12 357 VAL A CA 1
ATOM 2720 C C . VAL A 1 357 ? -9.789 -13.602 -26.766 1 98.12 357 VAL A C 1
ATOM 2722 O O . VAL A 1 357 ? -8.828 -13.328 -27.484 1 98.12 357 VAL A O 1
ATOM 2725 N N . ALA A 1 358 ? -9.836 -13.25 -25.484 1 97.75 358 ALA A N 1
ATOM 2726 C CA . ALA A 1 358 ? -8.789 -12.469 -24.844 1 97.75 358 ALA A CA 1
ATOM 2727 C C . ALA A 1 358 ? -7.777 -13.375 -24.156 1 97.75 358 ALA A C 1
ATOM 2729 O O . ALA A 1 358 ? -8.109 -14.055 -23.172 1 97.75 358 ALA A O 1
ATOM 2730 N N . VAL A 1 359 ? -6.594 -13.422 -24.641 1 97.62 359 VAL A N 1
ATOM 2731 C CA . VAL A 1 359 ? -5.477 -14.125 -24.016 1 97.62 359 VAL A CA 1
ATOM 2732 C C . VAL A 1 359 ? -4.309 -13.164 -23.812 1 97.62 359 VAL A C 1
ATOM 2734 O O . VAL A 1 359 ? -4.32 -12.047 -24.328 1 97.62 359 VAL A O 1
ATOM 2737 N N . ARG A 1 360 ? -3.375 -13.625 -23.062 1 96.5 360 ARG A N 1
ATOM 2738 C CA . ARG A 1 360 ? -2.16 -12.844 -22.875 1 96.5 360 ARG A CA 1
ATOM 2739 C C . ARG A 1 360 ? -1.011 -13.391 -23.703 1 96.5 360 ARG A C 1
ATOM 2741 O O . ARG A 1 360 ? -0.933 -14.594 -23.953 1 96.5 360 ARG A O 1
ATOM 2748 N N . ALA A 1 361 ? -0.135 -12.461 -24.188 1 96.31 361 ALA A N 1
ATOM 2749 C CA . ALA A 1 361 ? 1.076 -12.859 -24.906 1 96.31 361 ALA A CA 1
ATOM 2750 C C . ALA A 1 361 ? 2.311 -12.195 -24.297 1 96.31 361 ALA A C 1
ATOM 2752 O O . ALA A 1 361 ? 2.264 -11.031 -23.891 1 96.31 361 ALA A O 1
ATOM 2753 N N . GLY A 1 362 ? 3.395 -12.891 -24.156 1 95.44 362 GLY A N 1
ATOM 2754 C CA . GLY A 1 362 ? 4.648 -12.352 -23.656 1 95.44 362 GLY A CA 1
ATOM 2755 C C . GLY A 1 362 ? 5.402 -13.328 -22.766 1 95.44 362 GLY A C 1
ATOM 2756 O O . GLY A 1 362 ? 5.328 -14.539 -22.969 1 95.44 362 GLY A O 1
ATOM 2757 N N . GLN A 1 363 ? 6.16 -12.742 -21.891 1 96 363 GLN A N 1
ATOM 2758 C CA . GLN A 1 363 ? 6.969 -13.562 -20.984 1 96 363 GLN A CA 1
ATOM 2759 C C . GLN A 1 363 ? 6.207 -13.891 -19.703 1 96 363 GLN A C 1
ATOM 2761 O O . GLN A 1 363 ? 6.672 -14.688 -18.891 1 96 363 GLN A O 1
ATOM 2766 N N . HIS A 1 364 ? 5.043 -13.227 -19.516 1 97 364 HIS A N 1
ATOM 2767 C CA . HIS A 1 364 ? 4.176 -13.453 -18.359 1 97 364 HIS A CA 1
ATOM 2768 C C . HIS A 1 364 ? 4.922 -13.203 -17.062 1 97 364 HIS A C 1
ATOM 2770 O O . HIS A 1 364 ? 4.684 -13.898 -16.062 1 97 364 HIS A O 1
ATOM 2776 N N . CYS A 1 365 ? 5.945 -12.312 -17.078 1 97.38 365 CYS A N 1
ATOM 2777 C CA . CYS A 1 365 ? 6.762 -11.961 -15.914 1 97.38 365 CYS A CA 1
ATOM 2778 C C . CYS A 1 365 ? 7.465 -13.188 -15.352 1 97.38 365 CYS A C 1
ATOM 2780 O O . CYS A 1 365 ? 7.5 -13.383 -14.133 1 97.38 365 CYS A O 1
ATOM 2782 N N . THR A 1 366 ? 7.918 -14.023 -16.188 1 98.19 366 THR A N 1
ATOM 2783 C CA . THR A 1 366 ? 8.688 -15.203 -15.82 1 98.19 366 THR A CA 1
ATOM 2784 C C . THR A 1 366 ? 9.898 -15.367 -16.734 1 98.19 366 THR A C 1
ATOM 2786 O O . THR A 1 366 ? 10.031 -16.391 -17.422 1 98.19 366 THR A O 1
ATOM 2789 N N . GLY A 1 367 ? 10.844 -14.445 -16.703 1 98.25 367 GLY A N 1
ATOM 2790 C CA . GLY A 1 367 ? 12 -14.43 -17.578 1 98.25 367 GLY A CA 1
ATOM 2791 C C . GLY A 1 367 ? 12.836 -15.695 -17.484 1 98.25 367 GLY A C 1
ATOM 2792 O O . GLY A 1 367 ? 13.062 -16.375 -18.484 1 98.25 367 GLY A O 1
ATOM 2793 N N . PRO A 1 368 ? 13.266 -16.078 -16.297 1 98.69 368 PRO A N 1
ATOM 2794 C CA . PRO A 1 368 ? 14.086 -17.281 -16.141 1 98.69 368 PRO A CA 1
ATOM 2795 C C . PRO A 1 368 ? 13.383 -18.547 -16.656 1 98.69 368 PRO A C 1
ATOM 2797 O O . PRO A 1 368 ? 14.023 -19.438 -17.203 1 98.69 368 PRO A O 1
ATOM 2800 N N . LEU A 1 369 ? 12.062 -18.641 -16.453 1 98.69 369 LEU A N 1
ATOM 2801 C CA . LEU A 1 369 ? 11.328 -19.781 -16.984 1 98.69 369 LEU A CA 1
ATOM 2802 C C . LEU A 1 369 ? 11.352 -19.797 -18.5 1 98.69 369 LEU A C 1
ATOM 2804 O O . LEU A 1 369 ? 11.516 -20.859 -19.109 1 98.69 369 LEU A O 1
ATOM 2808 N N . MET A 1 370 ? 11.141 -18.641 -19.125 1 98 370 MET A N 1
ATOM 2809 C CA . MET A 1 370 ? 11.211 -18.547 -20.578 1 98 370 MET A CA 1
ATOM 2810 C C . MET A 1 370 ? 12.578 -19 -21.094 1 98 370 MET A C 1
ATOM 2812 O O . MET A 1 370 ? 12.656 -19.75 -22.062 1 98 370 MET A O 1
ATOM 2816 N N . ASP A 1 371 ? 13.641 -18.547 -20.406 1 98.12 371 ASP A N 1
ATOM 2817 C CA . ASP A 1 371 ? 14.984 -19 -20.75 1 98.12 371 ASP A CA 1
ATOM 2818 C C . ASP A 1 371 ? 15.094 -20.516 -20.656 1 98.12 371 ASP A C 1
ATOM 2820 O O . ASP A 1 371 ? 15.656 -21.156 -21.547 1 98.12 371 ASP A O 1
ATOM 2824 N N . HIS A 1 372 ? 14.562 -21.062 -19.609 1 98.12 372 HIS A N 1
ATOM 2825 C CA . HIS A 1 372 ? 14.617 -22.5 -19.359 1 98.12 372 HIS A CA 1
ATOM 2826 C C . HIS A 1 372 ? 13.867 -23.281 -20.422 1 98.12 372 HIS A C 1
ATOM 2828 O O . HIS A 1 372 ? 14.297 -24.359 -20.828 1 98.12 372 HIS A O 1
ATOM 2834 N N . LEU A 1 373 ? 12.742 -22.672 -20.891 1 97.31 373 LEU A N 1
ATOM 2835 C CA . LEU A 1 373 ? 11.898 -23.328 -21.891 1 97.31 373 LEU A CA 1
ATOM 2836 C C . LEU A 1 373 ? 12.43 -23.094 -23.297 1 97.31 373 LEU A C 1
ATOM 2838 O O . LEU A 1 373 ? 11.945 -23.703 -24.25 1 97.31 373 LEU A O 1
ATOM 2842 N N . GLY A 1 374 ? 13.438 -22.234 -23.453 1 96.38 374 GLY A N 1
ATOM 2843 C CA . GLY A 1 374 ? 13.93 -21.859 -24.766 1 96.38 374 GLY A CA 1
ATOM 2844 C C . GLY A 1 374 ? 12.93 -21.047 -25.578 1 96.38 374 GLY A C 1
ATOM 2845 O O . GLY A 1 374 ? 12.852 -21.188 -26.797 1 96.38 374 GLY A O 1
ATOM 2846 N N . GLN A 1 375 ? 12.062 -20.312 -24.875 1 95.62 375 GLN A N 1
ATOM 2847 C CA . GLN A 1 375 ? 11.039 -19.5 -25.516 1 95.62 375 GLN A CA 1
ATOM 2848 C C . GLN A 1 375 ? 11.281 -18.016 -25.25 1 95.62 375 GLN A C 1
ATOM 2850 O O . GLN A 1 375 ? 11.719 -17.641 -24.156 1 95.62 375 GLN A O 1
ATOM 2855 N N . THR A 1 376 ? 11.008 -17.156 -26.219 1 94.5 376 THR A N 1
ATOM 2856 C CA . THR A 1 376 ? 11.07 -15.719 -26.016 1 94.5 376 THR A CA 1
ATOM 2857 C C . THR A 1 376 ? 9.75 -15.188 -25.484 1 94.5 376 THR A C 1
ATOM 2859 O O . THR A 1 376 ? 9.719 -14.18 -24.766 1 94.5 376 THR A O 1
ATOM 2862 N N . ALA A 1 377 ? 8.688 -15.836 -25.875 1 95.56 377 ALA A N 1
ATOM 2863 C CA . ALA A 1 377 ? 7.328 -15.484 -25.484 1 95.56 377 ALA A CA 1
ATOM 2864 C C . ALA A 1 377 ? 6.363 -16.625 -25.75 1 95.56 377 ALA A C 1
ATOM 2866 O O . ALA A 1 377 ? 6.629 -17.5 -26.594 1 95.56 377 ALA A O 1
ATOM 2867 N N . THR A 1 378 ? 5.293 -16.672 -25.047 1 96.94 378 THR A N 1
ATOM 2868 C CA . THR 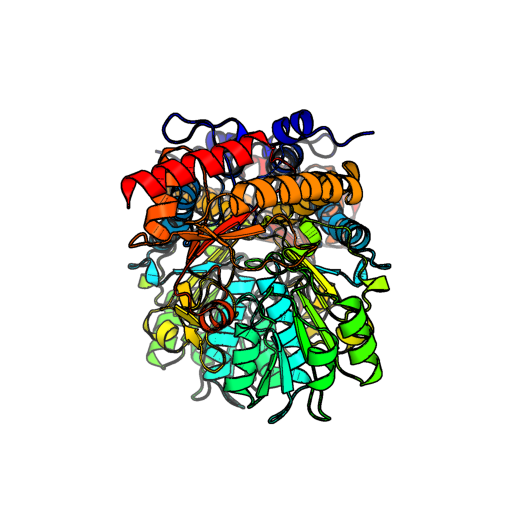A 1 378 ? 4.188 -17.594 -25.297 1 96.94 378 THR A CA 1
ATOM 2869 C C . THR A 1 378 ? 2.85 -16.859 -25.203 1 96.94 378 THR A C 1
ATOM 2871 O O . THR A 1 378 ? 2.791 -15.711 -24.75 1 96.94 378 THR A O 1
ATOM 2874 N N . CYS A 1 379 ? 1.82 -17.469 -25.75 1 97.19 379 CYS A N 1
ATOM 2875 C CA . CYS A 1 379 ? 0.45 -17.094 -25.406 1 97.19 379 CYS A CA 1
ATOM 2876 C C . CYS A 1 379 ? -0.051 -17.891 -24.203 1 97.19 379 CYS A C 1
ATOM 2878 O O . CYS A 1 379 ? 0.369 -19.016 -23.984 1 97.19 379 CYS A O 1
ATOM 2880 N N . ARG A 1 380 ? -0.887 -17.281 -23.453 1 98.25 380 ARG A N 1
ATOM 2881 C CA . ARG A 1 380 ? -1.404 -17.969 -22.281 1 98.25 380 ARG A CA 1
ATOM 2882 C C . ARG A 1 380 ? -2.914 -17.797 -22.156 1 98.25 380 ARG A C 1
ATOM 2884 O O . ARG A 1 380 ? -3.414 -16.672 -22.141 1 98.25 380 ARG A O 1
ATOM 2891 N N . ALA A 1 381 ? -3.619 -18.891 -22.156 1 98.62 381 ALA A N 1
ATOM 2892 C CA . ALA A 1 381 ? -5.031 -18.922 -21.797 1 98.62 381 ALA A CA 1
ATOM 2893 C C . ALA A 1 381 ? -5.207 -19.391 -20.359 1 98.62 381 ALA A C 1
ATOM 2895 O O . ALA A 1 381 ? -4.816 -20.516 -20 1 98.62 381 ALA A O 1
ATOM 2896 N N . SER A 1 382 ? -5.727 -18.562 -19.531 1 98.69 382 SER A N 1
ATOM 2897 C CA . SER A 1 382 ? -5.98 -18.906 -18.141 1 98.69 382 SER A CA 1
ATOM 2898 C C . SER A 1 382 ? -7.477 -18.891 -17.828 1 98.69 382 SER A C 1
ATOM 2900 O O . SER A 1 382 ? -8.125 -17.859 -17.938 1 98.69 382 SER A O 1
ATOM 2902 N N . PHE A 1 383 ? -8.016 -20.016 -17.453 1 98.75 383 PHE A N 1
ATOM 2903 C CA . PHE A 1 383 ? -9.438 -20.188 -17.156 1 98.75 383 PHE A CA 1
ATOM 2904 C C . PHE A 1 383 ? -9.734 -19.844 -15.703 1 98.75 383 PHE A C 1
ATOM 2906 O O . PHE A 1 383 ? -8.852 -19.938 -14.844 1 98.75 383 PHE A O 1
ATOM 2913 N N . ALA A 1 384 ? -10.898 -19.422 -15.438 1 98.62 384 ALA A N 1
ATOM 2914 C CA . ALA A 1 384 ? -11.398 -19.094 -14.109 1 98.62 384 ALA A CA 1
ATOM 2915 C C . ALA A 1 384 ? -12.781 -19.688 -13.875 1 98.62 384 ALA A C 1
ATOM 2917 O O . ALA A 1 384 ? -13.312 -20.406 -14.734 1 98.62 384 ALA A O 1
ATOM 2918 N N . MET A 1 385 ? -13.359 -19.359 -12.742 1 98.75 385 MET A N 1
ATOM 2919 C CA . MET A 1 385 ? -14.594 -20.016 -12.297 1 98.75 385 MET A CA 1
ATOM 2920 C C . MET A 1 385 ? -15.75 -19.672 -13.227 1 98.75 385 MET A C 1
ATOM 2922 O O . MET A 1 385 ? -16.734 -20.422 -13.297 1 98.75 385 MET A O 1
ATOM 2926 N N . TYR A 1 386 ? -15.633 -18.578 -14.016 1 98.75 386 TYR A N 1
ATOM 2927 C CA . TYR A 1 386 ? -16.75 -18.141 -14.844 1 98.75 386 TYR A CA 1
ATOM 2928 C C . TYR A 1 386 ? -16.609 -18.641 -16.266 1 98.75 386 TYR A C 1
ATOM 2930 O O . TYR A 1 386 ? -17.422 -18.328 -17.141 1 98.75 386 TYR A O 1
ATOM 2938 N N . ASN A 1 387 ? -15.594 -19.422 -16.609 1 98.75 387 ASN A N 1
ATOM 2939 C CA . ASN A 1 387 ? -15.406 -19.953 -17.953 1 98.75 387 ASN A CA 1
ATOM 2940 C C . ASN A 1 387 ? -16.172 -21.266 -18.141 1 98.75 387 ASN A C 1
ATOM 2942 O O . ASN A 1 387 ? -16.531 -21.938 -17.172 1 98.75 387 ASN A O 1
ATOM 2946 N N . THR A 1 388 ? -16.391 -21.609 -19.422 1 98.38 388 THR A N 1
ATOM 2947 C CA . THR A 1 388 ? -17.172 -22.781 -19.797 1 98.38 388 THR A CA 1
ATOM 2948 C C . THR A 1 388 ? -16.438 -23.625 -20.844 1 98.38 388 THR A C 1
ATOM 2950 O O . THR A 1 388 ? -15.406 -23.203 -21.359 1 98.38 388 THR A O 1
ATOM 2953 N N . LYS A 1 389 ? -17.031 -24.859 -21.094 1 98.44 389 LYS A N 1
ATOM 2954 C CA . LYS A 1 389 ? -16.5 -25.688 -22.172 1 98.44 389 LYS A CA 1
ATOM 2955 C C . LYS A 1 389 ? -16.641 -25 -23.516 1 98.44 389 LYS A C 1
ATOM 2957 O O . LYS A 1 389 ? -15.797 -25.156 -24.406 1 98.44 389 LYS A O 1
ATOM 2962 N N . GLU A 1 390 ? -17.703 -24.141 -23.625 1 98.31 390 GLU A N 1
ATOM 2963 C CA . GLU A 1 390 ? -17.891 -23.359 -24.859 1 98.31 390 GLU A CA 1
ATOM 2964 C C . GLU A 1 390 ? -16.75 -22.359 -25.047 1 98.31 390 GLU A C 1
ATOM 2966 O O . GLU A 1 390 ? -16.359 -22.078 -26.188 1 98.31 390 GLU A O 1
ATOM 2971 N N . ASP A 1 391 ? -16.25 -21.844 -23.938 1 98.56 391 ASP A N 1
ATOM 2972 C CA . ASP A 1 391 ? -15.086 -20.953 -24.031 1 98.56 391 ASP A CA 1
ATOM 2973 C C . ASP A 1 391 ? -13.867 -21.703 -24.562 1 98.56 391 ASP A C 1
ATOM 2975 O O . ASP A 1 391 ? -13.078 -21.141 -25.328 1 98.56 391 ASP A O 1
ATOM 2979 N N . VAL A 1 392 ? -13.695 -22.953 -24.156 1 98.75 392 VAL A N 1
ATOM 2980 C CA . VAL A 1 392 ? -12.617 -23.781 -24.672 1 98.75 392 VAL A CA 1
ATOM 2981 C C . VAL A 1 392 ? -12.781 -23.984 -26.172 1 98.75 392 VAL A C 1
ATOM 2983 O O . VAL A 1 392 ? -11.812 -23.859 -26.938 1 98.75 392 VAL A O 1
ATOM 2986 N N . ASP A 1 393 ? -14 -24.312 -26.578 1 98.56 393 ASP A N 1
ATOM 2987 C CA . ASP A 1 393 ? -14.273 -24.516 -28 1 98.56 393 ASP A CA 1
ATOM 2988 C C . ASP A 1 393 ? -13.953 -23.266 -28.812 1 98.56 393 ASP A C 1
ATOM 2990 O O . ASP A 1 393 ? -13.398 -23.359 -29.906 1 98.56 393 ASP A O 1
ATOM 2994 N N . ALA A 1 394 ? -14.336 -22.094 -28.266 1 98.19 394 ALA A N 1
ATOM 2995 C CA . ALA A 1 394 ? -14.055 -20.828 -28.953 1 98.19 394 ALA A CA 1
ATOM 2996 C C . ALA A 1 394 ? -12.555 -20.609 -29.094 1 98.19 394 ALA A C 1
ATOM 2998 O O . ALA A 1 394 ? -12.086 -20.125 -30.125 1 98.19 394 ALA A O 1
ATOM 2999 N N . LEU A 1 395 ? -11.82 -20.938 -28.047 1 98.44 395 LEU A N 1
ATOM 3000 C CA . LEU A 1 395 ? -10.367 -20.844 -28.094 1 98.44 395 LEU A CA 1
ATOM 3001 C C . LEU A 1 395 ? -9.797 -21.734 -29.203 1 98.44 395 LEU A C 1
ATOM 3003 O O . LEU A 1 395 ? -8.977 -21.281 -30 1 98.44 395 LEU A O 1
ATOM 3007 N N . VAL A 1 396 ? -10.242 -22.969 -29.266 1 98.19 396 VAL A N 1
ATOM 3008 C CA . VAL A 1 396 ? -9.742 -23.938 -30.219 1 98.19 396 VAL A CA 1
ATOM 3009 C C . VAL A 1 396 ? -10.055 -23.484 -31.641 1 98.19 396 VAL A C 1
ATOM 3011 O O . VAL A 1 396 ? -9.195 -23.531 -32.531 1 98.19 396 VAL A O 1
ATOM 3014 N N . GLU A 1 397 ? -11.25 -23 -31.828 1 97.5 397 GLU A N 1
ATOM 3015 C CA . GLU A 1 397 ? -11.648 -22.5 -33.125 1 97.5 397 GLU A CA 1
ATOM 3016 C C . GLU A 1 397 ? -10.773 -21.312 -33.562 1 97.5 397 GLU A C 1
ATOM 3018 O O . GLU A 1 397 ? -10.352 -21.25 -34.719 1 97.5 397 GLU A O 1
ATOM 3023 N N . ALA A 1 398 ? -10.562 -20.453 -32.656 1 96.94 398 ALA A N 1
ATOM 3024 C CA . ALA A 1 398 ? -9.742 -19.281 -32.969 1 96.94 398 ALA A CA 1
ATOM 3025 C C . ALA A 1 398 ? -8.297 -19.688 -33.25 1 96.94 398 ALA A C 1
ATOM 3027 O O . ALA A 1 398 ? -7.648 -19.109 -34.125 1 96.94 398 ALA A O 1
ATOM 3028 N N . LEU A 1 399 ? -7.777 -20.625 -32.562 1 96.94 399 LEU A N 1
ATOM 3029 C CA . LEU A 1 399 ? -6.426 -21.125 -32.781 1 96.94 399 LEU A CA 1
ATOM 3030 C C . LEU A 1 399 ? -6.32 -21.797 -34.156 1 96.94 399 LEU A C 1
ATOM 3032 O O . LEU A 1 399 ? -5.309 -21.656 -34.844 1 96.94 399 LEU A O 1
ATOM 3036 N N . GLU A 1 400 ? -7.312 -22.531 -34.531 1 95.94 400 GLU A N 1
ATOM 3037 C CA . GLU A 1 400 ? -7.336 -23.156 -35.8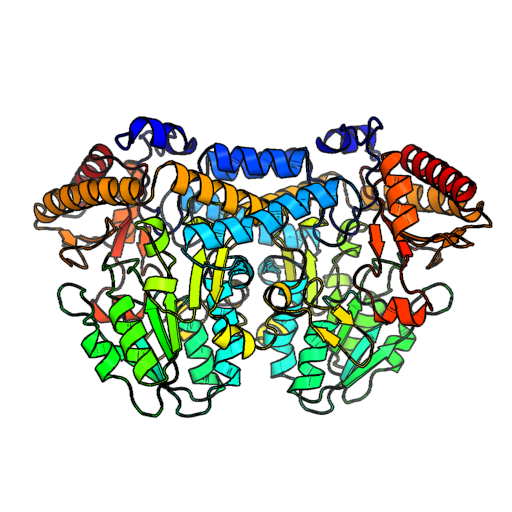44 1 95.94 400 GLU A CA 1
ATOM 3038 C C . GLU A 1 400 ? -7.316 -22.094 -36.969 1 95.94 400 GLU A C 1
ATOM 3040 O O . GLU A 1 400 ? -6.641 -22.266 -37.969 1 95.94 400 GLU A O 1
ATOM 3045 N N . LEU A 1 401 ? -8.078 -21.078 -36.688 1 94.44 401 LEU A N 1
ATOM 3046 C CA . LEU A 1 401 ? -8.047 -19.969 -37.656 1 94.44 401 LEU A CA 1
ATOM 3047 C C . LEU A 1 401 ? -6.652 -19.359 -37.75 1 94.44 401 LEU A C 1
ATOM 3049 O O . LEU A 1 401 ? -6.172 -19.078 -38.844 1 94.44 401 LEU A O 1
ATOM 3053 N N . CYS A 1 402 ? -6.055 -19.141 -36.625 1 93.75 402 CYS A N 1
ATOM 3054 C CA . CYS A 1 402 ? -4.703 -18.609 -36.562 1 93.75 402 CYS A CA 1
ATOM 3055 C C . CYS A 1 402 ? -3.738 -19.484 -37.344 1 93.75 402 CYS A C 1
ATOM 3057 O O . CYS A 1 402 ? -2.898 -18.984 -38.094 1 93.75 402 CYS A O 1
ATOM 3059 N N . HIS A 1 403 ? -3.859 -20.75 -37.156 1 93.56 403 HIS A N 1
ATOM 3060 C CA . HIS A 1 403 ? -3 -21.719 -37.844 1 93.56 403 HIS A CA 1
ATOM 3061 C C . HIS A 1 403 ? -3.172 -21.625 -39.344 1 93.56 403 HIS A C 1
ATOM 3063 O O . HIS A 1 403 ? -2.195 -21.719 -40.094 1 93.56 403 HIS A O 1
ATOM 3069 N N . ARG A 1 404 ? -4.348 -21.453 -39.781 1 92.44 404 ARG A N 1
ATOM 3070 C CA . ARG A 1 404 ? -4.629 -21.359 -41.219 1 92.44 404 ARG A CA 1
ATOM 3071 C C . ARG A 1 404 ? -4.047 -20.062 -41.781 1 92.44 404 ARG A C 1
ATOM 3073 O O . ARG A 1 404 ? -3.537 -20.062 -42.906 1 92.44 404 ARG A O 1
ATOM 3080 N N . LEU A 1 405 ? -4.105 -19.047 -41 1 91.06 405 LEU A N 1
ATOM 3081 C CA . LEU A 1 405 ? -3.652 -17.734 -41.469 1 91.06 405 LEU A CA 1
ATOM 3082 C C . LEU A 1 405 ? -2.131 -17.688 -41.562 1 91.06 405 LEU A C 1
ATOM 3084 O O . LEU A 1 405 ? -1.574 -17 -42.438 1 91.06 405 LEU A O 1
ATOM 3088 N N . PHE A 1 406 ? -1.467 -18.344 -40.656 1 87.25 406 PHE A N 1
ATOM 3089 C CA . PHE A 1 406 ? -0.017 -18.203 -40.562 1 87.25 406 PHE A CA 1
ATOM 3090 C C . PHE A 1 406 ? 0.677 -19.438 -41.156 1 87.25 406 PHE A C 1
ATOM 3092 O O . PHE A 1 406 ? 1.906 -19.469 -41.25 1 87.25 406 PHE A O 1
ATOM 3099 N N . ALA A 1 407 ? 0.018 -20.484 -41.531 1 78.25 407 ALA A N 1
ATOM 3100 C CA . ALA A 1 407 ? 0.583 -21.641 -42.219 1 78.25 407 ALA A CA 1
ATOM 3101 C C . ALA A 1 407 ? 1.021 -21.297 -43.625 1 78.25 407 ALA A C 1
ATOM 3103 O O . ALA A 1 407 ? 0.425 -20.422 -44.281 1 78.25 407 ALA A O 1
ATOM 3104 N N . MET B 1 1 ? -17.266 31.656 -14.758 1 52.09 1 MET B N 1
ATOM 3105 C CA . MET B 1 1 ? -18.516 31.391 -14.055 1 52.09 1 MET B CA 1
ATOM 3106 C C . MET B 1 1 ? -18.281 31.203 -12.562 1 52.09 1 MET B C 1
ATOM 3108 O O . MET B 1 1 ? -17.219 30.766 -12.148 1 52.09 1 MET B O 1
ATOM 3112 N N . SER B 1 2 ? -19.078 31.891 -11.742 1 75.38 2 SER B N 1
ATOM 3113 C CA . SER B 1 2 ? -18.938 31.891 -10.289 1 75.38 2 SER B CA 1
ATOM 3114 C C . SER B 1 2 ? -19.031 30.484 -9.719 1 75.38 2 SER B C 1
ATOM 3116 O O . SER B 1 2 ? -19.703 29.625 -10.297 1 75.38 2 SER B O 1
ATOM 3118 N N . PHE B 1 3 ? -18.219 30.109 -8.789 1 92.56 3 PHE B N 1
ATOM 3119 C CA . PHE B 1 3 ? -18.234 28.812 -8.102 1 92.56 3 PHE B CA 1
ATOM 3120 C C . PHE B 1 3 ? -19.594 28.562 -7.449 1 92.56 3 PHE B C 1
ATOM 3122 O O . PHE B 1 3 ? -20 29.312 -6.562 1 92.56 3 PHE B O 1
ATOM 3129 N N . ASP B 1 4 ? -20.391 27.672 -7.98 1 96.75 4 ASP B N 1
ATOM 3130 C CA . ASP B 1 4 ? -21.703 27.328 -7.469 1 96.75 4 ASP B CA 1
ATOM 3131 C C . ASP B 1 4 ? -21.641 26.156 -6.488 1 96.75 4 ASP B C 1
ATOM 3133 O O . ASP B 1 4 ? -21.781 25 -6.883 1 96.75 4 ASP B O 1
ATOM 3137 N N . VAL B 1 5 ? -21.609 26.453 -5.199 1 97.56 5 VAL B N 1
ATOM 3138 C CA . VAL B 1 5 ? -21.375 25.438 -4.176 1 97.56 5 VAL B CA 1
ATOM 3139 C C . VAL B 1 5 ? -22.578 24.5 -4.117 1 97.56 5 VAL B C 1
ATOM 3141 O O . VAL B 1 5 ? -22.422 23.312 -3.82 1 97.56 5 VAL B O 1
ATOM 3144 N N . VAL B 1 6 ? -23.766 24.922 -4.418 1 96.94 6 VAL B N 1
ATOM 3145 C CA . VAL B 1 6 ? -24.969 24.078 -4.387 1 96.94 6 VAL B CA 1
ATOM 3146 C C . VAL B 1 6 ? -24.844 22.984 -5.449 1 96.94 6 VAL B C 1
ATOM 3148 O O . VAL B 1 6 ? -25.141 21.812 -5.18 1 96.94 6 VAL B O 1
ATOM 3151 N N . ALA B 1 7 ? -24.453 23.375 -6.602 1 97.56 7 ALA B N 1
ATOM 3152 C CA . ALA B 1 7 ? -24.266 22.422 -7.688 1 97.56 7 ALA B CA 1
ATOM 3153 C C . ALA B 1 7 ? -23.141 21.438 -7.359 1 97.56 7 ALA B C 1
ATOM 3155 O O . ALA B 1 7 ? -23.25 20.234 -7.629 1 97.56 7 ALA B O 1
ATOM 3156 N N . VAL B 1 8 ? -22.047 21.969 -6.789 1 98.38 8 VAL B N 1
ATOM 3157 C CA . VAL B 1 8 ? -20.906 21.125 -6.434 1 98.38 8 VAL B CA 1
ATOM 3158 C C . VAL B 1 8 ? -21.312 20.109 -5.371 1 98.38 8 VAL B C 1
ATOM 3160 O O . VAL B 1 8 ? -21 18.922 -5.484 1 98.38 8 VAL B O 1
ATOM 3163 N N . ARG B 1 9 ? -21.969 20.562 -4.371 1 97.88 9 ARG B N 1
ATOM 3164 C CA . ARG B 1 9 ? -22.391 19.703 -3.279 1 97.88 9 ARG B CA 1
ATOM 3165 C C . ARG B 1 9 ? -23.266 18.562 -3.793 1 97.88 9 ARG B C 1
ATOM 3167 O O . ARG B 1 9 ? -23.188 17.438 -3.303 1 97.88 9 ARG B O 1
ATOM 3174 N N . ALA B 1 10 ? -24.125 18.797 -4.793 1 97.88 10 ALA B N 1
ATOM 3175 C CA . ALA B 1 10 ? -25.031 17.812 -5.363 1 97.88 10 ALA B CA 1
ATOM 3176 C C . ALA B 1 10 ? -24.266 16.703 -6.078 1 97.88 10 ALA B C 1
ATOM 3178 O O . ALA B 1 10 ? -24.797 15.602 -6.281 1 97.88 10 ALA B O 1
ATOM 3179 N N . ASP B 1 11 ? -23.016 16.984 -6.438 1 98.62 11 ASP B N 1
ATOM 3180 C CA . ASP B 1 11 ? -22.188 15.977 -7.098 1 98.62 11 ASP B CA 1
ATOM 3181 C C . ASP B 1 11 ? -21.734 14.898 -6.113 1 98.62 11 ASP B C 1
ATOM 3183 O O . ASP B 1 11 ? -21.266 13.836 -6.52 1 98.62 11 ASP B O 1
ATOM 3187 N N . PHE B 1 12 ? -21.875 15.18 -4.809 1 98.81 12 PHE B N 1
ATOM 3188 C CA . PHE B 1 12 ? -21.406 14.258 -3.777 1 98.81 12 PHE B CA 1
ATOM 3189 C C . PHE B 1 12 ? -22.578 13.57 -3.094 1 98.81 12 PHE B C 1
ATOM 3191 O O . PHE B 1 12 ? -23.141 14.102 -2.137 1 98.81 12 PHE B O 1
ATOM 3198 N N . PRO B 1 13 ? -22.859 12.352 -3.498 1 98.38 13 PRO B N 1
ATOM 3199 C CA . PRO B 1 13 ? -24.094 11.711 -3.041 1 98.38 13 PRO B CA 1
ATOM 3200 C C . PRO B 1 13 ? -24.125 11.5 -1.528 1 98.38 13 PRO B C 1
ATOM 3202 O O . PRO B 1 13 ? -25.188 11.594 -0.911 1 98.38 13 PRO B O 1
ATOM 3205 N N . ILE B 1 14 ? -23.031 11.312 -0.914 1 98.12 14 ILE B N 1
ATOM 3206 C CA . ILE B 1 14 ? -22.984 10.977 0.503 1 98.12 14 ILE B CA 1
ATOM 3207 C C . ILE B 1 14 ? -23.406 12.18 1.341 1 98.12 14 ILE B C 1
ATOM 3209 O O . ILE B 1 14 ? -23.875 12.016 2.471 1 98.12 14 ILE B O 1
ATOM 3213 N N . LEU B 1 15 ? -23.266 13.398 0.855 1 97.88 15 LEU B N 1
ATOM 3214 C CA . LEU B 1 15 ? -23.531 14.617 1.619 1 97.88 15 LEU B CA 1
ATOM 3215 C C . LEU B 1 15 ? -25.031 14.828 1.801 1 97.88 15 LEU B C 1
ATOM 3217 O O . LEU B 1 15 ? -25.453 15.648 2.617 1 97.88 15 LEU B O 1
ATOM 3221 N N . SER B 1 16 ? -25.875 14 1.177 1 96 16 SER B N 1
ATOM 3222 C CA . SER B 1 16 ? -27.312 14.086 1.335 1 96 16 SER B CA 1
ATOM 3223 C C . SER B 1 16 ? -27.812 13.141 2.42 1 96 16 SER B C 1
ATOM 3225 O O . SER B 1 16 ? -29 13.125 2.744 1 96 16 SER B O 1
ATOM 3227 N N . ARG B 1 17 ? -26.875 12.445 3.055 1 94.75 17 ARG B N 1
ATOM 3228 C CA . ARG B 1 17 ? -27.25 11.477 4.082 1 94.75 17 ARG B CA 1
ATOM 3229 C C . ARG B 1 17 ? -27.547 12.172 5.41 1 94.75 17 ARG B C 1
ATOM 3231 O O . ARG B 1 17 ? -27.125 13.312 5.625 1 94.75 17 ARG B O 1
ATOM 3238 N N . GLU B 1 18 ? -28.281 11.398 6.184 1 95.81 18 GLU B N 1
ATOM 3239 C CA . GLU B 1 18 ? -28.453 11.781 7.582 1 95.81 18 GLU B CA 1
ATOM 3240 C C . GLU B 1 18 ? -27.641 10.867 8.508 1 95.81 18 GLU B C 1
ATOM 3242 O O . GLU B 1 18 ? -27.469 9.688 8.219 1 95.81 18 GLU B O 1
ATOM 3247 N N . VAL B 1 19 ? -27.141 11.484 9.492 1 93.12 19 VAL B N 1
ATOM 3248 C CA . VAL B 1 19 ? -26.484 10.773 10.586 1 93.12 19 VAL B CA 1
ATOM 3249 C C . VAL B 1 19 ? -27.156 11.133 11.906 1 93.12 19 VAL B C 1
ATOM 3251 O O . VAL B 1 19 ? -27.281 12.305 12.258 1 93.12 19 VAL B O 1
ATOM 3254 N N . ASN B 1 20 ? -27.609 10.141 12.602 1 92.62 20 ASN B N 1
ATOM 3255 C CA . ASN B 1 20 ? -28.328 10.344 13.852 1 92.62 20 ASN B CA 1
ATOM 3256 C C . ASN B 1 20 ? -29.547 11.234 13.656 1 92.62 20 ASN B C 1
ATOM 3258 O O . ASN B 1 20 ? -29.844 12.094 14.492 1 92.62 20 ASN B O 1
ATOM 3262 N N . GLY B 1 21 ? -30.109 11.172 12.578 1 95 21 GLY B N 1
ATOM 3263 C CA . GLY B 1 21 ? -31.328 11.906 12.297 1 95 21 GLY B CA 1
ATOM 3264 C C . GLY B 1 21 ? -31.078 13.352 11.898 1 95 21 GLY B C 1
ATOM 3265 O O . GLY B 1 21 ? -32.031 14.141 11.789 1 95 21 GLY B O 1
ATOM 3266 N N . LYS B 1 22 ? -29.859 13.758 11.727 1 96.31 22 LYS B N 1
ATOM 3267 C CA . LYS B 1 22 ? -29.469 15.109 11.336 1 96.31 22 LYS B CA 1
ATOM 3268 C C . LYS B 1 22 ? -28.75 15.109 9.992 1 96.31 22 LYS B C 1
ATOM 3270 O O . LYS B 1 22 ? -28.078 14.141 9.648 1 96.31 22 LYS B O 1
ATOM 3275 N N . PRO B 1 23 ? -28.953 16.219 9.273 1 96.75 23 PRO B N 1
ATOM 3276 C CA . PRO B 1 23 ? -28.156 16.312 8.039 1 96.75 23 PRO B CA 1
ATOM 3277 C C . PRO B 1 23 ? -26.656 16.219 8.289 1 96.75 23 PRO B C 1
ATOM 3279 O O . PRO B 1 23 ? -26.141 16.812 9.242 1 96.75 23 PRO B O 1
ATOM 3282 N N . LEU B 1 24 ? -26.016 15.484 7.449 1 98 24 LEU B N 1
ATOM 3283 C CA . LEU B 1 24 ? -24.578 15.312 7.586 1 98 24 LEU B CA 1
ATOM 3284 C C . LEU B 1 24 ? -23.844 16.609 7.277 1 98 24 LEU B C 1
ATOM 3286 O O . LEU B 1 24 ? -24.016 17.188 6.203 1 98 24 LEU B O 1
ATOM 3290 N N . VAL B 1 25 ? -23.109 17.109 8.211 1 98.44 25 VAL B N 1
ATOM 3291 C CA . VAL B 1 25 ? -22.109 18.156 8.031 1 98.44 25 VAL B CA 1
ATOM 3292 C C . VAL B 1 25 ? -20.703 17.562 8.125 1 98.44 25 VAL B C 1
ATOM 3294 O O . VAL B 1 25 ? -20.203 17.312 9.219 1 98.44 25 VAL B O 1
ATOM 3297 N N . TYR B 1 26 ? -20.125 17.281 7.004 1 98.5 26 TYR B N 1
ATOM 3298 C CA . TYR B 1 26 ? -18.859 16.562 6.969 1 98.5 26 TYR B CA 1
ATOM 3299 C C . TYR B 1 26 ? -17.688 17.531 7.004 1 98.5 26 TYR B C 1
ATOM 3301 O O . TYR B 1 26 ? -17.391 18.203 6.012 1 98.5 26 TYR B O 1
ATOM 3309 N N . LEU B 1 27 ? -16.953 17.578 8.102 1 98.69 27 LEU B N 1
ATOM 3310 C CA . LEU B 1 27 ? -15.836 18.5 8.305 1 98.69 27 LEU B CA 1
ATOM 3311 C C . LEU B 1 27 ? -14.57 17.734 8.664 1 98.69 27 LEU B C 1
ATOM 3313 O O . LEU B 1 27 ? -13.781 18.172 9.492 1 98.69 27 LEU B O 1
ATOM 3317 N N . ASP B 1 28 ? -14.398 16.547 8.07 1 98.25 28 ASP B N 1
ATOM 3318 C CA . ASP B 1 28 ? -13.195 15.734 8.25 1 98.25 28 ASP B CA 1
ATOM 3319 C C . ASP B 1 28 ? -12.508 15.461 6.918 1 98.25 28 ASP B C 1
ATOM 3321 O O . ASP B 1 28 ? -11.945 14.383 6.711 1 98.25 28 ASP B O 1
ATOM 3325 N N . SER B 1 29 ? -12.594 16.391 5.973 1 98.31 29 SER B N 1
ATOM 3326 C CA . SER B 1 29 ? -12.031 16.25 4.633 1 98.31 29 SER B CA 1
ATOM 3327 C C . SER B 1 29 ? -10.508 16.266 4.672 1 98.31 29 SER B C 1
ATOM 3329 O O . SER B 1 29 ? -9.852 15.766 3.754 1 98.31 29 SER B O 1
ATOM 3331 N N . GLY B 1 30 ? -9.906 16.859 5.754 1 98.06 30 GLY B N 1
ATOM 3332 C CA . GLY B 1 30 ? -8.461 16.828 5.91 1 98.06 30 GLY B CA 1
ATOM 3333 C C . GLY B 1 30 ? -7.906 15.438 6.117 1 98.06 30 GLY B C 1
ATOM 3334 O O . GLY B 1 30 ? -6.73 15.18 5.84 1 98.06 30 GLY B O 1
ATOM 3335 N N . ALA B 1 31 ? -8.734 14.531 6.699 1 97.94 31 ALA B N 1
ATOM 3336 C CA . ALA B 1 31 ? -8.367 13.125 6.816 1 97.94 31 ALA B CA 1
ATOM 3337 C C . ALA B 1 31 ? -8.625 12.375 5.508 1 97.94 31 ALA B C 1
ATOM 3339 O O . ALA B 1 31 ? -7.777 11.602 5.051 1 97.94 31 ALA B O 1
ATOM 3340 N N . SER B 1 32 ? -9.789 12.594 4.941 1 98.31 32 SER B N 1
ATOM 3341 C CA . SER B 1 32 ? -10.172 12.07 3.633 1 98.31 32 SER B CA 1
ATOM 3342 C C . SER B 1 32 ? -11.43 12.75 3.107 1 98.31 32 SER B C 1
ATOM 3344 O O . SER B 1 32 ? -12.359 13.016 3.869 1 98.31 32 SER B O 1
ATOM 3346 N N . ALA B 1 33 ? -11.477 13.031 1.831 1 98.75 33 ALA B N 1
ATOM 3347 C CA . ALA B 1 33 ? -12.586 13.773 1.236 1 98.75 33 ALA B CA 1
ATOM 3348 C C . ALA B 1 33 ? -13.625 12.828 0.645 1 98.75 33 ALA B C 1
ATOM 3350 O O . ALA B 1 33 ? -13.336 11.656 0.386 1 98.75 33 ALA B O 1
ATOM 3351 N N . GLN B 1 34 ? -14.836 13.312 0.497 1 98.81 34 GLN B N 1
ATOM 3352 C CA . GLN B 1 34 ? -15.891 12.555 -0.164 1 98.81 34 GLN B CA 1
ATOM 3353 C C . GLN B 1 34 ? -15.688 12.523 -1.675 1 98.81 34 GLN B C 1
ATOM 3355 O O . GLN B 1 34 ? -14.898 13.305 -2.215 1 98.81 34 GLN B O 1
ATOM 3360 N N . LYS B 1 35 ? -16.391 11.617 -2.365 1 98.88 35 LYS B N 1
ATOM 3361 C CA . LYS B 1 35 ? -16.172 11.406 -3.793 1 98.88 35 LYS B CA 1
ATOM 3362 C C . LYS B 1 35 ? -17.359 11.883 -4.613 1 98.88 35 LYS B C 1
ATOM 3364 O O . LYS B 1 35 ? -18.516 11.609 -4.266 1 98.88 35 LYS B O 1
ATOM 3369 N N . PRO B 1 36 ? -17.094 12.602 -5.715 1 98.88 36 PRO B N 1
ATOM 3370 C CA . PRO B 1 36 ? -18.203 13.008 -6.586 1 98.88 36 PRO B CA 1
ATOM 3371 C C . PRO B 1 36 ? -18.688 11.867 -7.484 1 98.88 36 PRO B C 1
ATOM 3373 O O . PRO B 1 36 ? -17.953 10.922 -7.746 1 98.88 36 PRO B O 1
ATOM 3376 N N . ASN B 1 37 ? -19.844 12.008 -8.008 1 98.81 37 ASN B N 1
ATOM 3377 C CA . ASN B 1 37 ? -20.484 10.984 -8.828 1 98.81 37 ASN B CA 1
ATOM 3378 C C . ASN B 1 37 ? -19.641 10.633 -10.047 1 98.81 37 ASN B C 1
ATOM 3380 O O . ASN B 1 37 ? -19.625 9.477 -10.484 1 98.81 37 ASN B O 1
ATOM 3384 N N . CYS B 1 38 ? -18.969 11.578 -10.641 1 98.88 38 CYS B N 1
ATOM 3385 C CA . CYS B 1 38 ? -18.172 11.289 -11.836 1 98.88 38 CYS B CA 1
ATOM 3386 C C . CYS B 1 38 ? -17.062 10.289 -11.531 1 98.88 38 CYS B C 1
ATOM 3388 O O . CYS B 1 38 ? -16.734 9.453 -12.375 1 98.88 38 CYS B O 1
ATOM 3390 N N . VAL B 1 39 ? -16.516 10.391 -10.297 1 98.94 39 VAL B N 1
ATOM 3391 C CA . VAL B 1 39 ? -15.477 9.453 -9.875 1 98.94 39 VAL B CA 1
ATOM 3392 C C . VAL B 1 39 ? -16.094 8.078 -9.625 1 98.94 39 VAL B C 1
ATOM 3394 O O . VAL B 1 39 ? -15.57 7.062 -10.094 1 98.94 39 VAL B O 1
ATOM 3397 N N . ILE B 1 40 ? -17.188 8.016 -8.922 1 98.88 40 ILE B N 1
ATOM 3398 C CA . ILE B 1 40 ? -17.875 6.77 -8.602 1 98.88 40 ILE B CA 1
ATOM 3399 C C . ILE B 1 40 ? -18.312 6.07 -9.891 1 98.88 40 ILE B C 1
ATOM 3401 O O . ILE B 1 40 ? -18.141 4.859 -10.039 1 98.88 40 ILE B O 1
ATOM 3405 N N . ASP B 1 41 ? -18.828 6.848 -10.82 1 98.81 41 ASP B N 1
ATOM 3406 C CA . ASP B 1 41 ? -19.25 6.316 -12.109 1 98.81 41 ASP B CA 1
ATOM 3407 C C . ASP B 1 41 ? -18.078 5.754 -12.898 1 98.81 41 ASP B C 1
ATOM 3409 O O . ASP B 1 41 ? -18.203 4.719 -13.555 1 98.81 41 ASP B O 1
ATOM 3413 N N . ALA B 1 42 ? -16.969 6.441 -12.875 1 98.88 42 ALA B N 1
ATOM 3414 C CA . ALA B 1 42 ? -15.773 5.984 -13.586 1 98.88 42 ALA B CA 1
ATOM 3415 C C . ALA B 1 42 ? -15.297 4.645 -13.039 1 98.88 42 ALA B C 1
ATOM 3417 O O . ALA B 1 42 ? -14.891 3.764 -13.805 1 98.88 42 ALA B O 1
ATOM 3418 N N . ILE B 1 43 ? -15.328 4.48 -11.734 1 98.81 43 ILE B N 1
ATOM 3419 C CA . ILE B 1 43 ? -14.922 3.238 -11.086 1 98.81 43 ILE B CA 1
ATOM 3420 C C . ILE B 1 43 ? -15.867 2.109 -11.492 1 98.81 43 ILE B C 1
ATOM 3422 O O . ILE B 1 43 ? -15.414 1.022 -11.867 1 98.81 43 ILE B O 1
ATOM 3426 N N . ASN B 1 44 ? -17.141 2.402 -11.445 1 98.69 44 ASN B N 1
ATOM 3427 C CA . ASN B 1 44 ? -18.141 1.414 -11.828 1 98.69 44 ASN B CA 1
ATOM 3428 C C . ASN B 1 44 ? -17.984 0.983 -13.289 1 98.69 44 ASN B C 1
ATOM 3430 O O . ASN B 1 44 ? -18.031 -0.209 -13.594 1 98.69 44 ASN B O 1
ATOM 3434 N N . THR B 1 45 ? -17.766 1.928 -14.141 1 98.69 45 THR B N 1
ATOM 3435 C CA . THR B 1 45 ? -17.609 1.648 -15.562 1 98.69 45 THR B CA 1
ATOM 3436 C C . THR B 1 45 ? -16.344 0.82 -15.805 1 98.69 45 THR B C 1
ATOM 3438 O O . THR B 1 45 ? -16.359 -0.13 -16.594 1 98.69 45 THR B O 1
ATOM 3441 N N . ALA B 1 46 ? -15.305 1.161 -15.125 1 98.62 46 ALA B N 1
ATOM 3442 C CA . ALA B 1 46 ? -14.047 0.443 -15.297 1 98.62 46 ALA B CA 1
ATOM 3443 C C . ALA B 1 46 ? -14.203 -1.033 -14.938 1 98.62 46 ALA B C 1
ATOM 3445 O O . ALA B 1 46 ? -13.82 -1.909 -15.719 1 98.62 46 ALA B O 1
ATOM 3446 N N . TYR B 1 47 ? -14.828 -1.354 -13.828 1 98.62 47 TYR B N 1
ATOM 3447 C CA . TYR B 1 47 ? -14.914 -2.732 -13.359 1 98.62 47 TYR B CA 1
ATOM 3448 C C . TYR B 1 47 ? -15.984 -3.502 -14.117 1 98.62 47 TYR B C 1
ATOM 3450 O O . TYR B 1 47 ? -15.852 -4.707 -14.344 1 98.62 47 TYR B O 1
ATOM 3458 N N . SER B 1 48 ? -17.016 -2.84 -14.602 1 98.38 48 SER B N 1
ATOM 3459 C CA . SER B 1 48 ? -18.156 -3.551 -15.164 1 98.38 48 SER B CA 1
ATOM 3460 C C . SER B 1 48 ? -18.031 -3.695 -16.672 1 98.38 48 SER B C 1
ATOM 3462 O O . SER B 1 48 ? -18.688 -4.551 -17.281 1 98.38 48 SER B O 1
ATOM 3464 N N . GLN B 1 49 ? -17.094 -2.824 -17.297 1 97.81 49 GLN B N 1
ATOM 3465 C CA . GLN B 1 49 ? -17.172 -2.793 -18.75 1 97.81 49 GLN B CA 1
ATOM 3466 C C . GLN B 1 49 ? -15.773 -2.775 -19.375 1 97.81 49 GLN B C 1
ATOM 3468 O O . GLN B 1 49 ? -15.609 -3.092 -20.547 1 97.81 49 GLN B O 1
ATOM 3473 N N . GLU B 1 50 ? -14.766 -2.521 -18.641 1 97.69 50 GLU B N 1
ATOM 3474 C CA . GLU B 1 50 ? -13.531 -2.148 -19.328 1 97.69 50 GLU B CA 1
ATOM 3475 C C . GLU B 1 50 ? -12.312 -2.809 -18.672 1 97.69 50 GLU B C 1
ATOM 3477 O O . GLU B 1 50 ? -11.18 -2.607 -19.109 1 97.69 50 GLU B O 1
ATOM 3482 N N . TYR B 1 51 ? -12.477 -3.676 -17.781 1 97.94 51 TYR B N 1
ATOM 3483 C CA . TYR B 1 51 ? -11.391 -4.066 -16.891 1 97.94 51 TYR B CA 1
ATOM 3484 C C . TYR B 1 51 ? -10.5 -5.113 -17.531 1 97.94 51 TYR B C 1
ATOM 3486 O O . TYR B 1 51 ? -10.992 -6.082 -18.125 1 97.94 51 TYR B O 1
ATOM 3494 N N . ALA B 1 52 ? -9.242 -4.949 -17.406 1 97.75 52 ALA B N 1
ATOM 3495 C CA . ALA B 1 52 ? -8.156 -5.906 -17.594 1 97.75 52 ALA B CA 1
ATOM 3496 C C . ALA B 1 52 ? -6.855 -5.391 -16.984 1 97.75 52 ALA B C 1
ATOM 3498 O O . ALA B 1 52 ? -6.758 -4.219 -16.609 1 97.75 52 ALA B O 1
ATOM 3499 N N . ASN B 1 53 ? -5.949 -6.27 -16.734 1 96.44 53 ASN B N 1
ATOM 3500 C CA . ASN B 1 53 ? -4.625 -5.82 -16.328 1 96.44 53 ASN B CA 1
ATOM 3501 C C . ASN B 1 53 ? -4.004 -4.879 -17.359 1 96.44 53 ASN B C 1
ATOM 3503 O O . ASN B 1 53 ? -4.379 -4.906 -18.531 1 96.44 53 ASN B O 1
ATOM 3507 N N . VAL B 1 54 ? -3.09 -4.047 -16.922 1 95.19 54 VAL B N 1
ATOM 3508 C CA . VAL B 1 54 ? -2.543 -3.012 -17.797 1 95.19 54 VAL B CA 1
ATOM 3509 C C . VAL B 1 54 ? -1.185 -3.453 -18.344 1 95.19 54 VAL B C 1
ATOM 3511 O O . VAL B 1 54 ? -0.563 -4.371 -17.797 1 95.19 54 VAL B O 1
ATOM 3514 N N . HIS B 1 55 ? -0.643 -2.701 -19.422 1 88.44 55 HIS B N 1
ATOM 3515 C CA . HIS B 1 55 ? 0.693 -2.66 -20.016 1 88.44 55 HIS B CA 1
ATOM 3516 C C . HIS B 1 55 ? 0.958 -3.896 -20.859 1 88.44 55 HIS B C 1
ATOM 3518 O O . HIS B 1 55 ? 1.335 -3.779 -22.031 1 88.44 55 HIS B O 1
ATOM 3524 N N . ARG B 1 56 ? 0.702 -5.16 -20.438 1 76.5 56 ARG B N 1
ATOM 3525 C CA . ARG B 1 56 ? 1.309 -6.32 -21.078 1 76.5 56 ARG B CA 1
ATOM 3526 C C . ARG B 1 56 ? 0.273 -7.109 -21.875 1 76.5 56 ARG B C 1
ATOM 3528 O O . ARG B 1 56 ? 0.619 -8.047 -22.594 1 76.5 56 ARG B O 1
ATOM 3535 N N . GLY B 1 57 ? -0.912 -6.676 -21.766 1 79.69 57 GLY B N 1
ATOM 3536 C CA . GLY B 1 57 ? -1.926 -7.363 -22.547 1 79.69 57 GLY B CA 1
ATOM 3537 C C . GLY B 1 57 ? -2.158 -6.738 -23.906 1 79.69 57 GLY B C 1
ATOM 3538 O O . GLY B 1 57 ? -2.133 -5.512 -24.047 1 79.69 57 GLY B O 1
ATOM 3539 N N . LEU B 1 58 ? -2.336 -7.59 -24.906 1 84 58 LEU B N 1
ATOM 3540 C CA . LEU B 1 58 ? -2.479 -7.094 -26.266 1 84 58 LEU B CA 1
ATOM 3541 C C . LEU B 1 58 ? -3.934 -7.164 -26.719 1 84 58 LEU B C 1
ATOM 3543 O O . LEU B 1 58 ? -4.27 -6.723 -27.828 1 84 58 LEU B O 1
ATOM 3547 N N . HIS B 1 59 ? -4.789 -7.637 -25.891 1 92.06 59 HIS B N 1
ATOM 3548 C CA . HIS B 1 59 ? -6.199 -7.688 -26.266 1 92.06 59 HIS B CA 1
ATOM 3549 C C . HIS B 1 59 ? -6.898 -6.367 -25.953 1 92.06 59 HIS B C 1
ATOM 3551 O O . HIS B 1 59 ? -6.355 -5.527 -25.234 1 92.06 59 HIS B O 1
ATOM 3557 N N . TYR B 1 60 ? -8.031 -6.188 -26.422 1 93.75 60 TYR B N 1
ATOM 3558 C CA . TYR B 1 60 ? -8.773 -4.934 -26.438 1 93.75 60 TYR B CA 1
ATOM 3559 C C . TYR B 1 60 ? -8.922 -4.363 -25.031 1 93.75 60 TYR B C 1
ATOM 3561 O O . TYR B 1 60 ? -8.594 -3.199 -24.781 1 93.75 60 TYR B O 1
ATOM 3569 N N . LEU B 1 61 ? -9.383 -5.156 -24.109 1 95.25 61 LEU B N 1
ATOM 3570 C CA . LEU B 1 61 ? -9.648 -4.68 -22.766 1 95.25 61 LEU B CA 1
ATOM 3571 C C . LEU B 1 61 ? -8.367 -4.191 -22.094 1 95.25 61 LEU B C 1
ATOM 3573 O O . LEU B 1 61 ? -8.391 -3.207 -21.344 1 95.25 61 LEU B O 1
ATOM 3577 N N . SER B 1 62 ? -7.277 -4.887 -22.281 1 95.81 62 SER B N 1
ATOM 3578 C CA . SER B 1 62 ? -6 -4.441 -21.734 1 95.81 62 SER B CA 1
ATOM 3579 C C . SER B 1 62 ? -5.57 -3.107 -22.328 1 95.81 62 SER B C 1
ATOM 3581 O O . SER B 1 62 ? -5.027 -2.252 -21.625 1 95.81 62 SER B O 1
ATOM 3583 N N . SER B 1 63 ? -5.789 -2.936 -23.594 1 95.56 63 SER B N 1
ATOM 3584 C CA . SER B 1 63 ? -5.457 -1.683 -24.266 1 95.56 63 SER B CA 1
ATOM 3585 C C . SER B 1 63 ? -6.27 -0.522 -23.703 1 95.56 63 SER B C 1
ATOM 3587 O O . SER B 1 63 ? -5.727 0.555 -23.438 1 95.56 63 SER B O 1
ATOM 3589 N N . VAL B 1 64 ? -7.57 -0.75 -23.516 1 95.94 64 VAL B N 1
ATOM 3590 C CA . VAL B 1 64 ? -8.461 0.266 -22.969 1 95.94 64 VAL B CA 1
ATOM 3591 C C . VAL B 1 64 ? -8 0.647 -21.562 1 95.94 64 VAL B C 1
ATOM 3593 O O . VAL B 1 64 ? -7.859 1.831 -21.25 1 95.94 64 VAL B O 1
ATOM 3596 N N . ALA B 1 65 ? -7.734 -0.345 -20.719 1 96.81 65 ALA B N 1
ATOM 3597 C CA . ALA B 1 65 ? -7.312 -0.109 -19.344 1 96.81 65 ALA B CA 1
ATOM 3598 C C . ALA B 1 65 ? -5.973 0.62 -19.297 1 96.81 65 ALA B C 1
ATOM 3600 O O . ALA B 1 65 ? -5.777 1.529 -18.5 1 96.81 65 ALA B O 1
ATOM 3601 N N . THR B 1 66 ? -5.051 0.235 -20.188 1 97.19 66 THR B N 1
ATOM 3602 C CA . THR B 1 66 ? -3.725 0.841 -20.219 1 97.19 66 THR B CA 1
ATOM 3603 C C . THR B 1 66 ? -3.814 2.314 -20.609 1 97.19 66 THR B C 1
ATOM 3605 O O . THR B 1 66 ? -3.158 3.162 -20 1 97.19 66 THR B O 1
ATOM 3608 N N . GLU B 1 67 ? -4.562 2.598 -21.594 1 97.38 67 GLU B N 1
ATOM 3609 C CA . GLU B 1 67 ? -4.723 3.975 -22.062 1 97.38 67 GLU B CA 1
ATOM 3610 C C . GLU B 1 67 ? -5.289 4.863 -20.953 1 97.38 67 GLU B C 1
ATOM 3612 O O . GLU B 1 67 ? -4.781 5.961 -20.719 1 97.38 67 GLU B O 1
ATOM 3617 N N . LYS B 1 68 ? -6.289 4.371 -20.328 1 98.12 68 LYS B N 1
ATOM 3618 C CA . LYS B 1 68 ? -6.918 5.145 -19.266 1 98.12 68 LYS B CA 1
ATOM 3619 C C . LYS B 1 68 ? -5.977 5.305 -18.062 1 98.12 68 LYS B C 1
ATOM 3621 O O . LYS B 1 68 ? -5.875 6.395 -17.5 1 98.12 68 LYS B O 1
ATOM 3626 N N . TYR B 1 69 ? -5.273 4.281 -17.719 1 98 69 TYR B N 1
ATOM 3627 C CA . TYR B 1 69 ? -4.348 4.316 -16.594 1 98 69 TYR B CA 1
ATOM 3628 C C . TYR B 1 69 ? -3.197 5.277 -16.859 1 98 69 TYR B C 1
ATOM 3630 O O . TYR B 1 69 ? -2.932 6.18 -16.062 1 98 69 TYR B O 1
ATOM 3638 N N . GLU B 1 70 ? -2.525 5.102 -17.984 1 97.06 70 GLU B N 1
ATOM 3639 C CA . GLU B 1 70 ? -1.344 5.902 -18.297 1 97.06 70 GLU B CA 1
ATOM 3640 C C . GLU B 1 70 ? -1.721 7.355 -18.578 1 97.06 70 GLU B C 1
ATOM 3642 O O . GLU B 1 70 ? -0.911 8.266 -18.375 1 97.06 70 GLU B O 1
ATOM 3647 N N . GLY B 1 71 ? -2.953 7.578 -19.031 1 98.06 71 GLY B N 1
ATOM 3648 C CA . GLY B 1 71 ? -3.432 8.938 -19.25 1 98.06 71 GLY B CA 1
ATOM 3649 C C . GLY B 1 71 ? -3.453 9.758 -17.969 1 98.06 71 GLY B C 1
ATOM 3650 O O . GLY B 1 71 ? -3.318 10.984 -18.016 1 98.06 71 GLY B O 1
ATOM 3651 N N . VAL B 1 72 ? -3.525 9.086 -16.859 1 98.69 72 VAL B N 1
ATOM 3652 C CA . VAL B 1 72 ? -3.602 9.781 -15.57 1 98.69 72 VAL B CA 1
ATOM 3653 C C . VAL B 1 72 ? -2.273 10.477 -15.273 1 98.69 72 VAL B C 1
ATOM 3655 O O . VAL B 1 72 ? -2.248 11.547 -14.664 1 98.69 72 VAL B O 1
ATOM 3658 N N . ARG B 1 73 ? -1.171 9.891 -15.711 1 98.31 73 ARG B N 1
ATOM 3659 C CA . ARG B 1 73 ? 0.141 10.492 -15.5 1 98.31 73 ARG B CA 1
ATOM 3660 C C . ARG B 1 73 ? 0.196 11.898 -16.078 1 98.31 73 ARG B C 1
ATOM 3662 O O . ARG B 1 73 ? 0.683 12.828 -15.43 1 98.31 73 ARG B O 1
ATOM 3669 N N . ALA B 1 74 ? -0.279 12.086 -17.266 1 98.31 74 ALA B N 1
ATOM 3670 C CA . ALA B 1 74 ? -0.339 13.398 -17.906 1 98.31 74 ALA B CA 1
ATOM 3671 C C . ALA B 1 74 ? -1.276 14.336 -17.141 1 98.31 74 ALA B C 1
ATOM 3673 O O . ALA B 1 74 ? -1.006 15.531 -17.031 1 98.31 74 ALA B O 1
ATOM 3674 N N . THR B 1 75 ? -2.406 13.781 -16.703 1 98.81 75 THR B N 1
ATOM 3675 C CA . THR B 1 75 ? -3.369 14.57 -15.945 1 98.81 75 THR B CA 1
ATOM 3676 C C . THR B 1 75 ? -2.736 15.102 -14.656 1 98.81 75 THR B C 1
ATOM 3678 O O . THR B 1 75 ? -2.92 16.266 -14.305 1 98.81 75 THR B O 1
ATOM 3681 N N . VAL B 1 76 ? -1.94 14.289 -13.969 1 98.94 76 VAL B N 1
ATOM 3682 C CA . VAL B 1 76 ? -1.263 14.688 -12.742 1 98.94 76 VAL B CA 1
ATOM 3683 C C . VAL B 1 76 ? -0.236 15.781 -13.047 1 98.94 76 VAL B C 1
ATOM 3685 O O . VAL B 1 76 ? -0.122 16.766 -12.312 1 98.94 76 VAL B O 1
ATOM 3688 N N . ALA B 1 77 ? 0.512 15.547 -14.109 1 98.88 77 ALA B N 1
ATOM 3689 C CA . ALA B 1 77 ? 1.501 16.547 -14.508 1 98.88 77 ALA B CA 1
ATOM 3690 C C . ALA B 1 77 ? 0.846 17.906 -14.742 1 98.88 77 ALA B C 1
ATOM 3692 O O . ALA B 1 77 ? 1.342 18.922 -14.266 1 98.88 77 ALA B O 1
ATOM 3693 N N . LYS B 1 78 ? -0.246 17.891 -15.453 1 98.75 78 LYS B N 1
ATOM 3694 C CA . LYS B 1 78 ? -0.989 19.109 -15.711 1 98.75 78 LYS B CA 1
ATOM 3695 C C . LYS B 1 78 ? -1.485 19.75 -14.414 1 98.75 78 LYS B C 1
ATOM 3697 O O . LYS B 1 78 ? -1.347 20.953 -14.203 1 98.75 78 LYS B O 1
ATOM 3702 N N . PHE B 1 79 ? -1.997 19 -13.547 1 98.88 79 PHE B N 1
ATOM 3703 C CA . PHE B 1 79 ? -2.561 19.453 -12.281 1 98.88 79 PHE B CA 1
ATOM 3704 C C . PHE B 1 79 ? -1.494 20.109 -11.414 1 98.88 79 PHE B C 1
ATOM 3706 O O . PHE B 1 79 ? -1.766 21.109 -10.734 1 98.88 79 PHE B O 1
ATOM 3713 N N . LEU B 1 80 ? -0.225 19.562 -11.484 1 98.88 80 LEU B N 1
ATOM 3714 C CA . LEU B 1 80 ? 0.857 20.031 -10.625 1 98.88 80 LEU B CA 1
ATOM 3715 C C . LEU B 1 80 ? 1.723 21.047 -11.352 1 98.88 80 LEU B C 1
ATOM 3717 O O . LEU B 1 80 ? 2.711 21.547 -10.797 1 98.88 80 LEU B O 1
ATOM 3721 N N . GLY B 1 81 ? 1.452 21.312 -12.602 1 98.56 81 GLY B N 1
ATOM 3722 C CA . GLY B 1 81 ? 2.24 22.266 -13.367 1 98.56 81 GLY B CA 1
ATOM 3723 C C . GLY B 1 81 ? 3.594 21.719 -13.781 1 98.56 81 GLY B C 1
ATOM 3724 O O . GLY B 1 81 ? 4.543 22.484 -13.984 1 98.56 81 GLY B O 1
ATOM 3725 N N . ALA B 1 82 ? 3.686 20.406 -13.859 1 98 82 ALA B N 1
ATOM 3726 C CA . ALA B 1 82 ? 4.906 19.766 -14.344 1 98 82 ALA B CA 1
ATOM 3727 C C . ALA B 1 82 ? 4.941 19.734 -15.867 1 98 82 ALA B C 1
ATOM 3729 O O . ALA B 1 82 ? 3.912 19.547 -16.516 1 98 82 ALA B O 1
ATOM 3730 N N . GLN B 1 83 ? 6.07 19.891 -16.469 1 90.69 83 GLN B N 1
ATOM 3731 C CA . GLN B 1 83 ? 6.195 20.031 -17.906 1 90.69 83 GLN B CA 1
ATOM 3732 C C . GLN B 1 83 ? 6.145 18.672 -18.594 1 90.69 83 GLN B C 1
ATOM 3734 O O . GLN B 1 83 ? 5.816 18.578 -19.781 1 90.69 83 GLN B O 1
ATOM 3739 N N . ASP B 1 84 ? 6.445 17.625 -17.859 1 94.38 84 ASP B N 1
ATOM 3740 C CA . ASP B 1 84 ? 6.602 16.297 -18.453 1 94.38 84 ASP B CA 1
ATOM 3741 C C . ASP B 1 84 ? 5.965 15.219 -17.562 1 94.38 84 ASP B C 1
ATOM 3743 O O . ASP B 1 84 ? 6.246 15.148 -16.375 1 94.38 84 ASP B O 1
ATOM 3747 N N . GLY B 1 85 ? 5.094 14.414 -18.203 1 96.44 85 GLY B N 1
ATOM 3748 C CA . GLY B 1 85 ? 4.48 13.312 -17.484 1 96.44 85 GLY B CA 1
ATOM 3749 C C . GLY B 1 85 ? 5.492 12.32 -16.922 1 96.44 85 GLY B C 1
ATOM 3750 O O . GLY B 1 85 ? 5.219 11.625 -15.945 1 96.44 85 GLY B O 1
ATOM 3751 N N . ASN B 1 86 ? 6.641 12.281 -17.469 1 96.94 86 ASN B N 1
ATOM 3752 C CA . ASN B 1 86 ? 7.676 11.336 -17.047 1 96.94 86 ASN B CA 1
ATOM 3753 C C . ASN B 1 86 ? 8.297 11.758 -15.719 1 96.94 86 ASN B C 1
ATOM 3755 O O . ASN B 1 86 ? 9.07 11 -15.125 1 96.94 86 ASN B O 1
ATOM 3759 N N . THR B 1 87 ? 7.902 12.898 -15.211 1 98.56 87 THR B N 1
ATOM 3760 C CA . THR B 1 87 ? 8.367 13.344 -13.898 1 98.56 87 THR B CA 1
ATOM 3761 C C . THR B 1 87 ? 7.414 12.867 -12.805 1 98.56 87 THR B C 1
ATOM 3763 O O . THR B 1 87 ? 7.645 13.125 -11.617 1 98.56 87 THR B O 1
ATOM 3766 N N . ILE B 1 88 ? 6.359 12.172 -13.281 1 98.88 88 ILE B N 1
ATOM 3767 C CA . ILE B 1 88 ? 5.336 11.727 -12.336 1 98.88 88 ILE B CA 1
ATOM 3768 C C . ILE B 1 88 ? 5.469 10.227 -12.102 1 98.88 88 ILE B C 1
ATOM 3770 O O . ILE B 1 88 ? 5.426 9.438 -13.055 1 98.88 88 ILE B O 1
ATOM 3774 N N . VAL B 1 89 ? 5.629 9.805 -10.852 1 98.81 89 VAL B N 1
ATOM 3775 C CA . VAL B 1 89 ? 5.535 8.406 -10.461 1 98.81 89 VAL B CA 1
ATOM 3776 C C . VAL B 1 89 ? 4.18 8.141 -9.812 1 98.81 89 VAL B C 1
ATOM 3778 O O . VAL B 1 89 ? 3.801 8.812 -8.844 1 98.81 89 VAL B O 1
ATOM 3781 N N . LEU B 1 90 ? 3.412 7.195 -10.359 1 98.75 90 LEU B N 1
ATOM 3782 C CA . LEU B 1 90 ? 2.125 6.816 -9.789 1 98.75 90 LEU B CA 1
ATOM 3783 C C . LEU B 1 90 ? 2.311 5.844 -8.633 1 98.75 90 LEU B C 1
ATOM 3785 O O . LEU B 1 90 ? 3.176 4.965 -8.68 1 98.75 90 LEU B O 1
ATOM 3789 N N . ASN B 1 91 ? 1.579 6.055 -7.555 1 98.44 91 ASN B N 1
ATOM 3790 C CA . ASN B 1 91 ? 1.645 5.195 -6.375 1 98.44 91 ASN B CA 1
ATOM 3791 C C . ASN B 1 91 ? 0.326 5.199 -5.609 1 98.44 91 ASN B C 1
ATOM 3793 O O . ASN B 1 91 ? -0.713 5.578 -6.148 1 98.44 91 ASN B O 1
ATOM 3797 N N . SER B 1 92 ? 0.316 4.699 -4.375 1 98.38 92 SER B N 1
ATOM 3798 C CA . SER B 1 92 ? -0.931 4.512 -3.639 1 98.38 92 SER B CA 1
ATOM 3799 C C . SER B 1 92 ? -1.239 5.719 -2.758 1 98.38 92 SER B C 1
ATOM 3801 O O . SER B 1 92 ? -2.312 5.797 -2.156 1 98.38 92 SER B O 1
ATOM 3803 N N . GLY B 1 93 ? -0.307 6.68 -2.656 1 98.44 93 GLY B N 1
ATOM 3804 C CA . GLY B 1 93 ? -0.5 7.855 -1.822 1 98.44 93 GLY B CA 1
ATOM 3805 C C . GLY B 1 93 ? 0.804 8.492 -1.378 1 98.44 93 GLY B C 1
ATOM 3806 O O . GLY B 1 93 ? 1.885 7.996 -1.698 1 98.44 93 GLY B O 1
ATOM 3807 N N . THR B 1 94 ? 0.695 9.531 -0.659 1 98.69 94 THR B N 1
ATOM 3808 C CA . THR B 1 94 ? 1.837 10.336 -0.232 1 98.69 94 THR B CA 1
ATOM 3809 C C . THR B 1 94 ? 2.768 9.516 0.661 1 98.69 94 THR B C 1
ATOM 3811 O O . THR B 1 94 ? 3.99 9.648 0.574 1 98.69 94 THR B O 1
ATOM 3814 N N . THR B 1 95 ? 2.188 8.68 1.558 1 98.81 95 THR B N 1
ATOM 3815 C CA . THR B 1 95 ? 3.016 7.871 2.443 1 98.81 95 THR B CA 1
ATOM 3816 C C . THR B 1 95 ? 3.957 6.98 1.64 1 98.81 95 THR B C 1
ATOM 3818 O O . THR B 1 95 ? 5.16 6.938 1.905 1 98.81 95 THR B O 1
ATOM 3821 N N . GLU B 1 96 ? 3.441 6.316 0.633 1 98.75 96 GLU B N 1
ATOM 3822 C CA . GLU B 1 96 ? 4.289 5.484 -0.216 1 98.75 96 GLU B CA 1
ATOM 3823 C C . GLU B 1 96 ? 5.305 6.328 -0.977 1 98.75 96 GLU B C 1
ATOM 3825 O O . GLU B 1 96 ? 6.461 5.926 -1.13 1 98.75 96 GLU B O 1
ATOM 3830 N N . GLY B 1 97 ? 4.867 7.473 -1.504 1 98.88 97 GLY B N 1
ATOM 3831 C CA . GLY B 1 97 ? 5.766 8.367 -2.217 1 98.88 97 GLY B CA 1
ATOM 3832 C C . GLY B 1 97 ? 6.957 8.805 -1.383 1 98.88 97 GLY B C 1
ATOM 3833 O O . GLY B 1 97 ? 8.094 8.789 -1.861 1 98.88 97 GLY B O 1
ATOM 3834 N N . ILE B 1 98 ? 6.707 9.18 -0.136 1 98.94 98 ILE B N 1
ATOM 3835 C CA . ILE B 1 98 ? 7.777 9.648 0.737 1 98.94 98 ILE B CA 1
ATOM 3836 C C . ILE B 1 98 ? 8.703 8.492 1.101 1 98.94 98 ILE B C 1
ATOM 3838 O O . ILE B 1 98 ? 9.922 8.656 1.159 1 98.94 98 ILE B O 1
ATOM 3842 N N . ASN B 1 99 ? 8.148 7.324 1.351 1 98.94 99 ASN B N 1
ATOM 3843 C CA . ASN B 1 99 ? 8.984 6.152 1.597 1 98.94 99 ASN B CA 1
ATOM 3844 C C . ASN B 1 99 ? 9.859 5.824 0.389 1 98.94 99 ASN B C 1
ATOM 3846 O O . ASN B 1 99 ? 11.008 5.414 0.545 1 98.94 99 ASN B O 1
ATOM 3850 N N . MET B 1 100 ? 9.281 5.973 -0.838 1 98.88 100 MET B N 1
ATOM 3851 C CA . MET B 1 100 ? 10.094 5.781 -2.039 1 98.88 100 MET B CA 1
ATOM 3852 C C . MET B 1 100 ? 11.297 6.711 -2.039 1 98.88 100 MET B C 1
ATOM 3854 O O . MET B 1 100 ? 12.414 6.289 -2.346 1 98.88 100 MET B O 1
ATOM 3858 N N . VAL B 1 101 ? 11.117 7.992 -1.663 1 98.94 101 VAL B N 1
ATOM 3859 C CA . VAL B 1 101 ? 12.219 8.945 -1.612 1 98.94 101 VAL B CA 1
ATOM 3860 C C . VAL B 1 101 ? 13.234 8.508 -0.56 1 98.94 101 VAL B C 1
ATOM 3862 O O . VAL B 1 101 ? 14.445 8.602 -0.779 1 98.94 101 VAL B O 1
ATOM 3865 N N . ALA B 1 102 ? 12.758 8.039 0.581 1 98.88 102 ALA B N 1
ATOM 3866 C CA . ALA B 1 102 ? 13.641 7.602 1.66 1 98.88 102 ALA B CA 1
ATOM 3867 C C . ALA B 1 102 ? 14.508 6.426 1.218 1 98.88 102 ALA B C 1
ATOM 3869 O O . ALA B 1 102 ? 15.734 6.453 1.37 1 98.88 102 ALA B O 1
ATOM 3870 N N . TYR B 1 103 ? 13.898 5.426 0.625 1 98.31 103 TYR B N 1
ATOM 3871 C CA . TYR B 1 103 ? 14.594 4.188 0.292 1 98.31 103 TYR B CA 1
ATOM 3872 C C . TYR B 1 103 ? 15.414 4.344 -0.984 1 98.31 103 TYR B C 1
ATOM 3874 O O . TYR B 1 103 ? 16.531 3.836 -1.077 1 98.31 103 TYR B O 1
ATOM 3882 N N . ALA B 1 104 ? 14.797 5.008 -1.953 1 98.5 104 ALA B N 1
ATOM 3883 C CA . ALA B 1 104 ? 15.352 4.973 -3.303 1 98.5 104 ALA B CA 1
ATOM 3884 C C . ALA B 1 104 ? 16.344 6.105 -3.514 1 98.5 104 ALA B C 1
ATOM 3886 O O . ALA B 1 104 ? 17.156 6.066 -4.449 1 98.5 104 ALA B O 1
ATOM 3887 N N . TRP B 1 105 ? 16.344 7.148 -2.678 1 98.69 105 TRP B N 1
ATOM 3888 C CA . TRP B 1 105 ? 17.234 8.289 -2.855 1 98.69 105 TRP B CA 1
ATOM 3889 C C . TRP B 1 105 ? 18.031 8.555 -1.583 1 98.69 105 TRP B C 1
ATOM 3891 O O . TRP B 1 105 ? 19.25 8.375 -1.558 1 98.69 105 TRP B O 1
ATOM 3901 N N . ALA B 1 106 ? 17.375 8.852 -0.44 1 98.81 106 ALA B N 1
ATOM 3902 C CA . ALA B 1 106 ? 18.031 9.375 0.757 1 98.81 106 ALA B CA 1
ATOM 3903 C C . ALA B 1 106 ? 19.016 8.359 1.337 1 98.81 106 ALA B C 1
ATOM 3905 O O . ALA B 1 106 ? 20.141 8.719 1.699 1 98.81 106 ALA B O 1
ATOM 3906 N N . MET B 1 107 ? 18.609 7.125 1.407 1 97.5 107 MET B N 1
ATOM 3907 C CA . MET B 1 107 ? 19.453 6.09 2.002 1 97.5 107 MET B CA 1
ATOM 3908 C C . MET B 1 107 ? 20.672 5.816 1.135 1 97.5 107 MET B C 1
ATOM 3910 O O . MET B 1 107 ? 21.672 5.27 1.612 1 97.5 107 MET B O 1
ATOM 3914 N N . ASN B 1 108 ? 20.578 6.195 -0.115 1 96.25 108 ASN B N 1
ATOM 3915 C CA . ASN B 1 108 ? 21.672 5.926 -1.041 1 96.25 108 ASN B CA 1
ATOM 3916 C C . ASN B 1 108 ? 22.672 7.086 -1.083 1 96.25 108 ASN B C 1
ATOM 3918 O O . ASN B 1 108 ? 23.812 6.914 -1.518 1 96.25 108 ASN B O 1
ATOM 3922 N N . VAL B 1 109 ? 22.266 8.242 -0.634 1 97.12 109 VAL B N 1
ATOM 3923 C CA . VAL B 1 109 ? 23.141 9.391 -0.824 1 97.12 109 VAL B CA 1
ATOM 3924 C C . VAL B 1 109 ? 23.609 9.914 0.533 1 97.12 109 VAL B C 1
ATOM 3926 O O . VAL B 1 109 ? 24.578 10.664 0.615 1 97.12 109 VAL B O 1
ATOM 3929 N N . MET B 1 110 ? 22.984 9.5 1.635 1 98.38 110 MET B N 1
ATOM 3930 C CA . MET B 1 110 ? 23.328 10.047 2.949 1 98.38 110 MET B CA 1
ATOM 3931 C C . MET B 1 110 ? 24.203 9.07 3.734 1 98.38 110 MET B C 1
ATOM 3933 O O . MET B 1 110 ? 24.203 7.875 3.457 1 98.38 110 MET B O 1
ATOM 3937 N N . THR B 1 111 ? 24.953 9.602 4.645 1 98.31 111 THR B N 1
ATOM 3938 C CA . THR B 1 111 ? 25.797 8.852 5.574 1 98.31 111 THR B CA 1
ATOM 3939 C C . THR B 1 111 ? 25.641 9.391 6.992 1 98.31 111 THR B C 1
ATOM 3941 O O . THR B 1 111 ? 24.891 10.336 7.227 1 98.31 111 THR B O 1
ATOM 3944 N N . GLU B 1 112 ? 26.297 8.727 7.91 1 98.56 112 GLU B N 1
ATOM 3945 C CA . GLU B 1 112 ? 26.234 9.109 9.32 1 98.56 112 GLU B CA 1
ATOM 3946 C C . GLU B 1 112 ? 26.578 10.586 9.5 1 98.56 112 GLU B C 1
ATOM 3948 O O . GLU B 1 112 ? 27.562 11.078 8.953 1 98.56 112 GLU B O 1
ATOM 3953 N N . GLY B 1 113 ? 25.734 11.234 10.234 1 98.69 113 GLY B N 1
ATOM 3954 C CA . GLY B 1 113 ? 26 12.625 10.555 1 98.69 113 GLY B CA 1
ATOM 3955 C C . GLY B 1 113 ? 25.328 13.594 9.602 1 98.69 113 GLY B C 1
ATOM 3956 O O . GLY B 1 113 ? 25.188 14.781 9.906 1 98.69 113 GLY B O 1
ATOM 3957 N N . ASP B 1 114 ? 24.891 13.102 8.422 1 98.88 114 ASP B N 1
ATOM 3958 C CA . ASP B 1 114 ? 24.125 13.961 7.527 1 98.88 114 ASP B CA 1
ATOM 3959 C C . ASP B 1 114 ? 22.812 14.391 8.172 1 98.88 114 ASP B C 1
ATOM 3961 O O . ASP B 1 114 ? 22.344 13.75 9.117 1 98.88 114 ASP B O 1
ATOM 3965 N N . GLU B 1 115 ? 22.266 15.508 7.695 1 98.94 115 GLU B N 1
ATOM 3966 C CA . GLU B 1 115 ? 21.141 16.125 8.383 1 98.94 115 GLU B CA 1
ATOM 3967 C C . GLU B 1 115 ? 19.922 16.219 7.465 1 98.94 115 GLU B C 1
ATOM 3969 O O . GLU B 1 115 ? 20.062 16.516 6.273 1 98.94 115 GLU B O 1
ATOM 3974 N N . ILE B 1 116 ? 18.812 15.984 8.008 1 98.94 116 ILE B N 1
ATOM 3975 C CA . ILE B 1 116 ? 17.516 16.297 7.414 1 98.94 116 ILE B CA 1
ATOM 3976 C C . ILE B 1 116 ? 16.781 17.312 8.273 1 98.94 116 ILE B C 1
ATOM 3978 O O . ILE B 1 116 ? 16.609 17.125 9.477 1 98.94 116 ILE B O 1
ATOM 3982 N N . ILE B 1 117 ? 16.328 18.422 7.695 1 98.94 117 ILE B N 1
ATOM 3983 C CA . ILE B 1 117 ? 15.617 19.469 8.414 1 98.94 117 ILE B CA 1
ATOM 3984 C C . ILE B 1 117 ? 14.109 19.281 8.242 1 98.94 117 ILE B C 1
ATOM 3986 O O . ILE B 1 117 ? 13.625 19.125 7.121 1 98.94 117 ILE B O 1
ATOM 3990 N N . LEU B 1 118 ? 13.391 19.25 9.312 1 98.88 118 LEU B N 1
ATOM 3991 C CA . LEU B 1 118 ? 11.938 19.156 9.375 1 98.88 118 LEU B CA 1
ATOM 3992 C C . LEU B 1 118 ? 11.344 20.312 10.172 1 98.88 118 LEU B C 1
ATOM 3994 O O . LEU B 1 118 ? 12.023 20.922 11 1 98.88 118 LEU B O 1
ATOM 3998 N N . SER B 1 119 ? 10.078 20.672 9.875 1 98.81 119 SER B N 1
ATOM 3999 C CA . SER B 1 119 ? 9.328 21.516 10.797 1 98.81 119 SER B CA 1
ATOM 4000 C C . SER B 1 119 ? 8.539 20.688 11.805 1 98.81 119 SER B C 1
ATOM 4002 O O . SER B 1 119 ? 8.266 19.516 11.562 1 98.81 119 SER B O 1
ATOM 4004 N N . VAL B 1 120 ? 8.156 21.234 12.914 1 98.5 120 VAL B N 1
ATOM 4005 C CA . VAL B 1 120 ? 7.379 20.547 13.938 1 98.5 120 VAL B CA 1
ATOM 4006 C C . VAL B 1 120 ? 5.973 20.25 13.414 1 98.5 120 VAL B C 1
ATOM 4008 O O . VAL B 1 120 ? 5.258 19.422 13.969 1 98.5 120 VAL B O 1
ATOM 4011 N N . MET B 1 121 ? 5.566 20.797 12.25 1 98.5 121 MET B N 1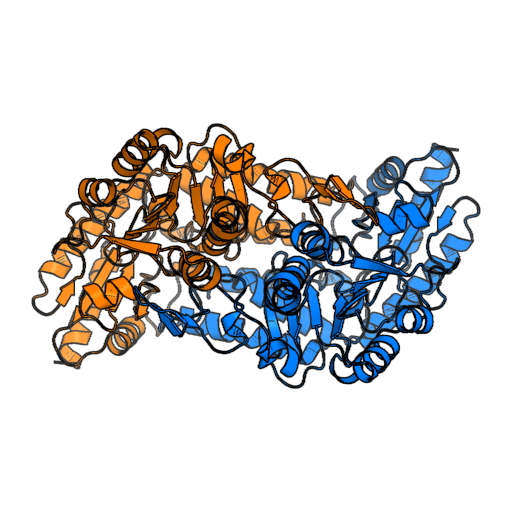
ATOM 4012 C CA . MET B 1 121 ? 4.211 20.688 11.719 1 98.5 121 MET B CA 1
ATOM 4013 C C . MET B 1 121 ? 4.035 19.406 10.914 1 98.5 121 MET B C 1
ATOM 4015 O O . MET B 1 121 ? 2.928 19.094 10.477 1 98.5 121 MET B O 1
ATOM 4019 N N . GLU B 1 122 ? 5.098 18.672 10.766 1 98.81 122 GLU B N 1
ATOM 4020 C CA . GLU B 1 122 ? 5.074 17.609 9.773 1 98.81 122 GLU B CA 1
ATOM 4021 C C . GLU B 1 122 ? 4.109 16.5 10.18 1 98.81 122 GLU B C 1
ATOM 4023 O O . GLU B 1 122 ? 4.016 16.156 11.359 1 98.81 122 GLU B O 1
ATOM 4028 N N . HIS B 1 123 ? 3.328 16.016 9.188 1 98.75 123 HIS B N 1
ATOM 4029 C CA . HIS B 1 123 ? 2.586 14.773 9.312 1 98.75 123 HIS B CA 1
ATOM 4030 C C . HIS B 1 123 ? 3.527 13.602 9.562 1 98.75 123 HIS B C 1
ATOM 4032 O O . HIS B 1 123 ? 4.664 13.602 9.086 1 98.75 123 HIS B O 1
ATOM 4038 N N . HIS B 1 124 ? 3.072 12.586 10.227 1 98.75 124 HIS B N 1
ATOM 4039 C CA . HIS B 1 124 ? 3.881 11.414 10.539 1 98.75 124 HIS B CA 1
ATOM 4040 C C . HIS B 1 124 ? 4.473 10.797 9.273 1 98.75 124 HIS B C 1
ATOM 4042 O O . HIS B 1 124 ? 5.582 10.266 9.297 1 98.75 124 HIS B O 1
ATOM 4048 N N . ALA B 1 125 ? 3.75 10.789 8.148 1 98.81 125 ALA B N 1
ATOM 4049 C CA . ALA B 1 125 ? 4.254 10.266 6.879 1 98.81 125 ALA B CA 1
ATOM 4050 C C . ALA B 1 125 ? 5.543 10.977 6.469 1 98.81 125 ALA B C 1
ATOM 4052 O O . ALA B 1 125 ? 6.375 10.398 5.762 1 98.81 125 ALA B O 1
ATOM 4053 N N . ASN B 1 126 ? 5.734 12.227 6.93 1 98.88 126 ASN B N 1
ATOM 4054 C CA . ASN B 1 126 ? 6.914 13.031 6.621 1 98.88 126 ASN B CA 1
ATOM 4055 C C . ASN B 1 126 ? 7.852 13.125 7.82 1 98.88 126 ASN B C 1
ATOM 4057 O O . ASN B 1 126 ? 8.562 14.117 7.984 1 98.88 126 ASN B O 1
ATOM 4061 N N . ILE B 1 127 ? 7.773 12.188 8.781 1 98.88 127 ILE B N 1
ATOM 4062 C CA . ILE B 1 127 ? 8.656 12.117 9.945 1 98.88 127 ILE B CA 1
ATOM 4063 C C . ILE B 1 127 ? 9.242 10.711 10.062 1 98.88 127 ILE B C 1
ATOM 4065 O O . ILE B 1 127 ? 10.469 10.547 10.133 1 98.88 127 ILE B O 1
ATOM 4069 N N . VAL B 1 128 ? 8.438 9.688 10.008 1 98.81 128 VAL B N 1
ATOM 4070 C CA . VAL B 1 128 ? 8.789 8.336 10.422 1 98.81 128 VAL B CA 1
ATOM 4071 C C . VAL B 1 128 ? 9.82 7.754 9.461 1 98.81 128 VAL B C 1
ATOM 4073 O O . VAL B 1 128 ? 10.789 7.121 9.883 1 98.81 128 VAL B O 1
ATOM 4076 N N . PRO B 1 129 ? 9.688 7.902 8.094 1 98.81 129 PRO B N 1
ATOM 4077 C CA . PRO B 1 129 ? 10.727 7.379 7.203 1 98.81 129 PRO B CA 1
ATOM 4078 C C . PRO B 1 129 ? 12.109 7.961 7.504 1 98.81 129 PRO B C 1
ATOM 4080 O O . PRO B 1 129 ? 13.117 7.27 7.352 1 98.81 129 PRO B O 1
ATOM 4083 N N . TRP B 1 130 ? 12.141 9.227 7.918 1 98.88 130 TRP B N 1
ATOM 4084 C CA . TRP B 1 130 ? 13.414 9.875 8.227 1 98.88 130 TRP B CA 1
ATOM 4085 C C . TRP B 1 130 ? 13.984 9.367 9.547 1 98.88 130 TRP B C 1
ATOM 4087 O O . TRP B 1 130 ? 15.203 9.297 9.719 1 98.88 130 TRP B O 1
ATOM 4097 N N . HIS B 1 131 ? 13.07 8.969 10.484 1 98.5 131 HIS B N 1
ATOM 4098 C CA . HIS B 1 131 ? 13.523 8.32 11.711 1 98.5 131 HIS B CA 1
ATOM 4099 C C . HIS B 1 131 ? 14.172 6.969 11.414 1 98.5 131 HIS B C 1
ATOM 4101 O O . HIS B 1 131 ? 15.07 6.535 12.133 1 98.5 131 HIS B O 1
ATOM 4107 N N . PHE B 1 132 ? 13.688 6.227 10.344 1 98 132 PHE B N 1
ATOM 4108 C CA . PHE B 1 132 ? 14.391 5.02 9.922 1 98 132 PHE B CA 1
ATOM 4109 C C . PHE B 1 132 ? 15.859 5.312 9.633 1 98 132 PHE B C 1
ATOM 4111 O O . PHE B 1 132 ? 16.734 4.559 10.055 1 98 132 PHE B O 1
ATOM 4118 N N . LEU B 1 133 ? 16.141 6.441 8.891 1 98.31 133 LEU B N 1
ATOM 4119 C CA . LEU B 1 133 ? 17.516 6.812 8.57 1 98.31 133 LEU B CA 1
ATOM 4120 C C . LEU B 1 133 ? 18.297 7.16 9.828 1 98.31 133 LEU B C 1
ATOM 4122 O O . LEU B 1 133 ? 19.484 6.824 9.945 1 98.31 133 LEU B O 1
ATOM 4126 N N . ARG B 1 134 ? 17.594 7.883 10.75 1 97.94 134 ARG B N 1
ATOM 4127 C CA . ARG B 1 134 ? 18.234 8.227 12.016 1 97.94 134 ARG B CA 1
ATOM 4128 C C . ARG B 1 134 ? 18.688 6.973 12.758 1 97.94 134 ARG B C 1
ATOM 4130 O O . ARG B 1 134 ? 19.844 6.871 13.164 1 97.94 134 ARG B O 1
ATOM 4137 N N . THR B 1 135 ? 17.812 5.973 12.875 1 96.12 135 THR B N 1
ATOM 4138 C CA . THR B 1 135 ? 18.047 4.785 13.688 1 96.12 135 THR B CA 1
ATOM 4139 C C . THR B 1 135 ? 18.984 3.82 12.969 1 96.12 135 THR B C 1
ATOM 4141 O O . THR B 1 135 ? 19.844 3.195 13.602 1 96.12 135 THR B O 1
ATOM 4144 N N . ARG B 1 136 ? 18.906 3.748 11.656 1 94.38 136 ARG B N 1
ATOM 4145 C CA . ARG B 1 136 ? 19.625 2.709 10.922 1 94.38 136 ARG B CA 1
ATOM 4146 C C . ARG B 1 136 ? 20.969 3.223 10.406 1 94.38 136 ARG B C 1
ATOM 4148 O O . ARG B 1 136 ? 21.906 2.441 10.219 1 94.38 136 ARG B O 1
ATOM 4155 N N . MET B 1 137 ? 21.094 4.598 10.211 1 97.19 137 MET B N 1
ATOM 4156 C CA . MET B 1 137 ? 22.266 5.086 9.5 1 97.19 137 MET B CA 1
ATOM 4157 C C . MET B 1 137 ? 22.953 6.207 10.273 1 97.19 137 MET B C 1
ATOM 4159 O O . MET B 1 137 ? 24.016 6.684 9.883 1 97.19 137 MET B O 1
ATOM 4163 N N . GLY B 1 138 ? 22.328 6.68 11.336 1 98.31 138 GLY B N 1
ATOM 4164 C CA . GLY B 1 138 ? 22.938 7.715 12.156 1 98.31 138 GLY B CA 1
ATOM 4165 C C . GLY B 1 138 ? 22.719 9.117 11.609 1 98.31 138 GLY B C 1
ATOM 4166 O O . GLY B 1 138 ? 23.438 10.047 11.977 1 98.31 138 GLY B O 1
ATOM 4167 N N . VAL B 1 139 ? 21.75 9.281 10.742 1 98.69 139 VAL B N 1
ATOM 4168 C CA . VAL B 1 139 ? 21.375 10.594 10.219 1 98.69 139 VAL B CA 1
ATOM 4169 C C . VAL B 1 139 ? 20.766 11.445 11.336 1 98.69 139 VAL B C 1
ATOM 4171 O O . VAL B 1 139 ? 20.125 10.914 12.242 1 98.69 139 VAL B O 1
ATOM 4174 N N . LYS B 1 140 ? 20.984 12.75 11.281 1 98.75 140 LYS B N 1
ATOM 4175 C CA . LYS B 1 140 ? 20.453 13.656 12.297 1 98.75 140 LYS B CA 1
ATOM 4176 C C . LYS B 1 140 ? 19.219 14.383 11.797 1 98.75 140 LYS B C 1
ATOM 4178 O O . LYS B 1 140 ? 19.203 14.906 10.68 1 98.75 140 LYS B O 1
ATOM 4183 N N . LEU B 1 141 ? 18.219 14.383 12.594 1 98.81 141 LEU B N 1
ATOM 4184 C CA . LEU B 1 141 ? 17.016 15.172 12.297 1 98.81 141 LEU B CA 1
ATOM 4185 C C . LEU B 1 141 ? 17.062 16.516 13.016 1 98.81 141 LEU B C 1
ATOM 4187 O O . LEU B 1 141 ? 17.25 16.578 14.234 1 98.81 141 LEU B O 1
ATOM 4191 N N . VAL B 1 142 ? 16.984 17.578 12.242 1 98.88 142 VAL B N 1
ATOM 4192 C CA . VAL B 1 142 ? 17.016 18.938 12.758 1 98.88 142 VAL B CA 1
ATOM 4193 C C . VAL B 1 142 ? 15.609 19.547 12.664 1 98.88 142 VAL B C 1
ATOM 4195 O O . VAL B 1 142 ? 14.992 19.531 11.594 1 98.88 142 VAL B O 1
ATOM 4198 N N . TRP B 1 143 ? 15.148 20.109 13.742 1 98.81 143 TRP B N 1
ATOM 4199 C CA . TRP B 1 143 ? 13.758 20.547 13.828 1 98.81 143 TRP B CA 1
ATOM 4200 C C . TRP B 1 143 ? 13.664 22.062 13.883 1 98.81 143 TRP B C 1
ATOM 4202 O O . TRP B 1 143 ? 14.461 22.719 14.555 1 98.81 143 TRP B O 1
ATOM 4212 N N . VAL B 1 144 ? 12.719 22.609 13.156 1 98.88 144 VAL B N 1
ATOM 4213 C CA . VAL B 1 144 ? 12.406 24.047 13.211 1 98.88 144 VAL B CA 1
ATOM 4214 C C . VAL B 1 144 ? 10.984 24.234 13.734 1 98.88 144 VAL B C 1
ATOM 4216 O O . VAL B 1 144 ? 10.039 23.625 13.227 1 98.88 144 VAL B O 1
ATOM 4219 N N . ASP B 1 145 ? 10.781 25.062 14.703 1 98.5 145 ASP B N 1
ATOM 4220 C CA . ASP B 1 145 ? 9.484 25.297 15.344 1 98.5 145 ASP B CA 1
ATOM 4221 C C . ASP B 1 145 ? 8.727 26.422 14.648 1 98.5 145 ASP B C 1
ATOM 4223 O O . ASP B 1 145 ? 9.336 27.281 14.008 1 98.5 145 ASP B O 1
ATOM 4227 N N . THR B 1 146 ? 7.461 26.422 14.781 1 98.25 146 THR B N 1
ATOM 4228 C CA . THR B 1 146 ? 6.621 27.531 14.359 1 98.25 146 THR B CA 1
ATOM 4229 C C . THR B 1 146 ? 6.605 28.625 15.422 1 98.25 146 THR B C 1
ATOM 4231 O O . THR B 1 146 ? 7.043 28.406 16.562 1 98.25 146 THR B O 1
ATOM 4234 N N . ASP B 1 147 ? 6.145 29.844 15.016 1 97.69 147 ASP B N 1
ATOM 4235 C CA . ASP B 1 147 ? 5.934 30.891 16.016 1 97.69 147 ASP B CA 1
ATOM 4236 C C . ASP B 1 147 ? 4.578 30.719 16.703 1 97.69 147 ASP B C 1
ATOM 4238 O O . ASP B 1 147 ? 3.908 29.703 16.531 1 97.69 147 ASP B O 1
ATOM 4242 N N . ALA B 1 148 ? 4.215 31.625 17.5 1 95.62 148 ALA B N 1
ATOM 4243 C CA . ALA B 1 148 ? 3.027 31.516 18.344 1 95.62 148 ALA B CA 1
ATOM 4244 C C . ALA B 1 148 ? 1.754 31.516 17.516 1 95.62 148 ALA B C 1
ATOM 4246 O O . ALA B 1 148 ? 0.737 30.953 17.906 1 95.62 148 ALA B O 1
ATOM 4247 N N . ASN B 1 149 ? 1.836 32.094 16.328 1 96.5 149 ASN B N 1
ATOM 4248 C CA . ASN B 1 149 ? 0.683 32.125 15.43 1 96.5 149 ASN B CA 1
ATOM 4249 C C . ASN B 1 149 ? 0.576 30.859 14.586 1 96.5 149 ASN B C 1
ATOM 4251 O O . ASN B 1 149 ? -0.415 30.672 13.883 1 96.5 149 ASN B O 1
ATOM 4255 N N . GLY B 1 150 ? 1.587 30 14.695 1 97.94 150 GLY B N 1
ATOM 4256 C CA . GLY B 1 150 ? 1.644 28.812 13.867 1 97.94 150 GLY B CA 1
ATOM 4257 C C . GLY B 1 150 ? 2.365 29.047 12.547 1 97.94 150 GLY B C 1
ATOM 4258 O O . GLY B 1 150 ? 2.424 28.141 11.703 1 97.94 150 GLY B O 1
ATOM 4259 N N . ASP B 1 151 ? 2.916 30.219 12.344 1 98.38 151 ASP B N 1
ATOM 4260 C CA . ASP B 1 151 ? 3.643 30.531 11.117 1 98.38 151 ASP B CA 1
ATOM 4261 C C . ASP B 1 151 ? 5.039 29.906 11.133 1 98.38 151 ASP B C 1
ATOM 4263 O O . ASP B 1 151 ? 5.66 29.797 12.195 1 98.38 151 ASP B O 1
ATOM 4267 N N . LEU B 1 152 ? 5.484 29.484 10.023 1 98.56 152 LEU B N 1
ATOM 4268 C CA . LEU B 1 152 ? 6.848 29 9.836 1 98.56 152 LEU B CA 1
ATOM 4269 C C . LEU B 1 152 ? 7.672 29.984 9.016 1 98.56 152 LEU B C 1
ATOM 4271 O O . LEU B 1 152 ? 7.387 30.203 7.832 1 98.56 152 LEU B O 1
ATOM 4275 N N . ASP B 1 153 ? 8.648 30.594 9.594 1 98.25 153 ASP B N 1
ATOM 4276 C CA . ASP B 1 153 ? 9.539 31.516 8.898 1 98.25 153 ASP B CA 1
ATOM 4277 C C . ASP B 1 153 ? 10.477 30.766 7.953 1 98.25 153 ASP B C 1
ATOM 4279 O O . ASP B 1 153 ? 11.32 29.984 8.391 1 98.25 153 ASP B O 1
ATOM 4283 N N . PRO B 1 154 ? 10.344 31.016 6.695 1 98.5 154 PRO B N 1
ATOM 4284 C CA . PRO B 1 154 ? 11.211 30.312 5.758 1 98.5 154 PRO B CA 1
ATOM 4285 C C . PRO B 1 154 ? 12.695 30.562 6.027 1 98.5 154 PRO B C 1
ATOM 4287 O O . PRO B 1 154 ? 13.531 29.688 5.793 1 98.5 154 PRO B O 1
ATOM 4290 N N . GLN B 1 155 ? 13.016 31.734 6.531 1 98.38 155 GLN B N 1
ATOM 4291 C CA . GLN B 1 155 ? 14.414 32.031 6.82 1 98.38 155 GLN B CA 1
ATOM 4292 C C . GLN B 1 155 ? 14.945 31.141 7.945 1 98.38 155 GLN B C 1
ATOM 4294 O O . GLN B 1 155 ? 16.125 30.766 7.949 1 98.38 155 GLN B O 1
ATOM 4299 N N . LYS B 1 156 ? 14.133 30.844 8.922 1 98.5 156 LYS B N 1
ATOM 4300 C CA . LYS B 1 156 ? 14.547 29.938 9.992 1 98.5 156 LYS B CA 1
ATOM 4301 C C . LYS B 1 156 ? 14.898 28.562 9.445 1 98.5 156 LYS B C 1
ATOM 4303 O O . LYS B 1 156 ? 15.82 27.906 9.938 1 98.5 156 LYS B O 1
ATOM 4308 N N . MET B 1 157 ? 14.164 28.094 8.477 1 98.62 157 MET B N 1
ATOM 4309 C CA . MET B 1 157 ? 14.469 26.828 7.82 1 98.62 157 MET B CA 1
ATOM 4310 C C . MET B 1 157 ? 15.828 26.875 7.129 1 98.62 157 MET B C 1
ATOM 4312 O O . MET B 1 157 ? 16.625 25.938 7.227 1 98.62 157 MET B O 1
ATOM 4316 N N . LEU B 1 158 ? 16.062 27.969 6.406 1 98.81 158 LEU B N 1
ATOM 4317 C CA . LEU B 1 158 ? 17.297 28.141 5.652 1 98.81 158 LEU B CA 1
ATOM 4318 C C . LEU B 1 158 ? 18.484 28.312 6.59 1 98.81 158 LEU B C 1
ATOM 4320 O O . LEU B 1 158 ? 19.578 27.844 6.305 1 98.81 158 LEU B O 1
ATOM 4324 N N . ASP B 1 159 ? 18.234 29.016 7.766 1 98.75 159 ASP B N 1
ATOM 4325 C CA . ASP B 1 159 ? 19.281 29.25 8.742 1 98.75 159 ASP B CA 1
ATOM 4326 C C . ASP B 1 159 ? 19.719 27.953 9.414 1 98.75 159 ASP B C 1
ATOM 4328 O O . ASP B 1 159 ? 20.828 27.859 9.953 1 98.75 159 ASP B O 1
ATOM 4332 N N . ALA B 1 160 ? 18.891 26.953 9.352 1 98.81 160 ALA B N 1
ATOM 4333 C CA . ALA B 1 160 ? 19.188 25.672 9.992 1 98.81 160 ALA B CA 1
ATOM 4334 C C . ALA B 1 160 ? 20.125 24.828 9.125 1 98.81 160 ALA B C 1
ATOM 4336 O O . ALA B 1 160 ? 20.688 23.844 9.594 1 98.81 160 ALA B O 1
ATOM 4337 N N . ILE B 1 161 ? 20.375 25.234 7.871 1 98.81 161 ILE B N 1
ATOM 4338 C CA . ILE B 1 161 ? 21.219 24.484 6.945 1 98.81 161 ILE B CA 1
ATOM 4339 C C . ILE B 1 161 ? 22.672 24.547 7.395 1 98.81 161 ILE B C 1
ATOM 4341 O O . ILE B 1 161 ? 23.172 25.625 7.734 1 98.81 161 ILE B O 1
ATOM 4345 N N . THR B 1 162 ? 23.328 23.469 7.43 1 98.69 162 THR B N 1
ATOM 4346 C CA . THR B 1 162 ? 24.766 23.328 7.609 1 98.69 162 THR B CA 1
ATOM 4347 C C . THR B 1 162 ? 25.391 22.609 6.418 1 98.69 162 THR B C 1
ATOM 4349 O O . THR B 1 162 ? 24.688 22.156 5.516 1 98.69 162 THR B O 1
ATOM 4352 N N . PRO B 1 163 ? 26.719 22.484 6.391 1 98.25 163 PRO B N 1
ATOM 4353 C CA . PRO B 1 163 ? 27.344 21.734 5.301 1 98.25 163 PRO B CA 1
ATOM 4354 C C . PRO B 1 163 ? 26.953 20.266 5.277 1 98.25 163 PRO B C 1
ATOM 4356 O O . PRO B 1 163 ? 27.172 19.578 4.281 1 98.25 163 PRO B O 1
ATOM 4359 N N . ARG B 1 164 ? 26.312 19.797 6.363 1 98.5 164 ARG B N 1
ATOM 4360 C CA . ARG B 1 164 ? 25.922 18.391 6.469 1 98.5 164 ARG B CA 1
ATOM 4361 C C . ARG B 1 164 ? 24.469 18.188 6.039 1 98.5 164 ARG B C 1
ATOM 4363 O O . ARG B 1 164 ? 24.016 17.047 5.895 1 98.5 164 ARG B O 1
ATOM 4370 N N . THR B 1 165 ? 23.75 19.219 5.82 1 98.88 165 THR B N 1
ATOM 4371 C CA . THR B 1 165 ? 22.344 19.125 5.465 1 98.88 165 THR B CA 1
ATOM 4372 C C . THR B 1 165 ? 22.172 18.594 4.043 1 98.88 165 THR B C 1
ATOM 4374 O O . THR B 1 165 ? 22.781 19.125 3.105 1 98.88 165 THR B O 1
ATOM 4377 N N . LYS B 1 166 ? 21.344 17.562 3.877 1 98.88 166 LYS B N 1
ATOM 4378 C CA . LYS B 1 166 ? 21.141 16.969 2.557 1 98.88 166 LYS B CA 1
ATOM 4379 C C . LYS B 1 166 ? 19.703 17.156 2.082 1 98.88 166 LYS B C 1
ATOM 4381 O O . LYS B 1 166 ? 19.422 17.094 0.881 1 98.88 166 LYS B O 1
ATOM 4386 N N . LEU B 1 167 ? 18.781 17.375 3.002 1 98.94 167 LEU B N 1
ATOM 4387 C CA . LEU B 1 167 ? 17.359 17.406 2.658 1 98.94 167 LEU B CA 1
ATOM 4388 C C . LEU B 1 167 ? 16.594 18.328 3.605 1 98.94 167 LEU B C 1
ATOM 4390 O O . LEU B 1 167 ? 16.812 18.312 4.816 1 98.94 167 LEU B O 1
ATOM 4394 N N . ILE B 1 168 ? 15.758 19.172 3.086 1 98.94 168 ILE B N 1
ATOM 4395 C CA . ILE B 1 168 ? 14.664 19.797 3.814 1 98.94 168 ILE B CA 1
ATOM 4396 C C . ILE B 1 168 ? 13.344 19.125 3.434 1 98.94 168 ILE B C 1
ATOM 4398 O O . ILE B 1 168 ? 12.969 19.109 2.258 1 98.94 168 ILE B O 1
ATOM 4402 N N . ALA B 1 169 ? 12.672 18.469 4.348 1 98.94 169 ALA B N 1
ATOM 4403 C CA . ALA B 1 169 ? 11.352 17.875 4.16 1 98.94 169 ALA B CA 1
ATOM 4404 C C . ALA B 1 169 ? 10.289 18.625 4.957 1 98.94 169 ALA B C 1
ATOM 4406 O O . ALA B 1 169 ? 10.32 18.641 6.191 1 98.94 169 ALA B O 1
ATOM 4407 N N . VAL B 1 170 ? 9.328 19.297 4.266 1 98.94 170 VAL B N 1
ATOM 4408 C CA . VAL B 1 170 ? 8.406 20.203 4.965 1 98.94 170 VAL B CA 1
ATOM 4409 C C . VAL B 1 170 ? 7.039 20.156 4.289 1 98.94 170 VAL B C 1
ATOM 4411 O O . VAL B 1 170 ? 6.938 19.891 3.088 1 98.94 170 VAL B O 1
ATOM 4414 N N . THR B 1 171 ? 6.02 20.297 5.055 1 98.88 171 THR B N 1
ATOM 4415 C CA . THR B 1 171 ? 4.66 20.344 4.527 1 98.88 171 THR B CA 1
ATOM 4416 C C . THR B 1 171 ? 4.406 21.672 3.807 1 98.88 171 THR B C 1
ATOM 4418 O O . THR B 1 171 ? 4.91 22.719 4.223 1 98.88 171 THR B O 1
ATOM 4421 N N . HIS B 1 172 ? 3.635 21.625 2.711 1 98.94 172 HIS B N 1
ATOM 4422 C CA . HIS B 1 172 ? 3.201 22.844 2.029 1 98.94 172 HIS B CA 1
ATOM 4423 C C . HIS B 1 172 ? 2.049 23.516 2.771 1 98.94 172 HIS B C 1
ATOM 4425 O O . HIS B 1 172 ? 1.9 24.734 2.727 1 98.94 172 HIS B O 1
ATOM 4431 N N . LEU B 1 173 ? 1.24 22.734 3.436 1 98.88 173 LEU B N 1
ATOM 4432 C CA . LEU B 1 173 ? 0.078 23.188 4.195 1 98.88 173 LEU B CA 1
ATOM 4433 C C . LEU B 1 173 ? -0.17 22.297 5.398 1 98.88 173 LEU B C 1
ATOM 4435 O O . LEU B 1 173 ? -0.352 21.078 5.246 1 98.88 173 LEU B O 1
ATOM 4439 N N . SER B 1 174 ? -0.092 22.844 6.633 1 98.88 174 SER B N 1
ATOM 4440 C CA . SER B 1 174 ? -0.284 22.078 7.859 1 98.88 174 SER B CA 1
ATOM 4441 C C . SER B 1 174 ? -1.703 21.531 7.949 1 98.88 174 SER B C 1
ATOM 4443 O O . SER B 1 174 ? -2.674 22.281 7.793 1 98.88 174 SER B O 1
ATOM 4445 N N . ASN B 1 175 ? -1.799 20.234 8.258 1 98.62 175 ASN B N 1
ATOM 4446 C CA . ASN B 1 175 ? -3.113 19.609 8.383 1 98.62 175 ASN B CA 1
ATOM 4447 C C . ASN B 1 175 ? -3.76 19.922 9.727 1 98.62 175 ASN B C 1
ATOM 4449 O O . ASN B 1 175 ? -4.914 19.562 9.961 1 98.62 175 ASN B O 1
ATOM 4453 N N . VAL B 1 176 ? -3.07 20.609 10.578 1 98.69 176 VAL B N 1
ATOM 4454 C CA . VAL B 1 176 ? -3.596 20.922 11.906 1 98.69 176 VAL B CA 1
ATOM 4455 C C . VAL B 1 176 ? -3.785 22.422 12.055 1 98.69 176 VAL B C 1
ATOM 4457 O O . VAL B 1 176 ? -4.867 22.891 12.422 1 98.69 176 VAL B O 1
ATOM 4460 N N . LEU B 1 177 ? -2.729 23.188 11.664 1 98.81 177 LEU B N 1
ATOM 4461 C CA . LEU B 1 177 ? -2.719 24.641 11.906 1 98.81 177 LEU B CA 1
ATOM 4462 C C . LEU B 1 177 ? -3.355 25.375 10.734 1 98.81 177 LEU B C 1
ATOM 4464 O O . LEU B 1 177 ? -3.732 26.547 10.875 1 98.81 177 LEU B O 1
ATOM 4468 N N . GLY B 1 178 ? -3.457 24.734 9.586 1 98.75 178 GLY B N 1
ATOM 4469 C CA . GLY B 1 178 ? -3.938 25.391 8.383 1 98.75 178 GLY B CA 1
ATOM 4470 C C . GLY B 1 178 ? -2.912 26.328 7.773 1 98.75 178 GLY B C 1
ATOM 4471 O O . GLY B 1 178 ? -3.148 26.906 6.707 1 98.75 178 GLY B O 1
ATOM 4472 N N . THR B 1 179 ? -1.742 26.422 8.359 1 98.75 179 THR B N 1
ATOM 4473 C CA . THR B 1 179 ? -0.686 27.328 7.914 1 98.75 179 THR B CA 1
ATOM 4474 C C . THR B 1 179 ? -0.196 26.938 6.52 1 98.75 179 THR B C 1
ATOM 4476 O O . THR B 1 179 ? 0.112 25.781 6.262 1 98.75 179 THR B O 1
ATOM 4479 N N . VAL B 1 180 ? -0.207 27.875 5.645 1 98.75 180 VAL B N 1
ATOM 4480 C CA . VAL B 1 180 ? 0.422 27.703 4.34 1 98.75 180 VAL B CA 1
ATOM 4481 C C . VAL B 1 180 ? 1.894 28.109 4.418 1 98.75 180 VAL B C 1
ATOM 4483 O O . VAL B 1 180 ? 2.215 29.25 4.734 1 98.75 180 VAL B O 1
ATOM 4486 N N . VAL B 1 181 ? 2.756 27.219 4.098 1 98.81 181 VAL B N 1
ATOM 4487 C CA . VAL B 1 181 ? 4.191 27.453 4.219 1 98.81 181 VAL B CA 1
ATOM 4488 C C . VAL B 1 181 ? 4.73 28.047 2.916 1 98.81 181 VAL B C 1
ATOM 4490 O O . VAL B 1 181 ? 4.336 27.625 1.826 1 98.81 181 VAL B O 1
ATOM 4493 N N . ASP B 1 182 ? 5.602 29.078 3.002 1 98.75 182 ASP B N 1
ATOM 4494 C CA . ASP B 1 182 ? 6.281 29.625 1.839 1 98.75 182 ASP B CA 1
ATOM 4495 C C . ASP B 1 182 ? 7.363 28.688 1.327 1 98.75 182 ASP B C 1
ATOM 4497 O O . ASP B 1 182 ? 8.555 28.969 1.436 1 98.75 182 ASP B O 1
ATOM 4501 N N . VAL B 1 183 ? 6.973 27.641 0.655 1 98.88 183 VAL B N 1
ATOM 4502 C CA . VAL B 1 183 ? 7.883 26.578 0.248 1 98.88 183 VAL B CA 1
ATOM 4503 C C . VAL B 1 183 ? 8.719 27.031 -0.946 1 98.88 183 VAL B C 1
ATOM 4505 O O . VAL B 1 183 ? 9.836 26.547 -1.152 1 98.88 183 VAL B O 1
ATOM 4508 N N . LYS B 1 184 ? 8.18 27.969 -1.775 1 98.81 184 LYS B N 1
ATOM 4509 C CA . LYS B 1 184 ? 8.953 28.5 -2.896 1 98.81 184 LYS B CA 1
ATOM 4510 C C . LYS B 1 184 ? 10.266 29.109 -2.418 1 98.81 184 LYS B C 1
ATOM 4512 O O . LYS B 1 184 ? 11.336 28.812 -2.951 1 98.81 184 LYS B O 1
ATOM 4517 N N . THR B 1 185 ? 10.156 29.984 -1.366 1 98.88 185 THR B N 1
ATOM 4518 C CA . THR B 1 185 ? 11.344 30.609 -0.792 1 98.88 185 THR B CA 1
ATOM 4519 C C . THR B 1 185 ? 12.289 29.547 -0.234 1 98.88 185 THR B C 1
ATOM 4521 O O . THR B 1 185 ? 13.5 29.609 -0.456 1 98.88 185 THR B O 1
ATOM 4524 N N . ILE B 1 186 ? 11.773 28.547 0.447 1 98.94 186 ILE B N 1
ATOM 4525 C CA . ILE B 1 186 ? 12.578 27.484 1.041 1 98.94 186 ILE B CA 1
ATOM 4526 C C . ILE B 1 186 ? 13.297 26.703 -0.058 1 98.94 186 ILE B C 1
ATOM 4528 O O . ILE B 1 186 ? 14.5 26.453 0.037 1 98.94 186 ILE B O 1
ATOM 4532 N N . CYS B 1 187 ? 12.57 26.328 -1.132 1 98.88 187 CYS B N 1
ATOM 4533 C CA . CYS B 1 187 ? 13.133 25.516 -2.201 1 98.88 187 CYS B CA 1
ATOM 4534 C C . CYS B 1 187 ? 14.242 26.25 -2.934 1 98.88 187 CYS B C 1
ATOM 4536 O O . CYS B 1 187 ? 15.297 25.688 -3.219 1 98.88 187 CYS B O 1
ATOM 4538 N N . HIS B 1 188 ? 14.031 27.516 -3.273 1 98.69 188 HIS B N 1
ATOM 4539 C CA . HIS B 1 188 ? 15.047 28.297 -3.969 1 98.69 188 HIS B CA 1
ATOM 4540 C C . HIS B 1 188 ? 16.281 28.5 -3.096 1 98.69 188 HIS B C 1
ATOM 4542 O O . HIS B 1 188 ? 17.406 28.359 -3.57 1 98.69 188 HIS B O 1
ATOM 4548 N N . GLY B 1 189 ? 16.078 28.859 -1.82 1 98.75 189 GLY B N 1
ATOM 4549 C CA . GLY B 1 189 ? 17.188 29 -0.901 1 98.75 189 GLY B CA 1
ATOM 4550 C C . GLY B 1 189 ? 17.969 27.719 -0.697 1 98.75 189 GLY B C 1
ATOM 4551 O O . GLY B 1 189 ? 19.203 27.734 -0.6 1 98.75 189 GLY B O 1
ATOM 4552 N N . ALA B 1 190 ? 17.297 26.594 -0.562 1 98.81 190 ALA B N 1
ATOM 4553 C CA . ALA B 1 190 ? 17.922 25.297 -0.388 1 98.81 190 ALA B CA 1
ATOM 4554 C C . ALA B 1 190 ? 18.766 24.922 -1.606 1 98.81 190 ALA B C 1
ATOM 4556 O O . ALA B 1 190 ? 19.891 24.438 -1.467 1 98.81 190 ALA B O 1
ATOM 4557 N N . ARG B 1 191 ? 18.203 25.141 -2.785 1 97.88 191 ARG B N 1
ATOM 4558 C CA . ARG B 1 191 ? 18.891 24.812 -4.031 1 97.88 191 ARG B CA 1
ATOM 4559 C C . ARG B 1 191 ? 20.219 25.562 -4.133 1 97.88 191 ARG B C 1
ATOM 4561 O O . ARG B 1 191 ? 21.219 25 -4.57 1 97.88 191 ARG B O 1
ATOM 4568 N N . GLU B 1 192 ? 20.234 26.828 -3.785 1 97.69 192 GLU B N 1
ATOM 4569 C CA . GLU B 1 192 ? 21.438 27.656 -3.824 1 97.69 192 GLU B CA 1
ATOM 4570 C C . GLU B 1 192 ? 22.547 27.062 -2.939 1 97.69 192 GLU B C 1
ATOM 4572 O O . GLU B 1 192 ? 23.734 27.312 -3.172 1 97.69 192 GLU B O 1
ATOM 4577 N N . ARG B 1 193 ? 22.172 26.297 -2.037 1 97.81 193 ARG B N 1
ATOM 4578 C CA . ARG B 1 193 ? 23.125 25.719 -1.078 1 97.81 193 ARG B CA 1
ATOM 4579 C C . ARG B 1 193 ? 23.344 24.234 -1.338 1 97.81 193 ARG B C 1
ATOM 4581 O O . ARG B 1 193 ? 23.969 23.547 -0.533 1 97.81 193 ARG B O 1
ATOM 4588 N N . GLY B 1 194 ? 22.719 23.688 -2.377 1 97.69 194 GLY B N 1
ATOM 4589 C CA . GLY B 1 194 ? 22.906 22.312 -2.783 1 97.69 194 GLY B CA 1
ATOM 4590 C C . GLY B 1 194 ? 22.094 21.328 -1.959 1 97.69 194 GLY B C 1
ATOM 4591 O O . GLY B 1 194 ? 22.453 20.156 -1.849 1 97.69 194 GLY B O 1
ATOM 4592 N N . VAL B 1 195 ? 21.016 21.734 -1.307 1 98.81 195 VAL B N 1
ATOM 4593 C CA . VAL B 1 195 ? 20.188 20.906 -0.444 1 98.81 195 VAL B CA 1
ATOM 4594 C C . VAL B 1 195 ? 18.906 20.531 -1.173 1 98.81 195 VAL B C 1
ATOM 4596 O O . VAL B 1 195 ? 18.25 21.391 -1.77 1 98.81 195 VAL B O 1
ATOM 4599 N N . ALA B 1 196 ? 18.516 19.25 -1.243 1 98.88 196 ALA B N 1
ATOM 4600 C CA . ALA B 1 196 ? 17.266 18.781 -1.858 1 98.88 196 ALA B CA 1
ATOM 4601 C C . ALA B 1 196 ? 16.062 19.172 -1.01 1 98.88 196 ALA B C 1
ATOM 4603 O O . ALA B 1 196 ? 16.188 19.438 0.187 1 98.88 196 ALA B O 1
ATOM 4604 N N . THR B 1 197 ? 14.883 19.219 -1.638 1 98.94 197 THR B N 1
ATOM 4605 C CA . THR B 1 197 ? 13.664 19.562 -0.918 1 98.94 197 THR B CA 1
ATOM 4606 C C . THR B 1 197 ? 12.547 18.578 -1.24 1 98.94 197 THR B C 1
ATOM 4608 O O . THR B 1 197 ? 12.352 18.219 -2.4 1 98.94 197 THR B O 1
ATOM 4611 N N . LEU B 1 198 ? 11.914 18.031 -0.219 1 98.94 198 LEU B N 1
ATOM 4612 C CA . LEU B 1 198 ? 10.648 17.312 -0.32 1 98.94 198 LEU B CA 1
ATOM 4613 C C . LEU B 1 198 ? 9.508 18.141 0.284 1 98.94 198 LEU B C 1
ATOM 4615 O O . LEU B 1 198 ? 9.539 18.469 1.472 1 98.94 198 LEU B O 1
ATOM 4619 N N . ILE B 1 199 ? 8.547 18.484 -0.565 1 99 199 ILE B N 1
ATOM 4620 C CA . ILE B 1 199 ? 7.398 19.281 -0.143 1 99 199 ILE B CA 1
ATOM 4621 C C . ILE B 1 199 ? 6.145 18.406 -0.117 1 99 199 ILE B C 1
ATOM 4623 O O . ILE B 1 199 ? 5.664 17.969 -1.165 1 99 199 ILE B O 1
ATOM 4627 N N . ASP B 1 200 ? 5.656 18.141 1.118 1 98.94 200 ASP B N 1
ATOM 4628 C CA . ASP B 1 200 ? 4.434 17.359 1.255 1 98.94 200 ASP B CA 1
ATOM 4629 C C . ASP B 1 200 ? 3.219 18.141 0.775 1 98.94 200 ASP B C 1
ATOM 4631 O O . ASP B 1 200 ? 2.768 19.078 1.452 1 98.94 200 ASP B O 1
ATOM 4635 N N . GLY B 1 201 ? 2.641 17.688 -0.36 1 98.94 201 GLY B N 1
ATOM 4636 C CA . GLY B 1 201 ? 1.559 18.422 -0.999 1 98.94 201 GLY B CA 1
ATOM 4637 C C . GLY B 1 201 ? 0.186 17.875 -0.663 1 98.94 201 GLY B C 1
ATOM 4638 O O . GLY B 1 201 ? -0.808 18.25 -1.291 1 98.94 201 GLY B O 1
ATOM 4639 N N . SER B 1 202 ? 0.04 17.031 0.371 1 98.81 202 SER B N 1
ATOM 4640 C CA . SER B 1 202 ? -1.169 16.266 0.661 1 98.81 202 SER B CA 1
ATOM 4641 C C . SER B 1 202 ? -2.357 17.188 0.915 1 98.81 202 SER B C 1
ATOM 4643 O O . SER B 1 202 ? -3.49 16.859 0.551 1 98.81 202 SER B O 1
ATOM 4645 N N . GLN B 1 203 ? -2.094 18.328 1.558 1 98.88 203 GLN B N 1
ATOM 4646 C CA . GLN B 1 203 ? -3.188 19.25 1.864 1 98.88 203 GLN B CA 1
ATOM 4647 C C . GLN B 1 203 ? -3.223 20.406 0.877 1 98.88 203 GLN B C 1
ATOM 4649 O O . GLN B 1 203 ? -4.289 20.781 0.38 1 98.88 203 GLN B O 1
ATOM 4654 N N . ALA B 1 204 ? -2.057 20.938 0.538 1 98.88 204 ALA B N 1
ATOM 4655 C CA . ALA B 1 204 ? -1.989 22.156 -0.281 1 98.88 204 ALA B CA 1
ATOM 4656 C C . ALA B 1 204 ? -2.631 21.922 -1.647 1 98.88 204 ALA B C 1
ATOM 4658 O O . ALA B 1 204 ? -3.357 22.781 -2.15 1 98.88 204 ALA B O 1
ATOM 4659 N N . ALA B 1 205 ? -2.389 20.75 -2.238 1 98.88 205 ALA B N 1
ATOM 4660 C CA . ALA B 1 205 ? -2.881 20.469 -3.584 1 98.88 205 ALA B CA 1
ATOM 4661 C C . ALA B 1 205 ? -4.406 20.438 -3.615 1 98.88 205 ALA B C 1
ATOM 4663 O O . ALA B 1 205 ? -5.012 20.609 -4.676 1 98.88 205 ALA B O 1
ATOM 4664 N N . VAL B 1 206 ? -5.023 20.234 -2.473 1 98.88 206 VAL B N 1
ATOM 4665 C CA . VAL B 1 206 ? -6.477 20.156 -2.375 1 98.88 206 VAL B CA 1
ATOM 4666 C C . VAL B 1 206 ? -7.066 21.562 -2.393 1 98.88 206 VAL B C 1
ATOM 4668 O O . VAL B 1 206 ? -8.141 21.781 -2.959 1 98.88 206 VAL B O 1
ATOM 4671 N N . HIS B 1 207 ? -6.34 22.547 -1.839 1 98.75 207 HIS B N 1
ATOM 4672 C CA . HIS B 1 207 ? -6.98 23.781 -1.407 1 98.75 207 HIS B CA 1
ATOM 4673 C C . HIS B 1 207 ? -6.527 24.969 -2.26 1 98.75 207 HIS B C 1
ATOM 4675 O O . HIS B 1 207 ? -7.109 26.047 -2.184 1 98.75 207 HIS B O 1
ATOM 4681 N N . MET B 1 208 ? -5.469 24.75 -3.084 1 98.31 208 MET B N 1
ATOM 4682 C CA . MET B 1 208 ? -4.945 25.875 -3.855 1 98.31 208 MET B CA 1
ATOM 4683 C C . MET B 1 208 ? -4.227 25.391 -5.109 1 98.31 208 MET B C 1
ATOM 4685 O O . MET B 1 208 ? -3.859 24.219 -5.203 1 98.31 208 MET B O 1
ATOM 4689 N N . PRO B 1 209 ? -4.047 26.25 -6.121 1 98.38 209 PRO B N 1
ATOM 4690 C CA . PRO B 1 209 ? -3.225 25.875 -7.27 1 98.38 209 PRO B CA 1
ATOM 4691 C C . PRO B 1 209 ? -1.77 25.609 -6.895 1 98.38 209 PRO B C 1
ATOM 4693 O O . PRO B 1 209 ? -1.207 26.312 -6.055 1 98.38 209 PRO B O 1
ATOM 4696 N N . VAL B 1 210 ? -1.174 24.625 -7.488 1 98.69 210 VAL B N 1
ATOM 4697 C CA . VAL B 1 210 ? 0.223 24.266 -7.273 1 98.69 210 VAL B CA 1
ATOM 4698 C C . VAL B 1 210 ? 0.964 24.25 -8.609 1 98.69 210 VAL B C 1
ATOM 4700 O O . VAL B 1 210 ? 0.427 23.781 -9.617 1 98.69 210 VAL B O 1
ATOM 4703 N N . ASN B 1 211 ? 2.111 24.812 -8.664 1 98.81 211 ASN B N 1
ATOM 4704 C CA . ASN B 1 211 ? 3.049 24.719 -9.781 1 98.81 211 ASN B CA 1
ATOM 4705 C C . ASN B 1 211 ? 4.445 24.328 -9.312 1 98.81 211 ASN B C 1
ATOM 4707 O O . ASN B 1 211 ? 5.211 25.172 -8.852 1 98.81 211 ASN B O 1
ATOM 4711 N N . VAL B 1 212 ? 4.754 23.047 -9.508 1 98.81 212 VAL B N 1
ATOM 4712 C CA . VAL B 1 212 ? 5.984 22.516 -8.945 1 98.81 212 VAL B CA 1
ATOM 4713 C C . VAL B 1 212 ? 7.195 23.125 -9.641 1 98.81 212 VAL B C 1
ATOM 4715 O O . VAL B 1 212 ? 8.266 23.266 -9.047 1 98.81 212 VAL B O 1
ATOM 4718 N N . GLU B 1 213 ? 7.035 23.547 -10.898 1 97.88 213 GLU B N 1
ATOM 4719 C CA . GLU B 1 213 ? 8.125 24.219 -11.594 1 97.88 213 GLU B CA 1
ATOM 4720 C C . GLU B 1 213 ? 8.43 25.578 -10.961 1 97.88 213 GLU B C 1
ATOM 4722 O O . GLU B 1 213 ? 9.594 25.969 -10.844 1 97.88 213 GLU B O 1
ATOM 4727 N N . ASP B 1 214 ? 7.344 26.312 -10.609 1 98.38 214 ASP B N 1
ATOM 4728 C CA . ASP B 1 214 ? 7.5 27.594 -9.945 1 98.38 214 ASP B CA 1
ATOM 4729 C C . ASP B 1 214 ? 8.055 27.422 -8.531 1 98.38 214 ASP B C 1
ATOM 4731 O O . ASP B 1 214 ? 8.891 28.219 -8.094 1 98.38 214 ASP B O 1
ATOM 4735 N N . ILE B 1 215 ? 7.598 26.391 -7.801 1 98.75 215 ILE B N 1
ATOM 4736 C CA . ILE B 1 215 ? 8.047 26.094 -6.445 1 98.75 215 ILE B CA 1
ATOM 4737 C C . ILE B 1 215 ? 9.516 25.703 -6.465 1 98.75 215 ILE B C 1
ATOM 4739 O O . ILE B 1 215 ? 10.281 26.078 -5.574 1 98.75 215 ILE B O 1
ATOM 4743 N N . GLY B 1 216 ? 9.875 24.938 -7.453 1 98.5 216 GLY B N 1
ATOM 4744 C CA . GLY B 1 216 ? 11.258 24.516 -7.617 1 98.5 216 GLY B CA 1
ATOM 4745 C C . GLY B 1 216 ? 11.648 23.391 -6.68 1 98.5 216 GLY B C 1
ATOM 4746 O O . GLY B 1 216 ? 12.82 23.25 -6.312 1 98.5 216 GLY B O 1
ATOM 4747 N N . CYS B 1 217 ? 10.758 22.578 -6.23 1 98.81 217 CYS B N 1
ATOM 4748 C CA . CYS B 1 217 ? 11.031 21.469 -5.316 1 98.81 217 CYS B CA 1
ATOM 4749 C C . CYS B 1 217 ? 11.625 20.281 -6.062 1 98.81 217 CYS B C 1
ATOM 4751 O O . CYS B 1 217 ? 11.547 20.219 -7.293 1 98.81 217 CYS B O 1
ATOM 4753 N N . ASP B 1 218 ? 12.273 19.375 -5.336 1 98.88 218 ASP B N 1
ATOM 4754 C CA . ASP B 1 218 ? 12.797 18.141 -5.91 1 98.88 218 ASP B CA 1
ATOM 4755 C C . ASP B 1 218 ? 11.742 17.031 -5.898 1 98.88 218 ASP B C 1
ATOM 4757 O O . ASP B 1 218 ? 11.711 16.203 -6.797 1 98.88 218 ASP B O 1
ATOM 4761 N N . PHE B 1 219 ? 10.984 17 -4.84 1 98.94 219 PHE B N 1
ATOM 4762 C CA . PHE B 1 219 ? 9.93 16 -4.656 1 98.94 219 PHE B CA 1
ATOM 4763 C C . PHE B 1 219 ? 8.641 16.672 -4.188 1 98.94 219 PHE B C 1
ATOM 4765 O O . PHE B 1 219 ? 8.664 17.531 -3.312 1 98.94 219 PHE B O 1
ATOM 4772 N N . TYR B 1 220 ? 7.457 16.266 -4.77 1 98.94 220 TYR B N 1
ATOM 4773 C CA . TYR B 1 220 ? 6.152 16.766 -4.355 1 98.94 220 TYR B CA 1
ATOM 4774 C C . TYR B 1 220 ? 5.094 15.68 -4.418 1 98.94 220 TYR B C 1
ATOM 4776 O O . TYR B 1 220 ? 4.43 15.508 -5.441 1 98.94 220 TYR B O 1
ATOM 4784 N N . PRO B 1 221 ? 4.871 14.953 -3.328 1 98.94 221 PRO B N 1
ATOM 4785 C CA . PRO B 1 221 ? 3.863 13.891 -3.295 1 98.94 221 PRO B CA 1
ATOM 4786 C C . PRO B 1 221 ? 2.453 14.422 -3.057 1 98.94 221 PRO B C 1
ATOM 4788 O O . PRO B 1 221 ? 2.277 15.422 -2.359 1 98.94 221 PRO B O 1
ATOM 4791 N N . ILE B 1 222 ? 1.444 13.758 -3.67 1 98.94 222 ILE B N 1
ATOM 4792 C CA . ILE B 1 222 ? 0.028 14.039 -3.461 1 98.94 222 ILE B CA 1
ATOM 4793 C C . ILE B 1 222 ? -0.736 12.727 -3.281 1 98.94 222 ILE B C 1
ATOM 4795 O O . ILE B 1 222 ? -0.237 11.656 -3.635 1 98.94 222 ILE B O 1
ATOM 4799 N N . THR B 1 223 ? -1.934 12.766 -2.686 1 98.81 223 THR B N 1
ATOM 4800 C CA . THR B 1 223 ? -2.721 11.562 -2.41 1 98.81 223 THR B CA 1
ATOM 4801 C C . THR B 1 223 ? -4.164 11.75 -2.867 1 98.81 223 THR B C 1
ATOM 4803 O O . THR B 1 223 ? -4.762 12.805 -2.645 1 98.81 223 THR B O 1
ATOM 4806 N N . GLY B 1 224 ? -4.688 10.758 -3.51 1 98.88 224 GLY B N 1
ATOM 4807 C CA . GLY B 1 224 ? -5.98 10.82 -4.172 1 98.88 224 GLY B CA 1
ATOM 4808 C C . GLY B 1 224 ? -7.145 10.922 -3.203 1 98.88 224 GLY B C 1
ATOM 4809 O O . GLY B 1 224 ? -8.117 11.625 -3.467 1 98.88 224 GLY B O 1
ATOM 4810 N N . HIS B 1 225 ? -7.066 10.258 -2.023 1 98.69 225 HIS B N 1
ATOM 4811 C CA . HIS B 1 225 ? -8.227 10.156 -1.145 1 98.69 225 HIS B CA 1
ATOM 4812 C C . HIS B 1 225 ? -8.57 11.508 -0.525 1 98.69 225 HIS B C 1
ATOM 4814 O O . HIS B 1 225 ? -9.68 11.703 -0.025 1 98.69 225 HIS B O 1
ATOM 4820 N N . LYS B 1 226 ? -7.625 12.5 -0.563 1 98.88 226 LYS B N 1
ATOM 4821 C CA . LYS B 1 226 ? -7.914 13.859 -0.115 1 98.88 226 LYS B CA 1
ATOM 4822 C C . LYS B 1 226 ? -8.281 14.758 -1.292 1 98.88 226 LYS B C 1
ATOM 4824 O O . LYS B 1 226 ? -8.844 15.836 -1.104 1 98.88 226 LYS B O 1
ATOM 4829 N N . LEU B 1 227 ? -7.93 14.32 -2.488 1 98.94 227 LEU B N 1
ATOM 4830 C CA . LEU B 1 227 ? -8.188 15.039 -3.729 1 98.94 227 LEU B CA 1
ATOM 4831 C C . LEU B 1 227 ? -9.477 14.547 -4.387 1 98.94 227 LEU B C 1
ATOM 4833 O O . LEU B 1 227 ? -9.547 14.445 -5.613 1 98.94 227 LEU B O 1
ATOM 4837 N N . TYR B 1 228 ? -10.383 14.109 -3.588 1 98.94 228 TYR B N 1
ATOM 4838 C CA . TYR B 1 228 ? -11.727 13.703 -3.982 1 98.94 228 TYR B CA 1
ATOM 4839 C C . TYR B 1 228 ? -11.688 12.469 -4.867 1 98.94 228 TYR B C 1
ATOM 4841 O O . TYR B 1 228 ? -12.664 12.148 -5.547 1 98.94 228 TYR B O 1
ATOM 4849 N N . GLY B 1 229 ? -10.547 11.797 -4.984 1 98.88 229 GLY B N 1
ATOM 4850 C CA . GLY B 1 229 ? -10.398 10.523 -5.672 1 98.88 229 GLY B CA 1
ATOM 4851 C C . GLY B 1 229 ? -10.461 9.336 -4.734 1 98.88 229 GLY B C 1
ATOM 4852 O O . GLY B 1 229 ? -10.719 9.484 -3.541 1 98.88 229 GLY B O 1
ATOM 4853 N N . PRO B 1 230 ? -10.227 8.188 -5.281 1 98.69 230 PRO B N 1
ATOM 4854 C CA . PRO B 1 230 ? -10.336 6.953 -4.492 1 98.69 230 PRO B CA 1
ATOM 4855 C C . PRO B 1 230 ? -9.195 6.793 -3.49 1 98.69 230 PRO B C 1
ATOM 4857 O O . PRO B 1 230 ? -8.102 7.324 -3.703 1 98.69 230 PRO B O 1
ATOM 4860 N N . SER B 1 231 ? -9.477 6.062 -2.367 1 97.81 231 SER B N 1
ATOM 4861 C CA . SER B 1 231 ? -8.391 5.594 -1.519 1 97.81 231 SER B CA 1
ATOM 4862 C C . SER B 1 231 ? -7.449 4.668 -2.287 1 97.81 231 SER B C 1
ATOM 4864 O O . SER B 1 231 ? -7.848 4.059 -3.281 1 97.81 231 SER B O 1
ATOM 4866 N N . GLY B 1 232 ? -6.184 4.633 -1.872 1 97.94 232 GLY B N 1
ATOM 4867 C CA . GLY B 1 232 ? -5.215 3.771 -2.529 1 97.94 232 GLY B CA 1
ATOM 4868 C C . GLY B 1 232 ? -4.695 4.344 -3.834 1 97.94 232 GLY B C 1
ATOM 4869 O O . GLY B 1 232 ? -4.199 3.604 -4.688 1 97.94 232 GLY B O 1
ATOM 4870 N N . SER B 1 233 ? -4.828 5.629 -4.055 1 98.62 233 SER B N 1
ATOM 4871 C CA . SER B 1 233 ? -4.316 6.297 -5.246 1 98.62 233 SER B CA 1
ATOM 4872 C C . SER B 1 233 ? -3.475 7.516 -4.875 1 98.62 233 SER B C 1
ATOM 4874 O O . SER B 1 233 ? -3.676 8.117 -3.818 1 98.62 233 SER B O 1
ATOM 4876 N N . GLY B 1 234 ? -2.518 7.867 -5.703 1 98.75 234 GLY B N 1
ATOM 4877 C CA . GLY B 1 234 ? -1.646 9.008 -5.492 1 98.75 234 GLY B CA 1
ATOM 4878 C C . GLY B 1 234 ? -0.52 9.102 -6.504 1 98.75 234 GLY B C 1
ATOM 4879 O O . GLY B 1 234 ? -0.466 8.312 -7.453 1 98.75 234 GLY B O 1
ATOM 4880 N N . ALA B 1 235 ? 0.304 10.078 -6.359 1 98.94 235 ALA B N 1
ATOM 4881 C CA . ALA B 1 235 ? 1.439 10.32 -7.246 1 98.94 235 ALA B CA 1
ATOM 4882 C C . ALA B 1 235 ? 2.504 11.172 -6.555 1 98.94 235 ALA B C 1
ATOM 4884 O O . ALA B 1 235 ? 2.25 11.75 -5.496 1 98.94 235 ALA B O 1
ATOM 4885 N N . ILE B 1 236 ? 3.654 11.227 -7.148 1 98.94 236 ILE B N 1
ATOM 4886 C CA . ILE B 1 236 ? 4.723 12.109 -6.684 1 98.94 236 ILE B CA 1
ATOM 4887 C C . ILE B 1 236 ? 5.469 12.688 -7.879 1 98.94 236 ILE B C 1
ATOM 4889 O O . ILE B 1 236 ? 5.82 11.961 -8.812 1 98.94 236 ILE B O 1
ATOM 4893 N N . TYR B 1 237 ? 5.57 14 -7.887 1 98.94 237 TYR B N 1
ATOM 4894 C CA . TYR B 1 237 ? 6.488 14.648 -8.812 1 98.94 237 TYR B CA 1
ATOM 4895 C C . TYR B 1 237 ? 7.934 14.477 -8.352 1 98.94 237 TYR B C 1
ATOM 4897 O O . TYR B 1 237 ? 8.25 14.672 -7.18 1 98.94 237 TYR B O 1
ATOM 4905 N N . VAL B 1 238 ? 8.789 14.141 -9.227 1 98.88 238 VAL B N 1
ATOM 4906 C CA . VAL B 1 238 ? 10.219 14.039 -8.969 1 98.88 238 VAL B CA 1
ATOM 4907 C C . VAL B 1 238 ? 10.992 14.828 -10.031 1 98.88 238 VAL B C 1
ATOM 4909 O O . VAL B 1 238 ? 10.844 14.57 -11.227 1 98.88 238 VAL B O 1
ATOM 4912 N N . ARG B 1 239 ? 11.805 15.727 -9.586 1 98.19 239 ARG B N 1
ATOM 4913 C CA . ARG B 1 239 ? 12.664 16.453 -10.508 1 98.19 239 ARG B CA 1
ATOM 4914 C C . ARG B 1 239 ? 13.578 15.516 -11.281 1 98.19 239 ARG B C 1
ATOM 4916 O O . ARG B 1 239 ? 14.133 14.57 -10.711 1 98.19 239 ARG B O 1
ATOM 4923 N N . PRO B 1 240 ? 13.758 15.734 -12.562 1 97.12 240 PRO B N 1
ATOM 4924 C CA . PRO B 1 240 ? 14.484 14.789 -13.414 1 97.12 240 PRO B CA 1
ATOM 4925 C C . PRO B 1 240 ? 15.883 14.477 -12.891 1 97.12 240 PRO B C 1
ATOM 4927 O O . PRO B 1 240 ? 16.297 13.312 -12.883 1 97.12 240 PRO B O 1
ATOM 4930 N N . GLU B 1 241 ? 16.594 15.461 -12.398 1 96.25 241 GLU B N 1
ATOM 4931 C CA . GLU B 1 241 ? 17.953 15.25 -11.898 1 96.25 241 GLU B CA 1
ATOM 4932 C C . GLU B 1 241 ? 17.953 14.344 -10.672 1 96.25 241 GLU B C 1
ATOM 4934 O O . GLU B 1 241 ? 18.828 13.484 -10.531 1 96.25 241 GLU B O 1
ATOM 4939 N N . ARG B 1 242 ? 17.031 14.547 -9.797 1 97.38 242 ARG B N 1
ATOM 4940 C CA . ARG B 1 242 ? 16.906 13.695 -8.617 1 97.38 242 ARG B CA 1
ATOM 4941 C C . ARG B 1 242 ? 16.5 12.281 -9 1 97.38 242 ARG B C 1
ATOM 4943 O O . ARG B 1 242 ? 17 11.305 -8.438 1 97.38 242 ARG B O 1
ATOM 4950 N N . MET B 1 243 ? 15.547 12.164 -9.922 1 97.69 243 MET B N 1
ATOM 4951 C CA . MET B 1 243 ? 15.055 10.867 -10.375 1 97.69 243 MET B CA 1
ATOM 4952 C C . MET B 1 243 ? 16.203 10.016 -10.906 1 97.69 243 MET B C 1
ATOM 4954 O O . MET B 1 243 ? 16.219 8.797 -10.695 1 97.69 243 MET B O 1
ATOM 4958 N N . ALA B 1 244 ? 17.141 10.617 -11.602 1 97 244 ALA B N 1
ATOM 4959 C CA . ALA B 1 244 ? 18.281 9.93 -12.195 1 97 244 ALA B CA 1
ATOM 4960 C C . ALA B 1 244 ? 19.203 9.344 -11.117 1 97 244 ALA B C 1
ATOM 4962 O O . ALA B 1 244 ? 19.922 8.375 -11.359 1 97 244 ALA B O 1
ATOM 4963 N N . GLU B 1 245 ? 19.109 9.875 -9.93 1 97.19 245 GLU B N 1
ATOM 4964 C CA . GLU B 1 245 ? 19.953 9.43 -8.812 1 97.19 245 GLU B CA 1
ATOM 4965 C C . GLU B 1 245 ? 19.297 8.266 -8.078 1 97.19 245 GLU B C 1
ATOM 4967 O O . GLU B 1 245 ? 19.969 7.574 -7.297 1 97.19 245 GLU B O 1
ATOM 4972 N N . MET B 1 246 ? 18.094 8.023 -8.344 1 98.31 246 MET B N 1
ATOM 4973 C CA . MET B 1 246 ? 17.312 7.105 -7.516 1 98.31 246 MET B CA 1
ATOM 4974 C C . MET B 1 246 ? 17.5 5.664 -7.984 1 98.31 246 MET B C 1
ATOM 4976 O O . MET B 1 246 ? 17.578 5.402 -9.188 1 98.31 246 MET B O 1
ATOM 4980 N N . ARG B 1 247 ? 17.562 4.754 -7.055 1 97.31 247 ARG B N 1
ATOM 4981 C CA . ARG B 1 247 ? 17.531 3.314 -7.293 1 97.31 247 ARG B CA 1
ATOM 4982 C C . ARG B 1 247 ? 16.109 2.771 -7.184 1 97.31 247 ARG B C 1
ATOM 4984 O O . ARG B 1 247 ? 15.227 3.445 -6.66 1 97.31 247 ARG B O 1
ATOM 4991 N N . PRO B 1 248 ? 15.914 1.528 -7.703 1 97.88 248 PRO B N 1
ATOM 4992 C CA . PRO B 1 248 ? 14.57 0.965 -7.555 1 97.88 248 PRO B CA 1
ATOM 4993 C C . PRO B 1 248 ? 14.141 0.844 -6.094 1 97.88 248 PRO B C 1
ATOM 4995 O O . PRO B 1 248 ? 14.969 0.568 -5.223 1 97.88 248 PRO B O 1
ATOM 4998 N N . PHE B 1 249 ? 12.844 0.965 -5.844 1 97.88 249 PHE B N 1
ATOM 4999 C CA . PHE B 1 249 ? 12.25 0.876 -4.516 1 97.88 249 PHE B CA 1
ATOM 5000 C C . PHE B 1 249 ? 11.648 -0.504 -4.281 1 97.88 249 PHE B C 1
ATOM 5002 O O . PHE B 1 249 ? 12.242 -1.339 -3.596 1 97.88 249 PHE B O 1
ATOM 5009 N N . MET B 1 250 ? 10.617 -0.865 -4.965 1 98.56 250 MET B N 1
ATOM 5010 C CA . MET B 1 250 ? 10.039 -2.205 -4.91 1 98.56 250 MET B CA 1
ATOM 5011 C C . MET B 1 250 ? 10.352 -2.982 -6.188 1 98.56 250 MET B C 1
ATOM 5013 O O . MET B 1 250 ? 10.336 -2.418 -7.281 1 98.56 250 MET B O 1
ATOM 5017 N N . GLY B 1 251 ? 10.578 -4.25 -5.969 1 98.56 251 GLY B N 1
ATOM 5018 C CA . GLY B 1 251 ? 10.898 -5.105 -7.105 1 98.56 251 GLY B CA 1
ATOM 5019 C C . GLY B 1 251 ? 9.742 -6.004 -7.512 1 98.56 251 GLY B C 1
ATOM 5020 O O . GLY B 1 251 ? 9.008 -6.504 -6.66 1 98.56 251 GLY B O 1
ATOM 5021 N N . GLY B 1 252 ? 9.492 -6.227 -8.734 1 97.81 252 GLY B N 1
ATOM 5022 C CA . GLY B 1 252 ? 8.469 -7.094 -9.305 1 97.81 252 GLY B CA 1
ATOM 5023 C C . GLY B 1 252 ? 8.258 -6.879 -10.789 1 97.81 252 GLY B C 1
ATOM 5024 O O . GLY B 1 252 ? 9.18 -6.469 -11.5 1 97.81 252 GLY B O 1
ATOM 5025 N N . GLY B 1 253 ? 7.07 -7.223 -11.25 1 94.5 253 GLY B N 1
ATOM 5026 C CA . GLY B 1 253 ? 6.711 -6.973 -12.633 1 94.5 253 GLY B CA 1
ATOM 5027 C C . GLY B 1 253 ? 6.559 -5.5 -12.961 1 94.5 253 GLY B C 1
ATOM 5028 O O . GLY B 1 253 ? 6.402 -4.676 -12.055 1 94.5 253 GLY B O 1
ATOM 5029 N N . ASP B 1 254 ? 6.633 -5.121 -14.242 1 92.56 254 ASP B N 1
ATOM 5030 C CA . ASP B 1 254 ? 6.375 -3.803 -14.812 1 92.56 254 ASP B CA 1
ATOM 5031 C C . ASP B 1 254 ? 7.59 -2.891 -14.656 1 92.56 254 ASP B C 1
ATOM 5033 O O . ASP B 1 254 ? 7.902 -2.111 -15.562 1 92.56 254 ASP B O 1
ATOM 5037 N N . MET B 1 255 ? 8.367 -3.037 -13.578 1 96.69 255 MET B N 1
ATOM 5038 C CA . MET B 1 255 ? 9.453 -2.094 -13.32 1 96.69 255 MET B CA 1
ATOM 5039 C C . MET B 1 255 ? 10.766 -2.582 -13.93 1 96.69 255 MET B C 1
ATOM 5041 O O . MET B 1 255 ? 11.812 -1.979 -13.719 1 96.69 255 MET B O 1
ATOM 5045 N N . ILE B 1 256 ? 10.695 -3.697 -14.703 1 97.06 256 ILE B N 1
ATOM 5046 C CA . ILE B 1 256 ? 11.883 -4.305 -15.297 1 97.06 256 ILE B CA 1
ATOM 5047 C C . ILE B 1 256 ? 11.766 -4.301 -16.812 1 97.06 256 ILE B C 1
ATOM 5049 O O . ILE B 1 256 ? 10.664 -4.227 -17.359 1 97.06 256 ILE B O 1
ATOM 5053 N N . ARG B 1 257 ? 12.961 -4.379 -17.469 1 96.31 257 ARG B N 1
ATOM 5054 C CA . ARG B 1 257 ? 13.023 -4.688 -18.906 1 96.31 257 ARG B CA 1
ATOM 5055 C C . ARG B 1 257 ? 13.242 -6.18 -19.125 1 96.31 257 ARG B C 1
ATOM 5057 O O . ARG B 1 257 ? 12.539 -6.801 -19.922 1 96.31 257 ARG B O 1
ATOM 5064 N N . GLU B 1 258 ? 14.109 -6.742 -18.344 1 97.06 258 GLU B N 1
ATOM 5065 C CA . GLU B 1 258 ? 14.438 -8.164 -18.453 1 97.06 258 GLU B CA 1
ATOM 5066 C C . GLU B 1 258 ? 14.812 -8.742 -17.094 1 97.06 258 GLU B C 1
ATOM 5068 O O . GLU B 1 258 ? 15.391 -8.055 -16.25 1 97.06 258 GLU B O 1
ATOM 5073 N N . VAL B 1 259 ? 14.469 -9.969 -16.922 1 97.94 259 VAL B N 1
ATOM 5074 C CA . VAL B 1 259 ? 14.859 -10.719 -15.727 1 97.94 259 VAL B CA 1
ATOM 5075 C C . VAL B 1 259 ? 15.461 -12.062 -16.141 1 97.94 259 VAL B C 1
ATOM 5077 O O . VAL B 1 259 ? 14.836 -12.82 -16.891 1 97.94 259 VAL B O 1
ATOM 5080 N N . HIS B 1 260 ? 16.625 -12.312 -15.742 1 97.31 260 HIS B N 1
ATOM 5081 C CA . HIS B 1 260 ? 17.328 -13.578 -15.891 1 97.31 260 HIS B CA 1
ATOM 5082 C C . HIS B 1 260 ? 17.797 -14.117 -14.539 1 97.31 260 HIS B C 1
ATOM 5084 O O . HIS B 1 260 ? 17.656 -13.438 -13.523 1 97.31 260 HIS B O 1
ATOM 5090 N N . LYS B 1 261 ? 18.359 -15.352 -14.523 1 97.12 261 LYS B N 1
ATOM 5091 C CA . LYS B 1 261 ? 18.828 -15.938 -13.281 1 97.12 261 LYS B CA 1
ATOM 5092 C C . LYS B 1 261 ? 19.922 -15.07 -12.648 1 97.12 261 LYS B C 1
ATOM 5094 O O . LYS B 1 261 ? 19.969 -14.93 -11.422 1 97.12 261 LYS B O 1
ATOM 5099 N N . THR B 1 262 ? 20.75 -14.367 -13.438 1 95.12 262 THR B N 1
ATOM 5100 C CA . THR B 1 262 ? 21.938 -13.734 -12.891 1 95.12 262 THR B CA 1
ATOM 5101 C C . THR B 1 262 ? 21.875 -12.219 -13.055 1 95.12 262 THR B C 1
ATOM 5103 O O . THR B 1 262 ? 22.766 -11.5 -12.609 1 95.12 262 THR B O 1
ATOM 5106 N N . GLU B 1 263 ? 20.797 -11.773 -13.734 1 95.38 263 GLU B N 1
ATOM 5107 C CA . GLU B 1 263 ? 20.766 -10.344 -14.016 1 95.38 263 GLU B CA 1
ATOM 5108 C C . GLU B 1 263 ? 19.328 -9.828 -14.125 1 95.38 263 GLU B C 1
ATOM 5110 O O . GLU B 1 263 ? 18.469 -10.508 -14.672 1 95.38 263 GLU B O 1
ATOM 5115 N N . VAL B 1 264 ? 19.156 -8.648 -13.586 1 97.56 264 VAL B N 1
ATOM 5116 C CA . VAL B 1 264 ? 17.922 -7.902 -13.781 1 97.56 264 VAL B CA 1
ATOM 5117 C C . VAL B 1 264 ? 18.219 -6.555 -14.438 1 97.56 264 VAL B C 1
ATOM 5119 O O . VAL B 1 264 ? 19.078 -5.809 -13.961 1 97.56 264 VAL B O 1
ATOM 5122 N N . ILE B 1 265 ? 17.609 -6.281 -15.578 1 98.06 265 ILE B N 1
ATOM 5123 C CA . ILE B 1 265 ? 17.641 -4.969 -16.203 1 98.06 265 ILE B CA 1
ATOM 5124 C C . ILE B 1 265 ? 16.359 -4.207 -15.906 1 98.06 265 ILE B C 1
ATOM 5126 O O . ILE B 1 265 ? 15.266 -4.656 -16.25 1 98.06 265 ILE B O 1
ATOM 5130 N N . TYR B 1 266 ? 16.531 -3.08 -15.266 1 97.88 266 TYR B N 1
ATOM 5131 C CA . TYR B 1 266 ? 15.367 -2.305 -14.828 1 97.88 266 TYR B CA 1
ATOM 5132 C C . TYR B 1 266 ? 14.805 -1.464 -15.961 1 97.88 266 TYR B C 1
ATOM 5134 O O . TYR B 1 266 ? 15.523 -1.125 -16.906 1 97.88 266 TYR B O 1
ATOM 5142 N N . ASN B 1 267 ? 13.5 -1.175 -15.93 1 97.38 267 ASN B N 1
ATOM 5143 C CA . ASN B 1 267 ? 12.875 -0.219 -16.844 1 97.38 267 ASN B CA 1
ATOM 5144 C C . ASN B 1 267 ? 13.398 1.196 -16.609 1 97.38 267 ASN B C 1
ATOM 5146 O O . ASN B 1 267 ? 14.055 1.464 -15.602 1 97.38 267 ASN B O 1
ATOM 5150 N N . ASP B 1 268 ? 13.18 2.096 -17.562 1 96.5 268 ASP B N 1
ATOM 5151 C CA . ASP B 1 268 ? 13.469 3.51 -17.359 1 96.5 268 ASP B CA 1
ATOM 5152 C C . ASP B 1 268 ? 12.492 4.133 -16.359 1 96.5 268 ASP B C 1
ATOM 5154 O O . ASP B 1 268 ? 11.344 3.686 -16.25 1 96.5 268 ASP B O 1
ATOM 5158 N N . ALA B 1 269 ? 12.938 5.117 -15.664 1 96.19 269 ALA B N 1
ATOM 5159 C CA . ALA B 1 269 ? 12.023 5.918 -14.859 1 96.19 269 ALA B CA 1
ATOM 5160 C C . ALA B 1 269 ? 10.969 6.598 -15.734 1 96.19 269 ALA B C 1
ATOM 5162 O O . ALA B 1 269 ? 11.258 7.004 -16.859 1 96.19 269 ALA B O 1
ATOM 5163 N N . PRO B 1 270 ? 9.75 6.77 -15.281 1 97.06 270 PRO B N 1
ATOM 5164 C CA . PRO B 1 270 ? 9.281 6.535 -13.922 1 97.06 270 PRO B CA 1
ATOM 5165 C C . PRO B 1 270 ? 8.852 5.086 -13.688 1 97.06 270 PRO B C 1
ATOM 5167 O O . PRO B 1 270 ? 8.656 4.676 -12.539 1 97.06 270 PRO B O 1
ATOM 5170 N N . MET B 1 271 ? 8.727 4.219 -14.719 1 96.56 271 MET B N 1
ATOM 5171 C CA . MET B 1 271 ? 8.219 2.857 -14.578 1 96.56 271 MET B CA 1
ATOM 5172 C C . MET B 1 271 ? 9.109 2.037 -13.648 1 96.56 271 MET B C 1
ATOM 5174 O O . MET B 1 271 ? 8.633 1.127 -12.969 1 96.56 271 MET B O 1
ATOM 5178 N N . LYS B 1 272 ? 10.398 2.426 -13.562 1 97.5 272 LYS B N 1
ATOM 5179 C CA . LYS B 1 272 ? 11.375 1.778 -12.688 1 97.5 272 LYS B CA 1
ATOM 5180 C C . LYS B 1 272 ? 10.875 1.737 -11.242 1 97.5 272 LYS B C 1
ATOM 5182 O O . LYS B 1 272 ? 11.289 0.878 -10.461 1 97.5 272 LYS B O 1
ATOM 5187 N N . PHE B 1 273 ? 9.938 2.645 -10.883 1 98.5 273 PHE B N 1
ATOM 5188 C CA . PHE B 1 273 ? 9.531 2.807 -9.492 1 98.5 273 PHE B CA 1
ATOM 5189 C C . PHE B 1 273 ? 8.125 2.262 -9.266 1 98.5 273 PHE B C 1
ATOM 5191 O O . PHE B 1 273 ? 7.574 2.377 -8.172 1 98.5 273 PHE B O 1
ATOM 5198 N N . GLU B 1 274 ? 7.52 1.683 -10.281 1 98 274 GLU B N 1
ATOM 5199 C CA . GLU B 1 274 ? 6.141 1.212 -10.25 1 98 274 GLU B CA 1
ATOM 5200 C C . GLU B 1 274 ? 6.07 -0.303 -10.422 1 98 274 GLU B C 1
ATOM 5202 O O . GLU B 1 274 ? 5.656 -0.795 -11.469 1 98 274 GLU B O 1
ATOM 5207 N N . ALA B 1 275 ? 6.348 -0.997 -9.367 1 97.88 275 ALA B N 1
ATOM 5208 C CA . ALA B 1 275 ? 6.426 -2.455 -9.398 1 97.88 275 ALA B CA 1
ATOM 5209 C C . ALA B 1 275 ? 5.051 -3.084 -9.203 1 97.88 275 ALA B C 1
ATOM 5211 O O . ALA B 1 275 ? 4.266 -2.625 -8.367 1 97.88 275 ALA B O 1
ATOM 5212 N N . GLY B 1 276 ? 4.762 -4.133 -10.039 1 96.62 276 GLY B N 1
ATOM 5213 C CA . GLY B 1 276 ? 3.582 -4.953 -9.812 1 96.62 276 GLY B CA 1
ATOM 5214 C C . GLY B 1 276 ? 2.33 -4.387 -10.453 1 96.62 276 GLY B C 1
ATOM 5215 O O . GLY B 1 276 ? 2.373 -3.328 -11.086 1 96.62 276 GLY B O 1
ATOM 5216 N N . THR B 1 277 ? 1.212 -5.121 -10.359 1 96.25 277 THR B N 1
ATOM 5217 C CA . THR B 1 277 ? -0.09 -4.625 -10.789 1 96.25 277 THR B CA 1
ATOM 5218 C C . THR B 1 277 ? -0.54 -3.461 -9.906 1 96.25 277 THR B C 1
ATOM 5220 O O . THR B 1 277 ? -0.693 -3.615 -8.695 1 96.25 277 THR B O 1
ATOM 5223 N N . PRO B 1 278 ? -0.642 -2.297 -10.5 1 97 278 PRO B N 1
ATOM 5224 C CA . PRO B 1 278 ? -1.033 -1.134 -9.703 1 97 278 PRO B CA 1
ATOM 5225 C C . PRO B 1 278 ? -2.52 -1.133 -9.352 1 97 278 PRO B C 1
ATOM 5227 O O . PRO B 1 278 ? -3.244 -2.062 -9.719 1 97 278 PRO B O 1
ATOM 5230 N N . GLY B 1 279 ? -2.883 -0.145 -8.492 1 98.25 279 GLY B N 1
ATOM 5231 C CA . GLY B 1 279 ? -4.301 0.153 -8.367 1 98.25 279 GLY B CA 1
ATOM 5232 C C . GLY B 1 279 ? -4.891 0.771 -9.625 1 98.25 279 GLY B C 1
ATOM 5233 O O . GLY B 1 279 ? -5.031 1.992 -9.711 1 98.25 279 GLY B O 1
ATOM 5234 N N . ILE B 1 280 ? -5.238 -0.062 -10.555 1 98.69 280 ILE B N 1
ATOM 5235 C CA . ILE B 1 280 ? -5.602 0.365 -11.906 1 98.69 280 ILE B CA 1
ATOM 5236 C C . ILE B 1 280 ? -6.824 1.28 -11.844 1 98.69 280 ILE B C 1
ATOM 5238 O O . ILE B 1 280 ? -6.766 2.434 -12.273 1 98.69 280 ILE B O 1
ATOM 5242 N N . VAL B 1 281 ? -7.891 0.793 -11.258 1 98.81 281 VAL B N 1
ATOM 5243 C CA . VAL B 1 281 ? -9.164 1.5 -11.281 1 98.81 281 VAL B CA 1
ATOM 5244 C C . VAL B 1 281 ? -9.125 2.682 -10.32 1 98.81 281 VAL B C 1
ATOM 5246 O O . VAL B 1 281 ? -9.711 3.73 -10.586 1 98.81 281 VAL B O 1
ATOM 5249 N N . GLU B 1 282 ? -8.375 2.525 -9.219 1 98.62 282 GLU B N 1
ATOM 5250 C CA . GLU B 1 282 ? -8.172 3.619 -8.273 1 98.62 282 GLU B CA 1
ATOM 5251 C C . GLU B 1 282 ? -7.445 4.789 -8.938 1 98.62 282 GLU B C 1
ATOM 5253 O O . GLU B 1 282 ? -7.801 5.949 -8.719 1 98.62 282 GLU B O 1
ATOM 5258 N N . THR B 1 283 ? -6.422 4.438 -9.703 1 98.88 283 THR B N 1
ATOM 5259 C CA . THR B 1 283 ? -5.66 5.465 -10.406 1 98.88 283 THR B CA 1
ATOM 5260 C C . THR B 1 283 ? -6.52 6.156 -11.461 1 98.88 283 THR B C 1
ATOM 5262 O O . THR B 1 283 ? -6.469 7.379 -11.602 1 98.88 283 THR B O 1
ATOM 5265 N N . ILE B 1 284 ? -7.34 5.379 -12.195 1 98.88 284 ILE B N 1
ATOM 5266 C CA . ILE B 1 284 ? -8.242 5.949 -13.188 1 98.88 284 ILE B CA 1
ATOM 5267 C C . ILE B 1 284 ? -9.203 6.926 -12.508 1 98.88 284 ILE B C 1
ATOM 5269 O O . ILE B 1 284 ? -9.398 8.047 -12.984 1 98.88 284 ILE B O 1
ATOM 5273 N N . GLY B 1 285 ? -9.789 6.492 -11.367 1 98.94 285 GLY B N 1
ATOM 5274 C CA . GLY B 1 285 ? -10.664 7.371 -10.617 1 98.94 285 GLY B CA 1
ATOM 5275 C C . GLY B 1 285 ? -9.977 8.633 -10.125 1 98.94 285 GLY B C 1
ATOM 5276 O O . GLY B 1 285 ? -10.578 9.703 -10.102 1 98.94 285 GLY B O 1
ATOM 5277 N N . PHE B 1 286 ? -8.742 8.508 -9.742 1 98.94 286 PHE B N 1
ATOM 5278 C CA . PHE B 1 286 ? -7.918 9.633 -9.312 1 98.94 286 PHE B CA 1
ATOM 5279 C C . PHE B 1 286 ? -7.777 10.664 -10.43 1 98.94 286 PHE B C 1
ATOM 5281 O O . PHE B 1 286 ? -7.941 11.859 -10.203 1 98.94 286 PHE B O 1
ATOM 5288 N N . GLY B 1 287 ? -7.492 10.18 -11.648 1 98.94 287 GLY B N 1
ATOM 5289 C CA . GLY B 1 287 ? -7.434 11.07 -12.797 1 98.94 287 GLY B CA 1
ATOM 5290 C C . GLY B 1 287 ? -8.727 11.828 -13.023 1 98.94 287 GLY B C 1
ATOM 5291 O O . GLY B 1 287 ? -8.711 13.039 -13.273 1 98.94 287 GLY B O 1
ATOM 5292 N N . VAL B 1 288 ? -9.883 11.125 -12.891 1 98.94 288 VAL B N 1
ATOM 5293 C CA . VAL B 1 288 ? -11.195 11.727 -13.086 1 98.94 288 VAL B CA 1
ATOM 5294 C C . VAL B 1 288 ? -11.438 12.805 -12.031 1 98.94 288 VAL B C 1
ATOM 5296 O O . VAL B 1 288 ? -12.008 13.859 -12.328 1 98.94 288 VAL B O 1
ATOM 5299 N N . ALA B 1 289 ? -10.969 12.57 -10.828 1 98.94 289 ALA B N 1
ATOM 5300 C CA . ALA B 1 289 ? -11.117 13.539 -9.75 1 98.94 289 ALA B CA 1
ATOM 5301 C C . ALA B 1 289 ? -10.328 14.812 -10.047 1 98.94 289 ALA B C 1
ATOM 5303 O O . ALA B 1 289 ? -10.828 15.922 -9.828 1 98.94 289 ALA B O 1
ATOM 5304 N N . LEU B 1 290 ? -9.102 14.633 -10.5 1 98.94 290 LEU B N 1
ATOM 5305 C CA . LEU B 1 290 ? -8.273 15.781 -10.828 1 98.94 290 LEU B CA 1
ATOM 5306 C C . LEU B 1 290 ? -8.883 16.594 -11.969 1 98.94 290 LEU B C 1
ATOM 5308 O O . LEU B 1 290 ? -8.859 17.828 -11.938 1 98.94 290 LEU B O 1
ATOM 5312 N N . GLU B 1 291 ? -9.383 15.891 -12.969 1 98.88 291 GLU B N 1
ATOM 5313 C CA . GLU B 1 291 ? -10.055 16.578 -14.062 1 98.88 291 GLU B CA 1
ATOM 5314 C C . GLU B 1 291 ? -11.266 17.359 -13.57 1 98.88 291 GLU B C 1
ATOM 5316 O O . GLU B 1 291 ? -11.516 18.484 -14.023 1 98.88 291 GLU B O 1
ATOM 5321 N N . TYR B 1 292 ? -12.039 16.781 -12.688 1 98.88 292 TYR B N 1
ATOM 5322 C CA . TYR B 1 292 ? -13.188 17.438 -12.086 1 98.88 292 TYR B CA 1
ATOM 5323 C C . TYR B 1 292 ? -12.766 18.734 -11.398 1 98.88 292 TYR B C 1
ATOM 5325 O O . TYR B 1 292 ? -13.375 19.781 -11.609 1 98.88 292 TYR B O 1
ATOM 5333 N N . MET B 1 293 ? -11.688 18.688 -10.609 1 98.88 293 MET B N 1
ATOM 5334 C CA . MET B 1 293 ? -11.188 19.844 -9.883 1 98.88 293 MET B CA 1
ATOM 5335 C C . MET B 1 293 ? -10.703 20.922 -10.852 1 98.88 293 MET B C 1
ATOM 5337 O O . MET B 1 293 ? -11.016 22.109 -10.68 1 98.88 293 MET B O 1
ATOM 5341 N N . MET B 1 294 ? -9.938 20.484 -11.867 1 98.69 294 MET B N 1
ATOM 5342 C CA . MET B 1 294 ? -9.453 21.438 -12.859 1 98.69 294 MET B CA 1
ATOM 5343 C C . MET B 1 294 ? -10.609 22.062 -13.633 1 98.69 294 MET B C 1
ATOM 5345 O O . MET B 1 294 ? -10.555 23.234 -14.008 1 98.69 294 MET B O 1
ATOM 5349 N N . GLY B 1 295 ? -11.664 21.266 -13.875 1 98.5 295 GLY B N 1
ATOM 5350 C CA . GLY B 1 295 ? -12.867 21.781 -14.531 1 98.5 295 GLY B CA 1
ATOM 5351 C C . GLY B 1 295 ? -13.555 22.875 -13.742 1 98.5 295 GLY B C 1
ATOM 5352 O O . GLY B 1 295 ? -14.07 23.828 -14.312 1 98.5 295 GLY B O 1
ATOM 5353 N N . LEU B 1 296 ? -13.578 22.719 -12.414 1 98.38 296 LEU B N 1
ATOM 5354 C CA . LEU B 1 296 ? -14.141 23.734 -11.539 1 98.38 296 LEU B CA 1
ATOM 5355 C C . LEU B 1 296 ? -13.227 24.953 -11.461 1 98.38 296 LEU B C 1
ATOM 5357 O O . LEU B 1 296 ? -13.695 26.078 -11.242 1 98.38 296 LEU B O 1
ATOM 5361 N N . GLY B 1 297 ? -11.891 24.719 -11.656 1 98.25 297 GLY B N 1
ATOM 5362 C CA . GLY B 1 297 ? -10.883 25.75 -11.492 1 98.25 297 GLY B CA 1
ATOM 5363 C C . GLY B 1 297 ? -10.336 25.844 -10.078 1 98.25 297 GLY B C 1
ATOM 5364 O O . GLY B 1 297 ? -11.055 26.219 -9.156 1 98.25 297 GLY B O 1
ATOM 5365 N N . MET B 1 298 ? -9.031 25.625 -9.938 1 98.31 298 MET B N 1
ATOM 5366 C CA . MET B 1 298 ? -8.414 25.594 -8.617 1 98.31 298 MET B CA 1
ATOM 5367 C C . MET B 1 298 ? -8.492 26.969 -7.949 1 98.31 298 MET B C 1
ATOM 5369 O O . MET B 1 298 ? -8.617 27.062 -6.73 1 98.31 298 MET B O 1
ATOM 5373 N N . ASP B 1 299 ? -8.406 28 -8.742 1 98.25 299 ASP B N 1
ATOM 5374 C CA . ASP B 1 299 ? -8.539 29.344 -8.188 1 98.25 299 ASP B CA 1
ATOM 5375 C C . ASP B 1 299 ? -9.938 29.562 -7.617 1 98.25 299 ASP B C 1
ATOM 5377 O O . ASP B 1 299 ? -10.094 30.234 -6.586 1 98.25 299 ASP B O 1
ATOM 5381 N N . ASN B 1 300 ? -10.961 29.047 -8.312 1 98.56 300 ASN B N 1
ATOM 5382 C CA . ASN B 1 300 ? -12.336 29.141 -7.832 1 98.56 300 ASN B CA 1
ATOM 5383 C C . ASN B 1 300 ? -12.523 28.375 -6.523 1 98.56 300 ASN B C 1
ATOM 5385 O O . ASN B 1 300 ? -13.172 28.875 -5.598 1 98.56 300 ASN B O 1
ATOM 5389 N N . ILE B 1 301 ? -11.984 27.188 -6.441 1 98.62 301 ILE B N 1
ATOM 5390 C CA . ILE B 1 301 ? -12.055 26.375 -5.23 1 98.62 301 ILE B CA 1
ATOM 5391 C C . ILE B 1 301 ? -11.391 27.125 -4.07 1 98.62 301 ILE B C 1
ATOM 5393 O O . ILE B 1 301 ? -11.977 27.25 -2.992 1 98.62 301 ILE B O 1
ATOM 5397 N N . ALA B 1 302 ? -10.188 27.625 -4.332 1 98.5 302 ALA B N 1
ATOM 5398 C CA . ALA B 1 302 ? -9.445 28.359 -3.307 1 98.5 302 ALA B CA 1
ATOM 5399 C C . ALA B 1 302 ? -10.227 29.578 -2.816 1 98.5 302 ALA B C 1
ATOM 5401 O O . ALA B 1 302 ? -10.266 29.844 -1.616 1 98.5 302 ALA B O 1
ATOM 5402 N N . ALA B 1 303 ? -10.789 30.328 -3.715 1 98.25 303 ALA B N 1
ATOM 5403 C CA . ALA B 1 303 ? -11.547 31.531 -3.365 1 98.25 303 ALA B CA 1
ATOM 5404 C C . ALA B 1 303 ? -12.75 31.188 -2.502 1 98.25 303 ALA B C 1
ATOM 5406 O O . ALA B 1 303 ? -13.047 31.875 -1.528 1 98.25 303 ALA B O 1
ATOM 5407 N N . HIS B 1 304 ? -13.469 30.141 -2.9 1 98.5 304 HIS B N 1
ATOM 5408 C CA . HIS B 1 304 ? -14.617 29.703 -2.119 1 98.5 304 HIS B CA 1
ATOM 5409 C C . HIS B 1 304 ? -14.203 29.297 -0.708 1 98.5 304 HIS B C 1
ATOM 5411 O O . HIS B 1 304 ? -14.828 29.703 0.271 1 98.5 304 HIS B O 1
ATOM 5417 N N . GLU B 1 305 ? -13.117 28.562 -0.586 1 98.5 305 GLU B N 1
ATOM 5418 C CA . GLU B 1 305 ? -12.672 28.094 0.722 1 98.5 305 GLU B CA 1
ATOM 5419 C C . GLU B 1 305 ? -12.141 29.234 1.571 1 98.5 305 GLU B C 1
ATOM 5421 O O . GLU B 1 305 ? -12.258 29.219 2.799 1 98.5 305 GLU B O 1
ATOM 5426 N N . ARG B 1 306 ? -11.578 30.266 0.897 1 98.12 306 ARG B N 1
ATOM 5427 C CA . ARG B 1 306 ? -11.164 31.453 1.622 1 98.12 306 ARG B CA 1
ATOM 5428 C C . ARG B 1 306 ? -12.367 32.125 2.277 1 98.12 306 ARG B C 1
ATOM 5430 O O . ARG B 1 306 ? -12.258 32.625 3.4 1 98.12 306 ARG B O 1
ATOM 5437 N N . THR B 1 307 ? -13.484 32.188 1.591 1 98.12 307 THR B N 1
ATOM 5438 C CA . THR B 1 307 ? -14.695 32.75 2.162 1 98.12 307 THR B CA 1
ATOM 5439 C C . THR B 1 307 ? -15.148 31.969 3.389 1 98.12 307 THR B C 1
ATOM 5441 O O . THR B 1 307 ? -15.586 32.562 4.383 1 98.12 307 THR B O 1
ATOM 5444 N N . LEU B 1 308 ? -15.047 30.641 3.312 1 98.56 308 LEU B N 1
ATOM 5445 C CA . LEU B 1 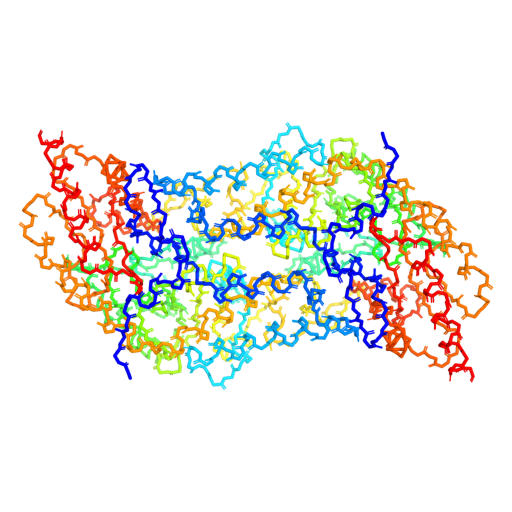308 ? -15.391 29.797 4.449 1 98.56 308 LEU B CA 1
ATOM 5446 C C . LEU B 1 308 ? -14.43 30.016 5.609 1 98.56 308 LEU B C 1
ATOM 5448 O O . LEU B 1 308 ? -14.852 30.094 6.766 1 98.56 308 LEU B O 1
ATOM 5452 N N . ARG B 1 309 ? -13.125 30.109 5.246 1 98.56 309 ARG B N 1
ATOM 5453 C CA . ARG B 1 309 ? -12.102 30.359 6.254 1 98.56 309 ARG B CA 1
ATOM 5454 C C . ARG B 1 309 ? -12.398 31.641 7.027 1 98.56 309 ARG B C 1
ATOM 5456 O O . ARG B 1 309 ? -12.422 31.641 8.258 1 98.56 309 ARG B O 1
ATOM 5463 N N . ASP B 1 310 ? -12.656 32.75 6.32 1 98.5 310 ASP B N 1
ATOM 5464 C CA . ASP B 1 310 ? -12.891 34.031 6.945 1 98.5 310 ASP B CA 1
ATOM 5465 C C . ASP B 1 310 ? -14.156 34 7.801 1 98.5 310 ASP B C 1
ATOM 5467 O O . ASP B 1 310 ? -14.172 34.531 8.914 1 98.5 310 ASP B O 1
ATOM 5471 N N . TYR B 1 311 ? -15.211 33.375 7.262 1 98.69 311 TYR B N 1
ATOM 5472 C CA . TYR B 1 311 ? -16.469 33.25 7.992 1 98.69 311 TYR B CA 1
ATOM 5473 C C . TYR B 1 311 ? -16.297 32.438 9.258 1 98.69 311 TYR B C 1
ATOM 5475 O O . TYR B 1 311 ? -16.734 32.844 10.336 1 98.69 311 TYR B O 1
ATOM 5483 N N . ALA B 1 312 ? -15.641 31.281 9.18 1 98.75 312 ALA B N 1
ATOM 5484 C CA . ALA B 1 312 ? -15.406 30.406 10.32 1 98.75 312 ALA B CA 1
ATOM 5485 C C . ALA B 1 312 ? -14.508 31.078 11.352 1 98.75 312 ALA B C 1
ATOM 5487 O O . ALA B 1 312 ? -14.75 30.969 12.555 1 98.75 312 ALA B O 1
ATOM 5488 N N . ARG B 1 313 ? -13.453 31.703 10.82 1 98.31 313 ARG B N 1
ATOM 5489 C CA . ARG B 1 313 ? -12.547 32.406 11.719 1 98.31 313 ARG B CA 1
ATOM 5490 C C . ARG B 1 313 ? -13.312 33.438 12.555 1 98.31 313 ARG B C 1
ATOM 5492 O O . ARG B 1 313 ? -13.164 33.5 13.781 1 98.31 313 ARG B O 1
ATOM 5499 N N . ASN B 1 314 ? -14.117 34.25 11.922 1 98 314 ASN B N 1
ATOM 5500 C CA . ASN B 1 314 ? -14.898 35.25 12.617 1 98 314 ASN B CA 1
ATOM 5501 C C . ASN B 1 314 ? -15.828 34.656 13.664 1 98 314 ASN B C 1
ATOM 5503 O O . ASN B 1 314 ? -15.922 35.156 14.789 1 98 314 ASN B O 1
ATOM 5507 N N . LYS B 1 315 ? -16.516 33.594 13.312 1 98.19 315 LYS B N 1
ATOM 5508 C CA . LYS B 1 315 ? -17.453 32.938 14.211 1 98.19 315 LYS B CA 1
ATOM 5509 C C . LYS B 1 315 ? -16.734 32.281 15.398 1 98.19 315 LYS B C 1
ATOM 5511 O O . LYS B 1 315 ? -17.188 32.406 16.531 1 98.19 315 LYS B O 1
ATOM 5516 N N . LEU B 1 316 ? -15.633 31.609 15.172 1 97.94 316 LEU B N 1
ATOM 5517 C CA . LEU B 1 316 ? -14.914 30.875 16.203 1 97.94 316 LEU B CA 1
ATOM 5518 C C . LEU B 1 316 ? -14.195 31.844 17.156 1 97.94 316 LEU B C 1
ATOM 5520 O O . LEU B 1 316 ? -14.062 31.562 18.344 1 97.94 316 LEU B O 1
ATOM 5524 N N . GLU B 1 317 ? -13.695 32.938 16.625 1 95.5 317 GLU B N 1
ATOM 5525 C CA . GLU B 1 317 ? -13.039 33.938 17.453 1 95.5 317 GLU B CA 1
ATOM 5526 C C . GLU B 1 317 ? -14.008 34.562 18.453 1 95.5 317 GLU B C 1
ATOM 5528 O O . GLU B 1 317 ? -13.594 35.062 19.5 1 95.5 317 GLU B O 1
ATOM 5533 N N . GLY B 1 318 ? -15.227 34.5 18.141 1 94.44 318 GLY B N 1
ATOM 5534 C CA . GLY B 1 318 ? -16.25 35.031 19.031 1 94.44 318 GLY B CA 1
ATOM 5535 C C . GLY B 1 318 ? -16.547 34.156 20.219 1 94.44 318 GLY B C 1
ATOM 5536 O O . GLY B 1 318 ? -17.203 34.562 21.172 1 94.44 318 GLY B O 1
ATOM 5537 N N . LEU B 1 319 ? -16.062 32.969 20.172 1 95.88 319 LEU B N 1
ATOM 5538 C CA . LEU B 1 319 ? -16.266 32.031 21.25 1 95.88 319 LEU B CA 1
ATOM 5539 C C . LEU B 1 319 ? -15.109 32.062 22.25 1 95.88 319 LEU B C 1
ATOM 5541 O O . LEU B 1 319 ? -14.094 31.406 22.047 1 95.88 319 LEU B O 1
ATOM 5545 N N . ASN B 1 320 ? -15.227 32.688 23.422 1 94 320 ASN B N 1
ATOM 5546 C CA . ASN B 1 320 ? -14.148 32.938 24.359 1 94 320 ASN B CA 1
ATOM 5547 C C . ASN B 1 320 ? -13.688 31.688 25.078 1 94 320 ASN B C 1
ATOM 5549 O O . ASN B 1 320 ? -12.609 31.656 25.672 1 94 320 ASN B O 1
ATOM 5553 N N . TRP B 1 321 ? -14.477 30.625 24.891 1 94.81 321 TRP B N 1
ATOM 5554 C CA . TRP B 1 321 ? -14.148 29.359 25.562 1 94.81 321 TRP B CA 1
ATOM 5555 C C . TRP B 1 321 ? -13.508 28.375 24.594 1 94.81 321 TRP B C 1
ATOM 5557 O O . TRP B 1 321 ? -13.227 27.234 24.953 1 94.81 321 TRP B O 1
ATOM 5567 N N . LEU B 1 322 ? -13.328 28.797 23.391 1 96.38 322 LEU B N 1
ATOM 5568 C CA . LEU B 1 322 ? -12.703 27.969 22.359 1 96.38 322 LEU B CA 1
ATOM 5569 C C . LEU B 1 322 ? -11.266 28.422 22.094 1 96.38 322 LEU B C 1
ATOM 5571 O O . LEU B 1 322 ? -11.016 29.609 21.906 1 96.38 322 LEU B O 1
ATOM 5575 N N . ASN B 1 323 ? -10.352 27.484 22.156 1 96 323 ASN B N 1
ATOM 5576 C CA . ASN B 1 323 ? -8.953 27.781 21.844 1 96 323 ASN B CA 1
ATOM 5577 C C . ASN B 1 323 ? -8.547 27.188 20.5 1 96 323 ASN B C 1
ATOM 5579 O O . ASN B 1 323 ? -8.273 26 20.391 1 96 323 ASN B O 1
ATOM 5583 N N . VAL B 1 324 ? -8.422 28.016 19.516 1 97.38 324 VAL B N 1
ATOM 5584 C CA . VAL B 1 324 ? -8.047 27.578 18.172 1 97.38 324 VAL B CA 1
ATOM 5585 C C . VAL B 1 324 ? -6.527 27.531 18.047 1 97.38 324 VAL B C 1
ATOM 5587 O O . VAL B 1 324 ? -5.836 28.469 18.453 1 97.38 324 VAL B O 1
ATOM 5590 N N . GLN B 1 325 ? -6.02 26.406 17.531 1 97.19 325 GLN B N 1
ATOM 5591 C CA . GLN B 1 325 ? -4.594 26.266 17.266 1 97.19 325 GLN B CA 1
ATOM 5592 C C . GLN B 1 325 ? -4.242 26.766 15.859 1 97.19 325 GLN B C 1
ATOM 5594 O O . GLN B 1 325 ? -4.797 26.281 14.875 1 97.19 325 GLN B O 1
ATOM 5599 N N . GLY B 1 326 ? -3.232 27.688 15.727 1 96.75 326 GLY B N 1
ATOM 5600 C CA . GLY B 1 326 ? -2.844 28.25 14.445 1 96.75 326 GLY B CA 1
ATOM 5601 C C . GLY B 1 326 ? -3.711 29.422 14.023 1 96.75 326 GLY B C 1
ATOM 5602 O O . GLY B 1 326 ? -4.914 29.266 13.812 1 96.75 326 GLY B O 1
ATOM 5603 N N . THR B 1 327 ? -3.174 30.562 13.922 1 97.12 327 THR B N 1
ATOM 5604 C CA . THR B 1 327 ? -3.93 31.766 13.594 1 97.12 327 THR B CA 1
ATOM 5605 C C . THR B 1 327 ? -3.23 32.562 12.5 1 97.12 327 THR B C 1
ATOM 5607 O O . THR B 1 327 ? -3.344 33.781 12.445 1 97.12 327 THR B O 1
ATOM 5610 N N . SER B 1 328 ? -2.434 31.812 11.688 1 97.44 328 SER B N 1
ATOM 5611 C CA . SER B 1 328 ? -1.819 32.469 10.531 1 97.44 328 SER B CA 1
ATOM 5612 C C . SER B 1 328 ? -2.848 33.25 9.727 1 97.44 328 SER B C 1
ATOM 5614 O O . SER B 1 328 ? -3.98 32.781 9.547 1 97.44 328 SER B O 1
ATOM 5616 N N . ALA B 1 329 ? -2.543 34.406 9.211 1 95.94 329 ALA B N 1
ATOM 5617 C CA . ALA B 1 329 ? -3.463 35.312 8.539 1 95.94 329 ALA B CA 1
ATOM 5618 C C . ALA B 1 329 ? -4.027 34.688 7.27 1 95.94 329 ALA B C 1
ATOM 5620 O O . ALA B 1 329 ? -5.199 34.875 6.934 1 95.94 329 ALA B O 1
ATOM 5621 N N . ASP B 1 330 ? -3.193 33.938 6.648 1 95.5 330 ASP B N 1
ATOM 5622 C CA . ASP B 1 330 ? -3.594 33.406 5.348 1 95.5 330 ASP B CA 1
ATOM 5623 C C . ASP B 1 330 ? -3.771 31.891 5.402 1 95.5 330 ASP B C 1
ATOM 5625 O O . ASP B 1 330 ? -3.576 31.203 4.398 1 95.5 330 ASP B O 1
ATOM 5629 N N . LYS B 1 331 ? -4.09 31.391 6.625 1 98.25 331 LYS B N 1
ATOM 5630 C CA . LYS B 1 331 ? -4.219 29.953 6.758 1 98.25 331 LYS B CA 1
ATOM 5631 C C . LYS B 1 331 ? -5.379 29.422 5.926 1 98.25 331 LYS B C 1
ATOM 5633 O O . LYS B 1 331 ? -6.262 30.172 5.527 1 98.25 331 LYS B O 1
ATOM 5638 N N . ALA B 1 332 ? -5.379 28.109 5.605 1 98.56 332 ALA B N 1
ATOM 5639 C CA . ALA B 1 332 ? -6.484 27.438 4.926 1 98.56 332 ALA B CA 1
ATOM 5640 C C . ALA B 1 332 ? -7.656 27.219 5.875 1 98.56 332 ALA B C 1
ATOM 5642 O O . ALA B 1 332 ? -7.57 27.531 7.062 1 98.56 332 ALA B O 1
ATOM 5643 N N . ALA B 1 333 ? -8.773 26.766 5.332 1 98.56 333 ALA B N 1
ATOM 5644 C CA . ALA B 1 333 ? -9.984 26.547 6.117 1 98.56 333 ALA B CA 1
ATOM 5645 C C . ALA B 1 333 ? -9.898 25.25 6.91 1 98.56 333 ALA B C 1
ATOM 5647 O O . ALA B 1 333 ? -10.742 24.359 6.762 1 98.56 333 ALA B O 1
ATOM 5648 N N . ILE B 1 334 ? -8.883 25.141 7.711 1 98.81 334 ILE B N 1
ATOM 5649 C CA . ILE B 1 334 ? -8.625 24.047 8.656 1 98.81 334 ILE B CA 1
ATOM 5650 C C . ILE B 1 334 ? -8.492 24.609 10.062 1 98.81 334 ILE B C 1
ATOM 5652 O O . ILE B 1 334 ? -7.656 25.484 10.32 1 98.81 334 ILE B O 1
ATOM 5656 N N . PHE B 1 335 ? -9.352 24.125 10.961 1 98.69 335 PHE B N 1
ATOM 5657 C CA . PHE B 1 335 ? -9.414 24.688 12.312 1 98.69 335 PHE B CA 1
ATOM 5658 C C . PHE B 1 335 ? -9.297 23.594 13.359 1 98.69 335 PHE B C 1
ATOM 5660 O O . PHE B 1 335 ? -10.195 22.75 13.492 1 98.69 335 PHE B O 1
ATOM 5667 N N . SER B 1 336 ? -8.219 23.516 14.039 1 98.12 336 SER B N 1
ATOM 5668 C CA . SER B 1 336 ? -8.062 22.688 15.219 1 98.12 336 SER B CA 1
ATOM 5669 C C . SER B 1 336 ? -8.328 23.469 16.5 1 98.12 336 SER B C 1
ATOM 5671 O O . SER B 1 336 ? -7.953 24.641 16.594 1 98.12 336 SER B O 1
ATOM 5673 N N . PHE B 1 337 ? -9 22.812 17.453 1 97.62 337 PHE B N 1
ATOM 5674 C CA . PHE B 1 337 ? -9.383 23.578 18.625 1 97.62 337 PHE B CA 1
ATOM 5675 C C . PHE B 1 337 ? -9.57 22.672 19.844 1 97.62 337 PHE B C 1
ATOM 5677 O O . PHE B 1 337 ? -9.734 21.469 19.688 1 97.62 337 PHE B O 1
ATOM 5684 N N . THR B 1 338 ? -9.477 23.219 20.984 1 96.25 338 THR B N 1
ATOM 5685 C CA . THR B 1 338 ? -9.852 22.656 22.266 1 96.25 338 THR B CA 1
ATOM 5686 C C . THR B 1 338 ? -10.875 23.531 22.984 1 96.25 338 THR B C 1
ATOM 5688 O O . THR B 1 338 ? -11.047 24.703 22.625 1 96.25 338 THR B O 1
ATOM 5691 N N . LEU B 1 339 ? -11.594 22.953 23.812 1 93.94 339 LEU B N 1
ATOM 5692 C CA . LEU B 1 339 ? -12.562 23.672 24.625 1 93.94 339 LEU B CA 1
ATOM 5693 C C . LEU B 1 339 ? -12.016 23.922 26.031 1 93.94 339 LEU B C 1
ATOM 5695 O O . LEU B 1 339 ? -11.391 23.031 26.625 1 93.94 339 LEU B O 1
ATOM 5699 N N . GLU B 1 340 ? -12.242 25.062 26.547 1 88.31 340 GLU B N 1
ATOM 5700 C CA . GLU B 1 340 ? -11.914 25.312 27.938 1 88.31 340 GLU B CA 1
ATOM 5701 C C . GLU B 1 340 ? -12.703 24.406 28.875 1 88.31 340 GLU B C 1
ATOM 5703 O O . GLU B 1 340 ? -13.891 24.141 28.641 1 88.31 340 GLU B O 1
ATOM 5708 N N . GLY B 1 341 ? -11.992 23.906 29.781 1 81.31 341 GLY B N 1
ATOM 5709 C CA . GLY B 1 341 ? -12.672 23.047 30.719 1 81.31 341 GLY B CA 1
ATOM 5710 C C . GLY B 1 341 ? -12.234 21.594 30.625 1 81.31 341 GLY B C 1
ATOM 5711 O O . GLY B 1 341 ? -11.109 21.312 30.203 1 81.31 341 GLY B O 1
ATOM 5712 N N . ALA B 1 342 ? -13.109 20.797 31.141 1 72.38 342 ALA B N 1
ATOM 5713 C CA . ALA B 1 342 ? -12.766 19.391 31.359 1 72.38 342 ALA B CA 1
ATOM 5714 C C . ALA B 1 342 ? -12.984 18.562 30.094 1 72.38 342 ALA B C 1
ATOM 5716 O O . ALA B 1 342 ? -12.602 17.406 30.031 1 72.38 342 ALA B O 1
ATOM 5717 N N . ALA B 1 343 ? -13.484 19.188 29.047 1 81.38 343 ALA B N 1
ATOM 5718 C CA . ALA B 1 343 ? -13.859 18.391 27.875 1 81.38 343 ALA B CA 1
ATOM 5719 C C . ALA B 1 343 ? -12.633 17.984 27.078 1 81.38 343 ALA B C 1
ATOM 5721 O O . ALA B 1 343 ? -11.859 18.844 26.625 1 81.38 343 ALA B O 1
ATOM 5722 N N . HIS B 1 344 ? -12.562 16.625 26.922 1 87.12 344 HIS B N 1
ATOM 5723 C CA . HIS B 1 344 ? -11.508 16.094 26.062 1 87.12 344 HIS B CA 1
ATOM 5724 C C . HIS B 1 344 ? -11.938 16.094 24.594 1 87.12 344 HIS B C 1
ATOM 5726 O O . HIS B 1 344 ? -13.133 16.094 24.297 1 87.12 344 HIS B O 1
ATOM 5732 N N . ALA B 1 345 ? -10.969 16.094 23.688 1 88.75 345 ALA B N 1
ATOM 5733 C CA . ALA B 1 345 ? -11.219 16.156 22.25 1 88.75 345 ALA B CA 1
ATOM 5734 C C . ALA B 1 345 ? -12.172 15.062 21.797 1 88.75 345 ALA B C 1
ATOM 5736 O O . ALA B 1 345 ? -13.039 15.289 20.938 1 88.75 345 ALA B O 1
ATOM 5737 N N . HIS B 1 346 ? -12.078 13.898 22.328 1 88.62 346 HIS B N 1
ATOM 5738 C CA . HIS B 1 346 ? -12.914 12.766 21.953 1 88.62 346 HIS B CA 1
ATOM 5739 C C . HIS B 1 346 ? -14.367 12.992 22.359 1 88.62 346 HIS B C 1
ATOM 5741 O O . HIS B 1 346 ? -15.289 12.602 21.641 1 88.62 346 HIS B O 1
ATOM 5747 N N . ASP B 1 347 ? -14.578 13.633 23.484 1 90.19 347 ASP B N 1
ATOM 5748 C CA . ASP B 1 347 ? -15.922 13.961 23.953 1 90.19 347 ASP B CA 1
ATOM 5749 C C . ASP B 1 347 ? -16.594 14.984 23.047 1 90.19 347 ASP B C 1
ATOM 5751 O O . ASP B 1 347 ? -17.766 14.867 22.719 1 90.19 347 ASP B O 1
ATOM 5755 N N . ILE B 1 348 ? -15.766 15.914 22.656 1 92.12 348 ILE B N 1
ATOM 5756 C CA . ILE B 1 348 ? -16.25 16.953 21.766 1 92.12 348 ILE B CA 1
ATOM 5757 C C . ILE B 1 348 ? -16.719 16.344 20.453 1 92.12 348 ILE B C 1
ATOM 5759 O O . ILE B 1 348 ? -17.828 16.609 20 1 92.12 348 ILE B O 1
ATOM 5763 N N . SER B 1 349 ? -15.867 15.492 19.891 1 93.31 349 SER B N 1
ATOM 5764 C CA . SER B 1 349 ? -16.188 14.867 18.609 1 93.31 349 SER B CA 1
ATOM 5765 C C . SER B 1 349 ? -17.453 14.023 18.703 1 93.31 349 SER B C 1
ATOM 5767 O O . SER B 1 349 ? -18.25 13.992 17.766 1 93.31 349 SER B O 1
ATOM 5769 N N . THR B 1 350 ? -17.672 13.391 19.797 1 91.44 350 THR B N 1
ATOM 5770 C CA . THR B 1 350 ? -18.844 12.547 20 1 91.44 350 THR B CA 1
ATOM 5771 C C . THR B 1 350 ? -20.109 13.391 20.031 1 91.44 350 THR B C 1
ATOM 5773 O O . THR B 1 350 ? -21.125 13.031 19.422 1 91.44 350 THR B O 1
ATOM 5776 N N . VAL B 1 351 ? -20.062 14.469 20.766 1 93.38 351 VAL B N 1
ATOM 5777 C CA . VAL B 1 351 ? -21.219 15.352 20.875 1 93.38 351 VAL B CA 1
ATOM 5778 C C . VAL B 1 351 ? -21.531 15.969 19.516 1 93.38 351 VAL B C 1
ATOM 5780 O O . VAL B 1 351 ? -22.688 16.062 19.125 1 93.38 351 VAL B O 1
ATOM 5783 N N . LEU B 1 352 ? -20.484 16.391 18.844 1 96.25 352 LEU B N 1
ATOM 5784 C CA . LEU B 1 352 ? -20.672 16.969 17.516 1 96.25 352 LEU B CA 1
ATOM 5785 C C . LEU B 1 352 ? -21.312 15.953 16.562 1 96.25 352 LEU B C 1
ATOM 5787 O O . LEU B 1 352 ? -22.203 16.297 15.781 1 96.25 352 LEU B O 1
ATOM 5791 N N . ASP B 1 353 ? -20.844 14.758 16.703 1 95.56 353 ASP B N 1
ATOM 5792 C CA . ASP B 1 353 ? -21.344 13.695 15.828 1 95.56 353 ASP B CA 1
ATOM 5793 C C . ASP B 1 353 ? -22.828 13.453 16.047 1 95.56 353 ASP B C 1
ATOM 5795 O O . ASP B 1 353 ? -23.578 13.148 15.109 1 95.56 353 ASP B O 1
ATOM 5799 N N . LYS B 1 354 ? -23.297 13.523 17.234 1 94.69 354 LYS B N 1
ATOM 5800 C CA . LYS B 1 354 ? -24.703 13.359 17.562 1 94.69 354 LYS B CA 1
ATOM 5801 C C . LYS B 1 354 ? -25.562 14.422 16.875 1 94.69 354 LYS B C 1
ATOM 5803 O O . LYS B 1 354 ? -26.75 14.219 16.656 1 94.69 354 LYS B O 1
ATOM 5808 N N . LYS B 1 355 ? -24.938 15.531 16.562 1 95.5 355 LYS B N 1
ATOM 5809 C CA . LYS B 1 355 ? -25.625 16.625 15.883 1 95.5 355 LYS B CA 1
ATOM 5810 C C . LYS B 1 355 ? -25.406 16.547 14.375 1 95.5 355 LYS B C 1
ATOM 5812 O O . LYS B 1 355 ? -25.75 17.484 13.648 1 95.5 355 LYS B O 1
ATOM 5817 N N . GLY B 1 356 ? -24.734 15.484 13.914 1 96.56 356 GLY B N 1
ATOM 5818 C CA . GLY B 1 356 ? -24.516 15.266 12.492 1 96.56 356 GLY B CA 1
ATOM 5819 C C . GLY B 1 356 ? -23.266 15.938 11.969 1 96.56 356 GLY B C 1
ATOM 5820 O O . GLY B 1 356 ? -23.016 15.953 10.758 1 96.56 356 GLY B O 1
ATOM 5821 N N . VAL B 1 357 ? -22.5 16.547 12.875 1 98.06 357 VAL B N 1
ATOM 5822 C CA . VAL B 1 357 ? -21.281 17.219 12.477 1 98.06 357 VAL B CA 1
ATOM 5823 C C . VAL B 1 357 ? -20.078 16.281 12.672 1 98.06 357 VAL B C 1
ATOM 5825 O O . VAL B 1 357 ? -19.75 15.922 13.797 1 98.06 357 VAL B O 1
ATOM 5828 N N . ALA B 1 358 ? -19.438 15.898 11.578 1 97.75 358 ALA B N 1
ATOM 5829 C CA . ALA B 1 358 ? -18.312 14.969 11.617 1 97.75 358 ALA B CA 1
ATOM 5830 C C . ALA B 1 358 ? -16.984 15.719 11.656 1 97.75 358 ALA B C 1
ATOM 5832 O O . ALA B 1 358 ? -16.625 16.406 10.688 1 97.75 358 ALA B O 1
ATOM 5833 N N . VAL B 1 359 ? -16.297 15.641 12.719 1 97.62 359 VAL B N 1
ATOM 5834 C CA . VAL B 1 359 ? -14.953 16.188 12.867 1 97.62 359 VAL B CA 1
ATOM 5835 C C . VAL B 1 359 ? -14 15.094 13.328 1 97.62 359 VAL B C 1
ATOM 5837 O O . VAL B 1 359 ? -14.438 14 13.703 1 97.62 359 VAL B O 1
ATOM 5840 N N . ARG B 1 360 ? -12.758 15.398 13.266 1 96.5 360 ARG B N 1
ATOM 5841 C CA . ARG B 1 360 ? -11.75 14.469 13.758 1 96.5 360 ARG B CA 1
ATOM 5842 C C . ARG B 1 360 ? -11.227 14.906 15.125 1 96.5 360 ARG B C 1
ATOM 5844 O O . ARG B 1 360 ? -11.164 16.094 15.422 1 96.5 360 ARG B O 1
ATOM 5851 N N . ALA B 1 361 ? -10.891 13.906 15.969 1 96.31 361 ALA B N 1
ATOM 5852 C CA . ALA B 1 361 ? -10.266 14.18 17.266 1 96.31 361 ALA B CA 1
ATOM 5853 C C . ALA B 1 361 ? -9 13.344 17.438 1 96.31 361 ALA B C 1
ATOM 5855 O O . ALA B 1 361 ? -8.953 12.18 17.031 1 96.31 361 ALA B O 1
ATOM 5856 N N . GLY B 1 362 ? -7.953 13.906 17.969 1 95.5 362 GLY B N 1
ATOM 5857 C CA . GLY B 1 362 ? -6.711 13.195 18.234 1 95.5 362 GLY B CA 1
ATOM 5858 C C . GLY B 1 362 ? -5.477 14.039 17.969 1 95.5 362 GLY B C 1
ATOM 5859 O O . GLY B 1 362 ? -5.504 15.258 18.141 1 95.5 362 GLY B O 1
ATOM 5860 N N . GLN B 1 363 ? -4.426 13.336 17.656 1 96.06 363 GLN B N 1
ATOM 5861 C CA . GLN B 1 363 ? -3.162 14.023 17.406 1 96.06 363 GLN B CA 1
ATOM 5862 C C . GLN B 1 363 ? -3.016 14.383 15.922 1 96.06 363 GLN B C 1
ATOM 5864 O O . GLN B 1 363 ? -2.084 15.102 15.547 1 96.06 363 GLN B O 1
ATOM 5869 N N . HIS B 1 364 ? -3.947 13.859 15.086 1 97 364 HIS B N 1
ATOM 5870 C CA . HIS B 1 364 ? -3.975 14.148 13.656 1 97 364 HIS B CA 1
ATOM 5871 C C . HIS B 1 364 ? -2.658 13.758 12.992 1 97 364 HIS B C 1
ATOM 5873 O O . HIS B 1 364 ? -2.205 14.438 12.062 1 97 364 HIS B O 1
ATOM 5879 N N . CYS B 1 365 ? -1.947 12.75 13.555 1 97.38 365 CYS B N 1
ATOM 5880 C CA . CYS B 1 365 ? -0.668 12.258 13.055 1 97.38 365 CYS B CA 1
ATOM 5881 C C . CYS B 1 365 ? 0.373 13.367 13.031 1 97.38 365 CYS B C 1
ATOM 5883 O O . CYS B 1 365 ? 1.11 13.523 12.055 1 97.38 365 CYS B O 1
ATOM 5885 N N . THR B 1 366 ? 0.368 14.18 14.016 1 98.19 366 THR B N 1
ATOM 5886 C CA . THR B 1 366 ? 1.354 15.242 14.188 1 98.19 366 THR B CA 1
ATOM 5887 C C . THR B 1 366 ? 1.846 15.297 15.633 1 98.19 366 THR B C 1
ATOM 5889 O O . THR B 1 366 ? 1.686 16.312 16.312 1 98.19 366 THR B O 1
ATOM 5892 N N . GLY B 1 367 ? 2.521 14.25 16.109 1 98.19 367 GLY B N 1
ATOM 5893 C CA . GLY B 1 367 ? 2.975 14.133 17.484 1 98.19 367 GLY B CA 1
ATOM 5894 C C . GLY B 1 367 ? 3.855 15.281 17.938 1 98.19 367 GLY B C 1
ATOM 5895 O O . GLY B 1 367 ? 3.555 15.953 18.922 1 98.19 367 GLY B O 1
ATOM 5896 N N . PRO B 1 368 ? 4.926 15.586 17.203 1 98.69 368 PRO B N 1
ATOM 5897 C CA . PRO B 1 368 ? 5.824 16.688 17.578 1 98.69 368 PRO B CA 1
ATOM 5898 C C . PRO B 1 368 ? 5.113 18.031 17.656 1 98.69 368 PRO B C 1
ATOM 5900 O O . PRO B 1 368 ? 5.438 18.859 18.5 1 98.69 368 PRO B O 1
ATOM 5903 N N . LEU B 1 369 ? 4.145 18.266 16.75 1 98.69 369 LEU B N 1
ATOM 5904 C CA . LEU B 1 369 ? 3.385 19.516 16.812 1 98.69 369 LEU B CA 1
ATOM 5905 C C . LEU B 1 369 ? 2.549 19.578 18.078 1 98.69 369 LEU B C 1
ATOM 5907 O O . LEU B 1 369 ? 2.455 20.625 18.719 1 98.69 369 LEU B O 1
ATOM 5911 N N . MET B 1 370 ? 1.882 18.484 18.438 1 98 370 MET B N 1
ATOM 5912 C CA . MET B 1 370 ? 1.106 18.438 19.672 1 98 370 MET B CA 1
ATOM 5913 C C . MET B 1 370 ? 1.986 18.75 20.875 1 98 370 MET B C 1
ATOM 5915 O O . MET B 1 370 ? 1.593 19.516 21.75 1 98 370 MET B O 1
ATOM 5919 N N . ASP B 1 371 ? 3.193 18.141 20.906 1 98.12 371 ASP B N 1
ATOM 5920 C CA . ASP B 1 371 ? 4.156 18.438 21.953 1 98.12 371 ASP B CA 1
ATOM 5921 C C . ASP B 1 371 ? 4.477 19.922 22.016 1 98.12 371 ASP B C 1
ATOM 5923 O O . ASP B 1 371 ? 4.508 20.531 23.078 1 98.12 371 ASP B O 1
ATOM 5927 N N . HIS B 1 372 ? 4.703 20.5 20.859 1 98.06 372 HIS B N 1
ATOM 5928 C CA . HIS B 1 372 ? 5.062 21.906 20.734 1 98.06 372 HIS B CA 1
ATOM 5929 C C . HIS B 1 372 ? 3.938 22.812 21.234 1 98.06 372 HIS B C 1
ATOM 5931 O O . HIS B 1 372 ? 4.195 23.859 21.844 1 98.06 372 HIS B O 1
ATOM 5937 N N . LEU B 1 373 ? 2.689 22.359 20.953 1 97.38 373 LEU B N 1
ATOM 5938 C CA . LEU B 1 373 ? 1.516 23.141 21.312 1 97.38 373 LEU B CA 1
ATOM 5939 C C . LEU B 1 373 ? 1.129 22.906 22.766 1 97.38 373 LEU B C 1
ATOM 5941 O O . LEU B 1 373 ? 0.272 23.609 23.297 1 97.38 373 LEU B O 1
ATOM 5945 N N . GLY B 1 374 ? 1.753 21.938 23.438 1 96.38 374 GLY B N 1
ATOM 5946 C CA . GLY B 1 374 ? 1.369 21.547 24.781 1 96.38 374 GLY B CA 1
ATOM 5947 C C . GLY B 1 374 ? -0.001 20.906 24.859 1 96.38 374 GLY B C 1
ATOM 5948 O O . GLY B 1 374 ? -0.734 21.094 25.828 1 96.38 374 GLY B O 1
ATOM 5949 N N . GLN B 1 375 ? -0.397 20.266 23.766 1 95.62 375 GLN B N 1
ATOM 5950 C CA . GLN B 1 375 ? -1.69 19.594 23.688 1 95.62 375 GLN B CA 1
ATOM 5951 C C . GLN B 1 375 ? -1.521 18.078 23.547 1 95.62 375 GLN B C 1
ATOM 5953 O O . GLN B 1 375 ? -0.588 17.609 22.891 1 95.62 375 GLN B O 1
ATOM 5958 N N . THR B 1 376 ? -2.379 17.297 24.141 1 94.5 376 THR B N 1
ATOM 5959 C CA . THR B 1 376 ? -2.391 15.844 23.969 1 94.5 376 THR B CA 1
ATOM 5960 C C . THR B 1 376 ? -3.229 15.461 22.75 1 94.5 376 THR B C 1
ATOM 5962 O O . THR B 1 376 ? -2.961 14.438 22.109 1 94.5 376 THR B O 1
ATOM 5965 N N . ALA B 1 377 ? -4.266 16.25 22.5 1 95.56 377 ALA B N 1
ATOM 5966 C CA . ALA B 1 377 ? -5.188 16.047 21.375 1 95.56 377 ALA B CA 1
ATOM 5967 C C . ALA B 1 377 ? -5.996 17.312 21.109 1 95.56 377 ALA B C 1
ATOM 5969 O O . ALA B 1 377 ? -6.148 18.172 21.984 1 95.56 377 ALA B O 1
ATOM 5970 N N . THR B 1 378 ? -6.438 17.469 19.922 1 97 378 THR B N 1
ATOM 5971 C CA . THR B 1 378 ? -7.371 18.516 19.547 1 97 378 THR B CA 1
ATOM 5972 C C . THR B 1 378 ? -8.5 17.953 18.688 1 97 378 THR B C 1
ATOM 5974 O O . THR B 1 378 ? -8.422 16.812 18.219 1 97 378 THR B O 1
ATOM 5977 N N . CYS B 1 379 ? -9.562 18.688 18.562 1 97.12 379 CYS B N 1
ATOM 5978 C CA . CYS B 1 379 ? -10.539 18.469 17.5 1 97.12 379 CYS B CA 1
ATOM 5979 C C . CYS B 1 379 ? -10.18 19.266 16.25 1 97.12 379 CYS B C 1
ATOM 5981 O O . CYS B 1 379 ? -9.578 20.344 16.344 1 97.12 379 CYS B O 1
ATOM 5983 N N . ARG B 1 380 ? -10.508 18.75 15.141 1 98.25 380 ARG B N 1
ATOM 5984 C CA . ARG B 1 380 ? -10.18 19.453 13.906 1 98.25 380 ARG B CA 1
ATOM 5985 C C . ARG B 1 380 ? -11.367 19.453 12.945 1 98.25 380 ARG B C 1
ATOM 5987 O O . ARG B 1 380 ? -11.906 18.391 12.609 1 98.25 380 ARG B O 1
ATOM 5994 N N . ALA B 1 381 ? -11.82 20.609 12.57 1 98.62 381 ALA B N 1
ATOM 5995 C CA . ALA B 1 381 ? -12.766 20.812 11.469 1 98.62 381 ALA B CA 1
ATOM 5996 C C . ALA B 1 381 ? -12.031 21.25 10.195 1 98.62 381 ALA B C 1
ATOM 5998 O O . ALA B 1 381 ? -11.375 22.281 10.18 1 98.62 381 ALA B O 1
ATOM 5999 N N . SER B 1 382 ? -12.086 20.453 9.211 1 98.69 382 SER B N 1
ATOM 6000 C CA . SER B 1 382 ? -11.461 20.766 7.93 1 98.69 382 SER B CA 1
ATOM 6001 C C . SER B 1 382 ? -12.508 20.922 6.832 1 98.69 382 SER B C 1
ATOM 6003 O O . SER B 1 382 ? -13.227 19.984 6.508 1 98.69 382 SER B O 1
ATOM 6005 N N . PHE B 1 383 ? -12.609 22.094 6.238 1 98.75 383 PHE B N 1
ATOM 6006 C CA . PHE B 1 383 ? -13.586 22.422 5.203 1 98.75 383 PHE B CA 1
ATOM 6007 C C . PHE B 1 383 ? -13.047 22.078 3.822 1 98.75 383 PHE B C 1
ATOM 6009 O O . PHE B 1 383 ? -11.836 22.047 3.615 1 98.75 383 PHE B O 1
ATOM 6016 N N . ALA B 1 384 ? -13.906 21.766 2.938 1 98.56 384 ALA B N 1
ATOM 6017 C CA . ALA B 1 384 ? -13.594 21.453 1.546 1 98.56 384 ALA B CA 1
ATOM 6018 C C . ALA B 1 384 ? -14.516 22.203 0.593 1 98.56 384 ALA B C 1
ATOM 6020 O O . ALA B 1 384 ? -15.344 23 1.028 1 98.56 384 ALA B O 1
ATOM 6021 N N . MET B 1 385 ? -14.375 21.906 -0.688 1 98.75 385 MET B N 1
ATOM 6022 C CA . MET B 1 385 ? -15.047 22.688 -1.722 1 98.75 385 MET B CA 1
ATOM 6023 C C . MET B 1 385 ? -16.562 22.531 -1.626 1 98.75 385 MET B C 1
ATOM 6025 O O . MET B 1 385 ? -17.312 23.391 -2.1 1 98.75 385 MET B O 1
ATOM 6029 N N . TYR B 1 386 ? -17.047 21.453 -0.946 1 98.75 386 TYR B N 1
ATOM 6030 C CA . TYR B 1 386 ? -18.484 21.188 -0.917 1 98.75 386 TYR B CA 1
ATOM 6031 C C . TYR B 1 386 ? -19.109 21.734 0.362 1 98.75 386 TYR B C 1
ATOM 6033 O O . TYR B 1 386 ? -20.312 21.547 0.596 1 98.75 386 TYR B O 1
ATOM 6041 N N . ASN B 1 387 ? -18.375 22.391 1.235 1 98.75 387 ASN B N 1
ATOM 6042 C CA . ASN B 1 387 ? -18.922 22.953 2.469 1 98.75 387 ASN B CA 1
ATOM 6043 C C . ASN B 1 387 ? -19.5 24.344 2.248 1 98.75 387 ASN B C 1
ATOM 6045 O O . ASN B 1 387 ? -19.156 25.016 1.266 1 98.75 387 ASN B O 1
ATOM 6049 N N . THR B 1 388 ? -20.359 24.766 3.193 1 98.31 388 THR B N 1
ATOM 6050 C CA . THR B 1 388 ? -21.078 26.047 3.096 1 98.31 388 THR B CA 1
ATOM 6051 C C . THR B 1 388 ? -20.969 26.812 4.406 1 98.31 388 THR B C 1
ATOM 6053 O O . THR B 1 388 ? -20.453 26.297 5.402 1 98.31 388 THR B O 1
ATOM 6056 N N . LYS B 1 389 ? -21.438 28.125 4.328 1 98.44 389 LYS B N 1
ATOM 6057 C CA . LYS B 1 389 ? -21.5 28.922 5.551 1 98.44 389 LYS B CA 1
ATOM 6058 C C . LYS B 1 389 ? -22.469 28.297 6.555 1 98.44 389 LYS B C 1
ATOM 6060 O O . LYS B 1 389 ? -22.266 28.375 7.766 1 98.44 389 LYS B O 1
ATOM 6065 N N . GLU B 1 390 ? -23.5 27.594 6.016 1 98.31 390 GLU B N 1
ATOM 6066 C CA . GLU B 1 390 ? -24.438 26.891 6.887 1 98.31 390 GLU B CA 1
ATOM 6067 C C . GLU B 1 390 ? -23.734 25.766 7.652 1 98.31 390 GLU B C 1
ATOM 6069 O O . GLU B 1 390 ? -24.078 25.469 8.797 1 98.31 390 GLU B O 1
ATOM 6074 N N . ASP B 1 391 ? -22.766 25.125 7.02 1 98.56 391 ASP B N 1
ATOM 6075 C CA . ASP B 1 391 ? -21.984 24.109 7.715 1 98.56 391 ASP B CA 1
ATOM 6076 C C . ASP B 1 391 ? -21.203 24.734 8.875 1 98.56 391 ASP B C 1
ATOM 6078 O O . ASP B 1 391 ? -21.047 24.109 9.93 1 98.56 391 ASP B O 1
ATOM 6082 N N . VAL B 1 392 ? -20.672 25.953 8.672 1 98.75 392 VAL B N 1
ATOM 6083 C CA . VAL B 1 392 ? -19.969 26.672 9.734 1 98.75 392 VAL B CA 1
ATOM 6084 C C . VAL B 1 392 ? -20.938 26.938 10.891 1 98.75 392 VAL B C 1
ATOM 6086 O O . VAL B 1 392 ? -20.594 26.719 12.055 1 98.75 392 VAL B O 1
ATOM 6089 N N . ASP B 1 393 ? -22.141 27.406 10.547 1 98.56 393 ASP B N 1
ATOM 6090 C CA . ASP B 1 393 ? -23.141 27.703 11.57 1 98.56 393 ASP B CA 1
ATOM 6091 C C . ASP B 1 393 ? -23.5 26.453 12.375 1 98.56 393 ASP B C 1
ATOM 6093 O O . ASP B 1 393 ? -23.656 26.516 13.594 1 98.56 393 ASP B O 1
ATOM 6097 N N . ALA B 1 394 ? -23.625 25.328 11.664 1 98.12 394 ALA B N 1
ATOM 6098 C CA . ALA B 1 394 ? -23.938 24.062 12.336 1 98.12 394 ALA B CA 1
ATOM 6099 C C . ALA B 1 394 ? -22.812 23.656 13.289 1 98.12 394 ALA B C 1
ATOM 6101 O O . ALA B 1 394 ? -23.062 23.156 14.391 1 98.12 394 ALA B O 1
ATOM 6102 N N . LEU B 1 395 ? -21.578 23.859 12.859 1 98.38 395 LEU B N 1
ATOM 6103 C CA . LEU B 1 395 ? -20.438 23.594 13.719 1 98.38 395 LEU B CA 1
ATOM 6104 C C . LEU B 1 395 ? -20.5 24.438 14.984 1 98.38 395 LEU B C 1
ATOM 6106 O O . LEU B 1 395 ? -20.328 23.922 16.094 1 98.38 395 LEU B O 1
ATOM 6110 N N . VAL B 1 396 ? -20.75 25.734 14.828 1 98.12 396 VAL B N 1
ATOM 6111 C CA . VAL B 1 396 ? -20.766 26.672 15.945 1 98.12 396 VAL B CA 1
ATOM 6112 C C . VAL B 1 396 ? -21.875 26.297 16.922 1 98.12 396 VAL B C 1
ATOM 6114 O O . VAL B 1 396 ? -21.672 26.297 18.125 1 98.12 396 VAL B O 1
ATOM 6117 N N . GLU B 1 397 ? -23 25.969 16.359 1 97.44 397 GLU B N 1
ATOM 6118 C CA . GLU B 1 397 ? -24.141 25.562 17.203 1 97.44 397 GLU B CA 1
ATOM 6119 C C . GLU B 1 397 ? -23.797 24.312 18 1 97.44 397 GLU B C 1
ATOM 6121 O O . GLU B 1 397 ? -24.125 24.219 19.188 1 97.44 397 GLU B O 1
ATOM 6126 N N . ALA B 1 398 ? -23.234 23.391 17.344 1 96.94 398 ALA B N 1
ATOM 6127 C CA . ALA B 1 398 ? -22.859 22.141 18.016 1 96.94 398 ALA B CA 1
ATOM 6128 C C . ALA B 1 398 ? -21.812 22.391 19.094 1 96.94 398 ALA B C 1
ATOM 6130 O O . ALA B 1 398 ? -21.844 21.75 20.156 1 96.94 398 ALA B O 1
ATOM 6131 N N . LEU B 1 399 ? -20.859 23.234 18.859 1 96.94 399 LEU B N 1
ATOM 6132 C CA . LEU B 1 399 ? -19.844 23.578 19.828 1 96.94 399 LEU B CA 1
ATOM 6133 C C . LEU B 1 399 ? -20.453 24.266 21.047 1 96.94 399 LEU B C 1
ATOM 6135 O O . LEU B 1 399 ? -20.031 24.031 22.188 1 96.94 399 LEU B O 1
ATOM 6139 N N . GLU B 1 400 ? -21.391 25.156 20.797 1 95.88 400 GLU B N 1
ATOM 6140 C CA . GLU B 1 400 ? -22.094 25.812 21.906 1 95.88 400 GLU B CA 1
ATOM 6141 C C . GLU B 1 400 ? -22.828 24.797 22.781 1 95.88 400 GLU B C 1
ATOM 6143 O O . GLU B 1 400 ? -22.828 24.922 24 1 95.88 400 GLU B O 1
ATOM 6148 N N . LEU B 1 401 ? -23.406 23.859 22.109 1 94.31 401 LEU B N 1
ATOM 6149 C CA . LEU B 1 401 ? -24.062 22.797 22.859 1 94.31 401 LEU B CA 1
ATOM 6150 C C . LEU B 1 401 ? -23.047 22.031 23.703 1 94.31 401 LEU B C 1
ATOM 6152 O O . LEU B 1 401 ? -23.312 21.719 24.859 1 94.31 401 LEU B O 1
ATOM 6156 N N . CYS B 1 402 ? -21.953 21.688 23.125 1 93.69 402 CYS B N 1
ATOM 6157 C CA . CYS B 1 402 ? -20.891 20.984 23.828 1 93.69 402 CYS B CA 1
ATOM 6158 C C . CYS B 1 402 ? -20.438 21.781 25.062 1 93.69 402 CYS B C 1
ATOM 6160 O O . CYS B 1 402 ? -20.25 21.203 26.125 1 93.69 402 CYS B O 1
ATOM 6162 N N . HIS B 1 403 ? -20.266 23.078 24.859 1 93.5 403 HIS B N 1
ATOM 6163 C CA . HIS B 1 403 ? -19.844 23.953 25.953 1 93.5 403 HIS B CA 1
ATOM 6164 C C . HIS B 1 403 ? -20.844 23.938 27.094 1 93.5 403 HIS B C 1
ATOM 6166 O O . HIS B 1 403 ? -20.469 23.953 28.266 1 93.5 403 HIS B O 1
ATOM 6172 N N . ARG B 1 404 ? -22.094 23.922 26.766 1 92.38 404 ARG B N 1
ATOM 6173 C CA . ARG B 1 404 ? -23.141 23.891 27.781 1 92.38 404 ARG B CA 1
ATOM 6174 C C . ARG B 1 404 ? -23.156 22.578 28.547 1 92.38 404 ARG B C 1
ATOM 6176 O O . ARG B 1 404 ? -23.375 22.547 29.75 1 92.38 404 ARG B O 1
ATOM 6183 N N . LEU B 1 405 ? -22.859 21.531 27.828 1 91.06 405 LEU B N 1
ATOM 6184 C CA . LEU B 1 405 ? -22.922 20.203 28.422 1 91.06 405 LEU B CA 1
ATOM 6185 C C . LEU B 1 405 ? -21.734 19.969 29.359 1 91.06 405 LEU B C 1
ATOM 6187 O O . LEU B 1 405 ? -21.844 19.25 30.344 1 91.06 405 LEU B O 1
ATOM 6191 N N . PHE B 1 406 ? -20.594 20.5 29 1 87.25 406 PHE B N 1
ATOM 6192 C CA . PHE B 1 406 ? -19.391 20.188 29.75 1 87.25 406 PHE B CA 1
ATOM 6193 C C . PHE B 1 406 ? -19 21.344 30.672 1 87.25 406 PHE B C 1
ATOM 6195 O O . PHE B 1 406 ? -18.062 21.234 31.453 1 87.25 406 PHE B O 1
ATOM 6202 N N . ALA B 1 407 ? -19.594 22.438 30.609 1 76.5 407 ALA B N 1
ATOM 6203 C CA . ALA B 1 407 ? -19.391 23.547 31.547 1 76.5 407 ALA B CA 1
ATOM 6204 C C . ALA B 1 407 ? -19.906 23.188 32.938 1 76.5 407 ALA B C 1
ATOM 6206 O O . ALA B 1 407 ? -20.844 22.406 33.062 1 76.5 407 ALA B O 1
#

Radius of gyration: 26.75 Å; Cα contacts (8 Å, |Δi|>4): 1895; chains: 2; bounding box: 59×70×74 Å

Nearest PDB structures (foldseek):
  8d8s-assembly1_A-2  TM=9.798E-01  e=2.767E-52  Staphylococcus aureus
  4w91-assembly5_J  TM=9.868E-01  e=1.634E-49  Brucella suis bv. 4 str. 40
  6a6g-assembly1_A  TM=9.603E-01  e=7.597E-45  Fervidobacterium islandicum
  5ft8-assembly1_C  TM=9.454E-01  e=2.774E-45  Escherichia coli K-12
  5ft6-assembly1_B  TM=9.453E-01  e=5.134E-45  Escherichia coli K-12

Foldseek 3Di:
DAQDLVVVLVQFVCQQDFFLNARALEQALLVFNTAGPLLVVLLVCAVPPQDDFEDPDDDDSNVSLNCLLLVLLVLVCVQQQHPDSLLKAKWQFDLVQLLQCLQFFVLVPAAAAAEEEEELLDFLSQPVSVVCCCVVGNYYYHYDYADQQRADDLVSRLVSDDLRYAEYEYECARSAQLYGHLLLSNLVSCVVSNHAYAYECAPVSQQAGHHCVSSNHQKYWYHQRSLSADRRIIMMGGDPVSLVNTAEDDDAPQQFPDDDPVDTHGDDPPSVHVHDRGPSSRSSSSSSSSVVCVVSPRVSFNVLQVVVQVLLVVLQVPPPQKAWHHNPPSGTNKTWIDGPADDAQVNLQVLLVSNNYHWDKACSSSVSVCVVVVHGMTIMGHDGSNHDSVSSVSSSVSVVVVNVVRD/DAQDLVVVLVQFVCQQDFFLNARALEQALLVFNTAGPLLVVLLVCAVPPQDDFEDPDDDDSNVSLNCLLLVLLVLVCVQQQHPDSLLKAKWQFDLVQLLQCLQFFVLVPAAAAAEEEEELLDFLSQPVSVVCCCVVGNYYYHYDYADQQRADDLVSRLVSDDLRYAEYEYECARSAQLYGHLLLSNLVSCVVSNHAYAYECAPVSQQAGHHCVSSNHQKYWYHQRSLSADRRIIMMGGDPVSLVNTAEDDDAPQQFPDDDPVDTHGDDPPSVHVHDRGPSSRSSSSSSSSVVCVVSPRVSFNVQQVVVQVLLVVLQVPDPQKAWHHNPPSGTSKTWIDGPADDAQVNLQVLLVSNNYHWDKACSSSVSVCVVVVHGMTIMGHDGSNHDSVSSVSSSVSVVVVNVVRD

pLDDT: mean 97.13, std 4.0, range [51.97, 99.0]

Organism: NCBI:txid391626